Protein AF-0000000079722668 (afdb_homodimer)

Sequence (1162 aa):
MPTKQLTLRLISDIASRINSTADLETLLSEIMGITRDVLDTEGSSLLLYDKEQDVLVFNTTSGLKEESLSNLTVPRGKGIAGMVLETLQPEIVNDAANDPRIFKAIDQTVGYVTRNLLCVPMIAQGEVQGVLEAVNSQDDREFNQTDIRILRYLSDQAAIAVKNRLLIDKLNLRANELNCLYQISNALSNIQNSEEFMDLAVKTISEVLQVDRVALKFEKIDQKGLPRSKSKGFSDQYLDEEVQTVLFADRSEWMNKGYKIITAQSPQGILLTQNGIFQHSLMLLPILKNKEWLGALAVSDKTSRTRFDEMDIKILRTLSNQVGEAYRALQVKIQSDRLKNIDRDMQVAAMIQKHSLPIIPKQYSLLEFDTYYQASREIGGDFYDMVIHGKDEVSCIIADVSGKGTPAALFMELSKTVLQQEVSKTTSTKEALTRANEMIQNKSGFLMFVTAMLVRINMTKKEIMFSSAGHNMQILYQKKHHKIQHLSGKGQPMGISNCEFSEHTMAYLPGDLLVLYTDGVTEAMNSKEELFSEERLESVVLSHINDPPEIIRQAILQKVSEFIGDAEPHDDITLFIIRLNMPTKQLTLRLISDIASRINSTADLETLLSEIMGITRDVLDTEGSSLLLYDKEQDVLVFNTTSGLKEESLSNLTVPRGKGIAGMVLETLQPEIVNDAANDPRIFKAIDQTVGYVTRNLLCVPMIAQGEVQGVLEAVNSQDDREFNQTDIRILRYLSDQAAIAVKNRLLIDKLNLRANELNCLYQISNALSNIQNSEEFMDLAVKTISEVLQVDRVALKFEKIDQKGLPRSKSKGFSDQYLDEEVQTVLFADRSEWMNKGYKIITAQSPQGILLTQNGIFQHSLMLLPILKNKEWLGALAVSDKTSRTRFDEMDIKILRTLSNQVGEAYRALQVKIQSDRLKNIDRDMQVAAMIQKHSLPIIPKQYSLLEFDTYYQASREIGGDFYDMVIHGKDEVSCIIADVSGKGTPAALFMELSKTVLQQEVSKTTSTKEALTRANEMIQNKSGFLMFVTAMLVRINMTKKEIMFSSAGHNMQILYQKKHHKIQHLSGKGQPMGISNCEFSEHTMAYLPGDLLVLYTDGVTEAMNSKEELFSEERLESVVLSHINDPPEIIRQAILQKVSEFIGDAEPHDDITLFIIRLN

Foldseek 3Di:
DPLLPCDPVNLVVLLCCLQVDDALLSNQQSLFVSLCVSQVFQWKWWWFADPVVQWTATPAIPNFPRVQRHGDIHHAPAAQQNPCVVVQAKDKFQAQVPDPRHDCVVCVRRVHDFGIKIKGFQDEPNRTGGMMMGTGHPVSDGDDPSSNVVVNSSSPSNSVSNVVNVVVVVVVLVVVLVVLLVVLLVQLVPDQAQVVNQVSLQVSLCVVQVFQKKKWAFDDDPAPRHDGIDIGNFDPCCPPPVNVCLVCPPVVVCLVVFKDKDACPDPSNVVCVVVVGADGMKMKGFQDDPSHGTTIMITYQHPVNDDQDPSNSSSVSSSSPSSSVSSVVNVVSSVVVVVVVVVVVLQVVLVVLVVLADDDDQDADQKGKDKDWDFLDSAAQWGKDKDDDPRFKIKIKTKHKPDTDDVSSVLSSVLVVLLRVLVNVDDAQQRSQLRSLVVLQVPVVLPIWMKMKMWMAGQVQQKIKIKTAPFDWWWKQAPVVRDIDTDDWPHHTGNHDNIGIDMDMDHGDALMKTKDKHCLLQQWQAPVRDTCHPVVLVVLCSVCSPPRPVVSVVSSVVVSCVRRPPHRRDGMIIMMMMGGD/DPLLPCDPVNLVVLLCCLQVDDALLSNQQSLFVSLCVSQVFQWKWWWFADPVVQWTATPAIPNFPRVQRHGDIHHQPAAQQNPCVNVQAKDKFQAPVPDPRHDCVVCVRRVHDFGIKIKGFQDEPRDTGGMMMGTGHPVSDGDDPSSNVVVNSSSPSNSVSNVVNVVVVVVVLVVVLVVLLVVLLVQLVPDQAQVVNQVSLQVSLCVVQVFQKKKWAFDDDPFPRHDGIDIGNFDPCCPPPVNVCLVCPPVVVCLVVFKDKDACPDPSNVVCVVVVGADGMKMKGFQDDPSHGTTIMMTYQHPVNDDDDPSNSSSVSSSSPSSSVSSVVNVVSSVVVVVVVVVVVLQVVLVVLVVLADDDDQDAVQKGKDKDWDFLDSAAQWGKDKDDDPRFKIKIKTKHKPDGDDVSSVLSSVLVVLLRVLVNVDDAQQRSQLRSLVVSQVPVVLPIWMWMKMWMAGQVQQKIKIKTAPFDWWWKQAPVVRDIDTDDWPHHTGNHDNIGIDMDMDHGDALMKTKDKHCLLQQWQAPVRDTCHPVVLVVLCSVCSPPRPVVSVVSSVVVSCVRRPPHRRDGMIIMMMMGGD

pLDDT: mean 83.54, std 11.69, range [27.38, 98.25]

Nearest PDB structures (foldseek):
  5w10-assembly2_B  TM=9.053E-01  e=3.855E-13  Leptospira interrogans serovar Copenhageni str. Fiocruz L1-130
  5w10-assembly2_C  TM=8.930E-01  e=4.067E-13  Leptospira interrogans serovar Copenhageni str. Fiocruz L1-130
  5w10-assembly1_D  TM=8.605E-01  e=5.037E-13  Leptospira interrogans serovar Copenhageni str. Fiocruz L1-130
  3pu9-assembly1_B  TM=8.716E-01  e=1.472E-13  Sphaerobacter thermophilus DSM 20745
  3f79-assembly2_C  TM=8.101E-01  e=7.340E-14  Pseudomonas aeruginosa

Organism: NCBI:txid2484901

Secondary structure (DSSP, 8-state):
-------HHHHHHHHHHHHT-SSHHHHHHHHHHHHHHHHTEEEEEEEEEETTTTEEEEEEEESS-HHHHTT-EEETTSHHHHHHHHH---EEES-GGG-TTS-HHHHHHHT---S-EEEEEEEETTEEEEEEEEEEETT-PPP-HHHHHHHHHHHHHHHHHHHHHHHHHHHHHHHHHHHHHHHHHHHHHT--SHHHHHHHHHHHHHHHHTEEEEEEEE---S-TT---EEEES--GGGGSHHHHHHHTTTHHHHHHHS-EEEETTSHHHHHHHHTTS-SSEEEEEEEEETTEEEEEEEEEEETT-PPP-HHHHHHHHHHHHHHHHHHHHHHHHHHHHHHHHHHHHHHHHHHHHHHHS----SEETTEEEEEEEE-SSSS-SEEEEEEEETTTEEEEEEEEESS-SHHHHHHHHHHHHHHHHHHHH-S-HHHHHHHHHHHHHHHHTTS--EEEEEEEEETTTTEEEEEEEBPPPEEEEETTTTEEEEE----PPBTTS------EEEE--TTEEEEEE-HHHHT-B-TT--B-HHHHHHHHHHHTTTS-HHHHHHHHHHHHHHHHTTSPP-S-EEEEEEEE-/-------HHHHHHHHHHHHT-SSHHHHHHHHHHHHHHHHTEEEEEEEEEETTTTEEEEEEEESS-HHHHTT-EEETTSHHHHHHHHH---EEES-GGG-TTS-HHHHHHHT---S-EEEEEEEETTEEEEEEEEEEETT-PPP-HHHHHHHHHHHHHHHHHHHHHHHHHHHHHHHHHHHHHHHHHHHHHT--SHHHHHHHHHHHHHHHHTEEEEEEEE---S-TT---EEEES--GGGGSHHHHHHHTTTHHHHHHHS-EEEETTSHHHHHHHHTTS-SSEEEEEEEEETTEEEEEEEEEEETT-PPP-HHHHHHHHHHHHHHHHHHHHHHHHHHHHHHHHHHHHHHHHHHHHHHHS----SEETTEEEEEEEE-SSSS-SEEEEEEEETTTEEEEEEEEESS-SHHHHHHHHHHHHHHHHHHHH-S-HHHHHHHHHHHHHHHHTTS--EEEEEEEEETTTTEEEEEEEBPPPEEEEETTTTEEEEE----PPBTTS------EEEE--TTEEEEEE-HHHHT-B-TT--B-HHHHHHHHHHHTTTS-HHHHHHHHHHHHHHHHTTSPP-S-EEEEEEEE-

Radius of gyration: 46.02 Å; Cα contacts (8 Å, |Δi|>4): 2308; chains: 2; bounding box: 58×140×109 Å

Structure (mmCIF, N/CA/C/O backbone):
data_AF-0000000079722668-model_v1
#
loop_
_entity.id
_entity.type
_entity.pdbx_description
1 polymer 'GAF domain-containing protein'
#
loop_
_atom_site.group_PDB
_atom_site.id
_atom_site.type_symbol
_atom_site.label_atom_id
_atom_site.label_alt_id
_atom_site.label_comp_id
_atom_site.label_asym_id
_atom_site.label_entity_id
_atom_site.label_seq_id
_atom_site.pdbx_PDB_ins_code
_atom_site.Cartn_x
_atom_site.Cartn_y
_atom_site.Cartn_z
_atom_site.occupancy
_atom_site.B_iso_or_equiv
_atom_site.auth_seq_id
_atom_site.auth_comp_id
_atom_site.auth_asym_id
_atom_site.auth_atom_id
_atom_site.pdbx_PDB_model_num
ATOM 1 N N . MET A 1 1 ? -7.637 81.438 26.016 1 27.38 1 MET A N 1
ATOM 2 C CA . MET A 1 1 ? -8.141 80.188 25.344 1 27.38 1 MET A CA 1
ATOM 3 C C . MET A 1 1 ? -7.785 78.938 26.141 1 27.38 1 MET A C 1
ATOM 5 O O . MET A 1 1 ? -6.637 78.812 26.562 1 27.38 1 MET A O 1
ATOM 9 N N . PRO A 1 2 ? -8.617 78.312 26.828 1 36.22 2 PRO A N 1
ATOM 10 C CA . PRO A 1 2 ? -8.352 77.25 27.828 1 36.22 2 PRO A CA 1
ATOM 11 C C . PRO A 1 2 ? -7.43 76.188 27.312 1 36.22 2 PRO A C 1
ATOM 13 O O . PRO A 1 2 ? -7.543 75.75 26.156 1 36.22 2 PRO A O 1
ATOM 16 N N . THR A 1 3 ? -6.18 76.188 27.5 1 40.53 3 THR A N 1
ATOM 17 C CA . THR A 1 3 ? -5.133 75.188 27.281 1 40.53 3 THR A CA 1
ATOM 18 C C . THR A 1 3 ? -5.711 73.75 27.297 1 40.53 3 THR A C 1
ATOM 20 O O . THR A 1 3 ? -6.309 73.375 28.281 1 40.53 3 THR A O 1
ATOM 23 N N . LYS A 1 4 ? -6.156 73.25 26.203 1 51.22 4 LYS A N 1
ATOM 24 C CA . LYS A 1 4 ? -6.723 71.875 26 1 51.22 4 LYS A CA 1
ATOM 25 C C . LYS A 1 4 ? -5.949 70.875 26.781 1 51.22 4 LYS A C 1
ATOM 27 O O . LYS A 1 4 ? -4.855 70.438 26.391 1 51.22 4 LYS A O 1
ATOM 32 N N . GLN A 1 5 ? -5.918 71 28.031 1 54.28 5 GLN A N 1
ATOM 33 C CA . GLN A 1 5 ? -5.277 70.188 29.031 1 54.28 5 GLN A CA 1
ATOM 34 C C . GLN A 1 5 ? -5.848 68.75 28.984 1 54.28 5 GLN A C 1
ATOM 36 O O . GLN A 1 5 ? -7.062 68.562 29.078 1 54.28 5 GLN A O 1
ATOM 41 N N . LEU A 1 6 ? -5.141 67.875 28.234 1 62.06 6 LEU A N 1
ATOM 42 C CA . LEU A 1 6 ? -5.547 66.5 28.25 1 62.06 6 LEU A CA 1
ATOM 43 C C . LEU A 1 6 ? -5.738 66 29.688 1 62.06 6 LEU A C 1
ATOM 45 O O . LEU A 1 6 ? -4.789 66 30.469 1 62.06 6 LEU A O 1
ATOM 49 N N . THR A 1 7 ? -7.031 66.062 30.078 1 64.62 7 THR A N 1
ATOM 50 C CA . THR A 1 7 ? -7.332 65.5 31.391 1 64.62 7 THR A CA 1
ATOM 51 C C . THR A 1 7 ? -7.008 63.969 31.422 1 64.62 7 THR A C 1
ATOM 53 O O . THR A 1 7 ? -6.965 63.312 30.375 1 64.62 7 THR A O 1
ATOM 56 N N . LEU A 1 8 ? -6.547 63.594 32.5 1 66.38 8 LEU A N 1
ATOM 57 C CA . LEU A 1 8 ? -6.242 62.188 32.719 1 66.38 8 LEU A CA 1
ATOM 58 C C . LEU A 1 8 ? -7.391 61.312 32.219 1 66.38 8 LEU A C 1
ATOM 60 O O . LEU A 1 8 ? -7.164 60.219 31.688 1 66.38 8 LEU A O 1
ATOM 64 N N . ARG A 1 9 ? -8.578 61.812 32.406 1 65.69 9 ARG A N 1
ATOM 65 C CA . ARG A 1 9 ? -9.75 61.062 31.984 1 65.69 9 ARG A CA 1
ATOM 66 C C . ARG A 1 9 ? -9.789 60.906 30.469 1 65.69 9 ARG A C 1
ATOM 68 O O . ARG A 1 9 ? -10.102 59.812 29.953 1 65.69 9 ARG A O 1
ATOM 75 N N . LEU A 1 10 ? -9.484 61.969 29.828 1 68.31 10 LEU A N 1
ATOM 76 C CA . LEU A 1 10 ? -9.492 61.906 28.375 1 68.31 10 LEU A CA 1
ATOM 77 C C . LEU A 1 10 ? -8.391 61 27.859 1 68.31 10 LEU A C 1
ATOM 79 O O . LEU A 1 10 ? -8.609 60.25 26.906 1 68.31 10 LEU A O 1
ATOM 83 N N . ILE A 1 11 ? -7.281 61.094 28.516 1 71.5 11 ILE A N 1
ATOM 84 C CA . ILE A 1 11 ? -6.141 60.281 28.125 1 71.5 11 ILE A CA 1
ATOM 85 C C . ILE A 1 11 ? -6.48 58.781 28.281 1 71.5 11 ILE A C 1
ATOM 87 O O . ILE A 1 11 ? -6.18 57.969 27.406 1 71.5 11 ILE A O 1
ATOM 91 N N . SER A 1 12 ? -7.125 58.531 29.406 1 66.44 12 SER A N 1
ATOM 92 C CA . SER A 1 12 ? -7.527 57.156 29.672 1 66.44 12 SER A CA 1
ATOM 93 C C . SER A 1 12 ? -8.539 56.688 28.641 1 66.44 12 SER A C 1
ATOM 95 O O . SER A 1 12 ? -8.461 55.531 28.188 1 66.44 12 SER A O 1
ATOM 97 N N . ASP A 1 13 ? -9.461 57.562 28.312 1 70.81 13 ASP A N 1
ATOM 98 C CA . ASP A 1 13 ? -10.5 57.188 27.359 1 70.81 13 ASP A CA 1
ATOM 99 C C . ASP A 1 13 ? -9.898 56.938 25.969 1 70.81 13 ASP A C 1
ATOM 101 O O . ASP A 1 13 ? -10.312 55.969 25.297 1 70.81 13 ASP A O 1
ATOM 105 N N . ILE A 1 14 ? -8.953 57.719 25.672 1 70.81 14 ILE A N 1
ATOM 106 C CA . ILE A 1 14 ? -8.297 57.594 24.375 1 70.81 14 ILE A CA 1
ATOM 107 C C . ILE A 1 14 ? -7.559 56.25 24.312 1 70.81 14 ILE A C 1
ATOM 109 O O . ILE A 1 14 ? -7.699 55.5 23.328 1 70.81 14 ILE A O 1
ATOM 113 N N . ALA A 1 15 ? -6.789 56.031 25.344 1 68.75 15 ALA A N 1
ATOM 114 C CA . ALA A 1 15 ? -6.016 54.781 25.375 1 68.75 15 ALA A CA 1
ATOM 115 C C . ALA A 1 15 ? -6.93 53.562 25.328 1 68.75 15 ALA A C 1
ATOM 117 O O . ALA A 1 15 ? -6.645 52.594 24.609 1 68.75 15 ALA A O 1
ATOM 118 N N . SER A 1 16 ? -8.016 53.656 26.062 1 67.5 16 SER A N 1
ATOM 119 C CA . SER A 1 16 ? -8.969 52.562 26.094 1 67.5 16 SER A CA 1
ATOM 120 C C . SER A 1 16 ? -9.609 52.344 24.734 1 67.5 16 SER A C 1
ATOM 122 O O . SER A 1 16 ? -9.75 51.188 24.297 1 67.5 16 SER A O 1
ATOM 124 N N . ARG A 1 17 ? -9.945 53.375 24.094 1 71.31 17 ARG A N 1
ATOM 125 C CA . ARG A 1 17 ? -10.602 53.281 22.797 1 71.31 17 ARG A CA 1
ATOM 126 C C . ARG A 1 17 ? -9.664 52.688 21.75 1 71.31 17 ARG A C 1
ATOM 128 O O . ARG A 1 17 ? -10.07 51.844 20.953 1 71.31 17 ARG A O 1
ATOM 135 N N . ILE A 1 18 ? -8.43 53.125 21.781 1 72 18 ILE A N 1
ATOM 136 C CA . ILE A 1 18 ? -7.445 52.719 20.797 1 72 18 ILE A CA 1
ATOM 137 C C . ILE A 1 18 ? -7.082 51.25 20.984 1 72 18 ILE A C 1
ATOM 139 O O . ILE A 1 18 ? -6.98 50.5 20.016 1 72 18 ILE A O 1
ATOM 143 N N . ASN A 1 19 ? -7.062 50.875 22.188 1 66 19 ASN A N 1
ATOM 144 C CA . ASN A 1 19 ? -6.543 49.531 22.453 1 66 19 ASN A CA 1
ATOM 145 C C . ASN A 1 19 ? -7.66 48.5 22.516 1 66 19 ASN A C 1
ATOM 147 O O . ASN A 1 19 ? -7.398 47.281 22.578 1 66 19 ASN A O 1
ATOM 151 N N . SER A 1 20 ? -8.922 48.938 22.484 1 61.69 20 SER A N 1
ATOM 152 C CA . SER A 1 20 ? -10.055 48.031 22.594 1 61.69 20 SER A CA 1
ATOM 153 C C . SER A 1 20 ? -10.547 47.594 21.203 1 61.69 20 SER A C 1
ATOM 155 O O . SER A 1 20 ? -11.414 46.719 21.094 1 61.69 20 SER A O 1
ATOM 157 N N . THR A 1 21 ? -9.992 48.094 20.203 1 63.94 21 THR A N 1
ATOM 158 C CA . THR A 1 21 ? -10.531 47.844 18.875 1 63.94 21 THR A CA 1
ATOM 159 C C . THR A 1 21 ? -10.102 46.469 18.375 1 63.94 21 THR A C 1
ATOM 161 O O . THR A 1 21 ? -8.977 46.031 18.609 1 63.94 21 THR A O 1
ATOM 164 N N . ALA A 1 22 ? -11.172 45.906 17.828 1 62.25 22 ALA A N 1
ATOM 165 C CA . ALA A 1 22 ? -11.062 44.5 17.453 1 62.25 22 ALA A CA 1
ATOM 166 C C . ALA A 1 22 ? -10.344 44.375 16.125 1 62.25 22 ALA A C 1
ATOM 168 O O . ALA A 1 22 ? -9.781 43.312 15.828 1 62.25 22 ALA A O 1
ATOM 169 N N . ASP A 1 23 ? -10.438 45.406 15.305 1 75.12 23 ASP A N 1
ATOM 170 C CA . ASP A 1 23 ? -9.828 45.25 13.992 1 75.12 23 ASP A CA 1
ATOM 171 C C . ASP A 1 23 ? -9.016 46.469 13.609 1 75.12 23 ASP A C 1
ATOM 173 O O . ASP A 1 23 ? -9.234 47.562 14.156 1 75.12 23 ASP A O 1
ATOM 177 N N . LEU A 1 24 ? -8.164 46.25 12.75 1 77.25 24 LEU A N 1
ATOM 178 C CA . LEU A 1 24 ? -7.207 47.281 12.367 1 77.25 24 LEU A CA 1
ATOM 179 C C . LEU A 1 24 ? -7.922 48.5 11.758 1 77.25 24 LEU A C 1
ATOM 181 O O . LEU A 1 24 ? -7.586 49.625 12.07 1 77.25 24 LEU A O 1
ATOM 185 N N . GLU A 1 25 ? -8.906 48.281 10.914 1 77.38 25 GLU A N 1
ATOM 186 C CA . GLU A 1 25 ? -9.602 49.375 10.234 1 77.38 25 GLU A CA 1
ATOM 187 C C . GLU A 1 25 ? -10.32 50.281 11.234 1 77.38 25 GLU A C 1
ATOM 189 O O . GLU A 1 25 ? -10.234 51.5 11.141 1 77.38 25 GLU A O 1
ATOM 194 N N . THR A 1 26 ? -10.969 49.625 12.125 1 80.19 26 THR A N 1
ATOM 195 C CA . THR A 1 26 ? -11.68 50.375 13.148 1 80.19 26 THR A CA 1
ATOM 196 C C . THR A 1 26 ? -10.695 51.125 14.055 1 80.19 26 THR A C 1
ATOM 198 O O . THR A 1 26 ? -10.953 52.25 14.469 1 80.19 26 THR A O 1
ATOM 201 N N . LEU A 1 27 ? -9.609 50.469 14.273 1 83.5 27 LEU A N 1
ATOM 202 C CA . LEU A 1 27 ? -8.562 51.062 15.094 1 83.5 27 LEU A CA 1
ATOM 203 C C . LEU A 1 27 ? -8.023 52.344 14.445 1 83.5 27 LEU A C 1
ATOM 205 O O . LEU A 1 27 ? -7.938 53.406 15.094 1 83.5 27 LEU A O 1
ATOM 209 N N . LEU A 1 28 ? -7.766 52.344 13.18 1 83.88 28 LEU A N 1
ATOM 210 C CA . LEU A 1 28 ? -7.207 53.469 12.469 1 83.88 28 LEU A CA 1
ATOM 211 C C . LEU A 1 28 ? -8.195 54.625 12.43 1 83.88 28 LEU A C 1
ATOM 213 O O . LEU A 1 28 ? -7.816 55.781 12.633 1 83.88 28 LEU A O 1
ATOM 217 N N . SER A 1 29 ? -9.414 54.281 12.211 1 82.69 29 SER A N 1
ATOM 218 C CA . SER A 1 29 ? -10.469 55.281 12.188 1 82.69 29 SER A CA 1
ATOM 219 C C . SER A 1 29 ? -10.609 55.969 13.539 1 82.69 29 SER A C 1
ATOM 221 O O . SER A 1 29 ? -10.797 57.188 13.617 1 82.69 29 SER A O 1
ATOM 223 N N . GLU A 1 30 ? -10.492 55.125 14.523 1 83.38 30 GLU A N 1
ATOM 224 C CA . GLU A 1 30 ? -10.617 55.656 15.875 1 83.38 30 GLU A CA 1
ATOM 225 C C . GLU A 1 30 ? -9.453 56.594 16.203 1 83.38 30 GLU A C 1
ATOM 227 O O . GLU A 1 30 ? -9.648 57.656 16.797 1 83.38 30 GLU A O 1
ATOM 232 N N . ILE A 1 31 ? -8.312 56.25 15.82 1 86.5 31 ILE A N 1
ATOM 233 C CA . ILE A 1 31 ? -7.125 57.062 16.078 1 86.5 31 ILE A CA 1
ATOM 234 C C . ILE A 1 31 ? -7.246 58.406 15.367 1 86.5 31 ILE A C 1
ATOM 236 O O . ILE A 1 31 ? -6.996 59.438 15.961 1 86.5 31 ILE A O 1
ATOM 240 N N . MET A 1 32 ? -7.672 58.406 14.172 1 87.38 32 MET A N 1
ATOM 241 C CA . MET A 1 32 ? -7.812 59.625 13.383 1 87.38 32 MET A CA 1
ATOM 242 C C . MET A 1 32 ? -8.906 60.5 13.953 1 87.38 32 MET A C 1
ATOM 244 O O . MET A 1 32 ? -8.75 61.719 14.031 1 87.38 32 MET A O 1
ATOM 248 N N . GLY A 1 33 ? -9.961 59.906 14.344 1 84.81 33 GLY A N 1
ATOM 249 C CA . GLY A 1 33 ? -11.039 60.656 14.961 1 84.81 33 GLY A CA 1
ATOM 250 C C . GLY A 1 33 ? -10.625 61.344 16.25 1 84.81 33 GLY A C 1
ATOM 251 O O . GLY A 1 33 ? -10.922 62.5 16.469 1 84.81 33 GLY A O 1
ATOM 252 N N . ILE A 1 34 ? -9.938 60.594 17.047 1 86.38 34 ILE A N 1
ATOM 253 C CA . ILE A 1 34 ? -9.469 61.125 18.312 1 86.38 34 ILE A CA 1
ATOM 254 C C . ILE A 1 34 ? -8.492 62.25 18.062 1 86.38 34 ILE A C 1
ATOM 256 O O . ILE A 1 34 ? -8.555 63.312 18.734 1 86.38 34 ILE A O 1
ATOM 260 N N . THR A 1 35 ? -7.648 62.125 17.125 1 88.38 35 THR A N 1
ATOM 261 C CA . THR A 1 35 ? -6.672 63.156 16.781 1 88.38 35 THR A CA 1
ATOM 262 C C . THR A 1 35 ? -7.363 64.438 16.344 1 88.38 35 THR A C 1
ATOM 264 O O . THR A 1 35 ? -7.008 65.5 16.797 1 88.38 35 THR A O 1
ATOM 267 N N . ARG A 1 36 ? -8.281 64.312 15.57 1 87.88 36 ARG A N 1
ATOM 268 C CA . ARG A 1 36 ? -9.031 65.438 15.078 1 87.88 36 ARG A CA 1
ATOM 269 C C . ARG A 1 36 ? -9.734 66.188 16.219 1 87.88 36 ARG A C 1
ATOM 271 O O . ARG A 1 36 ? -9.688 67.375 16.312 1 87.88 36 ARG A O 1
ATOM 278 N N . ASP A 1 37 ? -10.297 65.375 17.062 1 86.81 37 ASP A N 1
ATOM 279 C CA . ASP A 1 37 ? -11.086 66 18.141 1 86.81 37 ASP A CA 1
ATOM 280 C C . ASP A 1 37 ? -10.188 66.625 19.188 1 86.81 37 ASP A C 1
ATOM 282 O O . ASP A 1 37 ? -10.492 67.75 19.656 1 86.81 37 ASP A O 1
ATOM 286 N N . VAL A 1 38 ? -9.141 66 19.469 1 85.69 38 VAL A N 1
ATOM 287 C CA . VAL A 1 38 ? -8.273 66.5 20.531 1 85.69 38 VAL A CA 1
ATOM 288 C C . VAL A 1 38 ? -7.516 67.75 20.062 1 85.69 38 VAL A C 1
ATOM 290 O O . VAL A 1 38 ? -7.352 68.688 20.828 1 85.69 38 VAL A O 1
ATOM 293 N N . LEU A 1 39 ? -7.078 67.75 18.859 1 88.75 39 LEU A N 1
ATOM 294 C CA . LEU A 1 39 ? -6.293 68.875 18.359 1 88.75 39 LEU A CA 1
ATOM 295 C C . LEU A 1 39 ? -7.184 69.875 17.641 1 88.75 39 LEU A C 1
ATOM 297 O O . LEU A 1 39 ? -6.711 70.938 17.188 1 88.75 39 LEU A O 1
ATOM 301 N N . ASP A 1 40 ? -8.422 69.625 17.578 1 89.12 40 ASP A N 1
ATOM 302 C CA . ASP A 1 40 ? -9.398 70.5 16.953 1 89.12 40 ASP A CA 1
ATOM 303 C C . ASP A 1 40 ? -8.969 70.875 15.531 1 89.12 40 ASP A C 1
ATOM 305 O O . ASP A 1 40 ? -8.812 72.062 15.219 1 89.12 40 ASP A O 1
ATOM 309 N N . THR A 1 41 ? -8.828 69.875 14.781 1 90.25 41 THR A N 1
ATOM 310 C CA . THR A 1 41 ? -8.422 70.062 13.391 1 90.25 41 THR A CA 1
ATOM 311 C C . THR A 1 41 ? -9.547 69.625 12.445 1 90.25 41 THR A C 1
ATOM 313 O O . THR A 1 41 ? -10.508 69 12.852 1 90.25 41 THR A O 1
ATOM 316 N N . GLU A 1 42 ? -9.422 70.062 11.172 1 87.31 42 GLU A N 1
ATOM 317 C CA . GLU A 1 42 ? -10.391 69.688 10.141 1 87.31 42 GLU A CA 1
ATOM 318 C C . GLU A 1 42 ? -10.211 68.25 9.68 1 87.31 42 GLU A C 1
ATOM 320 O O . GLU A 1 42 ? -11.18 67.625 9.328 1 87.31 42 GLU A O 1
ATOM 325 N N . GLY A 1 43 ? -8.961 67.938 9.742 1 86.06 43 GLY A N 1
ATOM 326 C CA . GLY A 1 43 ? -8.68 66.562 9.281 1 86.06 43 GLY A CA 1
ATOM 327 C C . GLY A 1 43 ? -7.484 65.938 9.977 1 86.06 43 GLY A C 1
ATOM 328 O O . GLY A 1 43 ? -6.746 66.625 10.688 1 86.06 43 GLY A O 1
ATOM 329 N N . SER A 1 44 ? -7.41 64.625 9.828 1 89.12 44 SER A N 1
ATOM 330 C CA . SER A 1 44 ? -6.266 63.812 10.281 1 89.12 44 SER A CA 1
ATOM 331 C C . SER A 1 44 ? -5.957 62.688 9.32 1 89.12 44 SER A C 1
ATOM 333 O O . SER A 1 44 ? -6.848 62.219 8.617 1 89.12 44 SER A O 1
ATOM 335 N N . SER A 1 45 ? -4.699 62.375 9.164 1 86.81 45 SER A N 1
ATOM 336 C CA . SER A 1 45 ? -4.285 61.281 8.289 1 86.81 45 SER A CA 1
ATOM 337 C C . SER A 1 45 ? -3.291 60.344 8.992 1 86.81 45 SER A C 1
ATOM 339 O O . SER A 1 45 ? -2.441 60.812 9.758 1 86.81 45 SER A O 1
ATOM 341 N N . LEU A 1 46 ? -3.557 59.125 8.758 1 89.38 46 LEU A N 1
ATOM 342 C CA . LEU A 1 46 ? -2.654 58.094 9.281 1 89.38 46 LEU A CA 1
ATOM 343 C C . LEU A 1 46 ? -2.08 57.25 8.148 1 89.38 46 LEU A C 1
ATOM 345 O O . LEU A 1 46 ? -2.828 56.719 7.332 1 89.38 46 LEU A O 1
ATOM 349 N N . LEU A 1 47 ? -0.798 57.25 8.008 1 89.69 47 LEU A N 1
ATOM 350 C CA . LEU A 1 47 ? -0.115 56.438 6.988 1 89.69 47 LEU A CA 1
ATOM 351 C C . LEU A 1 47 ? 0.695 55.312 7.625 1 89.69 47 LEU A C 1
ATOM 353 O O . LEU A 1 47 ? 1.502 55.562 8.523 1 89.69 47 LEU A O 1
ATOM 357 N N . LEU A 1 48 ? 0.433 54.156 7.145 1 90.25 48 LEU A N 1
ATOM 358 C CA . LEU A 1 48 ? 1.177 53 7.648 1 90.25 48 LEU A CA 1
ATOM 359 C C . LEU A 1 48 ? 2.422 52.75 6.809 1 90.25 48 LEU A C 1
ATOM 361 O O . LEU A 1 48 ? 2.402 52.938 5.59 1 90.25 48 LEU A O 1
ATOM 365 N N . TYR A 1 49 ? 3.455 52.344 7.551 1 90.88 49 TYR A N 1
ATOM 366 C CA . TYR A 1 49 ? 4.734 52.094 6.895 1 90.88 49 TYR A CA 1
ATOM 367 C C . TYR A 1 49 ? 4.809 50.656 6.363 1 90.88 49 TYR A C 1
ATOM 369 O O . TYR A 1 49 ? 4.605 49.719 7.109 1 90.88 49 TYR A O 1
ATOM 377 N N . ASP A 1 50 ? 5.035 50.531 5.086 1 86.31 50 ASP A N 1
ATOM 378 C CA . ASP A 1 50 ? 5.328 49.25 4.449 1 86.31 50 ASP A CA 1
ATOM 379 C C . ASP A 1 50 ? 6.832 49.031 4.332 1 86.31 50 ASP A C 1
ATOM 381 O O . ASP A 1 50 ? 7.488 49.625 3.467 1 86.31 50 ASP A O 1
ATOM 385 N N . LYS A 1 51 ? 7.277 48.156 5.207 1 83 51 LYS A N 1
ATOM 386 C CA . LYS A 1 51 ? 8.719 47.938 5.309 1 83 51 LYS A CA 1
ATOM 387 C C . LYS A 1 51 ? 9.273 47.344 4.031 1 83 51 LYS A C 1
ATOM 389 O O . LYS A 1 51 ? 10.414 47.594 3.646 1 83 51 LYS A O 1
ATOM 394 N N . GLU A 1 52 ? 8.562 46.562 3.438 1 80 52 GLU A N 1
ATOM 395 C CA . GLU A 1 52 ? 9.023 45.844 2.25 1 80 52 GLU A CA 1
ATOM 396 C C . GLU A 1 52 ? 9.195 46.781 1.068 1 80 52 GLU A C 1
ATOM 398 O O . GLU A 1 52 ? 10.211 46.75 0.363 1 80 52 GLU A O 1
ATOM 403 N N . GLN A 1 53 ? 8.289 47.656 0.866 1 82 53 GLN A N 1
ATOM 404 C CA . GLN A 1 53 ? 8.328 48.594 -0.255 1 82 53 GLN A CA 1
ATOM 405 C C . GLN A 1 53 ? 8.93 49.938 0.162 1 82 53 GLN A C 1
ATOM 407 O O . GLN A 1 53 ? 9.188 50.812 -0.682 1 82 53 GLN A O 1
ATOM 412 N N . ASP A 1 54 ? 9.195 50.062 1.45 1 88.31 54 ASP A N 1
ATOM 413 C CA . ASP A 1 54 ? 9.758 51.281 2.031 1 88.31 54 ASP A CA 1
ATOM 414 C C . ASP A 1 54 ? 8.93 52.5 1.661 1 88.31 54 ASP A C 1
ATOM 416 O O . ASP A 1 54 ? 9.461 53.5 1.144 1 88.31 54 ASP A O 1
ATOM 420 N N . VAL A 1 55 ? 7.652 52.344 1.775 1 89.56 55 VAL A N 1
ATOM 421 C CA . VAL A 1 55 ? 6.715 53.438 1.48 1 89.56 55 VAL A CA 1
ATOM 422 C C . VAL A 1 55 ? 5.688 53.531 2.604 1 89.56 55 VAL A C 1
ATOM 424 O O . VAL A 1 55 ? 5.504 52.594 3.381 1 89.56 55 VAL A O 1
ATOM 427 N N . LEU A 1 56 ? 5.074 54.781 2.674 1 89.25 56 LEU A N 1
ATOM 428 C CA . LEU A 1 56 ? 3.926 55 3.545 1 89.25 56 LEU A CA 1
ATOM 429 C C . LEU A 1 56 ? 2.621 54.812 2.773 1 89.25 56 LEU A C 1
ATOM 431 O O . LEU A 1 56 ? 2.498 55.312 1.644 1 89.25 56 LEU A O 1
ATOM 435 N N . VAL A 1 57 ? 1.783 54.125 3.303 1 85.56 57 VAL A N 1
ATOM 436 C CA . VAL A 1 57 ? 0.518 53.844 2.627 1 85.56 57 VAL A CA 1
ATOM 437 C C . VAL A 1 57 ? -0.623 54.531 3.379 1 85.56 57 VAL A C 1
ATOM 439 O O . VAL A 1 57 ? -0.728 54.406 4.602 1 85.56 57 VAL A O 1
ATOM 442 N N . PHE A 1 58 ? -1.421 55.188 2.549 1 75.75 58 PHE A N 1
ATOM 443 C CA . PHE A 1 58 ? -2.584 55.875 3.133 1 75.75 58 PHE A CA 1
ATOM 444 C C . PHE A 1 58 ? -3.67 54.844 3.469 1 75.75 58 PHE A C 1
ATOM 446 O O . PHE A 1 58 ? -4.051 54.031 2.621 1 75.75 58 PHE A O 1
ATOM 453 N N . ASN A 1 59 ? -3.914 54.531 4.625 1 63.69 59 ASN A N 1
ATOM 454 C CA . ASN A 1 59 ? -5.023 53.625 4.895 1 63.69 59 ASN A CA 1
ATOM 455 C C . ASN A 1 59 ? -6.348 54.375 5.004 1 63.69 59 ASN A C 1
ATOM 457 O O . ASN A 1 59 ? -7.301 54.062 4.285 1 63.69 59 ASN A O 1
ATOM 461 N N . THR A 1 60 ? -6.926 54.781 6.199 1 56.34 60 THR A N 1
ATOM 462 C CA . THR A 1 60 ? -8.211 55.469 6.316 1 56.34 60 THR A CA 1
ATOM 463 C C . THR A 1 60 ? -8.016 56.906 6.809 1 56.34 60 THR A C 1
ATOM 465 O O . THR A 1 60 ? -7.066 57.188 7.539 1 56.34 60 THR A O 1
ATOM 468 N N . THR A 1 61 ? -8.406 57.969 5.922 1 49.69 61 THR A N 1
ATOM 469 C CA . THR A 1 61 ? -8.406 59.375 6.352 1 49.69 61 THR A CA 1
ATOM 470 C C . THR A 1 61 ? -9.75 59.75 6.969 1 49.69 61 THR A C 1
ATOM 472 O O . THR A 1 61 ? -10.797 59.25 6.551 1 49.69 61 THR A O 1
ATOM 475 N N . SER A 1 62 ? -9.805 60.062 8.141 1 50.12 62 SER A N 1
ATOM 476 C CA . SER A 1 62 ? -11.047 60.594 8.695 1 50.12 62 SER A CA 1
ATOM 477 C C . SER A 1 62 ? -11.195 62.094 8.367 1 50.12 62 SER A C 1
ATOM 479 O O . SER A 1 62 ? -10.289 62.875 8.625 1 50.12 62 SER A O 1
ATOM 481 N N . GLY A 1 63 ? -12.406 62.625 7.852 1 48.78 63 GLY A N 1
ATOM 482 C CA . GLY A 1 63 ? -12.812 64 7.488 1 48.78 63 GLY A CA 1
ATOM 483 C C . GLY A 1 63 ? -12.484 64.375 6.055 1 48.78 63 GLY A C 1
ATOM 484 O O . GLY A 1 63 ? -13.07 65.25 5.492 1 48.78 63 GLY A O 1
ATOM 485 N N . LEU A 1 64 ? -11.406 63.781 5.555 1 49.81 64 LEU A N 1
ATOM 486 C CA . LEU A 1 64 ? -11.031 64.062 4.172 1 49.81 64 LEU A CA 1
ATOM 487 C C . LEU A 1 64 ? -11.625 63.031 3.225 1 49.81 64 LEU A C 1
ATOM 489 O O . LEU A 1 64 ? -12.039 61.938 3.658 1 49.81 64 LEU A O 1
ATOM 493 N N . LYS A 1 65 ? -11.781 63.312 1.979 1 51.41 65 LYS A N 1
ATOM 494 C CA . LYS A 1 65 ? -12.273 62.406 0.937 1 51.41 65 LYS A CA 1
ATOM 495 C C . LYS A 1 65 ? -11.625 61.031 1.037 1 51.41 65 LYS A C 1
ATOM 497 O O . LYS A 1 65 ? -10.586 60.781 0.412 1 51.41 65 LYS A O 1
ATOM 502 N N . GLU A 1 66 ? -11.977 60.188 1.929 1 54.78 66 GLU A N 1
ATOM 503 C CA . GLU A 1 66 ? -11.516 58.906 2.393 1 54.78 66 GLU A CA 1
ATOM 504 C C . GLU A 1 66 ? -11.234 57.969 1.221 1 54.78 66 GLU A C 1
ATOM 506 O O . GLU A 1 66 ? -10.211 57.25 1.21 1 54.78 66 GLU A O 1
ATOM 511 N N . GLU A 1 67 ? -12.156 58 0.359 1 55.47 67 GLU A N 1
ATOM 512 C CA . GLU A 1 67 ? -12.125 57 -0.728 1 55.47 67 GLU A CA 1
ATOM 513 C C . GLU A 1 67 ? -10.953 57.281 -1.669 1 55.47 67 GLU A C 1
ATOM 515 O O . GLU A 1 67 ? -10.375 56.344 -2.225 1 55.47 67 GLU A O 1
ATOM 520 N N . SER A 1 68 ? -10.602 58.625 -1.755 1 56.59 68 SER A N 1
ATOM 521 C CA . SER A 1 68 ? -9.625 59 -2.77 1 56.59 68 SER A CA 1
ATOM 522 C C . SER A 1 68 ? -8.195 58.781 -2.279 1 56.59 68 SER A C 1
ATOM 524 O O . SER A 1 68 ? -7.262 58.719 -3.08 1 56.59 68 SER A O 1
ATOM 526 N N . LEU A 1 69 ? -8.039 58.719 -1.001 1 59.75 69 LEU A N 1
ATOM 527 C CA . LEU A 1 69 ? -6.684 58.594 -0.467 1 59.75 69 LEU A CA 1
ATOM 528 C C . LEU A 1 69 ? -6.328 57.125 -0.229 1 59.75 69 LEU A C 1
ATOM 530 O O . LEU A 1 69 ? -5.152 56.812 -0.051 1 59.75 69 LEU A O 1
ATOM 534 N N . SER A 1 70 ? -7.32 56.344 -0.385 1 60.72 70 SER A N 1
ATOM 535 C CA . SER A 1 70 ? -7.066 54.969 -0.019 1 60.72 70 SER A CA 1
ATOM 536 C C . SER A 1 70 ? -6.129 54.281 -1.017 1 60.72 70 SER A C 1
ATOM 538 O O . SER A 1 70 ? -6.301 54.438 -2.23 1 60.72 70 SER A O 1
ATOM 540 N N . ASN A 1 71 ? -5.02 53.844 -0.681 1 65.81 71 ASN A N 1
ATOM 541 C CA . ASN A 1 71 ? -4.047 53.031 -1.422 1 65.81 71 ASN A CA 1
ATOM 542 C C . ASN A 1 71 ? -2.971 53.906 -2.059 1 65.81 71 ASN A C 1
ATOM 544 O O . ASN A 1 71 ? -2.227 53.469 -2.928 1 65.81 71 ASN A O 1
ATOM 548 N N . LEU A 1 72 ? -2.982 55.312 -1.633 1 76.75 72 LEU A N 1
ATOM 549 C CA . LEU A 1 72 ? -1.876 56.156 -2.078 1 76.75 72 LEU A CA 1
ATOM 550 C C . LEU A 1 72 ? -0.634 55.906 -1.227 1 76.75 72 LEU A C 1
ATOM 552 O O . LEU A 1 72 ? -0.742 55.594 -0.037 1 76.75 72 LEU A O 1
ATOM 556 N N . THR A 1 73 ? 0.486 55.969 -1.906 1 84.69 73 THR A N 1
ATOM 557 C CA . THR A 1 73 ? 1.734 55.719 -1.197 1 84.69 73 THR A CA 1
ATOM 558 C C . THR A 1 73 ? 2.637 56.938 -1.223 1 84.69 73 THR A C 1
ATOM 560 O O . THR A 1 73 ? 2.562 57.75 -2.146 1 84.69 73 THR A O 1
ATOM 563 N N . VAL A 1 74 ? 3.322 57.219 -0.183 1 86.38 74 VAL A N 1
ATOM 564 C CA . VAL A 1 74 ? 4.312 58.281 -0.066 1 86.38 74 VAL A CA 1
ATOM 565 C C . VAL A 1 74 ? 5.695 57.688 0.172 1 86.38 74 VAL A C 1
ATOM 567 O O . VAL A 1 74 ? 5.91 57 1.163 1 86.38 74 VAL A O 1
ATOM 570 N N . PRO A 1 75 ? 6.523 57.906 -0.804 1 88.25 75 PRO A N 1
ATOM 571 C CA . PRO A 1 75 ? 7.867 57.375 -0.616 1 88.25 75 PRO A CA 1
ATOM 572 C C . PRO A 1 75 ? 8.625 58.031 0.53 1 88.25 75 PRO A C 1
ATOM 574 O O . PRO A 1 75 ? 8.328 59.156 0.894 1 88.25 75 PRO A O 1
ATOM 577 N N . ARG A 1 76 ? 9.609 57.312 1.035 1 91.06 76 ARG A N 1
ATOM 578 C CA . ARG A 1 76 ? 10.477 57.875 2.08 1 91.06 76 ARG A CA 1
ATOM 579 C C . ARG A 1 76 ? 11.164 59.156 1.612 1 91.06 76 ARG A C 1
ATOM 581 O O . ARG A 1 76 ? 11.648 59.219 0.481 1 91.06 76 ARG A O 1
ATOM 588 N N . GLY A 1 77 ? 11.133 60.219 2.398 1 88.88 77 GLY A N 1
ATOM 589 C CA . GLY A 1 77 ? 11.852 61.438 2.111 1 88.88 77 GLY A CA 1
ATOM 590 C C . GLY A 1 77 ? 11.039 62.438 1.297 1 88.88 77 GLY A C 1
ATOM 591 O O . GLY A 1 77 ? 11.469 63.562 1.101 1 88.88 77 GLY A O 1
ATOM 592 N N . LYS A 1 78 ? 9.922 62 0.842 1 88.25 78 LYS A N 1
ATOM 593 C CA . LYS A 1 78 ? 9.102 62.875 0.031 1 88.25 78 LYS A CA 1
ATOM 594 C C . LYS A 1 78 ? 7.922 63.438 0.833 1 88.25 78 LYS A C 1
ATOM 596 O O . LYS A 1 78 ? 7.207 62.656 1.487 1 88.25 78 LYS A O 1
ATOM 601 N N . GLY A 1 79 ? 7.793 64.75 0.731 1 86.38 79 GLY A N 1
ATOM 602 C CA . GLY A 1 79 ? 6.707 65.375 1.49 1 86.38 79 GLY A CA 1
ATOM 603 C C . GLY A 1 79 ? 6.98 65.438 2.982 1 86.38 79 GLY A C 1
ATOM 604 O O . GLY A 1 79 ? 8.008 64.938 3.449 1 86.38 79 GLY A O 1
ATOM 605 N N . ILE A 1 80 ? 6.137 66 3.703 1 90.94 80 ILE A N 1
ATOM 606 C CA . ILE A 1 80 ? 6.32 66.125 5.145 1 90.94 80 ILE A CA 1
ATOM 607 C C . ILE A 1 80 ? 6.27 64.75 5.793 1 90.94 80 ILE A C 1
ATOM 609 O O . ILE A 1 80 ? 7.102 64.438 6.637 1 90.94 80 ILE A O 1
ATOM 613 N N . ALA A 1 81 ? 5.289 64 5.344 1 90.88 81 ALA A N 1
ATOM 614 C CA . ALA A 1 81 ? 5.152 62.625 5.879 1 90.88 81 ALA A CA 1
ATOM 615 C C . ALA A 1 81 ? 6.402 61.812 5.602 1 90.88 81 ALA A C 1
ATOM 617 O O . ALA A 1 81 ? 6.891 61.094 6.48 1 90.88 81 ALA A O 1
ATOM 618 N N . GLY A 1 82 ? 6.859 61.906 4.391 1 91.69 82 GLY A N 1
ATOM 619 C CA . GLY A 1 82 ? 8.055 61.156 4.027 1 91.69 82 GLY A CA 1
ATOM 620 C C . GLY A 1 82 ? 9.297 61.625 4.766 1 91.69 82 GLY A C 1
ATOM 621 O O . GLY A 1 82 ? 10.156 60.812 5.117 1 91.69 82 GLY A O 1
ATOM 622 N N . MET A 1 83 ? 9.336 62.906 5.004 1 92.5 83 MET A N 1
ATOM 623 C CA . MET A 1 83 ? 10.469 63.469 5.738 1 92.5 83 MET A CA 1
ATOM 624 C C . MET A 1 83 ? 10.453 63 7.191 1 92.5 83 MET A C 1
ATOM 626 O O . MET A 1 83 ? 11.508 62.719 7.766 1 92.5 83 MET A O 1
ATOM 630 N N . VAL A 1 84 ? 9.281 62.969 7.719 1 94.25 84 VAL A N 1
ATOM 631 C CA . VAL A 1 84 ? 9.148 62.5 9.102 1 94.25 84 VAL A CA 1
ATOM 632 C C . VAL A 1 84 ? 9.531 61.031 9.203 1 94.25 84 VAL A C 1
ATOM 634 O O . VAL A 1 84 ? 10.133 60.594 10.188 1 94.25 84 VAL A O 1
ATOM 637 N N . LEU A 1 85 ? 9.195 60.281 8.203 1 93.12 85 LEU A N 1
ATOM 638 C CA . LEU A 1 85 ? 9.586 58.875 8.164 1 93.12 85 LEU A CA 1
ATOM 639 C C . LEU A 1 85 ? 11.102 58.75 8.148 1 93.12 85 LEU A C 1
ATOM 641 O O . LEU A 1 85 ? 11.648 57.844 8.789 1 93.12 85 LEU A O 1
ATOM 645 N N . GLU A 1 86 ? 11.742 59.594 7.492 1 91.75 86 GLU A N 1
ATOM 646 C CA . GLU A 1 86 ? 13.195 59.562 7.336 1 91.75 86 GLU A CA 1
ATOM 647 C C . GLU A 1 86 ? 13.898 60.062 8.594 1 91.75 86 GLU A C 1
ATOM 649 O O . GLU A 1 86 ? 14.844 59.406 9.078 1 91.75 86 GLU A O 1
ATOM 654 N N . THR A 1 87 ? 13.422 61.188 9.141 1 92 87 THR A N 1
ATOM 655 C CA . THR A 1 87 ? 14.125 61.812 10.25 1 92 87 THR A CA 1
ATOM 656 C C . THR A 1 87 ? 13.633 61.281 11.586 1 92 87 THR A C 1
ATOM 658 O O . THR A 1 87 ? 14.32 61.406 12.602 1 92 87 THR A O 1
ATOM 661 N N . LEU A 1 88 ? 12.445 60.812 11.594 1 92.88 88 LEU A N 1
ATOM 662 C CA . LEU A 1 88 ? 11.766 60.344 12.789 1 92.88 88 LEU A CA 1
ATOM 663 C C . LEU A 1 88 ? 11.594 61.469 13.797 1 92.88 88 LEU A C 1
ATOM 665 O O . LEU A 1 88 ? 11.648 61.219 15.008 1 92.88 88 LEU A O 1
ATOM 669 N N . GLN A 1 89 ? 11.508 62.688 13.25 1 92.5 89 GLN A N 1
ATOM 670 C CA . GLN A 1 89 ? 11.25 63.875 14.062 1 92.5 89 GLN A CA 1
ATOM 671 C C . GLN A 1 89 ? 9.938 64.562 13.664 1 92.5 89 GLN A C 1
ATOM 673 O O . GLN A 1 89 ? 9.578 64.562 12.484 1 92.5 89 GLN A O 1
ATOM 678 N N . PRO A 1 90 ? 9.266 65.062 14.688 1 94.25 90 PRO A N 1
ATOM 679 C CA . PRO A 1 90 ? 8.023 65.75 14.352 1 94.25 90 PRO A CA 1
ATOM 680 C C . PRO A 1 90 ? 8.25 67 13.5 1 94.25 90 PRO A C 1
ATOM 682 O O . PRO A 1 90 ? 9.289 67.625 13.617 1 94.25 90 PRO A O 1
ATOM 685 N N . GLU A 1 91 ? 7.328 67.312 12.688 1 93 91 GLU A N 1
ATOM 686 C CA . GLU A 1 91 ? 7.406 68.5 11.836 1 93 91 GLU A CA 1
ATOM 687 C C . GLU A 1 91 ? 6.109 69.312 11.891 1 93 91 GLU A C 1
ATOM 689 O O . GLU A 1 91 ? 5.02 68.75 11.906 1 93 91 GLU A O 1
ATOM 694 N N . ILE A 1 92 ? 6.289 70.625 11.977 1 93.62 92 ILE A N 1
ATOM 695 C CA . ILE A 1 92 ? 5.16 71.562 11.938 1 93.62 92 ILE A CA 1
ATOM 696 C C . ILE A 1 92 ? 5.262 72.438 10.695 1 93.62 92 ILE A C 1
ATOM 698 O O . ILE A 1 92 ? 6.344 72.938 10.359 1 93.62 92 ILE A O 1
ATOM 702 N N . VAL A 1 93 ? 4.191 72.562 10.008 1 92.69 93 VAL A N 1
ATOM 703 C CA . VAL A 1 93 ? 4.07 73.5 8.898 1 92.69 93 VAL A CA 1
ATOM 704 C C . VAL A 1 93 ? 2.859 74.375 9.125 1 92.69 93 VAL A C 1
ATOM 706 O O . VAL A 1 93 ? 1.716 73.938 8.984 1 92.69 93 VAL A O 1
ATOM 709 N N . ASN A 1 94 ? 3.059 75.625 9.469 1 92.19 94 ASN A N 1
ATOM 710 C CA . ASN A 1 94 ? 1.948 76.5 9.742 1 92.19 94 ASN A CA 1
ATOM 711 C C . ASN A 1 94 ? 1.536 77.312 8.492 1 92.19 94 ASN A C 1
ATOM 713 O O . ASN A 1 94 ? 0.445 77.875 8.445 1 92.19 94 ASN A O 1
ATOM 717 N N . ASP A 1 95 ? 2.383 77.375 7.477 1 89.5 95 ASP A N 1
ATOM 718 C CA . ASP A 1 95 ? 2.055 77.938 6.176 1 89.5 95 ASP A CA 1
ATOM 719 C C . ASP A 1 95 ? 2.348 76.938 5.047 1 89.5 95 ASP A C 1
ATOM 721 O O . ASP A 1 95 ? 3.385 77.062 4.387 1 89.5 95 ASP A O 1
ATOM 725 N N . ALA A 1 96 ? 1.374 76.125 4.867 1 87.69 96 ALA A N 1
ATOM 726 C CA . ALA A 1 96 ? 1.561 75.062 3.922 1 87.69 96 ALA A CA 1
ATOM 727 C C . ALA A 1 96 ? 1.616 75.562 2.486 1 87.69 96 ALA A C 1
ATOM 729 O O . ALA A 1 96 ? 2.266 74.938 1.628 1 87.69 96 ALA A O 1
ATOM 730 N N . ALA A 1 97 ? 0.959 76.625 2.225 1 80.94 97 ALA A N 1
ATOM 731 C CA . ALA A 1 97 ? 0.904 77.188 0.875 1 80.94 97 ALA A CA 1
ATOM 732 C C . ALA A 1 97 ? 2.293 77.625 0.394 1 80.94 97 ALA A C 1
ATOM 734 O O . ALA A 1 97 ? 2.617 77.438 -0.787 1 80.94 97 ALA A O 1
ATOM 735 N N . ASN A 1 98 ? 3.145 78 1.24 1 85.25 98 ASN A N 1
ATOM 736 C CA . ASN A 1 98 ? 4.449 78.562 0.846 1 85.25 98 ASN A CA 1
ATOM 737 C C . ASN A 1 98 ? 5.582 77.625 1.297 1 85.25 98 ASN A C 1
ATOM 739 O O . ASN A 1 98 ? 6.75 78 1.286 1 85.25 98 ASN A O 1
ATOM 743 N N . ASP A 1 99 ? 5.266 76.562 1.729 1 87.88 99 ASP A N 1
ATOM 744 C CA . ASP A 1 99 ? 6.293 75.625 2.154 1 87.88 99 ASP A CA 1
ATOM 745 C C . ASP A 1 99 ? 6.637 74.625 1.037 1 87.88 99 ASP A C 1
ATOM 747 O O . ASP A 1 99 ? 5.777 73.875 0.595 1 87.88 99 ASP A O 1
ATOM 751 N N . PRO A 1 100 ? 7.754 74.562 0.571 1 82.06 100 PRO A N 1
ATOM 752 C CA . PRO A 1 100 ? 8.141 73.688 -0.549 1 82.06 100 PRO A CA 1
ATOM 753 C C . PRO A 1 100 ? 8.156 72.188 -0.177 1 82.06 100 PRO A C 1
ATOM 755 O O . PRO A 1 100 ? 8.172 71.375 -1.06 1 82.06 100 PRO A O 1
ATOM 758 N N . ARG A 1 101 ? 8.117 71.875 1.037 1 84.06 101 ARG A N 1
ATOM 759 C CA . ARG A 1 101 ? 8.211 70.5 1.483 1 84.06 101 ARG A CA 1
ATOM 760 C C . ARG A 1 101 ? 6.883 69.75 1.304 1 84.06 101 ARG A C 1
ATOM 762 O O . ARG A 1 101 ? 6.828 68.5 1.357 1 84.06 101 ARG A O 1
ATOM 769 N N . ILE A 1 102 ? 5.895 70.438 1.191 1 81.19 102 ILE A N 1
ATOM 770 C CA . ILE A 1 102 ? 4.574 69.875 1.081 1 81.19 102 ILE A CA 1
ATOM 771 C C . ILE A 1 102 ? 4.43 69.188 -0.276 1 81.19 102 ILE A C 1
ATOM 773 O O . ILE A 1 102 ? 4.832 69.75 -1.303 1 81.19 102 ILE A O 1
ATOM 777 N N . PHE A 1 103 ? 4.047 68 -0.216 1 74.31 103 PHE A N 1
ATOM 778 C CA . PHE A 1 103 ? 3.803 67.25 -1.426 1 74.31 103 PHE A CA 1
ATOM 779 C C . PHE A 1 103 ? 2.469 67.625 -2.057 1 74.31 103 PHE A C 1
ATOM 781 O O . PHE A 1 103 ? 1.427 67.062 -1.697 1 74.31 103 PHE A O 1
ATOM 788 N N . LYS A 1 104 ? 2.426 68.438 -2.992 1 71.81 104 LYS A N 1
ATOM 789 C CA . LYS A 1 104 ? 1.236 69.062 -3.549 1 71.81 104 LYS A CA 1
ATOM 790 C C . LYS A 1 104 ? 0.428 68.125 -4.395 1 71.81 104 LYS A C 1
ATOM 792 O O . LYS A 1 104 ? -0.764 68.312 -4.625 1 71.81 104 LYS A O 1
ATOM 797 N N . ALA A 1 105 ? 1.069 67.062 -4.801 1 70.5 105 ALA A N 1
ATOM 798 C CA . ALA A 1 105 ? 0.386 66.125 -5.676 1 70.5 105 ALA A CA 1
ATOM 799 C C . ALA A 1 105 ? -0.801 65.438 -4.965 1 70.5 105 ALA A C 1
ATOM 801 O O . ALA A 1 105 ? -1.83 65.188 -5.59 1 70.5 105 ALA A O 1
ATOM 802 N N . ILE A 1 106 ? -0.713 65.25 -3.705 1 68.06 106 ILE A N 1
ATOM 803 C CA . ILE A 1 106 ? -1.781 64.625 -2.959 1 68.06 106 ILE A CA 1
ATOM 804 C C . ILE A 1 106 ? -2.951 65.562 -2.777 1 68.06 106 ILE A C 1
ATOM 806 O O . ILE A 1 106 ? -4.113 65.188 -2.928 1 68.06 106 ILE A O 1
ATOM 810 N N . ASP A 1 107 ? -2.662 66.812 -2.531 1 69 107 ASP A N 1
ATOM 811 C CA . ASP A 1 107 ? -3.697 67.812 -2.363 1 69 107 ASP A CA 1
ATOM 812 C C . ASP A 1 107 ? -4.516 68 -3.641 1 69 107 ASP A C 1
ATOM 814 O O . ASP A 1 107 ? -5.738 68.188 -3.588 1 69 107 ASP A O 1
ATOM 818 N N . GLN A 1 108 ? -3.764 67.938 -4.652 1 68.81 108 GLN A N 1
ATOM 819 C CA . GLN A 1 108 ? -4.418 68.125 -5.945 1 68.81 108 GLN A CA 1
ATOM 820 C C . GLN A 1 108 ? -5.336 66.938 -6.258 1 68.81 108 GLN A C 1
ATOM 822 O O . GLN A 1 108 ? -6.422 67.125 -6.809 1 68.81 108 GLN A O 1
ATOM 827 N N . THR A 1 109 ? -4.867 65.875 -5.875 1 67.88 109 THR A N 1
ATOM 828 C CA . THR A 1 109 ? -5.625 64.625 -6.184 1 67.88 109 THR A CA 1
ATOM 829 C C . THR A 1 109 ? -6.895 64.562 -5.34 1 67.88 109 THR A C 1
ATOM 831 O O . THR A 1 109 ? -7.941 64.125 -5.82 1 67.88 109 THR A O 1
ATOM 834 N N . VAL A 1 110 ? -6.852 65.062 -4.133 1 65.06 110 VAL A N 1
ATOM 835 C CA . VAL A 1 110 ? -7.973 64.875 -3.219 1 65.06 110 VAL A CA 1
ATOM 836 C C . VAL A 1 110 ? -8.812 66.188 -3.189 1 65.06 110 VAL A C 1
ATOM 838 O O . VAL A 1 110 ? -9.984 66.125 -2.814 1 65.06 110 VAL A O 1
ATOM 841 N N . GLY A 1 111 ? -8.32 67.25 -3.779 1 66.75 111 GLY A N 1
ATOM 842 C CA . GLY A 1 111 ? -9.031 68.562 -3.768 1 66.75 111 GLY A CA 1
ATOM 843 C C . GLY A 1 111 ? -9.094 69.188 -2.391 1 66.75 111 GLY A C 1
ATOM 844 O O . GLY A 1 111 ? -10.109 69.75 -2.025 1 66.75 111 GLY A O 1
ATOM 845 N N . TYR A 1 112 ? -8.219 68.875 -1.562 1 73.31 112 TYR A N 1
ATOM 846 C CA . TYR A 1 112 ? -8.156 69.438 -0.203 1 73.31 112 TYR A CA 1
ATOM 847 C C . TYR A 1 112 ? -7.039 70.438 -0.067 1 73.31 112 TYR A C 1
ATOM 849 O O . TYR A 1 112 ? -5.961 70.25 -0.643 1 73.31 112 TYR A O 1
ATOM 857 N N . VAL A 1 113 ? -7.332 71.562 0.501 1 79.38 113 VAL A N 1
ATOM 858 C CA . VAL A 1 113 ? -6.32 72.625 0.674 1 79.38 113 VAL A CA 1
ATOM 859 C C . VAL A 1 113 ? -5.723 72.5 2.076 1 79.38 113 VAL A C 1
ATOM 861 O O . VAL A 1 113 ? -6.426 72.75 3.07 1 79.38 113 VAL A O 1
ATOM 864 N N . THR A 1 114 ? -4.461 72.25 2.109 1 85.88 114 THR A N 1
ATOM 865 C CA . THR A 1 114 ? -3.744 72.188 3.379 1 85.88 114 THR A CA 1
ATOM 866 C C . THR A 1 114 ? -3.197 73.562 3.773 1 85.88 114 THR A C 1
ATOM 868 O O . THR A 1 114 ? -2.365 74.125 3.064 1 85.88 114 THR A O 1
ATOM 871 N N . ARG A 1 115 ? -3.707 74.125 4.859 1 89.5 115 ARG A N 1
ATOM 872 C CA . ARG A 1 115 ? -3.232 75.375 5.371 1 89.5 115 ARG A CA 1
ATOM 873 C C . ARG A 1 115 ? -2.088 75.188 6.359 1 89.5 115 ARG A C 1
ATOM 875 O O . ARG A 1 115 ? -1.055 75.875 6.258 1 89.5 115 ARG A O 1
ATOM 882 N N . ASN A 1 116 ? -2.223 74.438 7.332 1 91.75 116 ASN A N 1
ATOM 883 C CA . ASN A 1 116 ? -1.179 74.062 8.273 1 91.75 116 ASN A CA 1
ATOM 884 C C . ASN A 1 116 ? -1.214 72.562 8.57 1 91.75 116 ASN A C 1
ATOM 886 O O . ASN A 1 116 ? -2.229 71.875 8.336 1 91.75 116 ASN A O 1
ATOM 890 N N . LEU A 1 117 ? -0.095 72 8.875 1 91.69 117 LEU A N 1
ATOM 891 C CA . LEU A 1 117 ? 0.065 70.562 9.016 1 91.69 117 LEU A CA 1
ATOM 892 C C . LEU A 1 117 ? 1.025 70.25 10.148 1 91.69 117 LEU A C 1
ATOM 894 O O . LEU A 1 117 ? 2.047 70.938 10.32 1 91.69 117 LEU A O 1
ATOM 898 N N . LEU A 1 118 ? 0.641 69.25 10.984 1 94.31 118 LEU A N 1
ATOM 899 C CA . LEU A 1 118 ? 1.487 68.688 12.023 1 94.31 118 LEU A CA 1
ATOM 900 C C . LEU A 1 118 ? 1.674 67.188 11.805 1 94.31 118 LEU A C 1
ATOM 902 O O . LEU A 1 118 ? 0.699 66.438 11.609 1 94.31 118 LEU A O 1
ATOM 906 N N . CYS A 1 119 ? 2.879 66.75 11.727 1 94.75 119 CYS A N 1
ATOM 907 C CA . CYS A 1 119 ? 3.168 65.375 11.461 1 94.75 119 CYS A CA 1
ATOM 908 C C . CYS A 1 119 ? 4.156 64.812 12.477 1 94.75 119 CYS A C 1
ATOM 910 O O . CYS A 1 119 ? 5.16 65.438 12.789 1 94.75 119 CYS A O 1
ATOM 912 N N . VAL A 1 120 ? 3.816 63.656 13.016 1 94.88 120 VAL A N 1
ATOM 913 C CA . VAL A 1 120 ? 4.699 63 13.969 1 94.88 120 VAL A CA 1
ATOM 914 C C . VAL A 1 120 ? 4.883 61.531 13.578 1 94.88 120 VAL A C 1
ATOM 916 O O . VAL A 1 120 ? 3.984 60.906 12.992 1 94.88 120 VAL A O 1
ATOM 919 N N . PRO A 1 121 ? 6.008 60.938 13.82 1 94.5 121 PRO A N 1
ATOM 920 C CA . PRO A 1 121 ? 6.219 59.5 13.531 1 94.5 121 PRO A CA 1
ATOM 921 C C . PRO A 1 121 ? 5.535 58.594 14.547 1 94.5 121 PRO A C 1
ATOM 923 O O . PRO A 1 121 ? 5.379 58.969 15.711 1 94.5 121 PRO A O 1
ATOM 926 N N . MET A 1 122 ? 5.051 57.5 14.078 1 91.62 122 MET A N 1
ATOM 927 C CA . MET A 1 122 ? 4.504 56.438 14.93 1 91.62 122 MET A CA 1
ATOM 928 C C . MET A 1 122 ? 5.539 55.344 15.18 1 91.62 122 MET A C 1
ATOM 930 O O . MET A 1 122 ? 5.797 54.531 14.305 1 91.62 122 MET A O 1
ATOM 934 N N . ILE A 1 123 ? 6.102 55.375 16.344 1 88 123 ILE A N 1
ATOM 935 C CA . ILE A 1 123 ? 7.18 54.438 16.656 1 88 123 ILE A CA 1
ATOM 936 C C . ILE A 1 123 ? 6.797 53.594 17.875 1 88 123 ILE A C 1
ATOM 938 O O . ILE A 1 123 ? 6.395 54.125 18.906 1 88 123 ILE A O 1
ATOM 942 N N . ALA A 1 124 ? 6.758 52.375 17.703 1 80.81 124 ALA A N 1
ATOM 943 C CA . ALA A 1 124 ? 6.527 51.438 18.797 1 80.81 124 ALA A CA 1
ATOM 944 C C . ALA A 1 124 ? 7.703 50.469 18.969 1 80.81 124 ALA A C 1
ATOM 946 O O . ALA A 1 124 ? 8.047 49.75 18.031 1 80.81 124 ALA A O 1
ATOM 947 N N . GLN A 1 125 ? 8.352 50.438 20.141 1 74.75 125 GLN A N 1
ATOM 948 C CA . GLN A 1 125 ? 9.469 49.562 20.438 1 74.75 125 GLN A CA 1
ATOM 949 C C . GLN A 1 125 ? 10.578 49.688 19.406 1 74.75 125 GLN A C 1
ATOM 951 O O . GLN A 1 125 ? 11.062 48.688 18.891 1 74.75 125 GLN A O 1
ATOM 956 N N . GLY A 1 126 ? 10.797 50.844 19 1 76.56 126 GLY A N 1
ATOM 957 C CA . GLY A 1 126 ? 11.906 51.125 18.109 1 76.56 126 GLY A CA 1
ATOM 958 C C . GLY A 1 126 ? 11.562 50.906 16.641 1 76.56 126 GLY A C 1
ATOM 959 O O . GLY A 1 126 ? 12.391 51.125 15.758 1 76.56 126 GLY A O 1
ATOM 960 N N . GLU A 1 127 ? 10.398 50.438 16.406 1 86.56 127 GLU A N 1
ATOM 961 C CA . GLU A 1 127 ? 10 50.156 15.031 1 86.56 127 GLU A CA 1
ATOM 962 C C . GLU A 1 127 ? 8.992 51.188 14.531 1 86.56 127 GLU A C 1
ATOM 964 O O . GLU A 1 127 ? 8.047 51.562 15.25 1 86.56 127 GLU A O 1
ATOM 969 N N . VAL A 1 128 ? 9.227 51.625 13.328 1 91 128 VAL A N 1
ATOM 970 C CA . VAL A 1 128 ? 8.328 52.625 12.727 1 91 128 VAL A CA 1
ATOM 971 C C . VAL A 1 128 ? 7.086 51.906 12.18 1 91 128 VAL A C 1
ATOM 973 O O . VAL A 1 128 ? 7.188 50.969 11.391 1 91 128 VAL A O 1
ATOM 976 N N . GLN A 1 129 ? 5.965 52.281 12.68 1 90.81 129 GLN A N 1
ATOM 977 C CA . GLN A 1 129 ? 4.699 51.75 12.203 1 90.81 129 GLN A CA 1
ATOM 978 C C . GLN A 1 129 ? 4.074 52.625 11.141 1 90.81 129 GLN A C 1
ATOM 980 O O . GLN A 1 129 ? 3.258 52.188 10.336 1 90.81 129 GLN A O 1
ATOM 985 N N . GLY A 1 130 ? 4.434 53.938 11.203 1 93.25 130 GLY A N 1
ATOM 986 C CA . GLY A 1 130 ? 3.887 54.906 10.273 1 93.25 130 GLY A CA 1
ATOM 987 C C . GLY A 1 130 ? 4.031 56.344 10.758 1 93.25 130 GLY A C 1
ATOM 988 O O . GLY A 1 130 ? 4.996 56.656 11.453 1 93.25 130 GLY A O 1
ATOM 989 N N . VAL A 1 131 ? 3.096 57.25 10.234 1 94.19 131 VAL A N 1
ATOM 990 C CA . VAL A 1 131 ? 3.072 58.625 10.648 1 94.19 131 VAL A CA 1
ATOM 991 C C . VAL A 1 131 ? 1.631 59.062 10.898 1 94.19 131 VAL A C 1
ATOM 993 O O . VAL A 1 131 ? 0.694 58.531 10.32 1 94.19 131 VAL A O 1
ATOM 996 N N . LEU A 1 132 ? 1.517 59.875 11.805 1 93.5 132 LEU A N 1
ATOM 997 C CA . LEU A 1 132 ? 0.227 60.469 12.141 1 93.5 132 LEU A CA 1
ATOM 998 C C . LEU A 1 132 ? 0.228 61.969 11.859 1 93.5 132 LEU A C 1
ATOM 1000 O O . LEU A 1 132 ? 1.162 62.688 12.242 1 93.5 132 LEU A O 1
ATOM 1004 N N . GLU A 1 133 ? -0.807 62.469 11.133 1 91.94 133 GLU A N 1
ATOM 1005 C CA . GLU A 1 133 ? -0.873 63.844 10.734 1 91.94 133 GLU A CA 1
ATOM 1006 C C . GLU A 1 133 ? -2.17 64.5 11.211 1 91.94 133 GLU A C 1
ATOM 1008 O O . GLU A 1 133 ? -3.225 63.875 11.211 1 91.94 133 GLU A O 1
ATOM 1013 N N . ALA A 1 134 ? -2.025 65.688 11.703 1 91.81 134 ALA A N 1
ATOM 1014 C CA . ALA A 1 134 ? -3.154 66.562 11.938 1 91.81 134 ALA A CA 1
ATOM 1015 C C . ALA A 1 134 ? -3.162 67.75 10.922 1 91.81 134 ALA A C 1
ATOM 1017 O O . ALA A 1 134 ? -2.146 68.375 10.734 1 91.81 134 ALA A O 1
ATOM 1018 N N . VAL A 1 135 ? -4.348 67.938 10.289 1 89.06 135 VAL A N 1
ATOM 1019 C CA . VAL A 1 135 ? -4.383 68.812 9.148 1 89.06 135 VAL A CA 1
ATOM 1020 C C . VAL A 1 135 ? -5.383 69.938 9.414 1 89.06 135 VAL A C 1
ATOM 1022 O O . VAL A 1 135 ? -6.539 69.688 9.75 1 89.06 135 VAL A O 1
ATOM 1025 N N . ASN A 1 136 ? -4.93 71.125 9.211 1 89.38 136 ASN A N 1
ATOM 1026 C CA . ASN A 1 136 ? -5.73 72.312 9.242 1 89.38 136 ASN A CA 1
ATOM 1027 C C . ASN A 1 136 ? -6.418 72.5 10.594 1 89.38 136 ASN A C 1
ATOM 1029 O O . ASN A 1 136 ? -7.438 71.875 10.867 1 89.38 136 ASN A O 1
ATOM 1033 N N . SER A 1 137 ? -5.918 73.438 11.406 1 90.25 137 SER A N 1
ATOM 1034 C CA . SER A 1 137 ? -6.543 73.75 12.68 1 90.25 137 SER A CA 1
ATOM 1035 C C . SER A 1 137 ? -7.855 74.5 12.469 1 90.25 137 SER A C 1
ATOM 1037 O O . SER A 1 137 ? -7.961 75.312 11.562 1 90.25 137 SER A O 1
ATOM 1039 N N . GLN A 1 138 ? -8.922 74.188 13.117 1 85.38 138 GLN A N 1
ATOM 1040 C CA . GLN A 1 138 ? -10.234 74.812 12.922 1 85.38 138 GLN A CA 1
ATOM 1041 C C . GLN A 1 138 ? -10.203 76.312 13.234 1 85.38 138 GLN A C 1
ATOM 1043 O O . GLN A 1 138 ? -10.875 77.062 12.562 1 85.38 138 GLN A O 1
ATOM 1048 N N . ASP A 1 139 ? -9.523 76.812 14.242 1 76.5 139 ASP A N 1
ATOM 1049 C CA . ASP A 1 139 ? -9.508 78.188 14.625 1 76.5 139 ASP A CA 1
ATOM 1050 C C . ASP A 1 139 ? -8.414 79 13.875 1 76.5 139 ASP A C 1
ATOM 1052 O O . ASP A 1 139 ? -8.094 80.125 14.219 1 76.5 139 ASP A O 1
ATOM 1056 N N . ASP A 1 140 ? -7.891 78.438 12.719 1 77.38 140 ASP A N 1
ATOM 1057 C CA . ASP A 1 140 ? -6.809 78.938 11.906 1 77.38 140 ASP A CA 1
ATOM 1058 C C . ASP A 1 140 ? -5.621 79.375 12.773 1 77.38 140 ASP A C 1
ATOM 1060 O O . ASP A 1 140 ? -4.906 80.312 12.445 1 77.38 140 ASP A O 1
ATOM 1064 N N . ARG A 1 141 ? -5.547 78.688 13.852 1 85.69 141 ARG A N 1
ATOM 1065 C CA . ARG A 1 141 ? -4.398 78.938 14.711 1 85.69 141 ARG A CA 1
ATOM 1066 C C . ARG A 1 141 ? -3.174 78.125 14.25 1 85.69 141 ARG A C 1
ATOM 1068 O O . ARG A 1 141 ? -3.303 77.125 13.586 1 85.69 141 ARG A O 1
ATOM 1075 N N . GLU A 1 142 ? -2.047 78.688 14.617 1 90.88 142 GLU A N 1
ATOM 1076 C CA . GLU A 1 142 ? -0.8 78 14.305 1 90.88 142 GLU A CA 1
ATOM 1077 C C . GLU A 1 142 ? -0.54 76.875 15.297 1 90.88 142 GLU A C 1
ATOM 1079 O O . GLU A 1 142 ? -0.894 77 16.469 1 90.88 142 GLU A O 1
ATOM 1084 N N . PHE A 1 143 ? -0.116 75.812 14.727 1 92.5 143 PHE A N 1
ATOM 1085 C CA . PHE A 1 143 ? 0.297 74.75 15.609 1 92.5 143 PHE A CA 1
ATOM 1086 C C . PHE A 1 143 ? 1.511 75.125 16.438 1 92.5 143 PHE A C 1
ATOM 1088 O O . PHE A 1 143 ? 2.391 75.812 15.945 1 92.5 143 PHE A O 1
ATOM 1095 N N . ASN A 1 144 ? 1.495 74.75 17.672 1 90.44 144 ASN A N 1
ATOM 1096 C CA . ASN A 1 144 ? 2.582 75.062 18.578 1 90.44 144 ASN A CA 1
ATOM 1097 C C . ASN A 1 144 ? 3.184 73.875 19.25 1 90.44 144 ASN A C 1
ATOM 1099 O O . ASN A 1 144 ? 2.846 72.75 18.891 1 90.44 144 ASN A O 1
ATOM 1103 N N . GLN A 1 145 ? 4.047 74.062 20.156 1 87.94 145 GLN A N 1
ATOM 1104 C CA . GLN A 1 145 ? 4.777 73 20.812 1 87.94 145 GLN A CA 1
ATOM 1105 C C . GLN A 1 145 ? 3.85 72.125 21.672 1 87.94 145 GLN A C 1
ATOM 1107 O O . GLN A 1 145 ? 4.07 70.938 21.812 1 87.94 145 GLN A O 1
ATOM 1112 N N . THR A 1 146 ? 2.891 72.688 22.125 1 83.81 146 THR A N 1
ATOM 1113 C CA . THR A 1 146 ? 1.922 71.938 22.906 1 83.81 146 THR A CA 1
ATOM 1114 C C . THR A 1 146 ? 1.174 70.938 22.031 1 83.81 146 THR A C 1
ATOM 1116 O O . THR A 1 146 ? 0.917 69.812 22.453 1 83.81 146 THR A O 1
ATOM 1119 N N . ASP A 1 147 ? 0.881 71.375 20.859 1 87.38 147 ASP A N 1
ATOM 1120 C CA . ASP A 1 147 ? 0.213 70.5 19.906 1 87.38 147 ASP A CA 1
ATOM 1121 C C . ASP A 1 147 ? 1.103 69.312 19.562 1 87.38 147 ASP A C 1
ATOM 1123 O O . ASP A 1 147 ? 0.616 68.188 19.406 1 87.38 147 ASP A O 1
ATOM 1127 N N . ILE A 1 148 ? 2.332 69.562 19.438 1 89.94 148 ILE A N 1
ATOM 1128 C CA . ILE A 1 148 ? 3.281 68.5 19.125 1 89.94 148 ILE A CA 1
ATOM 1129 C C . ILE A 1 148 ? 3.293 67.438 20.25 1 89.94 148 ILE A C 1
ATOM 1131 O O . ILE A 1 148 ? 3.285 66.25 20 1 89.94 148 ILE A O 1
ATOM 1135 N N . ARG A 1 149 ? 3.299 67.875 21.375 1 82.38 149 ARG A N 1
ATOM 1136 C CA . ARG A 1 149 ? 3.342 67 22.531 1 82.38 149 ARG A CA 1
ATOM 1137 C C . ARG A 1 149 ? 2.096 66.125 22.578 1 82.38 149 ARG A C 1
ATOM 1139 O O . ARG A 1 149 ? 2.188 64.938 22.859 1 82.38 149 ARG A O 1
ATOM 1146 N N . ILE A 1 150 ? 1.033 66.75 22.297 1 82.62 150 ILE A N 1
ATOM 1147 C CA . ILE A 1 150 ? -0.228 66 22.328 1 82.62 150 ILE A CA 1
ATOM 1148 C C . ILE A 1 150 ? -0.249 64.938 21.203 1 82.62 150 ILE A C 1
ATOM 1150 O O . ILE A 1 150 ? -0.578 63.812 21.438 1 82.62 150 ILE A O 1
ATOM 1154 N N . LEU A 1 151 ? 0.072 65.375 20.047 1 89.12 151 LEU A N 1
ATOM 1155 C CA . LEU A 1 151 ? 0.051 64.5 18.906 1 89.12 151 LEU A CA 1
ATOM 1156 C C . LEU A 1 151 ? 1.08 63.375 19.094 1 89.12 151 LEU A C 1
ATOM 1158 O O . LEU A 1 151 ? 0.848 62.219 18.688 1 89.12 151 LEU A O 1
ATOM 1162 N N . ARG A 1 152 ? 2.156 63.688 19.625 1 84.44 152 ARG A N 1
ATOM 1163 C CA . ARG A 1 152 ? 3.178 62.688 19.891 1 84.44 152 ARG A CA 1
ATOM 1164 C C . ARG A 1 152 ? 2.66 61.625 20.859 1 84.44 152 ARG A C 1
ATOM 1166 O O . ARG A 1 152 ? 2.939 60.406 20.688 1 84.44 152 ARG A O 1
ATOM 1173 N N . TYR A 1 153 ? 1.973 62.031 21.781 1 77.12 153 TYR A N 1
ATOM 1174 C CA . TYR A 1 153 ? 1.356 61.062 22.703 1 77.12 153 TYR A CA 1
ATOM 1175 C C . TYR A 1 153 ? 0.387 60.156 21.984 1 77.12 153 TYR A C 1
ATOM 1177 O O . TYR A 1 153 ? 0.44 58.938 22.141 1 77.12 153 TYR A O 1
ATOM 1185 N N . LEU A 1 154 ? -0.45 60.812 21.234 1 82.62 154 LEU A N 1
ATOM 1186 C CA . LEU A 1 154 ? -1.436 60.031 20.5 1 82.62 154 LEU A CA 1
ATOM 1187 C C . LEU A 1 154 ? -0.754 59.062 19.531 1 82.62 154 LEU A C 1
ATOM 1189 O O . LEU A 1 154 ? -1.186 57.906 19.375 1 82.62 154 LEU A O 1
ATOM 1193 N N . SER A 1 155 ? 0.253 59.562 18.922 1 87.31 155 SER A N 1
ATOM 1194 C CA . SER A 1 155 ? 1.001 58.781 17.969 1 87.31 155 SER A CA 1
ATOM 1195 C C . SER A 1 155 ? 1.662 57.562 18.625 1 87.31 155 SER A C 1
ATOM 1197 O O . SER A 1 155 ? 1.7 56.469 18.062 1 87.31 155 SER A O 1
ATOM 1199 N N . ASP A 1 156 ? 2.207 57.719 19.75 1 78.81 156 ASP A N 1
ATOM 1200 C CA . ASP A 1 156 ? 2.836 56.625 20.5 1 78.81 156 ASP A CA 1
ATOM 1201 C C . ASP A 1 156 ? 1.818 55.531 20.844 1 78.81 156 ASP A C 1
ATOM 1203 O O . ASP A 1 156 ? 2.102 54.344 20.719 1 78.81 156 ASP A O 1
ATOM 1207 N N . GLN A 1 157 ? 0.641 55.969 21.25 1 77 157 GLN A N 1
ATOM 1208 C CA . GLN A 1 157 ? -0.424 55 21.562 1 77 157 GLN A CA 1
ATOM 1209 C C . GLN A 1 157 ? -0.883 54.281 20.312 1 77 157 GLN A C 1
ATOM 1211 O O . GLN A 1 157 ? -1.102 53.062 20.344 1 77 157 GLN A O 1
ATOM 1216 N N . ALA A 1 158 ? -1.03 55.094 19.312 1 83.19 158 ALA A N 1
ATOM 1217 C CA . ALA A 1 158 ? -1.459 54.5 18.031 1 83.19 158 ALA A CA 1
ATOM 1218 C C . ALA A 1 158 ? -0.449 53.469 17.531 1 83.19 158 ALA A C 1
ATOM 1220 O O . ALA A 1 158 ? -0.83 52.406 17.031 1 83.19 158 ALA A O 1
ATOM 1221 N N . ALA A 1 159 ? 0.827 53.812 17.672 1 83.31 159 ALA A N 1
ATOM 1222 C CA . ALA A 1 159 ? 1.891 52.938 17.188 1 83.31 159 ALA A CA 1
ATOM 1223 C C . ALA A 1 159 ? 1.845 51.594 17.891 1 83.31 159 ALA A C 1
ATOM 1225 O O . ALA A 1 159 ? 1.945 50.531 17.234 1 83.31 159 ALA A O 1
ATOM 1226 N N . ILE A 1 160 ? 1.653 51.562 19.109 1 76.31 160 ILE A N 1
ATOM 1227 C CA . ILE A 1 160 ? 1.611 50.344 19.906 1 76.31 160 ILE A CA 1
ATOM 1228 C C . ILE A 1 160 ? 0.377 49.531 19.531 1 76.31 160 ILE A C 1
ATOM 1230 O O . ILE A 1 160 ? 0.467 48.312 19.312 1 76.31 160 ILE A O 1
ATOM 1234 N N . ALA A 1 161 ? -0.774 50.219 19.484 1 79.25 161 ALA A N 1
ATOM 1235 C CA . ALA A 1 161 ? -2.029 49.531 19.141 1 79.25 161 ALA A CA 1
ATOM 1236 C C . ALA A 1 161 ? -1.967 48.938 17.75 1 79.25 161 ALA A C 1
ATOM 1238 O O . ALA A 1 161 ? -2.398 47.781 17.547 1 79.25 161 ALA A O 1
ATOM 1239 N N . VAL A 1 162 ? -1.441 49.688 16.812 1 82.56 162 VAL A N 1
ATOM 1240 C CA . VAL A 1 162 ? -1.348 49.219 15.438 1 82.56 162 VAL A CA 1
ATOM 1241 C C . VAL A 1 162 ? -0.406 48 15.359 1 82.56 162 VAL A C 1
ATOM 1243 O O . VAL A 1 162 ? -0.715 47 14.703 1 82.56 162 VAL A O 1
ATOM 1246 N N . LYS A 1 163 ? 0.721 48.094 16.031 1 80.19 163 LYS A N 1
ATOM 1247 C CA . LYS A 1 163 ? 1.68 46.969 16.031 1 80.19 163 LYS A CA 1
ATOM 1248 C C . LYS A 1 163 ? 1.059 45.719 16.594 1 80.19 163 LYS A C 1
ATOM 1250 O O . LYS A 1 163 ? 1.202 44.625 16.016 1 80.19 163 LYS A O 1
ATOM 1255 N N . ASN A 1 164 ? 0.397 45.844 17.688 1 73.06 164 ASN A N 1
ATOM 1256 C CA . ASN A 1 164 ? -0.244 44.719 18.328 1 73.06 164 ASN A CA 1
ATOM 1257 C C . ASN A 1 164 ? -1.331 44.125 17.438 1 73.06 164 ASN A C 1
ATOM 1259 O O . ASN A 1 164 ? -1.442 42.875 17.312 1 73.06 164 ASN A O 1
ATOM 1263 N N . ARG A 1 165 ? -2.098 44.969 16.875 1 75.56 165 ARG A N 1
ATOM 1264 C CA . ARG A 1 165 ? -3.182 44.5 16.016 1 75.56 165 ARG A CA 1
ATOM 1265 C C . ARG A 1 165 ? -2.637 43.781 14.789 1 75.56 165 ARG A C 1
ATOM 1267 O O . ARG A 1 165 ? -3.17 42.75 14.391 1 75.56 165 ARG A O 1
ATOM 1274 N N . LEU A 1 166 ? -1.629 44.312 14.203 1 77.25 166 LEU A N 1
ATOM 1275 C CA . LEU A 1 166 ? -1.01 43.688 13.047 1 77.25 166 LEU A CA 1
ATOM 1276 C C . LEU A 1 166 ? -0.448 42.312 13.414 1 77.25 166 LEU A C 1
ATOM 1278 O O . LEU A 1 166 ? -0.586 41.375 12.648 1 77.25 166 LEU A O 1
ATOM 1282 N N . LEU A 1 167 ? 0.133 42.25 14.57 1 74.12 167 LEU A N 1
ATOM 1283 C CA . LEU A 1 167 ? 0.695 41 15.039 1 74.12 167 LEU A CA 1
ATOM 1284 C C . LEU A 1 167 ? -0.404 39.969 15.281 1 74.12 167 LEU A C 1
ATOM 1286 O O . LEU A 1 167 ? -0.267 38.781 14.891 1 74.12 167 LEU A O 1
ATOM 1290 N N . ILE A 1 168 ? -1.468 40.375 15.938 1 71.25 168 ILE A N 1
ATOM 1291 C CA . ILE A 1 168 ? -2.594 39.5 16.219 1 71.25 168 ILE A CA 1
ATOM 1292 C C . ILE A 1 168 ? -3.191 38.969 14.906 1 71.25 168 ILE A C 1
ATOM 1294 O O . ILE A 1 168 ? -3.467 37.781 14.766 1 71.25 168 ILE A O 1
ATOM 1298 N N . ASP A 1 169 ? -3.398 39.844 13.969 1 71.88 169 ASP A N 1
ATOM 1299 C CA . ASP A 1 169 ? -3.973 39.469 12.68 1 71.88 169 ASP A CA 1
ATOM 1300 C C . ASP A 1 169 ? -3.082 38.469 11.945 1 71.88 169 ASP A C 1
ATOM 1302 O O . ASP A 1 169 ? -3.576 37.5 11.359 1 71.88 169 ASP A O 1
ATOM 1306 N N . LYS A 1 170 ? -1.843 38.719 12 1 70.56 170 LYS A N 1
ATOM 1307 C CA . LYS A 1 170 ? -0.896 37.812 11.352 1 70.56 170 LYS A CA 1
ATOM 1308 C C . LYS A 1 170 ? -0.922 36.438 12 1 70.56 170 LYS A C 1
ATOM 1310 O O . LYS A 1 170 ? -0.921 35.406 11.305 1 70.56 170 LYS A O 1
ATOM 1315 N N . LEU A 1 171 ? -0.977 36.438 13.258 1 68.12 171 LEU A N 1
ATOM 1316 C CA . LEU A 1 171 ? -0.989 35.188 13.984 1 68.12 171 LEU A CA 1
ATOM 1317 C C . LEU A 1 171 ? -2.291 34.438 13.742 1 68.12 171 LEU A C 1
ATOM 1319 O O . LEU A 1 171 ? -2.289 33.219 13.609 1 68.12 171 LEU A O 1
ATOM 1323 N N . ASN A 1 172 ? -3.393 35.156 13.734 1 68.88 172 ASN A N 1
ATOM 1324 C CA . ASN A 1 172 ? -4.684 34.531 13.43 1 68.88 172 ASN A CA 1
ATOM 1325 C C . ASN A 1 172 ? -4.695 33.938 12.039 1 68.88 172 ASN A C 1
ATOM 1327 O O . ASN A 1 172 ? -5.211 32.812 11.852 1 68.88 172 ASN A O 1
ATOM 1331 N N . LEU A 1 173 ? -4.191 34.625 11.117 1 64.06 173 LEU A N 1
ATOM 1332 C CA . LEU A 1 173 ? -4.121 34.125 9.75 1 64.06 173 LEU A CA 1
ATOM 1333 C C . LEU A 1 173 ? -3.314 32.812 9.703 1 64.06 173 LEU A C 1
ATOM 1335 O O . LEU A 1 173 ? -3.723 31.859 9.047 1 64.06 173 LEU A O 1
ATOM 1339 N N . ARG A 1 174 ? -2.277 32.906 10.383 1 63.66 174 ARG A N 1
ATOM 1340 C CA . ARG A 1 174 ? -1.416 31.734 10.406 1 63.66 174 ARG A CA 1
ATOM 1341 C C . ARG A 1 174 ? -2.117 30.562 11.078 1 63.66 174 ARG A C 1
ATOM 1343 O O . ARG A 1 174 ? -2.051 29.422 10.594 1 63.66 174 ARG A O 1
ATOM 1350 N N . ALA A 1 175 ? -2.707 30.875 12.195 1 61.06 175 ALA A N 1
ATOM 1351 C CA . ALA A 1 175 ? -3.443 29.828 12.914 1 61.06 175 ALA A CA 1
ATOM 1352 C C . ALA A 1 175 ? -4.547 29.234 12.047 1 61.06 175 ALA A C 1
ATOM 1354 O O . ALA A 1 175 ? -4.758 28.016 12.047 1 61.06 175 ALA A O 1
ATOM 1355 N N . ASN A 1 176 ? -5.262 30.078 11.391 1 61.19 176 ASN A N 1
ATOM 1356 C CA . ASN A 1 176 ? -6.336 29.625 10.523 1 61.19 176 ASN A CA 1
ATOM 1357 C C . ASN A 1 176 ? -5.805 28.75 9.391 1 61.19 176 ASN A C 1
ATOM 1359 O O . ASN A 1 176 ? -6.414 27.734 9.039 1 61.19 176 ASN A O 1
ATOM 1363 N N . GLU A 1 177 ? -4.805 29.281 8.859 1 60.72 177 GLU A N 1
ATOM 1364 C CA . GLU A 1 177 ? -4.145 28.484 7.82 1 60.72 177 GLU A CA 1
ATOM 1365 C C . GLU A 1 177 ? -3.803 27.094 8.328 1 60.72 177 GLU A C 1
ATOM 1367 O O . GLU A 1 177 ? -4.109 26.094 7.664 1 60.72 177 GLU A O 1
ATOM 1372 N N . LEU A 1 178 ? -3.246 27.125 9.43 1 59.41 178 LEU A N 1
ATOM 1373 C CA . LEU A 1 178 ? -2.795 25.859 9.992 1 59.41 178 LEU A CA 1
ATOM 1374 C C . LEU A 1 178 ? -3.98 24.969 10.344 1 59.41 178 LEU A C 1
ATOM 1376 O O . LEU A 1 178 ? -3.92 23.75 10.172 1 59.41 178 LEU A O 1
ATOM 1380 N N . ASN A 1 179 ? -4.992 25.578 10.852 1 59.47 179 ASN A N 1
ATOM 1381 C CA . ASN A 1 179 ? -6.215 24.844 11.156 1 59.47 179 ASN A CA 1
ATOM 1382 C C . ASN A 1 179 ? -6.836 24.234 9.906 1 59.47 179 ASN A C 1
ATOM 1384 O O . ASN A 1 179 ? -7.309 23.094 9.93 1 59.47 179 ASN A O 1
ATOM 1388 N N . CYS A 1 180 ? -6.922 25.031 8.914 1 56.19 180 CYS A N 1
ATOM 1389 C CA . CYS A 1 180 ? -7.445 24.547 7.645 1 56.19 180 CYS A CA 1
ATOM 1390 C C . CYS A 1 180 ? -6.652 23.344 7.156 1 56.19 180 CYS A C 1
ATOM 1392 O O . CYS A 1 180 ? -7.234 22.328 6.754 1 56.19 180 CYS A O 1
ATOM 1394 N N . LEU A 1 181 ? -5.461 23.516 7.227 1 57.69 181 LEU A N 1
ATOM 1395 C CA . LEU A 1 181 ? -4.574 22.438 6.805 1 57.69 181 LEU A CA 1
ATOM 1396 C C . LEU A 1 181 ? -4.832 21.172 7.621 1 57.69 181 LEU A C 1
ATOM 1398 O O . LEU A 1 181 ? -4.871 20.062 7.066 1 57.69 181 LEU A O 1
ATOM 1402 N N . TYR A 1 182 ? -5 21.359 8.812 1 53.97 182 TYR A N 1
ATOM 1403 C CA . TYR A 1 182 ? -5.246 20.234 9.703 1 53.97 182 TYR A CA 1
ATOM 1404 C C . TYR A 1 182 ? -6.566 19.547 9.367 1 53.97 182 TYR A C 1
ATOM 1406 O O . TYR A 1 182 ? -6.641 18.328 9.305 1 53.97 182 TYR A O 1
ATOM 1414 N N . GLN A 1 183 ? -7.586 20.328 9.203 1 56.28 183 GLN A N 1
ATOM 1415 C CA . GLN A 1 183 ? -8.914 19.781 8.922 1 56.28 183 GLN A CA 1
ATOM 1416 C C . GLN A 1 183 ? -8.93 19 7.613 1 56.28 183 GLN A C 1
ATOM 1418 O O . GLN A 1 183 ? -9.531 17.922 7.531 1 56.28 183 GLN A O 1
ATOM 1423 N N . ILE A 1 184 ? -8.352 19.562 6.75 1 57.97 184 ILE A N 1
ATOM 1424 C CA . ILE A 1 184 ? -8.312 18.938 5.438 1 57.97 184 ILE A CA 1
ATOM 1425 C C . ILE A 1 184 ? -7.523 17.625 5.512 1 57.97 184 ILE A C 1
ATOM 1427 O O . ILE A 1 184 ? -7.957 16.609 4.98 1 57.97 184 ILE A O 1
ATOM 1431 N N . SER A 1 185 ? -6.406 17.75 6.133 1 55.25 185 SER A N 1
ATOM 1432 C CA . SER A 1 185 ? -5.559 16.562 6.297 1 55.25 185 SER A CA 1
ATOM 1433 C C . SER A 1 185 ? -6.32 15.438 6.977 1 55.25 185 SER A C 1
ATOM 1435 O O . SER A 1 185 ? -6.234 14.281 6.547 1 55.25 185 SER A O 1
ATOM 1437 N N . ASN A 1 186 ? -7.047 15.844 7.887 1 56.12 186 ASN A N 1
ATOM 1438 C CA . ASN A 1 186 ? -7.805 14.852 8.633 1 56.12 186 ASN A CA 1
ATOM 1439 C C . ASN A 1 186 ? -8.922 14.242 7.785 1 56.12 186 ASN A C 1
ATOM 1441 O O . ASN A 1 186 ? -9.195 13.047 7.875 1 56.12 186 ASN A O 1
ATOM 1445 N N . ALA A 1 187 ? -9.602 15.047 7.043 1 56.25 187 ALA A N 1
ATOM 1446 C CA . ALA A 1 187 ? -10.719 14.602 6.207 1 56.25 187 ALA A CA 1
ATOM 1447 C C . ALA A 1 187 ? -10.25 13.633 5.129 1 56.25 187 ALA A C 1
ATOM 1449 O O . ALA A 1 187 ? -10.938 12.656 4.828 1 56.25 187 ALA A O 1
ATOM 1450 N N . LEU A 1 188 ? -9.109 13.883 4.688 1 59.88 188 LEU A N 1
ATOM 1451 C CA . LEU A 1 188 ? -8.609 13.102 3.559 1 59.88 188 LEU A CA 1
ATOM 1452 C C . LEU A 1 188 ? -7.887 11.852 4.039 1 59.88 188 LEU A C 1
ATOM 1454 O O . LEU A 1 188 ? -7.805 10.859 3.311 1 59.88 188 LEU A O 1
ATOM 1458 N N . SER A 1 189 ? -7.355 11.922 5.238 1 55.12 189 SER A N 1
ATOM 1459 C CA . SER A 1 189 ? -6.559 10.812 5.746 1 55.12 189 SER A CA 1
ATOM 1460 C C . SER A 1 189 ? -7.43 9.586 6.031 1 55.12 189 SER A C 1
ATOM 1462 O O . SER A 1 189 ? -6.938 8.461 6.055 1 55.12 189 SER A O 1
ATOM 1464 N N . ASN A 1 190 ? -8.711 9.758 6.133 1 53.94 190 ASN A N 1
ATOM 1465 C CA . ASN A 1 190 ? -9.562 8.656 6.547 1 53.94 190 ASN A CA 1
ATOM 1466 C C . ASN A 1 190 ? -10.344 8.07 5.367 1 53.94 190 ASN A C 1
ATOM 1468 O O . ASN A 1 190 ? -11.227 7.238 5.551 1 53.94 190 ASN A O 1
ATOM 1472 N N . ILE A 1 191 ? -10.062 8.438 4.215 1 54.97 191 ILE A N 1
ATOM 1473 C CA . ILE A 1 191 ? -10.867 7.996 3.082 1 54.97 191 ILE A CA 1
ATOM 1474 C C . ILE A 1 191 ? -10.406 6.613 2.631 1 54.97 191 ILE A C 1
ATOM 1476 O O . ILE A 1 191 ? -9.203 6.375 2.469 1 54.97 191 ILE A O 1
ATOM 1480 N N . GLN A 1 192 ? -11.414 5.695 2.604 1 56.69 192 GLN A N 1
ATOM 1481 C CA . GLN A 1 192 ? -11.141 4.289 2.311 1 56.69 192 GLN A CA 1
ATOM 1482 C C . GLN A 1 192 ? -11.555 3.936 0.886 1 56.69 192 GLN A C 1
ATOM 1484 O O . GLN A 1 192 ? -11.102 2.93 0.336 1 56.69 192 GLN A O 1
ATOM 1489 N N . ASN A 1 193 ? -12.445 4.66 0.266 1 66.5 193 ASN A N 1
ATOM 1490 C CA . ASN A 1 193 ? -12.93 4.328 -1.068 1 66.5 193 ASN A CA 1
ATOM 1491 C C . ASN A 1 193 ? -12.602 5.426 -2.074 1 66.5 193 ASN A C 1
ATOM 1493 O O . ASN A 1 193 ? -12.555 6.605 -1.723 1 66.5 193 ASN A O 1
ATOM 1497 N N . SER A 1 194 ? -12.242 4.945 -3.275 1 70.25 194 SER A N 1
ATOM 1498 C CA . SER A 1 194 ? -11.789 5.848 -4.328 1 70.25 194 SER A CA 1
ATOM 1499 C C . SER A 1 194 ? -12.852 6.898 -4.652 1 70.25 194 SER A C 1
ATOM 1501 O O . SER A 1 194 ? -12.539 8.086 -4.766 1 70.25 194 SER A O 1
ATOM 1503 N N . GLU A 1 195 ? -14.102 6.445 -4.855 1 71.88 195 GLU A N 1
ATOM 1504 C CA . GLU A 1 195 ? -15.156 7.371 -5.242 1 71.88 195 GLU A CA 1
ATOM 1505 C C . GLU A 1 195 ? -15.445 8.375 -4.133 1 71.88 195 GLU A C 1
ATOM 1507 O O . GLU A 1 195 ? -15.625 9.57 -4.398 1 71.88 195 GLU A O 1
ATOM 1512 N N . GLU A 1 196 ? -15.461 7.844 -2.977 1 75.19 196 GLU A N 1
ATOM 1513 C CA . GLU A 1 196 ? -15.703 8.711 -1.829 1 75.19 196 GLU A CA 1
ATOM 1514 C C . GLU A 1 196 ? -14.578 9.727 -1.65 1 75.19 196 GLU A C 1
ATOM 1516 O O . GLU A 1 196 ? -14.828 10.883 -1.323 1 75.19 196 GLU A O 1
ATOM 1521 N N . PHE A 1 197 ? -13.516 9.258 -1.998 1 77.69 197 PHE A N 1
ATOM 1522 C CA . PHE A 1 197 ? -12.336 10.109 -1.909 1 77.69 197 PHE A CA 1
ATOM 1523 C C . PHE A 1 197 ? -12.461 11.305 -2.85 1 77.69 197 PHE A C 1
ATOM 1525 O O . PHE A 1 197 ? -12.289 12.445 -2.432 1 77.69 197 PHE A O 1
ATOM 1532 N N . MET A 1 198 ? -12.766 11.086 -4.043 1 81.56 198 MET A N 1
ATOM 1533 C CA . MET A 1 198 ? -12.812 12.141 -5.047 1 81.56 198 MET A CA 1
ATOM 1534 C C . MET A 1 198 ? -13.922 13.148 -4.73 1 81.56 198 MET A C 1
ATOM 1536 O O . MET A 1 198 ? -13.711 14.359 -4.824 1 81.56 198 MET A O 1
ATOM 1540 N N . ASP A 1 199 ? -14.992 12.648 -4.344 1 83.44 199 ASP A N 1
ATOM 1541 C CA . ASP A 1 199 ? -16.125 13.508 -4.027 1 83.44 199 ASP A CA 1
ATOM 1542 C C . ASP A 1 199 ? -15.828 14.406 -2.834 1 83.44 199 ASP A C 1
ATOM 1544 O O . ASP A 1 199 ? -16.125 15.602 -2.861 1 83.44 199 ASP A O 1
ATOM 1548 N N . LEU A 1 200 ? -15.203 13.844 -1.899 1 77.88 200 LEU A N 1
ATOM 1549 C CA . LEU A 1 200 ? -14.906 14.586 -0.68 1 77.88 200 LEU A CA 1
ATOM 1550 C C . LEU A 1 200 ? -13.82 15.625 -0.933 1 77.88 200 LEU A C 1
ATOM 1552 O O . LEU A 1 200 ? -13.883 16.734 -0.405 1 77.88 200 LEU A O 1
ATOM 1556 N N . ALA A 1 201 ? -12.859 15.211 -1.652 1 80.75 201 ALA A N 1
ATOM 1557 C CA . ALA A 1 201 ? -11.773 16.141 -1.949 1 80.75 201 ALA A CA 1
ATOM 1558 C C . ALA A 1 201 ? -12.297 17.375 -2.686 1 80.75 201 ALA A C 1
ATOM 1560 O O . ALA A 1 201 ? -12.016 18.5 -2.289 1 80.75 201 ALA A O 1
ATOM 1561 N N . VAL A 1 202 ? -13.094 17.141 -3.738 1 86.12 202 VAL A N 1
ATOM 1562 C CA . VAL A 1 202 ? -13.625 18.234 -4.555 1 86.12 202 VAL A CA 1
ATOM 1563 C C . VAL A 1 202 ? -14.555 19.109 -3.717 1 86.12 202 VAL A C 1
ATOM 1565 O O . VAL A 1 202 ? -14.492 20.344 -3.791 1 86.12 202 VAL A O 1
ATOM 1568 N N . LYS A 1 203 ? -15.297 18.547 -2.904 1 82.88 203 LYS A N 1
ATOM 1569 C CA . LYS A 1 203 ? -16.234 19.266 -2.061 1 82.88 203 LYS A CA 1
ATOM 1570 C C . LYS A 1 203 ? -15.5 20.109 -1.022 1 82.88 203 LYS A C 1
ATOM 1572 O O . LYS A 1 203 ? -15.836 21.281 -0.82 1 82.88 203 LYS A O 1
ATOM 1577 N N . THR A 1 204 ? -14.578 19.547 -0.4 1 76.69 204 THR A N 1
ATOM 1578 C CA . THR A 1 204 ? -13.828 20.219 0.646 1 76.69 204 THR A CA 1
ATOM 1579 C C . THR A 1 204 ? -13.062 21.422 0.073 1 76.69 204 THR A C 1
ATOM 1581 O O . THR A 1 204 ? -13.062 22.5 0.658 1 76.69 204 THR A O 1
ATOM 1584 N N . ILE A 1 205 ? -12.477 21.219 -1.06 1 81.44 205 ILE A N 1
ATOM 1585 C CA . ILE A 1 205 ? -11.711 22.297 -1.683 1 81.44 205 ILE A CA 1
ATOM 1586 C C . ILE A 1 205 ? -12.648 23.438 -2.092 1 81.44 205 ILE A C 1
ATOM 1588 O O . ILE A 1 205 ? -12.344 24.609 -1.871 1 81.44 205 ILE A O 1
ATOM 1592 N N . SER A 1 206 ? -13.734 23.062 -2.609 1 85 206 SER A N 1
ATOM 1593 C CA . SER A 1 206 ? -14.719 24.062 -3.025 1 85 206 SER A CA 1
ATOM 1594 C C . SER A 1 206 ? -15.203 24.891 -1.84 1 85 206 SER A C 1
ATOM 1596 O O . SER A 1 206 ? -15.336 26.109 -1.938 1 85 206 SER A O 1
ATOM 1598 N N . GLU A 1 207 ? -15.375 24.266 -0.763 1 78 207 GLU A N 1
ATOM 1599 C CA . GLU A 1 207 ? -15.938 24.922 0.415 1 78 207 GLU A CA 1
ATOM 1600 C C . GLU A 1 207 ? -14.898 25.766 1.124 1 78 207 GLU A C 1
ATOM 1602 O O . GLU A 1 207 ? -15.195 26.875 1.567 1 78 207 GLU A O 1
ATOM 1607 N N . VAL A 1 208 ? -13.758 25.281 1.16 1 73 208 VAL A N 1
ATOM 1608 C CA . VAL A 1 208 ? -12.711 25.969 1.898 1 73 208 VAL A CA 1
ATOM 1609 C C . VAL A 1 208 ? -12.266 27.219 1.124 1 73 208 VAL A C 1
ATOM 1611 O O . VAL A 1 208 ? -12.055 28.281 1.71 1 73 208 VAL A O 1
ATOM 1614 N N . LEU A 1 209 ? -12.188 27.062 -0.172 1 77.19 209 LEU A N 1
ATOM 1615 C CA . LEU A 1 209 ? -11.688 28.172 -0.973 1 77.19 209 LEU A CA 1
ATOM 1616 C C . LEU A 1 209 ? -12.844 29 -1.539 1 77.19 209 LEU A C 1
ATOM 1618 O O . LEU A 1 209 ? -12.625 30.078 -2.104 1 77.19 209 LEU A O 1
ATOM 1622 N N . GLN A 1 210 ? -14.008 28.469 -1.373 1 80.94 210 GLN A N 1
ATOM 1623 C CA . GLN A 1 210 ? -15.203 29.125 -1.893 1 80.94 210 GLN A CA 1
ATOM 1624 C C . GLN A 1 210 ? -15.078 29.391 -3.389 1 80.94 210 GLN A C 1
ATOM 1626 O O . GLN A 1 210 ? -15.211 30.531 -3.83 1 80.94 210 GLN A O 1
ATOM 1631 N N . VAL A 1 211 ? -14.844 28.375 -4.121 1 87.5 211 VAL A N 1
ATOM 1632 C CA . VAL A 1 211 ? -14.727 28.453 -5.574 1 87.5 211 VAL A CA 1
ATOM 1633 C C . VAL A 1 211 ? -15.883 27.703 -6.23 1 87.5 211 VAL A C 1
ATOM 1635 O O . VAL A 1 211 ? -16.438 26.766 -5.652 1 87.5 211 VAL A O 1
ATOM 1638 N N . ASP A 1 212 ? -16.125 28.078 -7.441 1 87.19 212 ASP A N 1
ATOM 1639 C CA . ASP A 1 212 ? -17.266 27.5 -8.156 1 87.19 212 ASP A CA 1
ATOM 1640 C C . ASP A 1 212 ? -16.844 26.234 -8.898 1 87.19 212 ASP A C 1
ATOM 1642 O O . ASP A 1 212 ? -17.672 25.344 -9.125 1 87.19 212 ASP A O 1
ATOM 1646 N N . ARG A 1 213 ? -15.68 26.234 -9.25 1 91.94 213 ARG A N 1
ATOM 1647 C CA . ARG A 1 213 ? -15.25 25.125 -10.094 1 91.94 213 ARG A CA 1
ATOM 1648 C C . ARG A 1 213 ? -13.984 24.484 -9.539 1 91.94 213 ARG A C 1
ATOM 1650 O O . ARG A 1 213 ? -13.039 25.188 -9.172 1 91.94 213 ARG A O 1
ATOM 1657 N N . VAL A 1 214 ? -14.008 23.188 -9.438 1 92.44 214 VAL A N 1
ATOM 1658 C CA . VAL A 1 214 ? -12.852 22.406 -8.984 1 92.44 214 VAL A CA 1
ATOM 1659 C C . VAL A 1 214 ? -12.727 21.141 -9.836 1 92.44 214 VAL A C 1
ATOM 1661 O O . VAL A 1 214 ? -13.727 20.516 -10.188 1 92.44 214 VAL A O 1
ATOM 1664 N N . ALA A 1 215 ? -11.547 20.828 -10.25 1 91.75 215 ALA A N 1
ATOM 1665 C CA . ALA A 1 215 ? -11.32 19.609 -11.016 1 91.75 215 ALA A CA 1
ATOM 1666 C C . ALA A 1 215 ? -10.039 18.906 -10.555 1 91.75 215 ALA A C 1
ATOM 1668 O O . ALA A 1 215 ? -9.016 19.547 -10.32 1 91.75 215 ALA A O 1
ATOM 1669 N N . LEU A 1 216 ? -10.203 17.625 -10.391 1 90.44 216 LEU A N 1
ATOM 1670 C CA . LEU A 1 216 ? -9.062 16.781 -10.07 1 90.44 216 LEU A CA 1
ATOM 1671 C C . LEU A 1 216 ? -8.766 15.82 -11.219 1 90.44 216 LEU A C 1
ATOM 1673 O O . LEU A 1 216 ? -9.68 15.188 -11.758 1 90.44 216 LEU A O 1
ATOM 1677 N N . LYS A 1 217 ? -7.59 15.766 -11.641 1 88.12 217 LYS A N 1
ATOM 1678 C CA . LYS A 1 217 ? -7.18 14.836 -12.695 1 88.12 217 LYS A CA 1
ATOM 1679 C C . LYS A 1 217 ? -5.91 14.094 -12.297 1 88.12 217 LYS A C 1
ATOM 1681 O O . LYS A 1 217 ? -4.883 14.711 -12.008 1 88.12 217 LYS A O 1
ATOM 1686 N N . PHE A 1 218 ? -6.031 12.75 -12.305 1 87.38 218 PHE A N 1
ATOM 1687 C CA . PHE A 1 218 ? -4.871 11.93 -11.969 1 87.38 218 PHE A CA 1
ATOM 1688 C C . PHE A 1 218 ? -4.34 11.211 -13.203 1 87.38 218 PHE A C 1
ATOM 1690 O O . PHE A 1 218 ? -5.086 10.953 -14.148 1 87.38 218 PHE A O 1
ATOM 1697 N N . GLU A 1 219 ? -3.068 10.852 -13.086 1 78.06 219 GLU A N 1
ATOM 1698 C CA . GLU A 1 219 ? -2.414 10.133 -14.18 1 78.06 219 GLU A CA 1
ATOM 1699 C C . GLU A 1 219 ? -2.859 8.672 -14.227 1 78.06 219 GLU A C 1
ATOM 1701 O O . GLU A 1 219 ? -3.139 8.07 -13.188 1 78.06 219 GLU A O 1
ATOM 1706 N N . LYS A 1 220 ? -3.104 8.227 -15.422 1 65.62 220 LYS A N 1
ATOM 1707 C CA . LYS A 1 220 ? -3.514 6.84 -15.625 1 65.62 220 LYS A CA 1
ATOM 1708 C C . LYS A 1 220 ? -2.447 5.875 -15.117 1 65.62 220 LYS A C 1
ATOM 1710 O O . LYS A 1 220 ? -1.306 5.906 -15.578 1 65.62 220 LYS A O 1
ATOM 1715 N N . ILE A 1 221 ? -2.75 5.445 -13.961 1 61.06 221 ILE A N 1
ATOM 1716 C CA . ILE A 1 221 ? -1.863 4.402 -13.461 1 61.06 221 ILE A CA 1
ATOM 1717 C C . ILE A 1 221 ? -2.477 3.029 -13.734 1 61.06 221 ILE A C 1
ATOM 1719 O O . ILE A 1 221 ? -3.701 2.879 -13.734 1 61.06 221 ILE A O 1
ATOM 1723 N N . ASP A 1 222 ? -1.674 2.08 -14.25 1 57.66 222 ASP A N 1
ATOM 1724 C CA . ASP A 1 222 ? -2.064 0.72 -14.602 1 57.66 222 ASP A CA 1
ATOM 1725 C C . ASP A 1 222 ? -2.646 -0.017 -13.398 1 57.66 222 ASP A C 1
ATOM 1727 O O . ASP A 1 222 ? -2.285 -1.166 -13.133 1 57.66 222 ASP A O 1
ATOM 1731 N N . GLN A 1 223 ? -3.225 0.828 -12.484 1 57.78 223 GLN A N 1
ATOM 1732 C CA . GLN A 1 223 ? -3.836 0.137 -11.352 1 57.78 223 GLN A CA 1
ATOM 1733 C C . GLN A 1 223 ? -5.355 0.256 -11.391 1 57.78 223 GLN A C 1
ATOM 1735 O O . GLN A 1 223 ? -5.898 1.361 -11.344 1 57.78 223 GLN A O 1
ATOM 1740 N N . LYS A 1 224 ? -5.941 -0.828 -11.562 1 61.31 224 LYS A N 1
ATOM 1741 C CA . LYS A 1 224 ? -7.398 -0.883 -11.625 1 61.31 224 LYS A CA 1
ATOM 1742 C C . LYS A 1 224 ? -8.023 -0.355 -10.336 1 6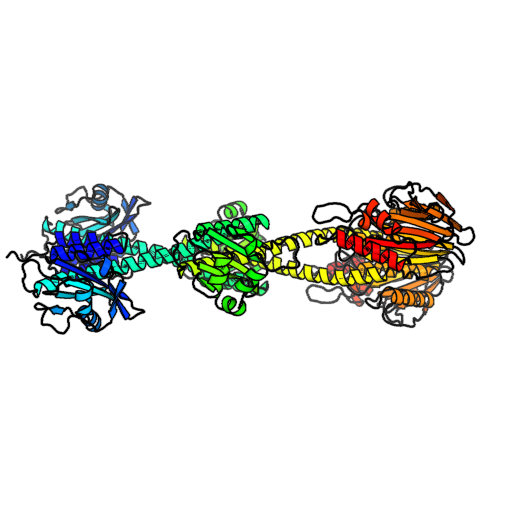1.31 224 LYS A C 1
ATOM 1744 O O . LYS A 1 224 ? -7.512 -0.608 -9.242 1 61.31 224 LYS A O 1
ATOM 1749 N N . GLY A 1 225 ? -8.906 0.496 -10.438 1 65.81 225 GLY A N 1
ATOM 1750 C CA . GLY A 1 225 ? -9.703 0.943 -9.305 1 65.81 225 GLY A CA 1
ATOM 1751 C C . GLY A 1 225 ? -9.406 2.375 -8.898 1 65.81 225 GLY A C 1
ATOM 1752 O O . GLY A 1 225 ? -10.141 2.963 -8.102 1 65.81 225 GLY A O 1
ATOM 1753 N N . LEU A 1 226 ? -8.328 2.801 -9.43 1 73.88 226 LEU A N 1
ATOM 1754 C CA . LEU A 1 226 ? -8 4.168 -9.055 1 73.88 226 LEU A CA 1
ATOM 1755 C C . LEU A 1 226 ? -8.812 5.172 -9.867 1 73.88 226 LEU A C 1
ATOM 1757 O O . LEU A 1 226 ? -9.031 4.973 -11.062 1 73.88 226 LEU A O 1
ATOM 1761 N N . PRO A 1 227 ? -9.211 6.141 -9.094 1 74.12 227 PRO A N 1
ATOM 1762 C CA . PRO A 1 227 ? -9.984 7.156 -9.82 1 74.12 227 PRO A CA 1
ATOM 1763 C C . PRO A 1 227 ? -9.125 7.949 -10.805 1 74.12 227 PRO A C 1
ATOM 1765 O O . PRO A 1 227 ? -7.938 8.164 -10.562 1 74.12 227 PRO A O 1
ATOM 1768 N N . ARG A 1 228 ? -9.703 8.383 -11.914 1 78.62 228 ARG A N 1
ATOM 1769 C CA . ARG A 1 228 ? -8.953 9.109 -12.93 1 78.62 228 ARG A CA 1
ATOM 1770 C C . ARG A 1 228 ? -9.258 10.609 -12.875 1 78.62 228 ARG A C 1
ATOM 1772 O O . ARG A 1 228 ? -8.344 11.43 -12.891 1 78.62 228 ARG A O 1
ATOM 1779 N N . SER A 1 229 ? -10.492 10.898 -12.82 1 83.75 229 SER A N 1
ATOM 1780 C CA . SER A 1 229 ? -10.82 12.328 -12.828 1 83.75 229 SER A CA 1
ATOM 1781 C C . SER A 1 229 ? -12.172 12.586 -12.188 1 83.75 229 SER A C 1
ATOM 1783 O O . SER A 1 229 ? -13.047 11.711 -12.18 1 83.75 229 SER A O 1
ATOM 1785 N N . LYS A 1 230 ? -12.25 13.695 -11.523 1 85.81 230 LYS A N 1
ATOM 1786 C CA . LYS A 1 230 ? -13.5 14.195 -10.953 1 85.81 230 LYS A CA 1
ATOM 1787 C C . LYS A 1 230 ? -13.555 15.719 -11 1 85.81 230 LYS A C 1
ATOM 1789 O O . LYS A 1 230 ? -12.547 16.391 -10.781 1 85.81 230 LYS A O 1
ATOM 1794 N N . SER A 1 231 ? -14.695 16.188 -11.445 1 87.62 231 SER A N 1
ATOM 1795 C CA . SER A 1 231 ? -14.836 17.641 -11.516 1 87.62 231 SER A CA 1
ATOM 1796 C C . SER A 1 231 ? -16.188 18.094 -10.984 1 87.62 231 SER A C 1
ATOM 1798 O O . SER A 1 231 ? -17.141 17.328 -10.961 1 87.62 231 SER A O 1
ATOM 1800 N N . LYS A 1 232 ? -16.141 19.172 -10.453 1 87.94 232 LYS A N 1
ATOM 1801 C CA . LYS A 1 232 ? -17.359 19.859 -10.047 1 87.94 232 LYS A CA 1
ATOM 1802 C C . LYS A 1 232 ? -17.422 21.25 -10.664 1 87.94 232 LYS A C 1
ATOM 1804 O O . LYS A 1 232 ? -16.5 22.062 -10.5 1 87.94 232 LYS A O 1
ATOM 1809 N N . GLY A 1 233 ? -18.438 21.516 -11.414 1 86.25 233 GLY A N 1
ATOM 1810 C CA . GLY A 1 233 ? -18.641 22.844 -11.977 1 86.25 233 GLY A CA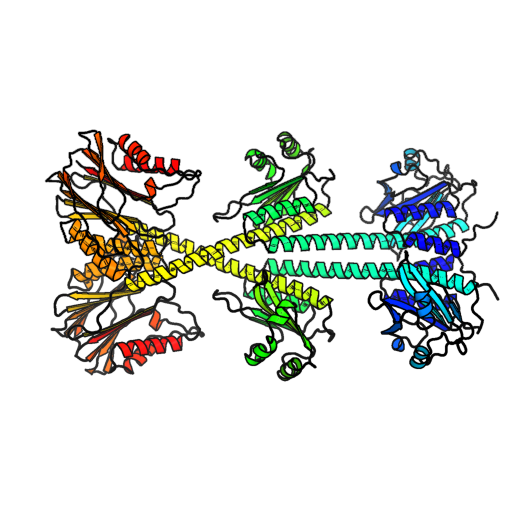 1
ATOM 1811 C C . GLY A 1 233 ? -18.094 22.984 -13.391 1 86.25 233 GLY A C 1
ATOM 1812 O O . GLY A 1 233 ? -18.516 23.875 -14.133 1 86.25 233 GLY A O 1
ATOM 1813 N N . PHE A 1 234 ? -17.172 22.172 -13.742 1 86 234 PHE A N 1
ATOM 1814 C CA . PHE A 1 234 ? -16.594 22.25 -15.078 1 86 234 PHE A CA 1
ATOM 1815 C C . PHE A 1 234 ? -17.484 21.547 -16.094 1 86 234 PHE A C 1
ATOM 1817 O O . PHE A 1 234 ? -18.156 20.562 -15.766 1 86 234 PHE A O 1
ATOM 1824 N N . SER A 1 235 ? -17.453 22.047 -17.234 1 79.5 235 SER A N 1
ATOM 1825 C CA . SER A 1 235 ? -18.203 21.406 -18.328 1 79.5 235 SER A CA 1
ATOM 1826 C C . SER A 1 235 ? -17.469 20.172 -18.844 1 79.5 235 SER A C 1
ATOM 1828 O O . SER A 1 235 ? -16.297 19.969 -18.531 1 79.5 235 SER A O 1
ATOM 1830 N N . ASP A 1 236 ? -18.094 19.391 -19.578 1 77.62 236 ASP A N 1
ATOM 1831 C CA . ASP A 1 236 ? -17.531 18.172 -20.156 1 77.62 236 ASP A CA 1
ATOM 1832 C C . ASP A 1 236 ? -16.375 18.484 -21.094 1 77.62 236 ASP A C 1
ATOM 1834 O O . ASP A 1 236 ? -15.523 17.641 -21.344 1 77.62 236 ASP A O 1
ATOM 1838 N N . GLN A 1 237 ? -16.359 19.688 -21.484 1 77.12 237 GLN A N 1
ATOM 1839 C CA . GLN A 1 237 ? -15.305 20.109 -22.406 1 77.12 237 GLN A CA 1
ATOM 1840 C C . GLN A 1 237 ? -13.953 20.172 -21.703 1 77.12 237 GLN A C 1
ATOM 1842 O O . GLN A 1 237 ? -12.906 20.156 -22.375 1 77.12 237 GLN A O 1
ATOM 1847 N N . TYR A 1 238 ? -14.055 20.234 -20.438 1 81.88 238 TYR A N 1
ATOM 1848 C CA . TYR A 1 238 ? -12.836 20.297 -19.641 1 81.88 238 TYR A CA 1
ATOM 1849 C C . TYR A 1 238 ? -11.938 19.094 -19.922 1 81.88 238 TYR A C 1
ATOM 1851 O O . TYR A 1 238 ? -10.711 19.203 -19.891 1 81.88 238 TYR A O 1
ATOM 1859 N N . LEU A 1 239 ? -12.578 18.031 -20.266 1 78 239 LEU A N 1
ATOM 1860 C CA . LEU A 1 239 ? -11.82 16.797 -20.422 1 78 239 LEU A CA 1
ATOM 1861 C C . LEU A 1 239 ? -11.414 16.594 -21.891 1 78 239 LEU A C 1
ATOM 1863 O O . LEU A 1 239 ? -10.719 15.641 -22.219 1 78 239 LEU A O 1
ATOM 1867 N N . ASP A 1 240 ? -11.82 17.578 -22.641 1 80.38 240 ASP A N 1
ATOM 1868 C CA . ASP A 1 240 ? -11.445 17.484 -24.062 1 80.38 240 ASP A CA 1
ATOM 1869 C C . ASP A 1 240 ? -9.93 17.578 -24.234 1 80.38 240 ASP A C 1
ATOM 1871 O O . ASP A 1 240 ? -9.266 18.328 -23.516 1 80.38 240 ASP A O 1
ATOM 1875 N N . GLU A 1 241 ? -9.414 16.844 -25.172 1 82.56 241 GLU A N 1
ATOM 1876 C CA . GLU A 1 241 ? -7.98 16.766 -25.391 1 82.56 241 GLU A CA 1
ATOM 1877 C C . GLU A 1 241 ? -7.387 18.125 -25.703 1 82.56 241 GLU A C 1
ATOM 1879 O O . GLU A 1 241 ? -6.277 18.453 -25.281 1 82.56 241 GLU A O 1
ATOM 1884 N N . GLU A 1 242 ? -8.102 18.891 -26.438 1 80.25 242 GLU A N 1
ATOM 1885 C CA . GLU A 1 242 ? -7.605 20.219 -26.797 1 80.25 242 GLU A CA 1
ATOM 1886 C C . GLU A 1 242 ? -7.457 21.109 -25.578 1 80.25 242 GLU A C 1
ATOM 1888 O O . GLU A 1 242 ? -6.465 21.844 -25.453 1 80.25 242 GLU A O 1
ATOM 1893 N N . VAL A 1 243 ? -8.453 21.094 -24.797 1 82.38 243 VAL A N 1
ATOM 1894 C CA . VAL A 1 243 ? -8.453 21.922 -23.594 1 82.38 243 VAL A CA 1
ATOM 1895 C C . VAL A 1 243 ? -7.34 21.453 -22.656 1 82.38 243 VAL A C 1
ATOM 1897 O O . VAL A 1 243 ? -6.617 22.266 -22.078 1 82.38 243 VAL A O 1
ATOM 1900 N N . GLN A 1 244 ? -7.168 20.234 -22.609 1 84.88 244 GLN A N 1
ATOM 1901 C CA . GLN A 1 244 ? -6.148 19.672 -21.734 1 84.88 244 GLN A CA 1
ATOM 1902 C C . GLN A 1 244 ? -4.746 20.047 -22.203 1 84.88 244 GLN A C 1
ATOM 1904 O O . GLN A 1 244 ? -3.861 20.312 -21.391 1 84.88 244 GLN A O 1
ATOM 1909 N N . THR A 1 245 ? -4.621 20.016 -23.5 1 83.31 245 THR A N 1
ATOM 1910 C CA . THR A 1 245 ? -3.324 20.359 -24.047 1 83.31 245 THR A CA 1
ATOM 1911 C C . THR A 1 245 ? -2.963 21.812 -23.703 1 83.31 245 THR A C 1
ATOM 1913 O O . THR A 1 245 ? -1.804 22.109 -23.422 1 83.31 245 THR A O 1
ATOM 1916 N N . VAL A 1 246 ? -3.975 22.625 -23.734 1 79.75 246 VAL A N 1
ATOM 1917 C CA . VAL A 1 246 ? -3.748 24.031 -23.438 1 79.75 246 VAL A CA 1
ATOM 1918 C C . VAL A 1 246 ? -3.498 24.219 -21.953 1 79.75 246 VAL A C 1
ATOM 1920 O O . VAL A 1 246 ? -2.59 24.953 -21.547 1 79.75 246 VAL A O 1
ATOM 1923 N N . LEU A 1 247 ? -4.254 23.531 -21.188 1 82.38 247 LEU A N 1
ATOM 1924 C CA . LEU A 1 247 ? -4.188 23.672 -19.734 1 82.38 247 LEU A CA 1
ATOM 1925 C C . LEU A 1 247 ? -2.838 23.188 -19.219 1 82.38 247 LEU A C 1
ATOM 1927 O O . LEU A 1 247 ? -2.252 23.828 -18.328 1 82.38 247 LEU A O 1
ATOM 1931 N N . PHE A 1 248 ? -2.416 22.156 -19.781 1 82.5 248 PHE A N 1
ATOM 1932 C CA . PHE A 1 248 ? -1.221 21.531 -19.219 1 82.5 248 PHE A CA 1
ATOM 1933 C C . PHE A 1 248 ? 0.004 21.844 -20.078 1 82.5 248 PHE A C 1
ATOM 1935 O O . PHE A 1 248 ? 1.027 21.172 -19.969 1 82.5 248 PHE A O 1
ATOM 1942 N N . ALA A 1 249 ? -0.32 22.922 -20.812 1 78.38 249 ALA A N 1
ATOM 1943 C CA . ALA A 1 249 ? 0.845 23.422 -21.547 1 78.38 249 ALA A CA 1
ATOM 1944 C C . ALA A 1 249 ? 1.939 23.875 -20.578 1 78.38 249 ALA A C 1
ATOM 1946 O O . ALA A 1 249 ? 1.649 24.375 -19.5 1 78.38 249 ALA A O 1
ATOM 1947 N N . ASP A 1 250 ? 3.174 23.484 -20.672 1 81.38 250 ASP A N 1
ATOM 1948 C CA . ASP A 1 250 ? 4.328 23.875 -19.859 1 81.38 250 ASP A CA 1
ATOM 1949 C C . ASP A 1 250 ? 4.285 23.219 -18.5 1 81.38 250 ASP A C 1
ATOM 1951 O O . ASP A 1 250 ? 4.57 23.859 -17.484 1 81.38 250 ASP A O 1
ATOM 1955 N N . ARG A 1 251 ? 3.805 22.141 -18.438 1 82.81 251 ARG A N 1
ATOM 1956 C CA . ARG A 1 251 ? 3.648 21.406 -17.188 1 82.81 251 ARG A CA 1
ATOM 1957 C C . ARG A 1 251 ? 4.93 21.438 -16.359 1 82.81 251 ARG A C 1
ATOM 1959 O O . ARG A 1 251 ? 4.883 21.625 -15.141 1 82.81 251 ARG A O 1
ATOM 1966 N N . SER A 1 252 ? 6.039 21.344 -16.969 1 81.5 252 SER A N 1
ATOM 1967 C CA . SER A 1 252 ? 7.32 21.297 -16.266 1 81.5 252 SER A CA 1
ATOM 1968 C C . SER A 1 252 ? 7.57 22.578 -15.5 1 81.5 252 SER A C 1
ATOM 1970 O O . SER A 1 252 ? 8.102 22.562 -14.383 1 81.5 252 SER A O 1
ATOM 1972 N N . GLU A 1 253 ? 7.125 23.672 -16.062 1 80.88 253 GLU A N 1
ATOM 1973 C CA . GLU A 1 253 ? 7.371 24.969 -15.453 1 80.88 253 GLU A CA 1
ATOM 1974 C C . GLU A 1 253 ? 6.543 25.156 -14.188 1 80.88 253 GLU A C 1
ATOM 1976 O O . GLU A 1 253 ? 7.078 25.516 -13.133 1 80.88 253 GLU A O 1
ATOM 1981 N N . TRP A 1 254 ? 5.293 24.891 -14.359 1 82 254 TRP A N 1
ATOM 1982 C CA . TRP A 1 254 ? 4.453 25.172 -13.203 1 82 254 TRP A CA 1
ATOM 1983 C C . TRP A 1 254 ? 4.531 24.047 -12.18 1 82 254 TRP A C 1
ATOM 1985 O O . TRP A 1 254 ? 4.195 24.234 -11.008 1 82 254 TRP A O 1
ATOM 1995 N N . MET A 1 255 ? 5.008 22.938 -12.562 1 83.12 255 MET A N 1
ATOM 1996 C CA . MET A 1 255 ? 5.297 21.891 -11.578 1 83.12 255 MET A CA 1
ATOM 1997 C C . MET A 1 255 ? 6.43 22.312 -10.648 1 83.12 255 MET A C 1
ATOM 1999 O O . MET A 1 255 ? 6.391 22.047 -9.453 1 83.12 255 MET A O 1
ATOM 2003 N N . ASN A 1 256 ? 7.305 22.953 -11.219 1 78.75 256 ASN A N 1
ATOM 2004 C CA . ASN A 1 256 ? 8.445 23.422 -10.438 1 78.75 256 ASN A CA 1
ATOM 2005 C C . ASN A 1 256 ? 8.062 24.609 -9.555 1 78.75 256 ASN A C 1
ATOM 2007 O O . ASN A 1 256 ? 8.492 24.688 -8.398 1 78.75 256 ASN A O 1
ATOM 2011 N N . LYS A 1 257 ? 7.238 25.469 -10.18 1 79.88 257 LYS A N 1
ATOM 2012 C CA . LYS A 1 257 ? 6.785 26.641 -9.43 1 79.88 257 LYS A CA 1
ATOM 2013 C C . LYS A 1 257 ? 5.766 26.25 -8.359 1 79.88 257 LYS A C 1
ATOM 2015 O O . LYS A 1 257 ? 5.633 26.922 -7.344 1 79.88 257 LYS A O 1
ATOM 2020 N N . GLY A 1 258 ? 5.066 25.234 -8.625 1 82.81 258 GLY A N 1
ATOM 2021 C CA . GLY A 1 258 ? 4.078 24.703 -7.699 1 82.81 258 GLY A CA 1
ATOM 2022 C C . GLY A 1 258 ? 2.66 25.125 -8.031 1 82.81 258 GLY A C 1
ATOM 2023 O O . GLY A 1 258 ? 1.703 24.641 -7.426 1 82.81 258 GLY A O 1
ATOM 2024 N N . TYR A 1 259 ? 2.547 26.188 -8.906 1 87.69 259 TYR A N 1
ATOM 2025 C CA . TYR A 1 259 ? 1.213 26.609 -9.312 1 87.69 259 TYR A CA 1
ATOM 2026 C C . TYR A 1 259 ? 1.268 27.406 -10.609 1 87.69 259 TYR A C 1
ATOM 2028 O O . TYR A 1 259 ? 2.344 27.828 -11.039 1 87.69 259 TYR A O 1
ATOM 2036 N N . LYS A 1 260 ? 0.192 27.531 -11.258 1 89.38 260 LYS A N 1
ATOM 2037 C CA . LYS A 1 260 ? -0.005 28.375 -12.438 1 89.38 260 LYS A CA 1
ATOM 2038 C C . LYS A 1 260 ? -1.361 29.062 -12.391 1 89.38 260 LYS A C 1
ATOM 2040 O O . LYS A 1 260 ? -2.377 28.453 -12.07 1 89.38 260 LYS A O 1
ATOM 2045 N N . ILE A 1 261 ? -1.271 30.406 -12.586 1 89.44 261 ILE A N 1
ATOM 2046 C CA . ILE A 1 261 ? -2.521 31.156 -12.633 1 89.44 261 ILE A CA 1
ATOM 2047 C C . ILE A 1 261 ? -2.793 31.625 -14.055 1 89.44 261 ILE A C 1
ATOM 2049 O O . ILE A 1 261 ? -1.912 32.188 -14.703 1 89.44 261 ILE A O 1
ATOM 2053 N N . ILE A 1 262 ? -3.918 31.297 -14.484 1 88.31 262 ILE A N 1
ATOM 2054 C CA . ILE A 1 262 ? -4.352 31.734 -15.805 1 88.31 262 ILE A CA 1
ATOM 2055 C C . ILE A 1 262 ? -5.488 32.75 -15.664 1 88.31 262 ILE A C 1
ATOM 2057 O O . ILE A 1 262 ? -6.578 32.406 -15.203 1 88.31 262 ILE A O 1
ATOM 2061 N N . THR A 1 263 ? -5.211 33.875 -16.062 1 87 263 THR A N 1
ATOM 2062 C CA . THR A 1 263 ? -6.242 34.906 -16 1 87 263 THR A CA 1
ATOM 2063 C C . THR A 1 263 ? -7.012 34.969 -17.328 1 87 263 THR A C 1
ATOM 2065 O O . THR A 1 263 ? -6.504 34.562 -18.375 1 87 263 THR A O 1
ATOM 2068 N N . ALA A 1 264 ? -8.18 35.469 -17.266 1 85 264 ALA A N 1
ATOM 2069 C CA . ALA A 1 264 ? -9.047 35.562 -18.438 1 85 264 ALA A CA 1
ATOM 2070 C C . ALA A 1 264 ? -8.398 36.406 -19.547 1 85 264 ALA A C 1
ATOM 2072 O O . ALA A 1 264 ? -8.672 36.188 -20.719 1 85 264 ALA A O 1
ATOM 2073 N N . GLN A 1 265 ? -7.484 37.281 -19.141 1 81.56 265 GLN A N 1
ATOM 2074 C CA . GLN A 1 265 ? -6.902 38.219 -20.094 1 81.56 265 GLN A CA 1
ATOM 2075 C C . GLN A 1 265 ? -5.633 37.656 -20.719 1 81.56 265 GLN A C 1
ATOM 2077 O O . GLN A 1 265 ? -5.125 38.188 -21.703 1 81.56 265 GLN A O 1
ATOM 2082 N N . SER A 1 266 ? -5.176 36.594 -20.25 1 84.88 266 SER A N 1
ATOM 2083 C CA . SER A 1 266 ? -3.971 35.969 -20.812 1 84.88 266 SER A CA 1
ATOM 2084 C C . SER A 1 266 ? -4.27 35.25 -22.125 1 84.88 266 SER A C 1
ATOM 2086 O O . SER A 1 266 ? -5.422 34.906 -22.391 1 84.88 266 SER A O 1
ATOM 2088 N N . PRO A 1 267 ? -3.293 35 -22.938 1 83.69 267 PRO A N 1
ATOM 2089 C CA . PRO A 1 267 ? -3.52 34.312 -24.203 1 83.69 267 PRO A CA 1
ATOM 2090 C C . PRO A 1 267 ? -4.164 32.938 -24 1 83.69 267 PRO A C 1
ATOM 2092 O O . PRO A 1 267 ? -5.082 32.562 -24.75 1 83.69 267 PRO A O 1
ATOM 2095 N N . GLN A 1 268 ? -3.695 32.219 -23.094 1 86.38 268 GLN A N 1
ATOM 2096 C CA . GLN A 1 268 ? -4.293 30.938 -22.781 1 86.38 268 GLN A CA 1
ATOM 2097 C C . GLN A 1 268 ? -5.703 31.094 -22.219 1 86.38 268 GLN A C 1
ATOM 2099 O O . GLN A 1 268 ? -6.594 30.312 -22.531 1 86.38 268 GLN A O 1
ATOM 2104 N N . GLY A 1 269 ? -5.84 32.156 -21.469 1 87.12 269 GLY A N 1
ATOM 2105 C CA . GLY A 1 269 ? -7.117 32.406 -20.828 1 87.12 269 GLY A CA 1
ATOM 2106 C C . GLY A 1 269 ? -8.227 32.719 -21.797 1 87.12 269 GLY A C 1
ATOM 2107 O O . GLY A 1 269 ? -9.367 32.281 -21.625 1 87.12 269 GLY A O 1
ATOM 2108 N N . ILE A 1 270 ? -7.863 33.438 -22.844 1 87 270 ILE A N 1
ATOM 2109 C CA . ILE A 1 270 ? -8.844 33.844 -23.859 1 87 270 ILE A CA 1
ATOM 2110 C C . ILE A 1 270 ? -9.406 32.594 -24.547 1 87 270 ILE A C 1
ATOM 2112 O O . ILE A 1 270 ? -10.617 32.5 -24.734 1 87 270 ILE A O 1
ATOM 2116 N N . LEU A 1 271 ? -8.555 31.688 -24.812 1 84.94 271 LEU A N 1
ATOM 2117 C CA . LEU A 1 271 ? -8.969 30.453 -25.469 1 84.94 271 LEU A CA 1
ATOM 2118 C C . LEU A 1 271 ? -9.859 29.609 -24.562 1 84.94 271 LEU A C 1
ATOM 2120 O O . LEU A 1 271 ? -10.859 29.047 -25.016 1 84.94 271 LEU A O 1
ATOM 2124 N N . LEU A 1 272 ? -9.57 29.625 -23.375 1 88.06 272 LEU A N 1
ATOM 2125 C CA . LEU A 1 272 ? -10.266 28.766 -22.438 1 88.06 272 LEU A CA 1
ATOM 2126 C C . LEU A 1 272 ? -11.609 29.359 -22.031 1 88.06 272 LEU A C 1
ATOM 2128 O O . LEU A 1 272 ? -12.586 28.641 -21.812 1 88.06 272 LEU A O 1
ATOM 2132 N N . THR A 1 273 ? -11.602 30.625 -21.938 1 86.88 273 THR A N 1
ATOM 2133 C CA . THR A 1 273 ? -12.859 31.281 -21.594 1 86.88 273 THR A CA 1
ATOM 2134 C C . THR A 1 273 ? -13.852 31.188 -22.75 1 86.88 273 THR A C 1
ATOM 2136 O O . THR A 1 273 ? -15.062 31.094 -22.531 1 86.88 273 THR A O 1
ATOM 2139 N N . GLN A 1 274 ? -13.305 31.156 -23.922 1 82.81 274 GLN A N 1
ATOM 2140 C CA . GLN A 1 274 ? -14.148 31.016 -25.094 1 82.81 274 GLN A CA 1
ATOM 2141 C C . GLN A 1 274 ? -14.812 29.641 -25.141 1 82.81 274 GLN A C 1
ATOM 2143 O O . GLN A 1 274 ? -15.938 29.516 -25.625 1 82.81 274 GLN A O 1
ATOM 2148 N N . ASN A 1 275 ? -14.102 28.734 -24.562 1 83.94 275 ASN A N 1
ATOM 2149 C CA . ASN A 1 275 ? -14.641 27.375 -24.516 1 83.94 275 ASN A CA 1
ATOM 2150 C C . ASN A 1 275 ? -15.508 27.172 -23.281 1 83.94 275 ASN A C 1
ATOM 2152 O O . ASN A 1 275 ? -15.984 26.062 -23.016 1 83.94 275 ASN A O 1
ATOM 2156 N N . GLY A 1 276 ? -15.578 28.219 -22.469 1 81.81 276 GLY A N 1
ATOM 2157 C CA . GLY A 1 276 ? -16.469 28.188 -21.312 1 81.81 276 GLY A CA 1
ATOM 2158 C C . GLY A 1 276 ? -15.891 27.422 -20.141 1 81.81 276 GLY A C 1
ATOM 2159 O O . GLY A 1 276 ? -16.625 26.891 -19.312 1 81.81 276 GLY A O 1
ATOM 2160 N N . ILE A 1 277 ? -14.617 27.391 -20.094 1 84.69 277 ILE A N 1
ATOM 2161 C CA . ILE A 1 277 ? -13.984 26.594 -19.047 1 84.69 277 ILE A CA 1
ATOM 2162 C C . ILE A 1 277 ? -14.023 27.344 -17.719 1 84.69 277 ILE A C 1
ATOM 2164 O O . ILE A 1 277 ? -14.344 26.766 -16.688 1 84.69 277 ILE A O 1
ATOM 2168 N N . PHE A 1 278 ? -13.688 28.672 -17.797 1 86.5 278 PHE A N 1
ATOM 2169 C CA . PHE A 1 278 ? -13.781 29.5 -16.594 1 86.5 278 PHE A CA 1
ATOM 2170 C C . PHE A 1 278 ? -14.102 30.953 -16.953 1 86.5 278 PHE A C 1
ATOM 2172 O O . PHE A 1 278 ? -14.203 31.297 -18.141 1 86.5 278 PHE A O 1
ATOM 2179 N N . GLN A 1 279 ? -14.312 31.797 -15.961 1 84.38 279 GLN A N 1
ATOM 2180 C CA . GLN A 1 279 ? -14.773 33.156 -16.234 1 84.38 279 GLN A CA 1
ATOM 2181 C C . GLN A 1 279 ? -13.703 34.188 -15.875 1 84.38 279 GLN A C 1
ATOM 2183 O O . GLN A 1 279 ? -13.445 35.125 -16.641 1 84.38 279 GLN A O 1
ATOM 2188 N N . HIS A 1 280 ? -13.062 34.062 -14.766 1 84.5 280 HIS A N 1
ATOM 2189 C CA . HIS A 1 280 ? -12.18 35.125 -14.273 1 84.5 280 HIS A CA 1
ATOM 2190 C C . HIS A 1 280 ? -10.734 34.656 -14.195 1 84.5 280 HIS A C 1
ATOM 2192 O O . HIS A 1 280 ? -9.852 35.188 -14.875 1 84.5 280 HIS A O 1
ATOM 2198 N N . SER A 1 281 ? -10.555 33.719 -13.336 1 88.81 281 SER A N 1
ATOM 2199 C CA . SER A 1 281 ? -9.195 33.219 -13.164 1 88.81 281 SER A CA 1
ATOM 2200 C C . SER A 1 281 ? -9.203 31.734 -12.828 1 88.81 281 SER A C 1
ATOM 2202 O O . SER A 1 281 ? -10.156 31.234 -12.227 1 88.81 281 SER A O 1
ATOM 2204 N N . LEU A 1 282 ? -8.242 31.078 -13.438 1 91.12 282 LEU A N 1
ATOM 2205 C CA . LEU A 1 282 ? -8.055 29.656 -13.203 1 91.12 282 LEU A CA 1
ATOM 2206 C C . LEU A 1 282 ? -6.668 29.375 -12.625 1 91.12 282 LEU A C 1
ATOM 2208 O O . LEU A 1 282 ? -5.676 29.969 -13.055 1 91.12 282 LEU A O 1
ATOM 2212 N N . MET A 1 283 ? -6.66 28.562 -11.586 1 91.94 283 MET A N 1
ATOM 2213 C CA . MET A 1 283 ? -5.395 28.188 -10.961 1 91.94 283 MET A CA 1
ATOM 2214 C C . MET A 1 283 ? -5.145 26.688 -11.094 1 91.94 283 MET A C 1
ATOM 2216 O O . MET A 1 283 ? -6.055 25.891 -10.898 1 91.94 283 MET A O 1
ATOM 2220 N N . LEU A 1 284 ? -3.973 26.375 -11.516 1 91.88 284 LEU A N 1
ATOM 2221 C CA . LEU A 1 284 ? -3.549 24.984 -11.656 1 91.88 284 LEU A CA 1
ATOM 2222 C C . LEU A 1 284 ? -2.461 24.656 -10.641 1 91.88 284 LEU A C 1
ATOM 2224 O O . LEU A 1 284 ? -1.518 25.422 -10.453 1 91.88 284 LEU A O 1
ATOM 2228 N N . LEU A 1 285 ? -2.682 23.578 -10 1 91.62 285 LEU A N 1
ATOM 2229 C CA . LEU A 1 285 ? -1.678 23.094 -9.055 1 91.62 285 LEU A CA 1
ATOM 2230 C C . LEU A 1 285 ? -1.324 21.641 -9.344 1 91.62 285 LEU A C 1
ATOM 2232 O O . LEU A 1 285 ? -2.203 20.844 -9.648 1 91.62 285 LEU A O 1
ATOM 2236 N N . PRO A 1 286 ? -0.077 21.281 -9.234 1 90.31 286 PRO A N 1
ATOM 2237 C CA . PRO A 1 286 ? 0.31 19.875 -9.367 1 90.31 286 PRO A CA 1
ATOM 2238 C C . PRO A 1 286 ? 0.061 19.078 -8.094 1 90.31 286 PRO A C 1
ATOM 2240 O O . PRO A 1 286 ? 0.235 19.594 -6.988 1 90.31 286 PRO A O 1
ATOM 2243 N N . ILE A 1 287 ? -0.467 18.016 -8.273 1 88.88 287 ILE A N 1
ATOM 2244 C CA . ILE A 1 287 ? -0.533 17.062 -7.176 1 88.88 287 ILE A CA 1
ATOM 2245 C C . ILE A 1 287 ? 0.715 16.188 -7.188 1 88.88 287 ILE A C 1
ATOM 2247 O O . ILE A 1 287 ? 0.905 15.375 -8.094 1 88.88 287 ILE A O 1
ATOM 2251 N N . LEU A 1 288 ? 1.472 16.5 -6.16 1 79.25 288 LEU A N 1
ATOM 2252 C CA . LEU A 1 288 ? 2.752 15.797 -6.125 1 79.25 288 LEU A CA 1
ATOM 2253 C C . LEU A 1 288 ? 2.883 14.969 -4.848 1 79.25 288 LEU A C 1
ATOM 2255 O O . LEU A 1 288 ? 2.268 15.289 -3.83 1 79.25 288 LEU A O 1
ATOM 2259 N N . LYS A 1 289 ? 3.494 13.883 -4.992 1 71.62 289 LYS A N 1
ATOM 2260 C CA . LYS A 1 289 ? 3.979 13.148 -3.83 1 71.62 289 LYS A CA 1
ATOM 2261 C C . LYS A 1 289 ? 5.449 12.766 -3.994 1 71.62 289 LYS A C 1
ATOM 2263 O O . LYS A 1 289 ? 5.824 12.133 -4.98 1 71.62 289 LYS A O 1
ATOM 2268 N N . ASN A 1 290 ? 6.246 13.094 -3.051 1 63.84 290 ASN A N 1
ATOM 2269 C CA . ASN A 1 290 ? 7.691 12.898 -3.133 1 63.84 290 ASN A CA 1
ATOM 2270 C C . ASN A 1 290 ? 8.25 13.398 -4.461 1 63.84 290 ASN A C 1
ATOM 2272 O O . ASN A 1 290 ? 9 12.68 -5.133 1 63.84 290 ASN A O 1
ATOM 2276 N N . LYS A 1 291 ? 7.699 14.438 -5.016 1 66.94 291 LYS A N 1
ATOM 2277 C CA . LYS A 1 291 ? 8.133 15.133 -6.227 1 66.94 291 LYS A CA 1
ATOM 2278 C C . LYS A 1 291 ? 7.695 14.375 -7.477 1 66.94 291 LYS A C 1
ATOM 2280 O O . LYS A 1 291 ? 8.188 14.641 -8.578 1 66.94 291 LYS A O 1
ATOM 2285 N N . GLU A 1 292 ? 6.957 13.391 -7.164 1 75.88 292 GLU A N 1
ATOM 2286 C CA . GLU A 1 292 ? 6.414 12.648 -8.297 1 75.88 292 GLU A CA 1
ATOM 2287 C C . GLU A 1 292 ? 5.031 13.164 -8.688 1 75.88 292 GLU A C 1
ATOM 2289 O O . GLU A 1 292 ? 4.207 13.453 -7.816 1 75.88 292 GLU A O 1
ATOM 2294 N N . TRP A 1 293 ? 4.82 13.242 -10 1 83.25 293 TRP A N 1
ATOM 2295 C CA . TRP A 1 293 ? 3.562 13.719 -10.562 1 83.25 293 TRP A CA 1
ATOM 2296 C C . TRP A 1 293 ? 2.457 12.688 -10.398 1 83.25 293 TRP A C 1
ATOM 2298 O O . TRP A 1 293 ? 2.59 11.547 -10.859 1 83.25 293 TRP A O 1
ATOM 2308 N N . LEU A 1 294 ? 1.408 13.055 -9.75 1 85.12 294 LEU A N 1
ATOM 2309 C CA . LEU A 1 294 ? 0.248 12.18 -9.602 1 85.12 294 LEU A CA 1
ATOM 2310 C C . LEU A 1 294 ? -0.93 12.703 -10.422 1 85.12 294 LEU A C 1
ATOM 2312 O O . LEU A 1 294 ? -1.805 11.938 -10.82 1 85.12 294 LEU A O 1
ATOM 2316 N N . GLY A 1 295 ? -0.949 13.977 -10.562 1 90.19 295 GLY A N 1
ATOM 2317 C CA . GLY A 1 295 ? -2.057 14.609 -11.258 1 90.19 295 GLY A CA 1
ATOM 2318 C C . GLY A 1 295 ? -2.086 16.125 -11.086 1 90.19 295 GLY A C 1
ATOM 2319 O O . GLY A 1 295 ? -1.058 16.734 -10.805 1 90.19 295 GLY A O 1
ATOM 2320 N N . ALA A 1 296 ? -3.264 16.656 -11.422 1 90.75 296 ALA A N 1
ATOM 2321 C CA . ALA A 1 296 ? -3.4 18.109 -11.359 1 90.75 296 ALA A CA 1
ATOM 2322 C C . ALA A 1 296 ? -4.719 18.516 -10.703 1 90.75 296 ALA A C 1
ATOM 2324 O O . ALA A 1 296 ? -5.723 17.797 -10.836 1 90.75 296 ALA A O 1
ATOM 2325 N N . LEU A 1 297 ? -4.59 19.578 -9.984 1 91.81 297 LEU A N 1
ATOM 2326 C CA . LEU A 1 297 ? -5.762 20.203 -9.383 1 91.81 297 LEU A CA 1
ATOM 2327 C C . LEU A 1 297 ? -6.055 21.547 -10.047 1 91.81 297 LEU A C 1
ATOM 2329 O O . LEU A 1 297 ? -5.16 22.391 -10.18 1 91.81 297 LEU A O 1
ATOM 2333 N N . ALA A 1 298 ? -7.242 21.672 -10.547 1 91.88 298 ALA A N 1
ATOM 2334 C CA . ALA A 1 298 ? -7.668 22.922 -11.164 1 91.88 298 ALA A CA 1
ATOM 2335 C C . ALA A 1 298 ? -8.812 23.562 -10.375 1 91.88 298 ALA A C 1
ATOM 2337 O O . ALA A 1 298 ? -9.773 22.891 -10.016 1 91.88 298 ALA A O 1
ATOM 2338 N N . VAL A 1 299 ? -8.641 24.812 -10.07 1 92.81 299 VAL A N 1
ATOM 2339 C CA . VAL A 1 299 ? -9.68 25.562 -9.367 1 92.81 299 VAL A CA 1
ATOM 2340 C C . VAL A 1 299 ? -9.938 26.891 -10.094 1 92.81 299 VAL A C 1
ATOM 2342 O O . VAL A 1 299 ? -9.008 27.5 -10.617 1 92.81 299 VAL A O 1
ATOM 2345 N N . SER A 1 300 ? -11.227 27.203 -10.172 1 90.44 300 SER A N 1
ATOM 2346 C CA . SER A 1 300 ? -11.5 28.453 -10.867 1 90.44 300 SER A CA 1
ATOM 2347 C C . SER A 1 300 ? -12.664 29.203 -10.219 1 90.44 300 SER A C 1
ATOM 2349 O O . SER A 1 300 ? -13.539 28.594 -9.617 1 90.44 300 SER A O 1
ATOM 2351 N N . ASP A 1 301 ? -12.523 30.484 -10.352 1 85.06 301 ASP A N 1
ATOM 2352 C CA . ASP A 1 301 ? -13.594 31.453 -10.109 1 85.06 301 ASP A CA 1
ATOM 2353 C C . ASP A 1 301 ? -14.023 31.438 -8.641 1 85.06 301 ASP A C 1
ATOM 2355 O O . ASP A 1 301 ? -15.016 30.797 -8.289 1 85.06 301 ASP A O 1
ATOM 2359 N N . LYS A 1 302 ? -13.406 32.156 -7.883 1 83.75 302 LYS A N 1
ATOM 2360 C CA . LYS A 1 302 ? -13.797 32.375 -6.496 1 83.75 302 LYS A CA 1
ATOM 2361 C C . LYS A 1 302 ? -15.172 33.031 -6.406 1 83.75 302 LYS A C 1
ATOM 2363 O O . LYS A 1 302 ? -15.508 33.906 -7.219 1 83.75 302 LYS A O 1
ATOM 2368 N N . THR A 1 303 ? -15.875 32.625 -5.426 1 81.44 303 THR A N 1
ATOM 2369 C CA . THR A 1 303 ? -17.203 33.219 -5.258 1 81.44 303 THR A CA 1
ATOM 2370 C C . THR A 1 303 ? -17.125 34.719 -5.027 1 81.44 303 THR A C 1
ATOM 2372 O O . THR A 1 303 ? -18.031 35.469 -5.406 1 81.44 303 THR A O 1
ATOM 2375 N N . SER A 1 304 ? -15.992 35.156 -4.41 1 68.38 304 SER A N 1
ATOM 2376 C CA . SER A 1 304 ? -15.773 36.594 -4.152 1 68.38 304 SER A CA 1
ATOM 2377 C C . SER A 1 304 ? -15.336 37.312 -5.414 1 68.38 304 SER A C 1
ATOM 2379 O O . SER A 1 304 ? -15.305 38.562 -5.441 1 68.38 304 SER A O 1
ATOM 2381 N N . ARG A 1 305 ? -15.125 36.688 -6.539 1 72.44 305 ARG A N 1
ATOM 2382 C CA . ARG A 1 305 ? -14.703 37.219 -7.828 1 72.44 305 ARG A CA 1
ATOM 2383 C C . ARG A 1 305 ? -13.391 38 -7.707 1 72.44 305 ARG A C 1
ATOM 2385 O O . ARG A 1 305 ? -13.102 38.875 -8.508 1 72.44 305 ARG A O 1
ATOM 2392 N N . THR A 1 306 ? -12.672 37.656 -6.496 1 70.62 306 THR A N 1
ATOM 2393 C CA . THR A 1 306 ? -11.352 38.25 -6.312 1 70.62 306 THR A CA 1
ATOM 2394 C C . THR A 1 306 ? -10.266 37.312 -6.871 1 70.62 306 THR A C 1
ATOM 2396 O O . THR A 1 306 ? -10.531 36.156 -7.168 1 70.62 306 THR A O 1
ATOM 2399 N N . ARG A 1 307 ? -9.125 38 -7.176 1 76.38 307 ARG A N 1
ATOM 2400 C CA . ARG A 1 307 ? -7.98 37.219 -7.641 1 76.38 307 ARG A CA 1
ATOM 2401 C C . ARG A 1 307 ? -7.449 36.312 -6.531 1 76.38 307 ARG A C 1
ATOM 2403 O O . ARG A 1 307 ? -7.648 36.594 -5.348 1 76.38 307 ARG A O 1
ATOM 2410 N N . PHE A 1 308 ? -6.879 35.281 -6.965 1 83.25 308 PHE A N 1
ATOM 2411 C CA . PHE A 1 308 ? -6.238 34.375 -6 1 83.25 308 PHE A CA 1
ATOM 2412 C C . PHE A 1 308 ? -5.059 35.062 -5.328 1 83.25 308 PHE A C 1
ATOM 2414 O O . PHE A 1 308 ? -4.219 35.688 -6.004 1 83.25 308 PHE A O 1
ATOM 2421 N N . ASP A 1 309 ? -5.09 35.062 -4.074 1 76.25 309 ASP A N 1
ATOM 2422 C CA . ASP A 1 309 ? -4 35.688 -3.346 1 76.25 309 ASP A CA 1
ATOM 2423 C C . ASP A 1 309 ? -3.031 34.656 -2.777 1 76.25 309 ASP A C 1
ATOM 2425 O O . ASP A 1 309 ? -3.145 33.469 -3.066 1 76.25 309 ASP A O 1
ATOM 2429 N N . GLU A 1 310 ? -2.072 35.156 -2.1 1 72.62 310 GLU A N 1
ATOM 2430 C CA . GLU A 1 310 ? -1.018 34.312 -1.562 1 72.62 310 GLU A CA 1
ATOM 2431 C C . GLU A 1 310 ? -1.575 33.312 -0.539 1 72.62 310 GLU A C 1
ATOM 2433 O O . GLU A 1 310 ? -1.095 32.188 -0.432 1 72.62 310 GLU A O 1
ATOM 2438 N N . MET A 1 311 ? -2.529 33.75 0.065 1 67.06 311 MET A N 1
ATOM 2439 C CA . MET A 1 311 ? -3.145 32.875 1.055 1 67.06 311 MET A CA 1
ATOM 2440 C C . MET A 1 311 ? -3.865 31.719 0.378 1 67.06 311 MET A C 1
ATOM 2442 O O . MET A 1 311 ? -3.789 30.578 0.844 1 67.06 311 MET A O 1
ATOM 2446 N N . ASP A 1 312 ? -4.512 32.062 -0.705 1 76.5 312 ASP A N 1
ATOM 2447 C CA . ASP A 1 312 ? -5.195 31.016 -1.464 1 76.5 312 ASP A CA 1
ATOM 2448 C C . ASP A 1 312 ? -4.207 29.969 -1.975 1 76.5 312 ASP A C 1
ATOM 2450 O O . ASP A 1 312 ? -4.469 28.766 -1.902 1 76.5 312 ASP A O 1
ATOM 2454 N N . ILE A 1 313 ? -3.107 30.5 -2.41 1 78.81 313 ILE A N 1
ATOM 2455 C CA . ILE A 1 313 ? -2.084 29.625 -2.977 1 78.81 313 ILE A CA 1
ATOM 2456 C C . ILE A 1 313 ? -1.546 28.688 -1.894 1 78.81 313 ILE A C 1
ATOM 2458 O O . ILE A 1 313 ? -1.38 27.484 -2.127 1 78.81 313 ILE A O 1
ATOM 2462 N N . LYS A 1 314 ? -1.346 29.219 -0.803 1 70.62 314 LYS A N 1
ATOM 2463 C CA . LYS A 1 314 ? -0.807 28.422 0.296 1 70.62 314 LYS A CA 1
ATOM 2464 C C . LYS A 1 314 ? -1.79 27.344 0.721 1 70.62 314 LYS A C 1
ATOM 2466 O O . LYS A 1 314 ? -1.398 26.188 0.942 1 70.62 314 LYS A O 1
ATOM 2471 N N . ILE A 1 315 ? -3 27.688 0.789 1 71.06 315 ILE A N 1
ATOM 2472 C CA . ILE A 1 315 ? -4.039 26.734 1.188 1 71.06 315 ILE A CA 1
ATOM 2473 C C . ILE A 1 315 ? -4.152 25.625 0.149 1 71.06 315 ILE A C 1
ATOM 2475 O O . ILE A 1 315 ? -4.203 24.438 0.499 1 71.06 315 ILE A O 1
ATOM 2479 N N . LEU A 1 316 ? -4.141 26 -1.089 1 79.56 316 LEU A N 1
ATOM 2480 C CA . LEU A 1 316 ? -4.324 25.047 -2.176 1 79.56 316 LEU A CA 1
ATOM 2481 C C . LEU A 1 316 ? -3.133 24.109 -2.279 1 79.56 316 LEU A C 1
ATOM 2483 O O . LEU A 1 316 ? -3.295 22.922 -2.592 1 79.56 316 LEU A O 1
ATOM 2487 N N . ARG A 1 317 ? -2.043 24.641 -2.016 1 75.12 317 ARG A N 1
ATOM 2488 C CA . ARG A 1 317 ? -0.85 23.797 -2.023 1 75.12 317 ARG A CA 1
ATOM 2489 C C . ARG A 1 317 ? -0.932 22.734 -0.945 1 75.12 317 ARG A C 1
ATOM 2491 O O . ARG A 1 317 ? -0.56 21.578 -1.179 1 75.12 317 ARG A O 1
ATOM 2498 N N . THR A 1 318 ? -1.359 23.172 0.095 1 69.31 318 THR A N 1
ATOM 2499 C CA . THR A 1 318 ? -1.513 22.219 1.191 1 69.31 318 THR A CA 1
ATOM 2500 C C . THR A 1 318 ? -2.564 21.172 0.852 1 69.31 318 THR A C 1
ATOM 2502 O O . THR A 1 318 ? -2.363 19.984 1.107 1 69.31 318 THR A O 1
ATOM 2505 N N . LEU A 1 319 ? -3.582 21.656 0.26 1 74 319 LEU A N 1
ATOM 2506 C CA . LEU A 1 319 ? -4.664 20.75 -0.108 1 74 319 LEU A CA 1
ATOM 2507 C C . LEU A 1 319 ? -4.207 19.766 -1.181 1 74 319 LEU A C 1
ATOM 2509 O O . LEU A 1 319 ? -4.535 18.578 -1.121 1 74 319 LEU A O 1
ATOM 2513 N N . SER A 1 320 ? -3.539 20.281 -2.107 1 80 320 SER A N 1
ATOM 2514 C CA . SER A 1 320 ? -3.023 19.438 -3.176 1 80 320 SER A CA 1
ATOM 2515 C C . SER A 1 320 ? -2.115 18.344 -2.623 1 80 320 SER A C 1
ATOM 2517 O O . SER A 1 320 ? -2.174 17.188 -3.07 1 80 320 SER A O 1
ATOM 2519 N N . ASN A 1 321 ? -1.369 18.719 -1.68 1 73.19 321 ASN A N 1
ATOM 2520 C CA . ASN A 1 321 ? -0.486 17.75 -1.046 1 73.19 321 ASN A CA 1
ATOM 2521 C C . ASN A 1 321 ? -1.276 16.672 -0.301 1 73.19 321 ASN A C 1
ATOM 2523 O O . ASN A 1 321 ? -0.912 15.492 -0.326 1 73.19 321 ASN A O 1
ATOM 2527 N N . GLN A 1 322 ? -2.297 17.156 0.337 1 71.5 322 GLN A N 1
ATOM 2528 C CA . GLN A 1 322 ? -3.125 16.203 1.076 1 71.5 322 GLN A CA 1
ATOM 2529 C C . GLN A 1 322 ? -3.838 15.25 0.13 1 71.5 322 GLN A C 1
ATOM 2531 O O . GLN A 1 322 ? -4.016 14.07 0.45 1 71.5 322 GLN A O 1
ATOM 2536 N N . VAL A 1 323 ? -4.32 15.812 -0.954 1 78.62 323 VAL A N 1
ATOM 2537 C CA . VAL A 1 323 ? -4.977 14.984 -1.96 1 78.62 323 VAL A CA 1
ATOM 2538 C C . VAL A 1 323 ? -3.994 13.945 -2.498 1 78.62 323 VAL A C 1
ATOM 2540 O O . VAL A 1 323 ? -4.352 12.781 -2.688 1 78.62 323 VAL A O 1
ATOM 2543 N N . GLY A 1 324 ? -2.855 14.422 -2.734 1 77.56 324 GLY A N 1
ATOM 2544 C CA . GLY A 1 324 ? -1.825 13.492 -3.172 1 77.56 324 GLY A CA 1
ATOM 2545 C C . GLY A 1 324 ? -1.565 12.375 -2.178 1 77.56 324 GLY A C 1
ATOM 2546 O O . GLY A 1 324 ? -1.427 11.211 -2.564 1 77.56 324 GLY A O 1
ATOM 2547 N N . GLU A 1 325 ? -1.604 12.766 -0.949 1 70.06 325 GLU A N 1
ATOM 2548 C CA . GLU A 1 325 ? -1.397 11.781 0.108 1 70.06 325 GLU A CA 1
ATOM 2549 C C . GLU A 1 325 ? -2.547 10.781 0.162 1 70.06 325 GLU A C 1
ATOM 2551 O O . GLU A 1 325 ? -2.322 9.578 0.323 1 70.06 325 GLU A O 1
ATOM 2556 N N . ALA A 1 326 ? -3.678 11.305 0.101 1 70.75 326 ALA A N 1
ATOM 2557 C CA . ALA A 1 326 ? -4.859 10.445 0.148 1 70.75 326 ALA A CA 1
ATOM 2558 C C . ALA A 1 326 ? -4.891 9.492 -1.046 1 70.75 326 ALA A C 1
ATOM 2560 O O . ALA A 1 326 ? -5.262 8.328 -0.908 1 70.75 326 ALA A O 1
ATOM 2561 N N . TYR A 1 327 ? -4.539 9.922 -2.143 1 77.88 327 TYR A N 1
ATOM 2562 C CA . TYR A 1 327 ? -4.504 9.117 -3.355 1 77.88 327 TYR A CA 1
ATOM 2563 C C . TYR A 1 327 ? -3.51 7.969 -3.219 1 77.88 327 TYR A C 1
ATOM 2565 O O . TYR A 1 327 ? -3.801 6.84 -3.617 1 77.88 327 TYR A O 1
ATOM 2573 N N . ARG A 1 328 ? -2.539 8.32 -2.688 1 72.62 328 ARG A N 1
ATOM 2574 C CA . ARG A 1 328 ? -1.525 7.289 -2.49 1 72.62 328 ARG A CA 1
ATOM 2575 C C . ARG A 1 328 ? -1.997 6.246 -1.486 1 72.62 328 ARG A C 1
ATOM 2577 O O . ARG A 1 328 ? -1.712 5.055 -1.641 1 72.62 328 ARG A O 1
ATOM 2584 N N . ALA A 1 329 ? -2.654 6.738 -0.544 1 68.5 329 ALA A N 1
ATOM 2585 C CA . ALA A 1 329 ? -3.193 5.809 0.445 1 68.5 329 ALA A CA 1
ATOM 2586 C C . ALA A 1 329 ? -4.191 4.848 -0.193 1 68.5 329 ALA A C 1
ATOM 2588 O O . ALA A 1 329 ? -4.234 3.666 0.156 1 68.5 329 ALA A O 1
ATOM 2589 N N . LEU A 1 330 ? -4.938 5.383 -1.056 1 71.94 330 LEU A N 1
ATOM 2590 C CA . LEU A 1 330 ? -5.898 4.551 -1.77 1 71.94 330 LEU A CA 1
ATOM 2591 C C . LEU A 1 330 ? -5.188 3.518 -2.635 1 71.94 330 LEU A C 1
ATOM 2593 O O . LEU A 1 330 ? -5.609 2.361 -2.701 1 71.94 330 LEU A O 1
ATOM 2597 N N . GLN A 1 331 ? -4.219 3.932 -3.246 1 73.88 331 GLN A N 1
ATOM 2598 C CA . GLN A 1 331 ? -3.418 3.027 -4.066 1 73.88 331 GLN A CA 1
ATOM 2599 C C . GLN A 1 331 ? -2.867 1.873 -3.236 1 73.88 331 GLN A C 1
ATOM 2601 O O . GLN A 1 331 ? -2.902 0.718 -3.668 1 73.88 331 GLN A O 1
ATOM 2606 N N . VAL A 1 332 ? -2.527 2.254 -2.174 1 69.06 332 VAL A N 1
ATOM 2607 C CA . VAL A 1 332 ? -1.939 1.256 -1.288 1 69.06 332 VAL A CA 1
ATOM 2608 C C . VAL A 1 332 ? -3.014 0.267 -0.84 1 69.06 332 VAL A C 1
ATOM 2610 O O . VAL A 1 332 ? -2.771 -0.941 -0.787 1 69.06 332 VAL A O 1
ATOM 2613 N N . LYS A 1 333 ? -4.066 0.795 -0.521 1 70.44 333 LYS A N 1
ATOM 2614 C CA . LYS A 1 333 ? -5.152 -0.073 -0.077 1 70.44 333 LYS A CA 1
ATOM 2615 C C . LYS A 1 333 ? -5.539 -1.07 -1.166 1 70.44 333 LYS A C 1
ATOM 2617 O O . LYS A 1 333 ? -5.727 -2.256 -0.89 1 70.44 333 LYS A O 1
ATOM 2622 N N . ILE A 1 334 ? -5.68 -0.61 -2.318 1 73.44 334 ILE A N 1
ATOM 2623 C CA . ILE A 1 334 ? -6.047 -1.461 -3.445 1 73.44 334 ILE A CA 1
ATOM 2624 C C . ILE A 1 334 ? -4.984 -2.539 -3.646 1 73.44 334 ILE A C 1
ATOM 2626 O O . ILE A 1 334 ? -5.309 -3.707 -3.865 1 73.44 334 ILE A O 1
ATOM 2630 N N . GLN A 1 335 ? -3.795 -2.146 -3.473 1 73.75 335 GLN A N 1
ATOM 2631 C CA . GLN A 1 335 ? -2.697 -3.094 -3.633 1 73.75 335 GLN A CA 1
ATOM 2632 C C . GLN A 1 335 ? -2.707 -4.141 -2.521 1 73.75 335 GLN A C 1
ATOM 2634 O O . GLN A 1 335 ? -2.43 -5.316 -2.766 1 73.75 335 GLN A O 1
ATOM 2639 N N . SER A 1 336 ? -3.012 -3.611 -1.42 1 73.56 336 SER A N 1
ATOM 2640 C CA . SER A 1 336 ? -3.07 -4.531 -0.289 1 73.56 336 SER A CA 1
ATOM 2641 C C . SER A 1 336 ? -4.16 -5.578 -0.485 1 73.56 336 SER A C 1
ATOM 2643 O O . SER A 1 336 ? -3.957 -6.758 -0.185 1 73.56 336 SER A O 1
ATOM 2645 N N . ASP A 1 337 ? -5.254 -5.156 -0.935 1 75.19 337 ASP A N 1
ATOM 2646 C CA . ASP A 1 337 ? -6.355 -6.082 -1.185 1 75.19 337 ASP A CA 1
ATOM 2647 C C . ASP A 1 337 ? -5.984 -7.102 -2.258 1 75.19 337 ASP A C 1
ATOM 2649 O O . ASP A 1 337 ? -6.316 -8.281 -2.141 1 75.19 337 ASP A O 1
ATOM 2653 N N . ARG A 1 338 ? -5.371 -6.633 -3.184 1 77.06 338 ARG A N 1
ATOM 2654 C CA . ARG A 1 338 ? -4.914 -7.523 -4.246 1 77.06 338 ARG A CA 1
ATOM 2655 C C . ARG A 1 338 ? -3.943 -8.57 -3.703 1 77.06 338 ARG A C 1
ATOM 2657 O O . ARG A 1 338 ? -4.023 -9.742 -4.07 1 77.06 338 ARG A O 1
ATOM 2664 N N . LEU A 1 339 ? -3.143 -8.141 -2.879 1 79.12 339 LEU A N 1
ATOM 2665 C CA . LEU A 1 339 ? -2.17 -9.062 -2.299 1 79.12 339 LEU A CA 1
ATOM 2666 C C . LEU A 1 339 ? -2.865 -10.133 -1.458 1 79.12 339 LEU A C 1
ATOM 2668 O O . LEU A 1 339 ? -2.473 -11.297 -1.482 1 79.12 339 LEU A O 1
ATOM 2672 N N . LYS A 1 340 ? -3.83 -9.68 -0.777 1 78.12 340 LYS A N 1
ATOM 2673 C CA . LYS A 1 340 ? -4.578 -10.641 0.028 1 78.12 340 LYS A CA 1
ATOM 2674 C C . LYS A 1 340 ? -5.227 -11.711 -0.85 1 78.12 340 LYS A C 1
ATOM 2676 O O . LYS A 1 340 ? -5.219 -12.891 -0.503 1 78.12 340 LYS A O 1
ATOM 2681 N N . ASN A 1 341 ? -5.766 -11.273 -1.891 1 81.38 341 ASN A N 1
ATOM 2682 C CA . ASN A 1 341 ? -6.379 -12.219 -2.822 1 81.38 341 ASN A CA 1
ATOM 2683 C C . ASN A 1 341 ? -5.348 -13.18 -3.404 1 81.38 341 ASN A C 1
ATOM 2685 O O . ASN A 1 341 ? -5.621 -14.367 -3.553 1 81.38 341 ASN A O 1
ATOM 2689 N N . ILE A 1 342 ? -4.266 -12.578 -3.695 1 83.06 342 ILE A N 1
ATOM 2690 C CA . ILE A 1 342 ? -3.189 -13.398 -4.242 1 83.06 342 ILE A CA 1
ATOM 2691 C C . ILE A 1 342 ? -2.754 -14.438 -3.207 1 83.06 342 ILE A C 1
ATOM 2693 O O . ILE A 1 342 ? -2.527 -15.602 -3.543 1 83.06 342 ILE A O 1
ATOM 2697 N N . ASP A 1 343 ? -2.701 -13.992 -2.031 1 82.94 343 ASP A N 1
ATOM 2698 C CA . ASP A 1 343 ? -2.309 -14.906 -0.963 1 82.94 343 ASP A CA 1
ATOM 2699 C C . ASP A 1 343 ? -3.314 -16.047 -0.817 1 82.94 343 ASP A C 1
ATOM 2701 O O . ASP A 1 343 ? -2.93 -17.203 -0.588 1 82.94 343 ASP A O 1
ATOM 2705 N N . ARG A 1 344 ? -4.516 -15.758 -0.939 1 83.69 344 ARG A N 1
ATOM 2706 C CA . ARG A 1 344 ? -5.551 -16.781 -0.88 1 83.69 344 ARG A CA 1
ATOM 2707 C C . ARG A 1 344 ? -5.418 -17.766 -2.041 1 83.69 344 ARG A C 1
ATOM 2709 O O . ARG A 1 344 ? -5.535 -18.969 -1.852 1 83.69 344 ARG A O 1
ATOM 2716 N N . ASP A 1 345 ? -5.242 -17.156 -3.15 1 84.38 345 ASP A N 1
ATOM 2717 C CA . ASP A 1 345 ? -5.039 -17.984 -4.332 1 84.38 345 ASP A CA 1
ATOM 2718 C C . ASP A 1 345 ? -3.84 -18.906 -4.148 1 84.38 345 ASP A C 1
ATOM 2720 O O . ASP A 1 345 ? -3.875 -20.062 -4.57 1 84.38 345 ASP A O 1
ATOM 2724 N N . MET A 1 346 ? -2.914 -18.375 -3.502 1 87.44 346 MET A N 1
ATOM 2725 C CA . MET A 1 346 ? -1.686 -19.156 -3.33 1 87.44 346 MET A CA 1
ATOM 2726 C C . MET A 1 346 ? -1.901 -20.312 -2.361 1 87.44 346 MET A C 1
ATOM 2728 O O . MET A 1 346 ? -1.289 -21.375 -2.508 1 87.44 346 MET A O 1
ATOM 2732 N N . GLN A 1 347 ? -2.748 -20.156 -1.44 1 87.12 347 GLN A N 1
ATOM 2733 C CA . GLN A 1 347 ? -3.064 -21.234 -0.524 1 87.12 347 GLN A CA 1
ATOM 2734 C C . GLN A 1 347 ? -3.758 -22.391 -1.253 1 87.12 347 GLN A C 1
ATOM 2736 O O . GLN A 1 347 ? -3.455 -23.562 -1.012 1 87.12 347 GLN A O 1
ATOM 2741 N N . VAL A 1 348 ? -4.648 -22.031 -2.062 1 84.69 348 VAL A N 1
ATOM 2742 C CA . VAL A 1 348 ? -5.332 -23.031 -2.869 1 84.69 348 VAL A CA 1
ATOM 2743 C C . VAL A 1 348 ? -4.336 -23.719 -3.803 1 84.69 348 VAL A C 1
ATOM 2745 O O . VAL A 1 348 ? -4.352 -24.938 -3.953 1 84.69 348 VAL A O 1
ATOM 2748 N N . ALA A 1 349 ? -3.529 -22.891 -4.402 1 88.38 349 ALA A N 1
ATOM 2749 C CA . ALA A 1 349 ? -2.506 -23.422 -5.293 1 88.38 349 ALA A CA 1
ATOM 2750 C C . ALA A 1 349 ? -1.597 -24.406 -4.559 1 88.38 349 ALA A C 1
ATOM 2752 O O . ALA A 1 349 ? -1.213 -25.438 -5.109 1 88.38 349 ALA A O 1
ATOM 2753 N N . ALA A 1 350 ? -1.295 -24.031 -3.359 1 88.88 350 ALA A N 1
ATOM 2754 C CA . ALA A 1 350 ? -0.449 -24.891 -2.545 1 88.88 350 ALA A CA 1
ATOM 2755 C C . ALA A 1 350 ? -1.111 -26.25 -2.316 1 88.88 350 ALA A C 1
ATOM 2757 O O . ALA A 1 350 ? -0.447 -27.297 -2.367 1 88.88 350 ALA A O 1
ATOM 2758 N N . MET A 1 351 ? -2.369 -26.281 -2.123 1 86.06 351 MET A N 1
ATOM 2759 C CA . MET A 1 351 ? -3.115 -27.531 -1.92 1 86.06 351 MET A CA 1
ATOM 2760 C C . MET A 1 351 ? -3.141 -28.359 -3.193 1 86.06 351 MET A C 1
ATOM 2762 O O . MET A 1 351 ? -2.982 -29.578 -3.143 1 86.06 351 MET A O 1
ATOM 2766 N N . ILE A 1 352 ? -3.328 -27.734 -4.258 1 84.19 352 ILE A N 1
ATOM 2767 C CA . ILE A 1 352 ? -3.35 -28.422 -5.543 1 84.19 352 ILE A CA 1
ATOM 2768 C C . ILE A 1 352 ? -1.992 -29.062 -5.805 1 84.19 352 ILE A C 1
ATOM 2770 O O . ILE A 1 352 ? -1.92 -30.219 -6.23 1 84.19 352 ILE A O 1
ATOM 2774 N N . GLN A 1 353 ? -1.017 -28.297 -5.555 1 87.44 353 GLN A N 1
ATOM 2775 C CA . GLN A 1 353 ? 0.329 -28.812 -5.781 1 87.44 353 GLN A CA 1
ATOM 2776 C C . GLN A 1 353 ? 0.624 -30 -4.879 1 87.44 353 GLN A C 1
ATOM 2778 O O . GLN A 1 353 ? 1.199 -31 -5.324 1 87.44 353 GLN A O 1
ATOM 2783 N N . LYS A 1 354 ? 0.281 -29.891 -3.645 1 85.44 354 LYS A N 1
ATOM 2784 C CA . LYS A 1 354 ? 0.496 -30.984 -2.703 1 85.44 354 LYS A CA 1
ATOM 2785 C C . LYS A 1 354 ? -0.228 -32.25 -3.158 1 85.44 354 LYS A C 1
ATOM 2787 O O . LYS A 1 354 ? 0.308 -33.344 -3.043 1 85.44 354 LYS A O 1
ATOM 2792 N N . HIS A 1 355 ? -1.337 -32.062 -3.754 1 81.75 355 HIS A N 1
ATOM 2793 C CA . HIS A 1 355 ? -2.137 -33.219 -4.195 1 81.75 355 HIS A CA 1
ATOM 2794 C C . HIS A 1 355 ? -1.63 -33.75 -5.523 1 81.75 355 HIS A C 1
ATOM 2796 O O . HIS A 1 355 ? -1.942 -34.875 -5.895 1 81.75 355 HIS A O 1
ATOM 2802 N N . SER A 1 356 ? -0.942 -32.906 -6.172 1 83.81 356 SER A N 1
ATOM 2803 C CA . SER A 1 356 ? -0.41 -33.344 -7.457 1 83.81 356 SER A CA 1
ATOM 2804 C C . SER A 1 356 ? 0.765 -34.312 -7.27 1 83.81 356 SER A C 1
ATOM 2806 O O . SER A 1 356 ? 1.119 -35.031 -8.188 1 83.81 356 SER A O 1
ATOM 2808 N N . LEU A 1 357 ? 1.36 -34.281 -6.102 1 88.25 357 LEU A N 1
ATOM 2809 C CA . LEU A 1 357 ? 2.441 -35.219 -5.801 1 88.25 357 LEU A CA 1
ATOM 2810 C C . LEU A 1 357 ? 1.899 -36.594 -5.555 1 88.25 357 LEU A C 1
ATOM 2812 O O . LEU A 1 357 ? 0.838 -36.781 -4.949 1 88.25 357 LEU A O 1
ATOM 2816 N N . PRO A 1 358 ? 2.615 -37.531 -5.984 1 87.56 358 PRO A N 1
ATOM 2817 C CA . PRO A 1 358 ? 2.107 -38.906 -5.848 1 87.56 358 PRO A CA 1
ATOM 2818 C C . PRO A 1 358 ? 2.104 -39.406 -4.398 1 87.56 358 PRO A C 1
ATOM 2820 O O . PRO A 1 358 ? 2.965 -39 -3.607 1 87.56 358 PRO A O 1
ATOM 2823 N N . ILE A 1 359 ? 1.177 -40.188 -4.133 1 86.81 359 ILE A N 1
ATOM 2824 C CA . ILE A 1 359 ? 1.151 -40.875 -2.842 1 86.81 359 ILE A CA 1
ATOM 2825 C C . ILE A 1 359 ? 2.047 -42.094 -2.891 1 86.81 359 ILE A C 1
ATOM 2827 O O . ILE A 1 359 ? 1.737 -43.062 -3.586 1 86.81 359 ILE A O 1
ATOM 2831 N N . ILE A 1 360 ? 3.096 -42.031 -2.225 1 92.56 360 ILE A N 1
ATOM 2832 C CA . ILE A 1 360 ? 4.047 -43.125 -2.199 1 92.56 360 ILE A CA 1
ATOM 2833 C C . ILE A 1 360 ? 3.666 -44.125 -1.094 1 92.56 360 ILE A C 1
ATOM 2835 O O . ILE A 1 360 ? 3.477 -43.719 0.059 1 92.56 360 ILE A O 1
ATOM 2839 N N . PRO A 1 361 ? 3.514 -45.344 -1.431 1 92.94 361 PRO A N 1
ATOM 2840 C CA . PRO A 1 361 ? 3.201 -46.312 -0.393 1 92.94 361 PRO A CA 1
ATOM 2841 C C . PRO A 1 361 ? 4.324 -46.469 0.631 1 92.94 361 PRO A C 1
ATOM 2843 O O . PRO A 1 361 ? 5.492 -46.25 0.308 1 92.94 361 PRO A O 1
ATOM 2846 N N . LYS A 1 362 ? 3.98 -46.906 1.785 1 94.19 362 LYS A N 1
ATOM 2847 C CA . LYS A 1 362 ? 4.969 -47.094 2.84 1 94.19 362 LYS A CA 1
ATOM 2848 C C . LYS A 1 362 ? 5.867 -48.312 2.529 1 94.19 362 LYS A C 1
ATOM 2850 O O . LYS A 1 362 ? 7.039 -48.312 2.902 1 94.19 362 LYS A O 1
ATOM 2855 N N . GLN A 1 363 ? 5.168 -49.281 1.875 1 94.31 363 GLN A N 1
ATOM 2856 C CA . GLN A 1 363 ? 5.934 -50.469 1.54 1 94.31 363 GLN A CA 1
ATOM 2857 C C . GLN A 1 363 ? 5.527 -51.031 0.173 1 94.31 363 GLN A C 1
ATOM 2859 O O . GLN A 1 363 ? 4.352 -51 -0.189 1 94.31 363 GLN A O 1
ATOM 2864 N N . TYR A 1 364 ? 6.555 -51.406 -0.555 1 94.25 364 TYR A N 1
ATOM 2865 C CA . TYR A 1 364 ? 6.367 -52.125 -1.813 1 94.25 364 TYR A CA 1
ATOM 2866 C C . TYR A 1 364 ? 7.367 -53.25 -1.945 1 94.25 364 TYR A C 1
ATOM 2868 O O . TYR A 1 364 ? 8.555 -53.031 -2.176 1 94.25 364 TYR A O 1
ATOM 2876 N N . SER A 1 365 ? 6.887 -54.5 -1.795 1 93.56 365 SER A N 1
ATOM 2877 C CA . SER A 1 365 ? 7.73 -55.688 -1.841 1 93.56 365 SER A CA 1
ATOM 2878 C C . SER A 1 365 ? 8.844 -55.594 -0.803 1 93.56 365 SER A C 1
ATOM 2880 O O . SER A 1 365 ? 8.578 -55.469 0.393 1 93.56 365 SER A O 1
ATOM 2882 N N . LEU A 1 366 ? 10.086 -55.406 -1.252 1 94.31 366 LEU A N 1
ATOM 2883 C CA . LEU A 1 366 ? 11.227 -55.469 -0.343 1 94.31 366 LEU A CA 1
ATOM 2884 C C . LEU A 1 366 ? 11.695 -54.062 0.008 1 94.31 366 LEU A C 1
ATOM 2886 O O . LEU A 1 366 ? 12.703 -53.875 0.698 1 94.31 366 LEU A O 1
ATOM 2890 N N . LEU A 1 367 ? 10.922 -53.156 -0.382 1 96.25 367 LEU A N 1
ATOM 2891 C CA . LEU A 1 367 ? 11.352 -51.75 -0.168 1 96.25 367 LEU A CA 1
ATOM 2892 C C . LEU A 1 367 ? 10.391 -51.031 0.76 1 96.25 367 LEU A C 1
ATOM 2894 O O . LEU A 1 367 ? 9.18 -51.281 0.729 1 96.25 367 LEU A O 1
ATOM 2898 N N . GLU A 1 368 ? 10.906 -50.188 1.596 1 97.19 368 GLU A N 1
ATOM 2899 C CA . GLU A 1 368 ? 10.133 -49.281 2.438 1 97.19 368 GLU A CA 1
ATOM 2900 C C . GLU A 1 368 ? 10.406 -47.812 2.08 1 97.19 368 GLU A C 1
ATOM 2902 O O . GLU A 1 368 ? 11.547 -47.438 1.812 1 97.19 368 GLU A O 1
ATOM 2907 N N . PHE A 1 369 ? 9.32 -47.094 2.037 1 97.19 369 PHE A N 1
ATOM 2908 C CA . PHE A 1 369 ? 9.461 -45.719 1.575 1 97.19 369 PHE A CA 1
ATOM 2909 C C . PHE A 1 369 ? 8.891 -44.75 2.596 1 97.19 369 PHE A C 1
ATOM 2911 O O . PHE A 1 369 ? 8 -45.094 3.375 1 97.19 369 PHE A O 1
ATOM 2918 N N . ASP A 1 370 ? 9.398 -43.562 2.586 1 97.5 370 ASP A N 1
ATOM 2919 C CA . ASP A 1 370 ? 8.797 -42.375 3.207 1 97.5 370 ASP A CA 1
ATOM 2920 C C . ASP A 1 370 ? 9.219 -41.094 2.49 1 97.5 370 ASP A C 1
ATOM 2922 O O . ASP A 1 370 ? 10.367 -40.969 2.066 1 97.5 370 ASP A O 1
ATOM 2926 N N . THR A 1 371 ? 8.258 -40.281 2.285 1 96.94 371 THR A N 1
ATOM 2927 C CA . THR A 1 371 ? 8.531 -39.062 1.546 1 96.94 371 THR A CA 1
ATOM 2928 C C . THR A 1 371 ? 8.016 -37.844 2.307 1 96.94 371 THR A C 1
ATOM 2930 O O . THR A 1 371 ? 7.164 -37.969 3.188 1 96.94 371 THR A O 1
ATOM 2933 N N . TYR A 1 372 ? 8.625 -36.719 2.002 1 95.81 372 TYR A N 1
ATOM 2934 C CA . TYR A 1 372 ? 8.227 -35.438 2.594 1 95.81 372 TYR A CA 1
ATOM 2935 C C . TYR A 1 372 ? 8.453 -34.281 1.617 1 95.81 372 TYR A C 1
ATOM 2937 O O . TYR A 1 372 ? 9.43 -34.281 0.865 1 95.81 372 TYR A O 1
ATOM 2945 N N . TYR A 1 373 ? 7.496 -33.375 1.626 1 95.12 373 TYR A N 1
ATOM 2946 C CA . TYR A 1 373 ? 7.613 -32.156 0.805 1 95.12 373 TYR A CA 1
ATOM 2947 C C . TYR A 1 373 ? 7.102 -30.938 1.555 1 95.12 373 TYR A C 1
ATOM 2949 O O . TYR A 1 373 ? 6.02 -30.969 2.145 1 95.12 373 TYR A O 1
ATOM 2957 N N . GLN A 1 374 ? 7.941 -29.875 1.534 1 92.19 374 GLN A N 1
ATOM 2958 C CA . GLN A 1 374 ? 7.547 -28.578 2.086 1 92.19 374 GLN A CA 1
ATOM 2959 C C . GLN A 1 374 ? 8.102 -27.438 1.248 1 92.19 374 GLN A C 1
ATOM 2961 O O . GLN A 1 374 ? 9.312 -27.312 1.071 1 92.19 374 GLN A O 1
ATOM 2966 N N . ALA A 1 375 ? 7.184 -26.656 0.779 1 91.25 375 ALA A N 1
ATOM 2967 C CA . ALA A 1 375 ? 7.605 -25.5 0.003 1 91.25 375 ALA A CA 1
ATOM 2968 C C . ALA A 1 375 ? 8.125 -24.391 0.913 1 91.25 375 ALA A C 1
ATOM 2970 O O . ALA A 1 375 ? 7.648 -24.234 2.041 1 91.25 375 ALA A O 1
ATOM 2971 N N . SER A 1 376 ? 9.117 -23.578 0.453 1 83.75 376 SER A N 1
ATOM 2972 C CA . SER A 1 376 ? 9.633 -22.438 1.196 1 83.75 376 SER A CA 1
ATOM 2973 C C . SER A 1 376 ? 8.602 -21.312 1.282 1 83.75 376 SER A C 1
ATOM 2975 O O . SER A 1 376 ? 8.531 -20.609 2.285 1 83.75 376 SER A O 1
ATOM 2977 N N . ARG A 1 377 ? 7.906 -21.25 0.229 1 79.94 377 ARG A N 1
ATOM 2978 C CA . ARG A 1 377 ? 6.781 -20.312 0.209 1 79.94 377 ARG A CA 1
ATOM 2979 C C . ARG A 1 377 ? 5.453 -21.062 0.119 1 79.94 377 ARG A C 1
ATOM 2981 O O . ARG A 1 377 ? 5.32 -22.172 0.642 1 79.94 377 ARG A O 1
ATOM 2988 N N . GLU A 1 378 ? 4.512 -20.516 -0.503 1 83.31 378 GLU A N 1
ATOM 2989 C CA . GLU A 1 378 ? 3.23 -21.203 -0.61 1 83.31 378 GLU A CA 1
ATOM 2990 C C . GLU A 1 378 ? 3.303 -22.344 -1.613 1 83.31 378 GLU A C 1
ATOM 2992 O O . GLU A 1 378 ? 2.748 -23.422 -1.376 1 83.31 378 GLU A O 1
ATOM 2997 N N . ILE A 1 379 ? 4.02 -22.078 -2.66 1 89.94 379 ILE A N 1
ATOM 2998 C CA . ILE A 1 379 ? 4.203 -23.109 -3.67 1 89.94 379 ILE A CA 1
ATOM 2999 C C . ILE A 1 379 ? 5.684 -23.219 -4.035 1 89.94 379 ILE A C 1
ATOM 3001 O O . ILE A 1 379 ? 6.449 -22.266 -3.822 1 89.94 379 ILE A O 1
ATOM 3005 N N . GLY A 1 380 ? 6.125 -24.391 -4.465 1 91.19 380 GLY A N 1
ATOM 3006 C CA . GLY A 1 380 ? 7.539 -24.594 -4.73 1 91.19 380 GLY A CA 1
ATOM 3007 C C . GLY A 1 380 ? 7.793 -25.344 -6.027 1 91.19 380 GLY A C 1
ATOM 3008 O O . GLY A 1 380 ? 6.859 -25.641 -6.777 1 91.19 380 GLY A O 1
ATOM 3009 N N . GLY A 1 381 ? 9.039 -25.594 -6.281 1 93.12 381 GLY A N 1
ATOM 3010 C CA . GLY A 1 381 ? 9.438 -26.234 -7.523 1 93.12 381 GLY A CA 1
ATOM 3011 C C . GLY A 1 381 ? 9.953 -27.641 -7.324 1 93.12 381 GLY A C 1
ATOM 3012 O O . GLY A 1 381 ? 10.234 -28.359 -8.289 1 93.12 381 GLY A O 1
ATOM 3013 N N . ASP A 1 382 ? 9.984 -28.125 -6.137 1 95.62 382 ASP A N 1
ATOM 3014 C CA . ASP A 1 382 ? 10.477 -29.469 -5.852 1 95.62 382 ASP A CA 1
ATOM 3015 C C . ASP A 1 382 ? 9.391 -30.516 -6.09 1 95.62 382 ASP A C 1
ATOM 3017 O O . ASP A 1 382 ? 8.203 -30.234 -5.902 1 95.62 382 ASP A O 1
ATOM 3021 N N . PHE A 1 383 ? 9.836 -31.672 -6.508 1 95.88 383 PHE A N 1
ATOM 3022 C CA . PHE A 1 383 ? 8.859 -32.75 -6.586 1 95.88 383 PHE A CA 1
ATOM 3023 C C . PHE A 1 383 ? 9.555 -34.125 -6.52 1 95.88 383 PHE A C 1
ATOM 3025 O O . PHE A 1 383 ? 10.773 -34.188 -6.66 1 95.88 383 PHE A O 1
ATOM 3032 N N . TYR A 1 384 ? 8.859 -35.125 -6.18 1 97.12 384 TYR A N 1
ATOM 3033 C CA . TYR A 1 384 ? 9.281 -36.531 -6.203 1 97.12 384 TYR A CA 1
ATOM 3034 C C . TYR A 1 384 ? 8.242 -37.406 -6.891 1 97.12 384 TYR A C 1
ATOM 3036 O O . TYR A 1 384 ? 7.098 -37 -7.082 1 97.12 384 TYR A O 1
ATOM 3044 N N . ASP A 1 385 ? 8.695 -38.5 -7.32 1 95.44 385 ASP A N 1
ATOM 3045 C CA . ASP A 1 385 ? 7.789 -39.438 -7.977 1 95.44 385 ASP A CA 1
ATOM 3046 C C . ASP A 1 385 ? 8.32 -40.875 -7.887 1 95.44 385 ASP A C 1
ATOM 3048 O O . ASP A 1 385 ? 9.469 -41.094 -7.504 1 95.44 385 ASP A O 1
ATOM 3052 N N . MET A 1 386 ? 7.434 -41.781 -8.094 1 95.25 386 MET A N 1
ATOM 3053 C CA . MET A 1 386 ? 7.762 -43.219 -8.094 1 95.25 386 MET A CA 1
ATOM 3054 C C . MET A 1 386 ? 7.055 -43.938 -9.234 1 95.25 386 MET A C 1
ATOM 3056 O O . MET A 1 386 ? 5.859 -43.719 -9.461 1 95.25 386 MET A O 1
ATOM 3060 N N . VAL A 1 387 ? 7.812 -44.656 -9.984 1 93.94 387 VAL A N 1
ATOM 3061 C CA . VAL A 1 387 ? 7.262 -45.438 -11.094 1 93.94 387 VAL A CA 1
ATOM 3062 C C . VAL A 1 387 ? 7.543 -46.906 -10.883 1 93.94 387 VAL A C 1
ATOM 3064 O O . VAL A 1 387 ? 8.688 -47.312 -10.656 1 93.94 387 VAL A O 1
ATOM 3067 N N . ILE A 1 388 ? 6.551 -47.719 -10.977 1 92.69 388 ILE A N 1
ATOM 3068 C CA . ILE A 1 388 ? 6.688 -49.156 -10.805 1 92.69 388 ILE A CA 1
ATOM 3069 C C . ILE A 1 388 ? 6.816 -49.844 -12.172 1 92.69 388 ILE A C 1
ATOM 3071 O O . ILE A 1 388 ? 5.984 -49.625 -13.062 1 92.69 388 ILE A O 1
ATOM 3075 N N . HIS A 1 389 ? 8.016 -50.438 -12.258 1 91.19 389 HIS A N 1
ATOM 3076 C CA . HIS A 1 389 ? 8.258 -51.188 -13.484 1 91.19 389 HIS A CA 1
ATOM 3077 C C . HIS A 1 389 ? 8.031 -52.688 -13.266 1 91.19 389 HIS A C 1
ATOM 3079 O O . HIS A 1 389 ? 8.867 -53.375 -12.656 1 91.19 389 HIS A O 1
ATOM 3085 N N . GLY A 1 390 ? 6.902 -53.188 -13.492 1 84.62 390 GLY A N 1
ATOM 3086 C CA . GLY A 1 390 ? 6.656 -54.594 -13.266 1 84.62 390 GLY A CA 1
ATOM 3087 C C . GLY A 1 390 ? 6.613 -54.969 -11.797 1 84.62 390 GLY A C 1
ATOM 3088 O O . GLY A 1 390 ? 6.203 -54.156 -10.953 1 84.62 390 GLY A O 1
ATOM 3089 N N . LYS A 1 391 ? 7.035 -56.219 -11.445 1 86.25 391 LYS A N 1
ATOM 3090 C CA . LYS A 1 391 ? 6.906 -56.688 -10.078 1 86.25 391 LYS A CA 1
ATOM 3091 C C . LYS A 1 391 ? 8.195 -56.469 -9.289 1 86.25 391 LYS A C 1
ATOM 3093 O O . LYS A 1 391 ? 8.164 -56.344 -8.062 1 86.25 391 LYS A O 1
ATOM 3098 N N . ASP A 1 392 ? 9.328 -56.312 -10.016 1 91.25 392 ASP A N 1
ATOM 3099 C CA . ASP A 1 392 ? 10.57 -56.375 -9.258 1 91.25 392 ASP A CA 1
ATOM 3100 C C . ASP A 1 392 ? 11.383 -55.094 -9.445 1 91.25 392 ASP A C 1
ATOM 3102 O O . ASP A 1 392 ? 12.523 -55 -8.984 1 91.25 392 ASP A O 1
ATOM 3106 N N . GLU A 1 393 ? 10.883 -54.094 -10.102 1 94.75 393 GLU A N 1
ATOM 3107 C CA . GLU A 1 393 ? 11.68 -52.906 -10.359 1 94.75 393 GLU A CA 1
ATOM 3108 C C . GLU A 1 393 ? 10.875 -51.625 -10.07 1 94.75 393 GLU A C 1
ATOM 3110 O O . GLU A 1 393 ? 9.695 -51.562 -10.414 1 94.75 393 GLU A O 1
ATOM 3115 N N . VAL A 1 394 ? 11.586 -50.719 -9.406 1 95.75 394 VAL A N 1
ATOM 3116 C CA . VAL A 1 394 ? 10.961 -49.438 -9.078 1 95.75 394 VAL A CA 1
ATOM 3117 C C . VAL A 1 394 ? 11.93 -48.312 -9.367 1 95.75 394 VAL A C 1
ATOM 3119 O O . VAL A 1 394 ? 13.133 -48.406 -9.125 1 95.75 394 VAL A O 1
ATOM 3122 N N . SER A 1 395 ? 11.391 -47.25 -9.945 1 97.19 395 SER A N 1
ATOM 3123 C CA . SER A 1 395 ? 12.172 -46.062 -10.156 1 97.19 395 SER A CA 1
ATOM 3124 C C . SER A 1 395 ? 11.727 -44.938 -9.211 1 97.19 395 SER A C 1
ATOM 3126 O O . SER A 1 395 ? 10.531 -44.719 -9.039 1 97.19 395 SER A O 1
ATOM 3128 N N . CYS A 1 396 ? 12.641 -44.344 -8.594 1 97.06 396 CYS A N 1
ATOM 3129 C CA . CYS A 1 396 ? 12.391 -43.188 -7.723 1 97.06 396 CYS A CA 1
ATOM 3130 C C . CYS A 1 396 ? 13.031 -41.938 -8.281 1 97.06 396 CYS A C 1
ATOM 3132 O O . CYS A 1 396 ? 14.18 -41.969 -8.734 1 97.06 396 CYS A O 1
ATOM 3134 N N . ILE A 1 397 ? 12.266 -40.906 -8.266 1 97.44 397 ILE A N 1
ATOM 3135 C CA . ILE A 1 397 ? 12.719 -39.625 -8.828 1 97.44 397 ILE A CA 1
ATOM 3136 C C . ILE A 1 397 ? 12.641 -38.531 -7.762 1 97.44 397 ILE A C 1
ATOM 3138 O O . ILE A 1 397 ? 11.68 -38.469 -6.988 1 97.44 397 ILE A O 1
ATOM 3142 N N . ILE A 1 398 ? 13.609 -37.75 -7.621 1 97.38 398 ILE A N 1
ATOM 3143 C CA . ILE A 1 398 ? 13.57 -36.5 -6.867 1 97.38 398 ILE A CA 1
ATOM 3144 C C . ILE A 1 398 ? 14.133 -35.344 -7.719 1 97.38 398 ILE A C 1
ATOM 3146 O O . ILE A 1 398 ? 15.125 -35.531 -8.43 1 97.38 398 ILE A O 1
ATOM 3150 N N . ALA A 1 399 ? 13.43 -34.281 -7.754 1 97.12 399 ALA A N 1
ATOM 3151 C CA . ALA A 1 399 ? 13.828 -33.188 -8.664 1 97.12 399 ALA A CA 1
ATOM 3152 C C . ALA A 1 399 ? 13.586 -31.828 -8.039 1 97.12 399 ALA A C 1
ATOM 3154 O O . ALA A 1 399 ? 12.844 -31.703 -7.062 1 97.12 399 ALA A O 1
ATOM 3155 N N . ASP A 1 400 ? 14.266 -30.828 -8.594 1 94.88 400 ASP A N 1
ATOM 3156 C CA . ASP A 1 400 ? 14.203 -29.438 -8.164 1 94.88 400 ASP A CA 1
ATOM 3157 C C . ASP A 1 400 ? 14.25 -28.484 -9.359 1 94.88 400 ASP A C 1
ATOM 3159 O O . ASP A 1 400 ? 15.219 -28.5 -10.125 1 94.88 400 ASP A O 1
ATOM 3163 N N . VAL A 1 401 ? 13.227 -27.688 -9.43 1 93.81 401 VAL A N 1
ATOM 3164 C CA . VAL A 1 401 ? 13.141 -26.719 -10.523 1 93.81 401 VAL A CA 1
ATOM 3165 C C . VAL A 1 401 ? 13.797 -25.406 -10.109 1 93.81 401 VAL A C 1
ATOM 3167 O O . VAL A 1 401 ? 13.719 -25.016 -8.945 1 93.81 401 VAL A O 1
ATOM 3170 N N . SER A 1 402 ? 14.422 -24.734 -11.031 1 88.56 402 SER A N 1
ATOM 3171 C CA . SER A 1 402 ? 15.031 -23.438 -10.766 1 88.56 402 SER A CA 1
ATOM 3172 C C . SER A 1 402 ? 13.969 -22.391 -10.477 1 88.56 402 SER A C 1
ATOM 3174 O O . SER A 1 402 ? 12.859 -22.453 -11.016 1 88.56 402 SER A O 1
ATOM 3176 N N . GLY A 1 403 ? 14.359 -21.516 -9.656 1 82.62 403 GLY A N 1
ATOM 3177 C CA . GLY A 1 403 ? 13.469 -20.391 -9.391 1 82.62 403 GLY A CA 1
ATOM 3178 C C . GLY A 1 403 ? 12.492 -20.672 -8.258 1 82.62 403 GLY A C 1
ATOM 3179 O O . GLY A 1 403 ? 12.539 -21.734 -7.637 1 82.62 403 GLY A O 1
ATOM 3180 N N . LYS A 1 404 ? 11.609 -19.719 -7.992 1 83.38 404 LYS A N 1
ATOM 3181 C CA . LYS A 1 404 ? 10.633 -19.844 -6.918 1 83.38 404 LYS A CA 1
ATOM 3182 C C . LYS A 1 404 ? 9.281 -19.281 -7.34 1 83.38 404 LYS A C 1
ATOM 3184 O O . LYS A 1 404 ? 9.18 -18.562 -8.344 1 83.38 404 LYS A O 1
ATOM 3189 N N . GLY A 1 405 ? 8.289 -19.75 -6.621 1 85.88 405 GLY A N 1
ATOM 3190 C CA . GLY A 1 405 ? 6.973 -19.172 -6.836 1 85.88 405 GLY A CA 1
ATOM 3191 C C . GLY A 1 405 ? 6.184 -19.875 -7.93 1 85.88 405 GLY A C 1
ATOM 3192 O O . GLY A 1 405 ? 6.352 -21.078 -8.148 1 85.88 405 GLY A O 1
ATOM 3193 N N . THR A 1 406 ? 5.41 -19.125 -8.648 1 87.56 406 THR A N 1
ATOM 3194 C CA . THR A 1 406 ? 4.445 -19.672 -9.594 1 87.56 406 THR A CA 1
ATOM 3195 C C . THR A 1 406 ? 5.156 -20.25 -10.812 1 87.56 406 THR A C 1
ATOM 3197 O O . THR A 1 406 ? 4.84 -21.359 -11.242 1 87.56 406 THR A O 1
ATOM 3200 N N . PRO A 1 407 ? 6.109 -19.516 -11.367 1 88.75 407 PRO A N 1
ATOM 3201 C CA . PRO A 1 407 ? 6.809 -20.125 -12.508 1 88.75 407 PRO A CA 1
ATOM 3202 C C . PRO A 1 407 ? 7.434 -21.469 -12.164 1 88.75 407 PRO A C 1
ATOM 3204 O O . PRO A 1 407 ? 7.355 -22.406 -12.953 1 88.75 407 PRO A O 1
ATOM 3207 N N . ALA A 1 408 ? 8.008 -21.547 -11.039 1 90.62 408 ALA A N 1
ATOM 3208 C CA . ALA A 1 408 ? 8.648 -22.781 -10.617 1 90.62 408 ALA A CA 1
ATOM 3209 C C . ALA A 1 408 ? 7.625 -23.906 -10.445 1 90.62 408 ALA A C 1
ATOM 3211 O O . ALA A 1 408 ? 7.883 -25.047 -10.812 1 90.62 408 ALA A O 1
ATOM 3212 N N . ALA A 1 409 ? 6.52 -23.531 -9.883 1 90.56 409 ALA A N 1
ATOM 3213 C CA . ALA A 1 409 ? 5.469 -24.531 -9.656 1 90.56 409 ALA A CA 1
ATOM 3214 C C . ALA A 1 409 ? 4.914 -25.047 -10.977 1 90.56 409 ALA A C 1
ATOM 3216 O O . ALA A 1 409 ? 4.668 -26.25 -11.117 1 90.56 409 ALA A O 1
ATOM 3217 N N . LEU A 1 410 ? 4.676 -24.219 -11.867 1 88.5 410 LEU A N 1
ATOM 3218 C CA . LEU A 1 410 ? 4.184 -24.625 -13.18 1 88.5 410 LEU A CA 1
ATOM 3219 C C . LEU A 1 410 ? 5.203 -25.5 -13.898 1 88.5 410 LEU A C 1
ATOM 3221 O O . LEU A 1 410 ? 4.844 -26.516 -14.5 1 88.5 410 LEU A O 1
ATOM 3225 N N . PHE A 1 411 ? 6.402 -25.094 -13.859 1 89.75 411 PHE A N 1
ATOM 3226 C CA . PHE A 1 411 ? 7.469 -25.859 -14.508 1 89.75 411 PHE A CA 1
ATOM 3227 C C . PHE A 1 411 ? 7.66 -27.203 -13.836 1 89.75 411 PHE A C 1
ATOM 3229 O O . PHE A 1 411 ? 7.996 -28.188 -14.492 1 89.75 411 PHE A O 1
ATOM 3236 N N . MET A 1 412 ? 7.469 -27.156 -12.586 1 91.94 412 MET A N 1
ATOM 3237 C CA . MET A 1 412 ? 7.523 -28.406 -11.828 1 91.94 412 MET A CA 1
ATOM 3238 C C . MET A 1 412 ? 6.484 -29.391 -12.336 1 91.94 412 MET A C 1
ATOM 3240 O O . MET A 1 412 ? 6.797 -30.562 -12.555 1 91.94 412 MET A O 1
ATOM 3244 N N . GLU A 1 413 ? 5.332 -28.922 -12.492 1 86.69 413 GLU A N 1
ATOM 3245 C CA . GLU A 1 413 ? 4.266 -29.812 -12.969 1 86.69 413 GLU A CA 1
ATOM 3246 C C . GLU A 1 413 ? 4.574 -30.344 -14.359 1 86.69 413 GLU A C 1
ATOM 3248 O O . GLU A 1 413 ? 4.309 -31.516 -14.656 1 86.69 413 GLU A O 1
ATOM 3253 N N . LEU A 1 414 ? 5.043 -29.5 -15.156 1 83.81 414 LEU A N 1
ATOM 3254 C CA . LEU A 1 414 ? 5.43 -29.891 -16.5 1 83.81 414 LEU A CA 1
ATOM 3255 C C . LEU A 1 414 ? 6.551 -30.938 -16.469 1 83.81 414 LEU A C 1
ATOM 3257 O O . LEU A 1 414 ? 6.465 -31.969 -17.109 1 83.81 414 LEU A O 1
ATOM 3261 N N . SER A 1 415 ? 7.531 -30.656 -15.781 1 90.62 415 SER A N 1
ATOM 3262 C CA . SER A 1 415 ? 8.695 -31.547 -15.688 1 90.62 415 SER A CA 1
ATOM 3263 C C . SER A 1 415 ? 8.312 -32.906 -15.086 1 90.62 415 SER A C 1
ATOM 3265 O O . SER A 1 415 ? 8.805 -33.938 -15.523 1 90.62 415 SER A O 1
ATOM 3267 N N . LYS A 1 416 ? 7.559 -32.812 -14.094 1 90.81 416 LYS A N 1
ATOM 3268 C CA . LYS A 1 416 ? 7.102 -34 -13.43 1 90.81 416 LYS A CA 1
ATOM 3269 C C . LYS A 1 416 ? 6.398 -34.938 -14.414 1 90.81 416 LYS A C 1
ATOM 3271 O O . LYS A 1 416 ? 6.656 -36.156 -14.43 1 90.81 416 LYS A O 1
ATOM 3276 N N . THR A 1 417 ? 5.594 -34.375 -15.172 1 82.56 417 THR A N 1
ATOM 3277 C CA . THR A 1 417 ? 4.832 -35.156 -16.141 1 82.56 417 THR A CA 1
ATOM 3278 C C . THR A 1 417 ? 5.754 -35.75 -17.203 1 82.56 417 THR A C 1
ATOM 3280 O O . THR A 1 417 ? 5.629 -36.938 -17.547 1 82.56 417 THR A O 1
ATOM 3283 N N . VAL A 1 418 ? 6.617 -35 -17.656 1 85.69 418 VAL A N 1
ATOM 3284 C CA . VAL A 1 418 ? 7.543 -35.438 -18.688 1 85.69 418 VAL A CA 1
ATOM 3285 C C . VAL A 1 418 ? 8.43 -36.562 -18.141 1 85.69 418 VAL A C 1
ATOM 3287 O O . VAL A 1 418 ? 8.625 -37.562 -18.797 1 85.69 418 VAL A O 1
ATOM 3290 N N . LEU A 1 419 ? 8.914 -36.375 -17 1 92.75 419 LEU A N 1
ATOM 3291 C CA . LEU A 1 419 ? 9.797 -37.344 -16.391 1 92.75 419 LEU A CA 1
ATOM 3292 C C . LEU A 1 419 ? 9.055 -38.656 -16.125 1 92.75 419 LEU A C 1
ATOM 3294 O O . LEU A 1 419 ? 9.57 -39.75 -16.406 1 92.75 419 LEU A O 1
ATOM 3298 N N . GLN A 1 420 ? 7.922 -38.469 -15.617 1 88.69 420 GLN A N 1
ATOM 3299 C CA . GLN A 1 420 ? 7.117 -39.688 -15.352 1 88.69 420 GLN A CA 1
ATOM 3300 C C . GLN A 1 420 ? 6.867 -40.469 -16.625 1 88.69 420 GLN A C 1
ATOM 3302 O O . GLN A 1 420 ? 6.965 -41.688 -16.641 1 88.69 420 GLN A O 1
ATOM 3307 N N . GLN A 1 421 ? 6.543 -39.75 -17.672 1 82.75 421 GLN A N 1
ATOM 3308 C CA . GLN A 1 421 ? 6.25 -40.375 -18.938 1 82.75 421 GLN A CA 1
ATOM 3309 C C . GLN A 1 421 ? 7.484 -41.062 -19.516 1 82.75 421 GLN A C 1
ATOM 3311 O O . GLN A 1 421 ? 7.402 -42.219 -19.969 1 82.75 421 GLN A O 1
ATOM 3316 N N . GLU A 1 422 ? 8.586 -40.469 -19.453 1 90 422 GLU A N 1
ATOM 3317 C CA . GLU A 1 422 ? 9.789 -41 -20.078 1 90 422 GLU A CA 1
ATOM 3318 C C . GLU A 1 422 ? 10.375 -42.156 -19.234 1 90 422 GLU A C 1
ATOM 3320 O O . GLU A 1 422 ? 10.914 -43.125 -19.781 1 90 422 GLU A O 1
ATOM 3325 N N . VAL A 1 423 ? 10.289 -42.062 -17.953 1 93.88 423 VAL A N 1
ATOM 3326 C CA . VAL A 1 423 ? 10.805 -43.094 -17.062 1 93.88 423 VAL A CA 1
ATOM 3327 C C . VAL A 1 423 ? 9.984 -44.375 -17.219 1 93.88 423 VAL A C 1
ATOM 3329 O O . VAL A 1 423 ? 10.508 -45.469 -17.094 1 93.88 423 VAL A O 1
ATOM 3332 N N . SER A 1 424 ? 8.75 -44.188 -17.516 1 89.75 424 SER A N 1
ATOM 3333 C CA . SER A 1 424 ? 7.863 -45.344 -17.672 1 89.75 424 SER A CA 1
ATOM 3334 C C . SER A 1 424 ? 8.148 -46.094 -18.969 1 89.75 424 SER A C 1
ATOM 3336 O O . SER A 1 424 ? 7.879 -47.281 -19.078 1 89.75 424 SER A O 1
ATOM 3338 N N . LYS A 1 425 ? 8.789 -45.469 -19.938 1 87.5 425 LYS A N 1
ATOM 3339 C CA . LYS A 1 425 ? 8.961 -46.031 -21.266 1 87.5 425 LYS A CA 1
ATOM 3340 C C . LYS A 1 425 ? 10.297 -46.781 -21.391 1 87.5 425 LYS A C 1
ATOM 3342 O O . LYS A 1 425 ? 10.484 -47.594 -22.297 1 87.5 425 LYS A O 1
ATOM 3347 N N . THR A 1 426 ? 11.164 -46.406 -20.531 1 89.06 426 THR A N 1
ATOM 3348 C CA . THR A 1 426 ? 12.5 -46.969 -20.719 1 89.06 426 THR A CA 1
ATOM 3349 C C . THR A 1 426 ? 13.031 -47.562 -19.422 1 89.06 426 THR A C 1
ATOM 3351 O O . THR A 1 426 ? 12.586 -47.219 -18.328 1 89.06 426 THR A O 1
ATOM 3354 N N . THR A 1 427 ? 13.984 -48.438 -19.656 1 84.94 427 THR A N 1
ATOM 3355 C CA . THR A 1 427 ? 14.609 -49.062 -18.516 1 84.94 427 THR A CA 1
ATOM 3356 C C . THR A 1 427 ? 15.914 -48.375 -18.141 1 84.94 427 THR A C 1
ATOM 3358 O O . THR A 1 427 ? 16.406 -48.5 -17.016 1 84.94 427 THR A O 1
ATOM 3361 N N . SER A 1 428 ? 16.469 -47.688 -19.031 1 93.31 428 SER A N 1
ATOM 3362 C CA . SER A 1 428 ? 17.734 -47 -18.781 1 93.31 428 SER A CA 1
ATOM 3363 C C . SER A 1 428 ? 17.5 -45.625 -18.156 1 93.31 428 SER A C 1
ATOM 3365 O O . SER A 1 428 ? 16.719 -44.812 -18.688 1 93.31 428 SER A O 1
ATOM 3367 N N . THR A 1 429 ? 18.172 -45.406 -17.047 1 94.69 429 THR A N 1
ATOM 3368 C CA . THR A 1 429 ? 18.031 -44.125 -16.391 1 94.69 429 THR A CA 1
ATOM 3369 C C . THR A 1 429 ? 18.625 -43 -17.234 1 94.69 429 THR A C 1
ATOM 3371 O O . THR A 1 429 ? 18.109 -41.875 -17.266 1 94.69 429 THR A O 1
ATOM 3374 N N . LYS A 1 430 ? 19.719 -43.25 -17.906 1 93.88 430 LYS A N 1
ATOM 3375 C CA . LYS A 1 430 ? 20.359 -42.281 -18.797 1 93.88 430 LYS A CA 1
ATOM 3376 C C . LYS A 1 430 ? 19.453 -41.938 -19.969 1 93.88 430 LYS A C 1
ATOM 3378 O O . LYS A 1 430 ? 19.297 -40.75 -20.297 1 93.88 430 LYS A O 1
ATOM 3383 N N . GLU A 1 431 ? 18.891 -42.906 -20.531 1 94.56 431 GLU A N 1
ATOM 3384 C CA . GLU A 1 431 ? 18 -42.688 -21.672 1 94.56 431 GLU A CA 1
ATOM 3385 C C . GLU A 1 431 ? 16.75 -41.906 -21.266 1 94.56 431 GLU A C 1
ATOM 3387 O O . GLU A 1 431 ? 16.281 -41.031 -22.016 1 94.56 431 GLU A O 1
ATOM 3392 N N . ALA A 1 432 ? 16.219 -42.281 -20.109 1 94.88 432 ALA A N 1
ATOM 3393 C CA . ALA A 1 432 ? 15.039 -41.594 -19.609 1 94.88 432 ALA A CA 1
ATOM 3394 C C . ALA A 1 432 ? 15.297 -40.094 -19.422 1 94.88 432 ALA A C 1
ATOM 3396 O O . ALA A 1 432 ? 14.508 -39.281 -19.859 1 94.88 432 ALA A O 1
ATOM 3397 N N . LEU A 1 433 ? 16.438 -39.781 -18.844 1 94.56 433 LEU A N 1
ATOM 3398 C CA . LEU A 1 433 ? 16.75 -38.375 -18.578 1 94.56 433 LEU A CA 1
ATOM 3399 C C . LEU A 1 433 ? 17.078 -37.656 -19.875 1 94.56 433 LEU A C 1
ATOM 3401 O O . LEU A 1 433 ? 16.766 -36.469 -20 1 94.56 433 LEU A O 1
ATOM 3405 N N . THR A 1 434 ? 17.688 -38.312 -20.797 1 93.44 434 THR A N 1
ATOM 3406 C CA . THR A 1 434 ? 18.016 -37.688 -22.078 1 93.44 434 THR A CA 1
ATOM 3407 C C . THR A 1 434 ? 16.75 -37.344 -22.859 1 93.44 434 THR A C 1
ATOM 3409 O O . THR A 1 434 ? 16.641 -36.219 -23.391 1 93.44 434 THR A O 1
ATOM 3412 N N . ARG A 1 435 ? 15.82 -38.219 -22.859 1 91.69 435 ARG A N 1
ATOM 3413 C CA . ARG A 1 435 ? 14.562 -37.969 -23.547 1 91.69 435 ARG A CA 1
ATOM 3414 C C . ARG A 1 435 ? 13.75 -36.906 -22.844 1 91.69 435 ARG A C 1
ATOM 3416 O O . ARG A 1 435 ? 13.117 -36.062 -23.484 1 91.69 435 ARG A O 1
ATOM 3423 N N . ALA A 1 436 ? 13.766 -37.062 -21.562 1 92.5 436 ALA A N 1
ATOM 3424 C CA . ALA A 1 436 ? 13.062 -36.031 -20.797 1 92.5 436 ALA A CA 1
ATOM 3425 C C . ALA A 1 436 ? 13.648 -34.656 -21.047 1 92.5 436 ALA A C 1
ATOM 3427 O O . ALA A 1 436 ? 12.906 -33.656 -21.188 1 92.5 436 ALA A O 1
ATOM 3428 N N . ASN A 1 437 ? 14.945 -34.531 -21.094 1 92.12 437 ASN A N 1
ATOM 3429 C CA . ASN A 1 437 ? 15.625 -33.25 -21.359 1 92.12 437 ASN A CA 1
ATOM 3430 C C . ASN A 1 437 ? 15.234 -32.688 -22.719 1 92.12 437 ASN A C 1
ATOM 3432 O O . ASN A 1 437 ? 15.023 -31.484 -22.859 1 92.12 437 ASN A O 1
ATOM 3436 N N . GLU A 1 438 ? 15.141 -33.5 -23.656 1 88.19 438 GLU A N 1
ATOM 3437 C CA . GLU A 1 438 ? 14.742 -33.062 -24.984 1 88.19 438 GLU A CA 1
ATOM 3438 C C . GLU A 1 438 ? 13.328 -32.5 -24.984 1 88.19 438 GLU A C 1
ATOM 3440 O O . GLU A 1 438 ? 13.062 -31.469 -25.609 1 88.19 438 GLU A O 1
ATOM 3445 N N . MET A 1 439 ? 12.5 -33.156 -24.281 1 84.75 439 MET A N 1
ATOM 3446 C CA . MET A 1 439 ? 11.109 -32.719 -24.234 1 84.75 439 MET A CA 1
ATOM 3447 C C . MET A 1 439 ? 10.977 -31.406 -23.469 1 84.75 439 MET A C 1
ATOM 3449 O O . MET A 1 439 ? 10.227 -30.516 -23.891 1 84.75 439 MET A O 1
ATOM 3453 N N . ILE A 1 440 ? 11.68 -31.328 -22.391 1 87.31 440 ILE A N 1
ATOM 3454 C CA . ILE A 1 440 ? 11.625 -30.125 -21.562 1 87.31 440 ILE A CA 1
ATOM 3455 C C . ILE A 1 440 ? 12.195 -28.938 -22.328 1 87.31 440 ILE A C 1
ATOM 3457 O O . ILE A 1 440 ? 11.664 -27.828 -22.266 1 87.31 440 ILE A O 1
ATOM 3461 N N . GLN A 1 441 ? 13.195 -29.109 -23 1 83.31 441 GLN A N 1
ATOM 3462 C CA . GLN A 1 441 ? 13.82 -28.047 -23.781 1 83.31 441 GLN A CA 1
ATOM 3463 C C . GLN A 1 441 ? 12.875 -27.547 -24.875 1 83.31 441 GLN A C 1
ATOM 3465 O O . GLN A 1 441 ? 12.797 -26.344 -25.141 1 83.31 441 GLN A O 1
ATOM 3470 N N . ASN A 1 442 ? 12.258 -28.422 -25.469 1 74.69 442 ASN A N 1
ATOM 3471 C CA . ASN A 1 442 ? 11.336 -28.062 -26.531 1 74.69 442 ASN A CA 1
ATOM 3472 C C . ASN A 1 442 ? 10.125 -27.297 -26.016 1 74.69 442 ASN A C 1
ATOM 3474 O O . ASN A 1 442 ? 9.617 -26.406 -26.688 1 74.69 442 ASN A O 1
ATOM 3478 N N . LYS A 1 443 ? 9.727 -27.656 -24.797 1 70.06 443 LYS A N 1
ATOM 3479 C CA . LYS A 1 443 ? 8.492 -27.078 -24.25 1 70.06 443 LYS A CA 1
ATOM 3480 C C . LYS A 1 443 ? 8.781 -25.812 -23.453 1 70.06 443 LYS A C 1
ATOM 3482 O O . LYS A 1 443 ? 7.875 -25.016 -23.188 1 70.06 443 LYS A O 1
ATOM 3487 N N . SER A 1 444 ? 9.891 -25.609 -22.812 1 65.69 444 SER A N 1
ATOM 3488 C CA . SER A 1 444 ? 10.141 -24.516 -21.875 1 65.69 444 SER A CA 1
ATOM 3489 C C . SER A 1 444 ? 10.664 -23.281 -22.578 1 65.69 444 SER A C 1
ATOM 3491 O O . SER A 1 444 ? 10.555 -22.156 -22.062 1 65.69 444 SER A O 1
ATOM 3493 N N . GLY A 1 445 ? 11.148 -23.328 -23.734 1 62.56 445 GLY A N 1
ATOM 3494 C CA . GLY A 1 445 ? 11.805 -22.188 -24.359 1 62.56 445 GLY A CA 1
ATOM 3495 C C . GLY A 1 445 ? 13.023 -21.703 -23.578 1 62.56 445 GLY A C 1
ATOM 3496 O O . GLY A 1 445 ? 13.336 -20.516 -23.578 1 62.56 445 GLY A O 1
ATOM 3497 N N . PHE A 1 446 ? 13.633 -22.469 -22.75 1 60.91 446 PHE A N 1
ATOM 3498 C CA . PHE A 1 446 ? 14.891 -22.234 -22.062 1 60.91 446 PHE A CA 1
ATOM 3499 C C . PHE A 1 446 ? 14.711 -21.219 -20.938 1 60.91 446 PHE A C 1
ATOM 3501 O O . PHE A 1 446 ? 15.641 -20.484 -20.609 1 60.91 446 PHE A O 1
ATOM 3508 N N . LEU A 1 447 ? 13.57 -21.156 -20.438 1 73.19 447 LEU A N 1
ATOM 3509 C CA . LEU A 1 447 ? 13.328 -20.156 -19.406 1 73.19 447 LEU A CA 1
ATOM 3510 C C . LEU A 1 447 ? 13.773 -20.656 -18.031 1 73.19 447 LEU A C 1
ATOM 3512 O O . LEU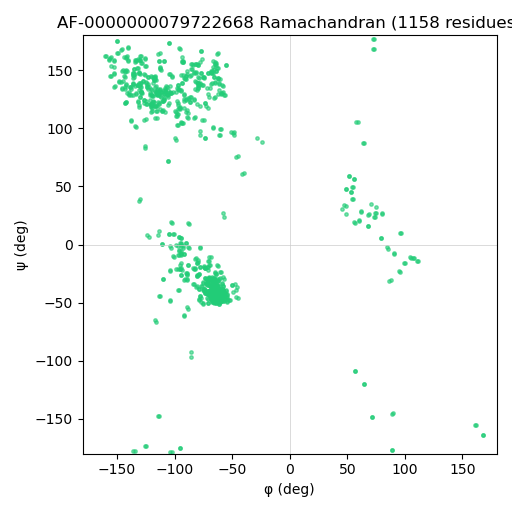 A 1 447 ? 14.281 -19.891 -17.219 1 73.19 447 LEU A O 1
ATOM 3516 N N . MET A 1 448 ? 13.609 -21.969 -17.844 1 87.31 448 MET A N 1
ATOM 3517 C CA . MET A 1 448 ? 13.922 -22.547 -16.531 1 87.31 448 MET A CA 1
ATOM 3518 C C . MET A 1 448 ? 14.57 -23.922 -16.703 1 87.31 448 MET A C 1
ATOM 3520 O O . MET A 1 448 ? 14.602 -24.469 -17.797 1 87.31 448 MET A O 1
ATOM 3524 N N . PHE A 1 449 ? 15.227 -24.375 -15.672 1 91.56 449 PHE A N 1
ATOM 3525 C CA . PHE A 1 449 ? 15.852 -25.703 -15.719 1 91.56 449 PHE A CA 1
ATOM 3526 C C . PHE A 1 449 ? 15.453 -26.516 -14.5 1 91.56 449 PHE A C 1
ATOM 3528 O O . PHE A 1 449 ? 14.984 -25.969 -13.5 1 91.56 449 PHE A O 1
ATOM 3535 N N . VAL A 1 450 ? 15.648 -27.797 -14.602 1 93.62 450 VAL A N 1
ATOM 3536 C CA . VAL A 1 450 ? 15.273 -28.703 -13.523 1 93.62 450 VAL A CA 1
ATOM 3537 C C . VAL A 1 450 ? 16.406 -29.672 -13.242 1 93.62 450 VAL A C 1
ATOM 3539 O O . VAL A 1 450 ? 17.031 -30.203 -14.164 1 93.62 450 VAL A O 1
ATOM 3542 N N . THR A 1 451 ? 16.766 -29.797 -12.031 1 95.06 451 THR A N 1
ATOM 3543 C CA . THR A 1 451 ? 17.703 -30.828 -11.594 1 95.06 451 THR A CA 1
ATOM 3544 C C . THR A 1 451 ? 16.953 -32.062 -11.102 1 95.06 451 THR A C 1
ATOM 3546 O O . THR A 1 451 ? 15.844 -31.953 -10.578 1 95.06 451 THR A O 1
ATOM 3549 N N . ALA A 1 452 ? 17.516 -33.219 -11.336 1 96.19 452 ALA A N 1
ATOM 3550 C CA . ALA A 1 452 ? 16.797 -34.438 -10.953 1 96.19 452 ALA A CA 1
ATOM 3551 C C . ALA A 1 452 ? 17.766 -35.562 -10.672 1 96.19 452 ALA A C 1
ATOM 3553 O O . ALA A 1 452 ? 18.875 -35.594 -11.219 1 96.19 452 ALA A O 1
ATOM 3554 N N . MET A 1 453 ? 17.438 -36.406 -9.789 1 96.75 453 MET A N 1
ATOM 3555 C CA . MET A 1 453 ? 18.062 -37.688 -9.523 1 96.75 453 MET A CA 1
ATOM 3556 C C . MET A 1 453 ? 17.094 -38.844 -9.766 1 96.75 453 MET A C 1
ATOM 3558 O O . MET A 1 453 ? 15.992 -38.844 -9.219 1 96.75 453 MET A O 1
ATOM 3562 N N . LEU A 1 454 ? 17.469 -39.656 -10.672 1 97.25 454 LEU A N 1
ATOM 3563 C CA . LEU A 1 454 ? 16.672 -40.844 -10.992 1 97.25 454 LEU A CA 1
ATOM 3564 C C . LEU A 1 454 ? 17.375 -42.125 -10.539 1 97.25 454 LEU A C 1
ATOM 3566 O O . LEU A 1 454 ? 18.531 -42.375 -10.914 1 97.25 454 LEU A O 1
ATOM 3570 N N . VAL A 1 455 ? 16.703 -42.875 -9.734 1 97 455 VAL A N 1
ATOM 3571 C CA . VAL A 1 455 ? 17.266 -44.125 -9.219 1 97 455 VAL A CA 1
ATOM 3572 C C . VAL A 1 455 ? 16.328 -45.281 -9.539 1 97 455 VAL A C 1
ATOM 3574 O O . VAL A 1 455 ? 15.148 -45.25 -9.188 1 97 455 VAL A O 1
ATOM 3577 N N . ARG A 1 456 ? 16.812 -46.188 -10.172 1 97.44 456 ARG A N 1
ATOM 3578 C CA . ARG A 1 456 ? 16.062 -47.406 -10.453 1 97.44 456 ARG A CA 1
ATOM 3579 C C . ARG A 1 456 ? 16.578 -48.562 -9.602 1 97.44 456 ARG A C 1
ATOM 3581 O O . ARG A 1 456 ? 17.766 -48.875 -9.617 1 97.44 456 ARG A O 1
ATOM 3588 N N . ILE A 1 457 ? 15.711 -49.25 -8.93 1 97.06 457 ILE A N 1
ATOM 3589 C CA . ILE A 1 457 ? 16.062 -50.312 -7.992 1 97.06 457 ILE A CA 1
ATOM 3590 C C . ILE A 1 457 ? 15.523 -51.656 -8.5 1 97.06 457 ILE A C 1
ATOM 3592 O O . ILE A 1 457 ? 14.32 -51.781 -8.695 1 97.06 457 ILE A O 1
ATOM 3596 N N . ASN A 1 458 ? 16.406 -52.5 -8.719 1 96.25 458 ASN A N 1
ATOM 3597 C CA . ASN A 1 458 ? 16.047 -53.875 -9.031 1 96.25 458 ASN A CA 1
ATOM 3598 C C . ASN A 1 458 ? 16.109 -54.781 -7.793 1 96.25 458 ASN A C 1
ATOM 3600 O O . ASN A 1 458 ? 17.203 -55.094 -7.309 1 96.25 458 ASN A O 1
ATOM 3604 N N . MET A 1 459 ? 15.047 -55.25 -7.348 1 94.88 459 MET A N 1
ATOM 3605 C CA . MET A 1 459 ? 14.961 -55.969 -6.078 1 94.88 459 MET A CA 1
ATOM 3606 C C . MET A 1 459 ? 15.461 -57.406 -6.227 1 94.88 459 MET A C 1
ATOM 3608 O O . MET A 1 459 ? 15.898 -58 -5.25 1 94.88 459 MET A O 1
ATOM 3612 N N . THR A 1 460 ? 15.398 -57.969 -7.414 1 94.19 460 THR A N 1
ATOM 3613 C CA . THR A 1 460 ? 15.852 -59.312 -7.656 1 94.19 460 THR A CA 1
ATOM 3614 C C . THR A 1 460 ? 17.375 -59.375 -7.742 1 94.19 460 THR A C 1
ATOM 3616 O O . THR A 1 460 ? 18 -60.188 -7.07 1 94.19 460 THR A O 1
ATOM 3619 N N . LYS A 1 461 ? 17.922 -58.5 -8.531 1 94.19 461 LYS A N 1
ATOM 3620 C CA . LYS A 1 461 ? 19.359 -58.469 -8.719 1 94.19 461 LYS A CA 1
ATOM 3621 C C . LYS A 1 461 ? 20.047 -57.719 -7.582 1 94.19 461 LYS A C 1
ATOM 3623 O O . LYS A 1 461 ? 21.266 -57.781 -7.426 1 94.19 461 LYS A O 1
ATOM 3628 N N . LYS A 1 462 ? 19.25 -57.031 -6.762 1 95.94 462 LYS A N 1
ATOM 3629 C CA . LYS A 1 462 ? 19.766 -56.188 -5.688 1 95.94 462 LYS A CA 1
ATOM 3630 C C . LYS A 1 462 ? 20.781 -55.156 -6.211 1 95.94 462 LYS A C 1
ATOM 3632 O O . LYS A 1 462 ? 21.891 -55.062 -5.684 1 95.94 462 LYS A O 1
ATOM 3637 N N . GLU A 1 463 ? 20.375 -54.5 -7.238 1 95.94 463 GLU A N 1
ATOM 3638 C CA . GLU A 1 463 ? 21.188 -53.5 -7.902 1 95.94 463 GLU A CA 1
ATOM 3639 C C . GLU A 1 463 ? 20.438 -52.156 -8.016 1 95.94 463 GLU A C 1
ATOM 3641 O O . GLU A 1 463 ? 19.219 -52.156 -8.195 1 95.94 463 GLU A O 1
ATOM 3646 N N . ILE A 1 464 ? 21.234 -51.125 -7.918 1 95.81 464 ILE A N 1
ATOM 3647 C CA . ILE A 1 464 ? 20.703 -49.781 -8.094 1 95.81 464 ILE A CA 1
ATOM 3648 C C . ILE A 1 464 ? 21.359 -49.094 -9.297 1 95.81 464 ILE A C 1
ATOM 3650 O O . ILE A 1 464 ? 22.594 -49.094 -9.414 1 95.81 464 ILE A O 1
ATOM 3654 N N . MET A 1 465 ? 20.531 -48.688 -10.203 1 96.56 465 MET A N 1
ATOM 3655 C CA . MET A 1 465 ? 20.984 -47.875 -11.328 1 96.56 465 MET A CA 1
ATOM 3656 C C . MET A 1 465 ? 20.547 -46.406 -11.156 1 96.56 465 MET A C 1
ATOM 3658 O O . MET A 1 465 ? 19.391 -46.156 -10.844 1 96.56 465 MET A O 1
ATOM 3662 N N . PHE A 1 466 ? 21.516 -45.5 -11.281 1 96 466 PHE A N 1
ATOM 3663 C CA . PHE A 1 466 ? 21.078 -44.125 -11.055 1 96 466 PHE A CA 1
ATOM 3664 C C . PHE A 1 466 ? 21.781 -43.188 -12.023 1 96 466 PHE A C 1
ATOM 3666 O O . PHE A 1 466 ? 22.859 -43.5 -12.539 1 96 466 PHE A O 1
ATOM 3673 N N . SER A 1 467 ? 21.109 -42.156 -12.336 1 95.75 467 SER A N 1
ATOM 3674 C CA . SER A 1 467 ? 21.594 -41.031 -13.133 1 95.75 467 SER A CA 1
ATOM 3675 C C . SER A 1 467 ? 21.172 -39.688 -12.523 1 95.75 467 SER A C 1
ATOM 3677 O O . SER A 1 467 ? 20.125 -39.594 -11.867 1 95.75 467 SER A O 1
ATOM 3679 N N . SER A 1 468 ? 22.031 -38.75 -12.688 1 94.69 468 SER A N 1
ATOM 3680 C CA . SER A 1 468 ? 21.75 -37.438 -12.117 1 94.69 468 SER A CA 1
ATOM 3681 C C . SER A 1 468 ? 21.797 -36.344 -13.188 1 94.69 468 SER A C 1
ATOM 3683 O O . SER A 1 468 ? 22.641 -36.406 -14.086 1 94.69 468 SER A O 1
ATOM 3685 N N . ALA A 1 469 ? 20.828 -35.5 -13.133 1 94 469 ALA A N 1
ATOM 3686 C CA . ALA A 1 469 ? 20.797 -34.281 -13.977 1 94 469 ALA A CA 1
ATOM 3687 C C . ALA A 1 469 ? 21.109 -33.031 -13.164 1 94 469 ALA A C 1
ATOM 3689 O O . ALA A 1 469 ? 20.234 -32.219 -12.93 1 94 469 ALA A O 1
ATOM 3690 N N . GLY A 1 470 ? 22.344 -32.875 -12.781 1 91.75 470 GLY A N 1
ATOM 3691 C CA . GLY A 1 470 ? 22.797 -31.688 -12.07 1 91.75 470 GLY A CA 1
ATOM 3692 C C . GLY A 1 470 ? 22.219 -31.578 -10.672 1 91.75 470 GLY A C 1
ATOM 3693 O O . GLY A 1 470 ? 22.125 -30.484 -10.117 1 91.75 470 GLY A O 1
ATOM 3694 N N . HIS A 1 471 ? 21.688 -32.594 -10.141 1 93.5 471 HIS A N 1
ATOM 3695 C CA . HIS A 1 471 ? 21.125 -32.594 -8.797 1 93.5 471 HIS A CA 1
ATOM 3696 C C . HIS A 1 471 ? 22.203 -32.75 -7.734 1 93.5 471 HIS A C 1
ATOM 3698 O O . HIS A 1 471 ? 23.328 -33.156 -8.039 1 93.5 471 HIS A O 1
ATOM 3704 N N . ASN A 1 472 ? 22.031 -32.344 -6.586 1 91.44 472 ASN A N 1
ATOM 3705 C CA . ASN A 1 472 ? 23 -32.469 -5.508 1 91.44 472 ASN A CA 1
ATOM 3706 C C . ASN A 1 472 ? 23.281 -33.938 -5.18 1 91.44 472 ASN A C 1
ATOM 3708 O O . ASN A 1 472 ? 22.516 -34.812 -5.559 1 91.44 472 ASN A O 1
ATOM 3712 N N . MET A 1 473 ? 24.375 -34.094 -4.457 1 92.81 473 MET A N 1
ATOM 3713 C CA . MET A 1 473 ? 24.766 -35.469 -4.105 1 92.81 473 MET A CA 1
ATOM 3714 C C . MET A 1 473 ? 23.766 -36.094 -3.135 1 92.81 473 MET A C 1
ATOM 3716 O O . MET A 1 473 ? 23.25 -35.406 -2.248 1 92.81 473 MET A O 1
ATOM 3720 N N . GLN A 1 474 ? 23.5 -37.312 -3.402 1 95.69 474 GLN A N 1
ATOM 3721 C CA . GLN A 1 474 ? 22.562 -38.062 -2.547 1 95.69 474 GLN A CA 1
ATOM 3722 C C . GLN A 1 474 ? 23.312 -39.031 -1.643 1 95.69 474 GLN A C 1
ATOM 3724 O O . GLN A 1 474 ? 24.516 -39.25 -1.814 1 95.69 474 GLN A O 1
ATOM 3729 N N . ILE A 1 475 ? 22.609 -39.688 -0.703 1 95.56 475 ILE A N 1
ATOM 3730 C CA . ILE A 1 475 ? 23.266 -40.5 0.32 1 95.56 475 ILE A CA 1
ATOM 3731 C C . ILE A 1 475 ? 22.812 -41.969 0.212 1 95.56 475 ILE A C 1
ATOM 3733 O O . ILE A 1 475 ? 21.609 -42.219 0.141 1 95.56 475 ILE A O 1
ATOM 3737 N N . LEU A 1 476 ? 23.75 -42.844 0.146 1 96.12 476 LEU A N 1
ATOM 3738 C CA . LEU A 1 476 ? 23.516 -44.281 0.306 1 96.12 476 LEU A CA 1
ATOM 3739 C C . LEU A 1 476 ? 24.297 -44.812 1.494 1 96.12 476 LEU A C 1
ATOM 3741 O O . LEU A 1 476 ? 25.531 -44.781 1.503 1 96.12 476 LEU A O 1
ATOM 3745 N N . TYR A 1 477 ? 23.609 -45.25 2.457 1 96 477 TYR A N 1
ATOM 3746 C CA . TYR A 1 477 ? 24.234 -45.875 3.611 1 96 477 TYR A CA 1
ATOM 3747 C C . TYR A 1 477 ? 24.344 -47.406 3.408 1 96 477 TYR A C 1
ATOM 3749 O O . TYR A 1 477 ? 23.344 -48.062 3.172 1 96 477 TYR A O 1
ATOM 3757 N N . GLN A 1 478 ? 25.578 -47.844 3.521 1 94.19 478 GLN A N 1
ATOM 3758 C CA . GLN A 1 478 ? 25.844 -49.281 3.428 1 94.19 478 GLN A CA 1
ATOM 3759 C C . GLN A 1 478 ? 25.984 -49.906 4.812 1 94.19 478 GLN A C 1
ATOM 3761 O O . GLN A 1 478 ? 26.969 -49.625 5.516 1 94.19 478 GLN A O 1
ATOM 3766 N N . LYS A 1 479 ? 25.141 -50.688 5.113 1 91.06 479 LYS A N 1
ATOM 3767 C CA . LYS A 1 479 ? 25.094 -51.281 6.445 1 91.06 479 LYS A CA 1
ATOM 3768 C C . LYS A 1 479 ? 26.344 -52.125 6.711 1 91.06 479 LYS A C 1
ATOM 3770 O O . LYS A 1 479 ? 26.891 -52.094 7.812 1 91.06 479 LYS A O 1
ATOM 3775 N N . LYS A 1 480 ? 26.797 -52.969 5.75 1 89.31 480 LYS A N 1
ATOM 3776 C CA . LYS A 1 480 ? 27.922 -53.875 5.898 1 89.31 480 LYS A CA 1
ATOM 3777 C C . LYS A 1 480 ? 29.172 -53.125 6.348 1 89.31 480 LYS A C 1
ATOM 3779 O O . LYS A 1 480 ? 29.891 -53.594 7.23 1 89.31 480 LYS A O 1
ATOM 3784 N N . HIS A 1 481 ? 29.438 -52 5.785 1 88.94 481 HIS A N 1
ATOM 3785 C CA . HIS A 1 481 ? 30.672 -51.281 6.07 1 88.94 481 HIS A CA 1
ATOM 3786 C C . HIS A 1 481 ? 30.406 -50.094 7.004 1 88.94 481 HIS A C 1
ATOM 3788 O O . HIS A 1 481 ? 31.344 -49.406 7.414 1 88.94 481 HIS A O 1
ATOM 3794 N N . HIS A 1 482 ? 29.141 -49.938 7.344 1 91.19 482 HIS A N 1
ATOM 3795 C CA . HIS A 1 482 ? 28.734 -48.812 8.164 1 91.19 482 HIS A CA 1
ATOM 3796 C C . HIS A 1 482 ? 29.312 -47.5 7.625 1 91.19 482 HIS A C 1
ATOM 3798 O O . HIS A 1 482 ? 29.953 -46.75 8.367 1 91.19 482 HIS A O 1
ATOM 3804 N N . LYS A 1 483 ? 29.141 -47.344 6.293 1 92.25 483 LYS A N 1
ATOM 3805 C CA . LYS A 1 483 ? 29.703 -46.188 5.617 1 92.25 483 LYS A CA 1
ATOM 3806 C C . LYS A 1 483 ? 28.672 -45.5 4.719 1 92.25 483 LYS A C 1
ATOM 3808 O O . LYS A 1 483 ? 27.766 -46.188 4.199 1 92.25 483 LYS A O 1
ATOM 3813 N N . ILE A 1 484 ? 28.797 -44.188 4.605 1 93.88 484 ILE A N 1
ATOM 3814 C CA . ILE A 1 484 ? 27.938 -43.406 3.719 1 93.88 484 ILE A CA 1
ATOM 3815 C C . ILE A 1 484 ? 28.656 -43.156 2.389 1 93.88 484 ILE A C 1
ATOM 3817 O O . ILE A 1 484 ? 29.812 -42.75 2.363 1 93.88 484 ILE A O 1
ATOM 3821 N N . GLN A 1 485 ? 28.016 -43.594 1.382 1 93 485 GLN A N 1
ATOM 3822 C CA . GLN A 1 485 ? 28.484 -43.312 0.035 1 93 485 GLN A CA 1
ATOM 3823 C C . GLN A 1 485 ? 27.641 -42.219 -0.642 1 93 485 GLN A C 1
ATOM 3825 O O . GLN A 1 485 ? 26.406 -42.281 -0.572 1 93 485 GLN A O 1
ATOM 3830 N N . HIS A 1 486 ? 28.281 -41.312 -1.292 1 93.44 486 HIS A N 1
ATOM 3831 C CA . HIS A 1 486 ? 27.578 -40.25 -2.008 1 93.44 486 HIS A CA 1
ATOM 3832 C C . HIS A 1 486 ? 27.328 -40.656 -3.461 1 93.44 486 HIS A C 1
ATOM 3834 O O . HIS A 1 486 ? 28.219 -41.156 -4.133 1 93.44 486 HIS A O 1
ATOM 3840 N N . LEU A 1 487 ? 26.125 -40.5 -3.781 1 90.88 487 LEU A N 1
ATOM 3841 C CA . LEU A 1 487 ? 25.75 -40.75 -5.164 1 90.88 487 LEU A CA 1
ATOM 3842 C C . LEU A 1 487 ? 25.797 -39.469 -5.996 1 90.88 487 LEU A C 1
ATOM 3844 O O . LEU A 1 487 ? 25.031 -38.531 -5.73 1 90.88 487 LEU A O 1
ATOM 3848 N N . SER A 1 488 ? 26.797 -39.344 -6.781 1 81.19 488 SER A N 1
ATOM 3849 C CA . SER A 1 488 ? 26.906 -38.188 -7.652 1 81.19 488 SER A CA 1
ATOM 3850 C C . SER A 1 488 ? 26.797 -38.594 -9.125 1 81.19 488 SER A C 1
ATOM 3852 O O . SER A 1 488 ? 27.281 -39.625 -9.531 1 81.19 488 SER A O 1
ATOM 3854 N N . GLY A 1 489 ? 25.875 -38.062 -9.797 1 66.56 489 GLY A N 1
ATOM 3855 C CA . GLY A 1 489 ? 25.859 -38.25 -11.234 1 66.56 489 GLY A CA 1
ATOM 3856 C C . GLY A 1 489 ? 26.438 -37.062 -11.992 1 66.56 489 GLY A C 1
ATOM 3857 O O . GLY A 1 489 ? 26.5 -35.938 -11.461 1 66.56 489 GLY A O 1
ATOM 3858 N N . LYS A 1 490 ? 27.344 -37.312 -12.945 1 70.25 490 LYS A N 1
ATOM 3859 C CA . LYS A 1 490 ? 27.875 -36.25 -13.789 1 70.25 490 LYS A CA 1
ATOM 3860 C C . LYS A 1 490 ? 26.859 -35.781 -14.828 1 70.25 490 LYS A C 1
ATOM 3862 O O . LYS A 1 490 ? 26.328 -36.594 -15.586 1 70.25 490 LYS A O 1
ATOM 3867 N N . GLY A 1 491 ? 26.016 -34.688 -14.445 1 76.31 491 GLY A N 1
ATOM 3868 C CA . GLY A 1 491 ? 25.125 -34.188 -15.469 1 76.31 491 GLY A CA 1
ATOM 3869 C C . GLY A 1 491 ? 24.734 -32.75 -15.25 1 76.31 491 GLY A C 1
ATOM 3870 O O . GLY A 1 491 ? 24.906 -32.188 -14.156 1 76.31 491 GLY A O 1
ATOM 3871 N N . GLN A 1 492 ? 24.422 -32.156 -16.375 1 86.69 492 GLN A N 1
ATOM 3872 C CA . GLN A 1 492 ? 23.891 -30.797 -16.328 1 86.69 492 GLN A CA 1
ATOM 3873 C C . GLN A 1 492 ? 22.391 -30.797 -16.094 1 86.69 492 GLN A C 1
ATOM 3875 O O . GLN A 1 492 ? 21.703 -31.781 -16.391 1 86.69 492 GLN A O 1
ATOM 3880 N N . PRO A 1 493 ? 21.891 -29.797 -15.492 1 90 493 PRO A N 1
ATOM 3881 C CA . PRO A 1 493 ? 20.438 -29.719 -15.312 1 90 493 PRO A CA 1
ATOM 3882 C C . PRO A 1 493 ? 19.672 -29.828 -16.625 1 90 493 PRO A C 1
ATOM 3884 O O . PRO A 1 493 ? 20.234 -29.531 -17.688 1 90 493 PRO A O 1
ATOM 3887 N N . MET A 1 494 ? 18.484 -30.266 -16.578 1 90.06 494 MET A N 1
ATOM 3888 C CA . MET A 1 494 ? 17.672 -30.422 -17.766 1 90.06 494 MET A CA 1
ATOM 3889 C C . MET A 1 494 ? 17.031 -29.094 -18.172 1 90.06 494 MET A C 1
ATOM 3891 O O . MET A 1 494 ? 16.609 -28.312 -17.312 1 90.06 494 MET A O 1
ATOM 3895 N N . GLY A 1 495 ? 16.969 -28.828 -19.453 1 86.12 495 GLY A N 1
ATOM 3896 C CA . GLY A 1 495 ? 16.328 -27.641 -19.969 1 86.12 495 GLY A CA 1
ATOM 3897 C C . GLY A 1 495 ? 17.328 -26.578 -20.438 1 86.12 495 GLY A C 1
ATOM 3898 O O . GLY A 1 495 ? 16.938 -25.547 -20.953 1 86.12 495 GLY A O 1
ATOM 3899 N N . ILE A 1 496 ? 18.594 -26.688 -20.156 1 80.94 496 ILE A N 1
ATOM 3900 C CA . ILE A 1 496 ? 19.594 -25.688 -20.516 1 80.94 496 ILE A CA 1
ATOM 3901 C C . ILE A 1 496 ? 20.188 -26.031 -21.875 1 80.94 496 ILE A C 1
ATOM 3903 O O . ILE A 1 496 ? 20.266 -25.172 -22.766 1 80.94 496 ILE A O 1
ATOM 3907 N N . SER A 1 497 ? 20.797 -27.156 -22 1 78.94 497 SER A N 1
ATOM 3908 C CA . SER A 1 497 ? 21.438 -27.562 -23.234 1 78.94 497 SER A CA 1
ATOM 3909 C C . SER A 1 497 ? 21.344 -29.062 -23.438 1 78.94 497 SER A C 1
ATOM 3911 O O . SER A 1 497 ? 20.812 -29.781 -22.594 1 78.94 497 SER A O 1
ATOM 3913 N N . ASN A 1 498 ? 21.688 -29.375 -24.656 1 77.62 498 ASN A N 1
ATOM 3914 C CA . ASN A 1 498 ? 21.781 -30.797 -24.922 1 77.62 498 ASN A CA 1
ATOM 3915 C C . ASN A 1 498 ? 22.922 -31.438 -24.141 1 77.62 498 ASN A C 1
ATOM 3917 O O . ASN A 1 498 ? 24.062 -31.016 -24.234 1 77.62 498 ASN A O 1
ATOM 3921 N N . CYS A 1 499 ? 22.469 -32.094 -23.031 1 75.25 499 CYS A N 1
ATOM 3922 C CA . CYS A 1 499 ? 23.484 -32.656 -22.156 1 75.25 499 CYS A CA 1
ATOM 3923 C C . CYS A 1 499 ? 23.453 -34.156 -22.172 1 75.25 499 CYS A C 1
ATOM 3925 O O . CYS A 1 499 ? 22.438 -34.781 -22.516 1 75.25 499 CYS A O 1
ATOM 3927 N N . GLU A 1 500 ? 24.656 -34.719 -21.953 1 82.94 500 GLU A N 1
ATOM 3928 C CA . GLU A 1 500 ? 24.766 -36.156 -21.797 1 82.94 500 GLU A CA 1
ATOM 3929 C C . GLU A 1 500 ? 24.766 -36.562 -20.312 1 82.94 500 GLU A C 1
ATOM 3931 O O . GLU A 1 500 ? 25.344 -35.844 -19.484 1 82.94 500 GLU A O 1
ATOM 3936 N N . PHE A 1 501 ? 23.953 -37.562 -20.078 1 91.06 501 PHE A N 1
ATOM 3937 C CA . PHE A 1 501 ? 23.875 -38.062 -18.719 1 91.06 501 PHE A CA 1
ATOM 3938 C C . PHE A 1 501 ? 24.609 -39.375 -18.578 1 91.06 501 PHE A C 1
ATOM 3940 O O . PHE A 1 501 ? 24.719 -40.125 -19.547 1 91.06 501 PHE A O 1
ATOM 3947 N N . SER A 1 502 ? 25.172 -39.594 -17.453 1 91.38 502 SER A N 1
ATOM 3948 C CA . SER A 1 502 ? 25.844 -40.844 -17.172 1 91.38 502 SER A CA 1
ATOM 3949 C C . SER A 1 502 ? 24.984 -41.75 -16.297 1 91.38 502 SER A C 1
ATOM 3951 O O . SER A 1 502 ? 24.156 -41.281 -15.516 1 91.38 502 SER A O 1
ATOM 3953 N N . GLU A 1 503 ? 25.078 -42.938 -16.562 1 94.62 503 GLU A N 1
ATOM 3954 C CA . GLU A 1 503 ? 24.391 -43.938 -15.789 1 94.62 503 GLU A CA 1
ATOM 3955 C C . GLU A 1 503 ? 25.359 -44.75 -14.938 1 94.62 503 GLU A C 1
ATOM 3957 O O . GLU A 1 503 ? 26.422 -45.156 -15.414 1 94.62 503 GLU A O 1
ATOM 3962 N N . HIS A 1 504 ? 25.125 -44.969 -13.734 1 94.75 504 HIS A N 1
ATOM 3963 C CA . HIS A 1 504 ? 25.938 -45.719 -12.797 1 94.75 504 HIS A CA 1
ATOM 3964 C C . HIS A 1 504 ? 25.141 -46.875 -12.172 1 94.75 504 HIS A C 1
ATOM 3966 O O . HIS A 1 504 ? 23.953 -46.719 -11.922 1 94.75 504 HIS A O 1
ATOM 3972 N N . THR A 1 505 ? 25.828 -47.938 -11.953 1 95.12 505 THR A N 1
ATOM 3973 C CA . THR A 1 505 ? 25.203 -49.094 -11.328 1 95.12 505 THR A CA 1
ATOM 3974 C C . THR A 1 505 ? 25.969 -49.531 -10.086 1 95.12 505 THR A C 1
ATOM 3976 O O . THR A 1 505 ? 27.203 -49.531 -10.078 1 95.12 505 THR A O 1
ATOM 3979 N N . MET A 1 506 ? 25.219 -49.875 -9.117 1 93.69 506 MET A N 1
ATOM 3980 C CA . MET A 1 506 ? 25.828 -50.344 -7.883 1 93.69 506 MET A CA 1
ATOM 3981 C C . MET A 1 506 ? 24.969 -51.438 -7.227 1 93.69 506 MET A C 1
ATOM 3983 O O . MET A 1 506 ? 23.75 -51.406 -7.344 1 93.69 506 MET A O 1
ATOM 3987 N N . ALA A 1 507 ? 25.672 -52.312 -6.547 1 95 507 ALA A N 1
ATOM 3988 C CA . ALA A 1 507 ? 24.969 -53.344 -5.793 1 95 507 ALA A CA 1
ATOM 3989 C C . ALA A 1 507 ? 24.641 -52.875 -4.383 1 95 507 ALA A C 1
ATOM 3991 O O . ALA A 1 507 ? 25.312 -52 -3.842 1 95 507 ALA A O 1
ATOM 3992 N N . TYR A 1 508 ? 23.562 -53.344 -3.941 1 94.88 508 TYR A N 1
ATOM 3993 C CA . TYR A 1 508 ? 23.219 -53.031 -2.561 1 94.88 508 TYR A CA 1
ATOM 3994 C C . TYR A 1 508 ? 22.953 -54.281 -1.758 1 94.88 508 TYR A C 1
ATOM 3996 O O . TYR A 1 508 ? 22.812 -55.375 -2.328 1 94.88 508 TYR A O 1
ATOM 4004 N N . LEU A 1 509 ? 23.031 -54.188 -0.44 1 94.56 509 LEU A N 1
ATOM 4005 C CA . LEU A 1 509 ? 22.719 -55.281 0.474 1 94.56 509 LEU A CA 1
ATOM 4006 C C . LEU A 1 509 ? 21.469 -54.969 1.285 1 94.56 509 LEU A C 1
ATOM 4008 O O . LEU A 1 509 ? 21.141 -53.812 1.521 1 94.56 509 LEU A O 1
ATOM 4012 N N . PRO A 1 510 ? 20.797 -56.125 1.672 1 94.5 510 PRO A N 1
ATOM 4013 C CA . PRO A 1 510 ? 19.625 -55.875 2.508 1 94.5 510 PRO A CA 1
ATOM 4014 C C . PRO A 1 510 ? 19.938 -55.094 3.777 1 94.5 510 PRO A C 1
ATOM 4016 O O . PRO A 1 510 ? 20.906 -55.406 4.473 1 94.5 510 PRO A O 1
ATOM 4019 N N . GLY A 1 511 ? 19.172 -54.031 3.982 1 93.19 511 GLY A N 1
ATOM 4020 C CA . GLY A 1 511 ? 19.375 -53.188 5.148 1 93.19 511 GLY A CA 1
ATOM 4021 C C . GLY A 1 511 ? 19.984 -51.844 4.809 1 93.19 511 GLY A C 1
ATOM 4022 O O . GLY A 1 511 ? 20 -50.938 5.648 1 93.19 511 GLY A O 1
ATOM 4023 N N . ASP A 1 512 ? 20.453 -51.75 3.58 1 96 512 ASP A N 1
ATOM 4024 C CA . ASP A 1 512 ? 21 -50.469 3.141 1 96 512 ASP A CA 1
ATOM 4025 C C . ASP A 1 512 ? 19.922 -49.406 3.098 1 96 512 ASP A C 1
ATOM 4027 O O . ASP A 1 512 ? 18.734 -49.719 3.064 1 96 512 ASP A O 1
ATOM 4031 N N . LEU A 1 513 ? 20.328 -48.156 3.215 1 96.88 513 LEU A N 1
ATOM 4032 C CA . LEU A 1 513 ? 19.406 -47.031 3.271 1 96.88 513 LEU A CA 1
ATOM 4033 C C . LEU A 1 513 ? 19.766 -45.969 2.221 1 96.88 513 LEU A C 1
ATOM 4035 O O . LEU A 1 513 ? 20.906 -45.531 2.148 1 96.88 513 LEU A O 1
ATOM 4039 N N . LEU A 1 514 ? 18.812 -45.656 1.399 1 97.19 514 LEU A N 1
ATOM 4040 C CA . LEU A 1 514 ? 18.953 -44.594 0.402 1 97.19 514 LEU A CA 1
ATOM 4041 C C . LEU A 1 514 ? 18.188 -43.344 0.811 1 97.19 514 LEU A C 1
ATOM 4043 O O . LEU A 1 514 ? 16.984 -43.438 1.062 1 97.19 514 LEU A O 1
ATOM 4047 N N . VAL A 1 515 ? 18.859 -42.25 0.939 1 97.44 515 VAL A N 1
ATOM 4048 C CA . VAL A 1 515 ? 18.234 -41 1.311 1 97.44 515 VAL A CA 1
ATOM 4049 C C . VAL A 1 515 ? 18.391 -40 0.177 1 97.44 515 VAL A C 1
ATOM 4051 O O . VAL A 1 515 ? 19.5 -39.5 -0.071 1 97.44 515 VAL A O 1
ATOM 4054 N N . LEU A 1 516 ? 17.312 -39.688 -0.507 1 97.75 516 LEU A N 1
ATOM 4055 C CA . LEU A 1 516 ? 17.281 -38.656 -1.517 1 97.75 516 LEU A CA 1
ATOM 4056 C C . LEU A 1 516 ? 16.75 -37.344 -0.928 1 97.75 516 LEU A C 1
ATOM 4058 O O . LEU A 1 516 ? 15.781 -37.375 -0.152 1 97.75 516 LEU A O 1
ATOM 4062 N N . TYR A 1 517 ? 17.375 -36.281 -1.274 1 97.12 517 TYR A N 1
ATOM 4063 C CA . TYR A 1 517 ? 16.969 -35 -0.705 1 97.12 517 TYR A CA 1
ATOM 4064 C C . TYR A 1 517 ? 17.312 -33.844 -1.654 1 97.12 517 TYR A C 1
ATOM 4066 O O . TYR A 1 517 ? 18.109 -34 -2.582 1 97.12 517 TYR A O 1
ATOM 4074 N N . THR A 1 518 ? 16.656 -32.719 -1.51 1 95.81 518 THR A N 1
ATOM 4075 C CA . THR A 1 518 ? 16.953 -31.516 -2.268 1 95.81 518 THR A CA 1
ATOM 4076 C C . THR A 1 518 ? 17.875 -30.594 -1.466 1 95.81 518 THR A C 1
ATOM 4078 O O . THR A 1 518 ? 18.078 -30.812 -0.27 1 95.81 518 THR A O 1
ATOM 4081 N N . ASP A 1 519 ? 18.391 -29.578 -2.137 1 93.38 519 ASP A N 1
ATOM 4082 C CA . ASP A 1 519 ? 19.391 -28.719 -1.52 1 93.38 519 ASP A CA 1
ATOM 4083 C C . ASP A 1 519 ? 18.781 -27.859 -0.419 1 93.38 519 ASP A C 1
ATOM 4085 O O . ASP A 1 519 ? 19.484 -27.297 0.408 1 93.38 519 ASP A O 1
ATOM 4089 N N . GLY A 1 520 ? 17.547 -27.812 -0.302 1 92.69 520 GLY A N 1
ATOM 4090 C CA . GLY A 1 520 ? 16.906 -27.062 0.761 1 92.69 520 GLY A CA 1
ATOM 4091 C C . GLY A 1 520 ? 17.203 -27.609 2.145 1 92.69 520 GLY A C 1
ATOM 4092 O O . GLY A 1 520 ? 17.125 -26.875 3.135 1 92.69 520 GLY A O 1
ATOM 4093 N N . VAL A 1 521 ? 17.531 -28.859 2.223 1 93.88 521 VAL A N 1
ATOM 4094 C CA . VAL A 1 521 ? 17.875 -29.484 3.498 1 93.88 521 VAL A CA 1
ATOM 4095 C C . VAL A 1 521 ? 19.266 -29.047 3.926 1 93.88 521 VAL A C 1
ATOM 4097 O O . VAL A 1 521 ? 19.453 -28.5 5.016 1 93.88 521 VAL A O 1
ATOM 4100 N N . THR A 1 522 ? 20.203 -29.172 3.049 1 93.94 522 THR A N 1
ATOM 4101 C CA . THR A 1 522 ? 21.594 -28.906 3.398 1 93.94 522 THR A CA 1
ATOM 4102 C C . THR A 1 522 ? 21.875 -27.406 3.377 1 93.94 522 THR A C 1
ATOM 4104 O O . THR A 1 522 ? 22.781 -26.922 4.07 1 93.94 522 THR A O 1
ATOM 4107 N N . GLU A 1 523 ? 21.125 -26.688 2.604 1 92.62 523 GLU A N 1
ATOM 4108 C CA . GLU A 1 523 ? 21.375 -25.25 2.473 1 92.62 523 GLU A CA 1
ATOM 4109 C C . GLU A 1 523 ? 20.484 -24.438 3.408 1 92.62 523 GLU A C 1
ATOM 4111 O O . GLU A 1 523 ? 20.422 -23.219 3.318 1 92.62 523 GLU A O 1
ATOM 4116 N N . ALA A 1 524 ? 19.797 -25.094 4.215 1 92.25 524 ALA A N 1
ATOM 4117 C CA . ALA A 1 524 ? 19.016 -24.375 5.223 1 92.25 524 ALA A CA 1
ATOM 4118 C C . ALA A 1 524 ? 19.922 -23.516 6.102 1 92.25 524 ALA A C 1
ATOM 4120 O O . ALA A 1 524 ? 21.016 -23.938 6.48 1 92.25 524 ALA A O 1
ATOM 4121 N N . MET A 1 525 ? 19.453 -22.281 6.363 1 91.19 525 MET A N 1
ATOM 4122 C CA . MET A 1 525 ? 20.281 -21.328 7.082 1 91.19 525 MET A CA 1
ATOM 4123 C C . MET A 1 525 ? 19.641 -20.938 8.406 1 91.19 525 MET A C 1
ATOM 4125 O O . MET A 1 525 ? 18.422 -20.797 8.492 1 91.19 525 MET A O 1
ATOM 4129 N N . ASN A 1 526 ? 20.484 -20.734 9.359 1 89.19 526 ASN A N 1
ATOM 4130 C CA . ASN A 1 526 ? 20 -20.219 10.641 1 89.19 526 ASN A CA 1
ATOM 4131 C C . ASN A 1 526 ? 20.141 -18.703 10.734 1 89.19 526 ASN A C 1
ATOM 4133 O O . ASN A 1 526 ? 20.484 -18.047 9.75 1 89.19 526 ASN A O 1
ATOM 4137 N N . SER A 1 527 ? 19.812 -18.172 11.922 1 82.06 527 SER A N 1
ATOM 4138 C CA . SER A 1 527 ? 19.828 -16.719 12.125 1 82.06 527 SER A CA 1
ATOM 4139 C C . SER A 1 527 ? 21.234 -16.156 11.992 1 82.06 527 SER A C 1
ATOM 4141 O O . SER A 1 527 ? 21.406 -14.969 11.672 1 82.06 527 SER A O 1
ATOM 4143 N N . LYS A 1 528 ? 22.266 -16.938 12.195 1 84.25 528 LYS A N 1
ATOM 4144 C CA . LYS A 1 528 ? 23.656 -16.531 12.078 1 84.25 528 LYS A CA 1
ATOM 4145 C C . LYS A 1 528 ? 24.188 -16.75 10.664 1 84.25 528 LYS A C 1
ATOM 4147 O O . LYS A 1 528 ? 25.375 -16.641 10.414 1 84.25 528 LYS A O 1
ATOM 4152 N N . GLU A 1 529 ? 23.344 -17.25 9.734 1 86.12 529 GLU A N 1
ATOM 4153 C CA . GLU A 1 529 ? 23.641 -17.469 8.32 1 86.12 529 GLU A CA 1
ATOM 4154 C C . GLU A 1 529 ? 24.562 -18.672 8.125 1 86.12 529 GLU A C 1
ATOM 4156 O O . GLU A 1 529 ? 25.391 -18.672 7.215 1 86.12 529 GLU A O 1
ATOM 4161 N N . GLU A 1 530 ? 24.516 -19.5 9.062 1 91 530 GLU A N 1
ATOM 4162 C CA . GLU A 1 530 ? 25.234 -20.766 8.906 1 91 530 GLU A CA 1
ATOM 4163 C C . GLU A 1 530 ? 24.375 -21.797 8.188 1 91 530 GLU A C 1
ATOM 4165 O O . GLU A 1 530 ? 23.156 -21.844 8.391 1 91 530 GLU A O 1
ATOM 4170 N N . LEU A 1 531 ? 25.062 -22.625 7.387 1 93.12 531 LEU A N 1
ATOM 4171 C CA . LEU A 1 531 ? 24.344 -23.641 6.629 1 93.12 531 LEU A CA 1
ATOM 4172 C C . LEU A 1 531 ? 24.25 -24.938 7.418 1 93.12 531 LEU A C 1
ATOM 4174 O O . LEU A 1 531 ? 25.156 -25.266 8.18 1 93.12 531 LEU A O 1
ATOM 4178 N N . PHE A 1 532 ? 23.234 -25.672 7.395 1 93.38 532 PHE A N 1
ATOM 4179 C CA . PHE A 1 532 ? 23.062 -26.969 8.008 1 93.38 532 PHE A CA 1
ATOM 4180 C C . PHE A 1 532 ? 24.125 -27.953 7.508 1 93.38 532 PHE A C 1
ATOM 4182 O O . PHE A 1 532 ? 24.766 -28.625 8.305 1 93.38 532 PHE A O 1
ATOM 4189 N N . SER A 1 533 ? 24.453 -27.984 6.164 1 92.25 533 SER A N 1
ATOM 4190 C CA . SER A 1 533 ? 25.531 -28.688 5.492 1 92.25 533 SER A CA 1
ATOM 4191 C C . SER A 1 533 ? 25.266 -30.188 5.414 1 92.25 533 SER A C 1
ATOM 4193 O O . SER A 1 533 ? 24.328 -30.688 6.059 1 92.25 533 SER A O 1
ATOM 4195 N N . GLU A 1 534 ? 25.984 -30.906 4.676 1 94.38 534 GLU A N 1
ATOM 4196 C CA . GLU A 1 534 ? 25.859 -32.344 4.438 1 94.38 534 GLU A CA 1
ATOM 4197 C C . GLU A 1 534 ? 26.328 -33.156 5.648 1 94.38 534 GLU A C 1
ATOM 4199 O O . GLU A 1 534 ? 25.766 -34.188 5.949 1 94.38 534 GLU A O 1
ATOM 4204 N N . GLU A 1 535 ? 27.234 -32.594 6.359 1 93.94 535 GLU A N 1
ATOM 4205 C CA . GLU A 1 535 ? 27.797 -33.281 7.512 1 93.94 535 GLU A CA 1
ATOM 4206 C C . GLU A 1 535 ? 26.75 -33.5 8.594 1 93.94 535 GLU A C 1
ATOM 4208 O O . GLU A 1 535 ? 26.656 -34.594 9.172 1 93.94 535 GLU A O 1
ATOM 4213 N N . ARG A 1 536 ? 26.031 -32.5 8.852 1 95.5 536 ARG A N 1
ATOM 4214 C CA . ARG A 1 536 ? 24.984 -32.625 9.867 1 95.5 536 ARG A CA 1
ATOM 4215 C C . ARG A 1 536 ? 23.906 -33.594 9.445 1 95.5 536 ARG A C 1
ATOM 4217 O O . ARG A 1 536 ? 23.375 -34.344 10.266 1 95.5 536 ARG A O 1
ATOM 4224 N N . LEU A 1 537 ? 23.578 -33.562 8.203 1 96.44 537 LEU A N 1
ATOM 4225 C CA . LEU A 1 537 ? 22.594 -34.5 7.68 1 96.44 537 LEU A CA 1
ATOM 4226 C C . LEU A 1 537 ? 23.078 -35.938 7.832 1 96.44 537 LEU A C 1
ATOM 4228 O O . LEU A 1 537 ? 22.312 -36.812 8.266 1 96.44 537 LEU A O 1
ATOM 4232 N N . GLU A 1 538 ? 24.359 -36.188 7.48 1 96 538 GLU A N 1
ATOM 4233 C CA . GLU A 1 538 ? 24.938 -37.5 7.605 1 96 538 GLU A CA 1
ATOM 4234 C C . GLU A 1 538 ? 24.938 -37.969 9.055 1 96 538 GLU A C 1
ATOM 4236 O O . GLU A 1 538 ? 24.688 -39.156 9.328 1 96 538 GLU A O 1
ATOM 4241 N N . SER A 1 539 ? 25.203 -37.062 9.93 1 95.56 539 SER A N 1
ATOM 4242 C CA . SER A 1 539 ? 25.234 -37.406 11.344 1 95.56 539 SER A CA 1
ATOM 4243 C C . SER A 1 539 ? 23.859 -37.844 11.828 1 95.56 539 SER A C 1
ATOM 4245 O O . SER A 1 539 ? 23.75 -38.781 12.609 1 95.56 539 SER A O 1
ATOM 4247 N N . VAL A 1 540 ? 22.844 -37.188 11.367 1 96.12 540 VAL A N 1
ATOM 4248 C CA . VAL A 1 540 ? 21.484 -37.531 11.758 1 96.12 540 VAL A CA 1
ATOM 4249 C C . VAL A 1 540 ? 21.141 -38.906 11.203 1 96.12 540 VAL A C 1
ATOM 4251 O O . VAL A 1 540 ? 20.562 -39.75 11.906 1 96.12 540 VAL A O 1
ATOM 4254 N N . VAL A 1 541 ? 21.516 -39.156 9.961 1 95.69 541 VAL A N 1
ATOM 4255 C CA . VAL A 1 541 ? 21.219 -40.438 9.312 1 95.69 541 VAL A CA 1
ATOM 4256 C C . VAL A 1 541 ? 21.938 -41.562 10.039 1 95.69 541 VAL A C 1
ATOM 4258 O O . VAL A 1 541 ? 21.344 -42.594 10.305 1 95.69 541 VAL A O 1
ATOM 4261 N N . LEU A 1 542 ? 23.219 -41.344 10.422 1 94.75 542 LEU A N 1
ATOM 4262 C CA . LEU A 1 542 ? 24.016 -42.375 11.102 1 94.75 542 LEU A CA 1
ATOM 4263 C C . LEU A 1 542 ? 23.453 -42.688 12.477 1 94.75 542 LEU A C 1
ATOM 4265 O O . LEU A 1 542 ? 23.578 -43.812 12.961 1 94.75 542 LEU A O 1
ATOM 4269 N N . SER A 1 543 ? 22.812 -41.719 13.086 1 94.81 543 SER A N 1
ATOM 4270 C CA . SER A 1 543 ? 22.25 -41.906 14.422 1 94.81 543 SER A CA 1
ATOM 4271 C C . SER A 1 543 ? 20.938 -42.656 14.367 1 94.81 543 SER A C 1
ATOM 4273 O O . SER A 1 543 ? 20.484 -43.219 15.383 1 94.81 543 SER A O 1
ATOM 4275 N N . HIS A 1 544 ? 20.375 -42.781 13.156 1 94.94 544 HIS A N 1
ATOM 4276 C CA . HIS A 1 544 ? 19.047 -43.406 13.055 1 94.94 544 HIS A CA 1
ATOM 4277 C C . HIS A 1 544 ? 19.031 -44.469 11.977 1 94.94 544 HIS A C 1
ATOM 4279 O O . HIS A 1 544 ? 18.031 -44.625 11.266 1 94.94 544 HIS A O 1
ATOM 4285 N N . ILE A 1 545 ? 20.062 -45.188 11.844 1 91.19 545 ILE A N 1
ATOM 4286 C CA . ILE A 1 545 ? 20.25 -46.125 10.734 1 91.19 545 ILE A CA 1
ATOM 4287 C C . ILE A 1 545 ? 19.281 -47.312 10.891 1 91.19 545 ILE A C 1
ATOM 4289 O O . ILE A 1 545 ? 18.859 -47.906 9.898 1 91.19 545 ILE A O 1
ATOM 4293 N N . ASN A 1 546 ? 18.906 -47.656 12.086 1 91.75 546 ASN A N 1
ATOM 4294 C CA . ASN A 1 546 ? 18.078 -48.812 12.328 1 91.75 546 ASN A CA 1
ATOM 4295 C C . ASN A 1 546 ? 16.609 -48.469 12.469 1 91.75 546 ASN A C 1
ATOM 4297 O O . ASN A 1 546 ? 15.758 -49.344 12.602 1 91.75 546 ASN A O 1
ATOM 4301 N N . ASP A 1 547 ? 16.25 -47.25 12.391 1 95.19 547 ASP A N 1
ATOM 4302 C CA . ASP A 1 547 ? 14.867 -46.812 12.539 1 95.19 547 ASP A CA 1
ATOM 4303 C C . ASP A 1 547 ? 14.109 -46.906 11.211 1 95.19 547 ASP A C 1
ATOM 4305 O O . ASP A 1 547 ? 14.727 -46.906 10.141 1 95.19 547 ASP A O 1
ATOM 4309 N N . PRO A 1 548 ? 12.805 -47.031 11.281 1 95.62 548 PRO A N 1
ATOM 4310 C CA . PRO A 1 548 ? 12.008 -47 10.047 1 95.62 548 PRO A CA 1
ATOM 4311 C C . PRO A 1 548 ? 12.117 -45.656 9.312 1 95.62 548 PRO A C 1
ATOM 4313 O O . PRO A 1 548 ? 12.422 -44.625 9.93 1 95.62 548 PRO A O 1
ATOM 4316 N N . PRO A 1 549 ? 11.945 -45.688 8.008 1 96.81 549 PRO A N 1
ATOM 4317 C CA . PRO A 1 549 ? 12.094 -44.469 7.199 1 96.81 549 PRO A CA 1
ATOM 4318 C C . PRO A 1 549 ? 11.297 -43.281 7.746 1 96.81 549 PRO A C 1
ATOM 4320 O O . PRO A 1 549 ? 11.75 -42.156 7.684 1 96.81 549 PRO A O 1
ATOM 4323 N N . GLU A 1 550 ? 10.18 -43.531 8.297 1 96.75 550 GLU A N 1
ATOM 4324 C CA . GLU A 1 550 ? 9.336 -42.469 8.852 1 96.75 550 GLU A CA 1
ATOM 4325 C C . GLU A 1 550 ? 10.039 -41.75 10 1 96.75 550 GLU A C 1
ATOM 4327 O O . GLU A 1 550 ? 9.961 -40.531 10.109 1 96.75 550 GLU A O 1
ATOM 4332 N N . ILE A 1 551 ? 10.641 -42.469 10.805 1 96.94 551 ILE A N 1
ATOM 4333 C CA . ILE A 1 551 ? 11.336 -41.938 11.961 1 96.94 551 ILE A CA 1
ATOM 4334 C C . ILE A 1 551 ? 12.578 -41.188 11.508 1 96.94 551 ILE A C 1
ATOM 4336 O O . ILE A 1 551 ? 12.914 -40.125 12.07 1 96.94 551 ILE A O 1
ATOM 4340 N N . ILE A 1 552 ? 13.234 -41.75 10.523 1 96.69 552 ILE A N 1
ATOM 4341 C CA . ILE A 1 552 ? 14.414 -41.094 9.977 1 96.69 552 ILE A CA 1
ATOM 4342 C C . ILE A 1 552 ? 14.008 -39.719 9.414 1 96.69 552 ILE A C 1
ATOM 4344 O O . ILE A 1 552 ? 14.688 -38.719 9.664 1 96.69 552 ILE A O 1
ATOM 4348 N N . ARG A 1 553 ? 12.953 -39.719 8.609 1 96.88 553 ARG A N 1
ATOM 4349 C CA . ARG A 1 553 ? 12.438 -38.469 8.047 1 96.88 553 ARG A CA 1
ATOM 4350 C C . ARG A 1 553 ? 12.141 -37.469 9.148 1 96.88 553 ARG A C 1
ATOM 4352 O O . ARG A 1 553 ? 12.539 -36.281 9.055 1 96.88 553 ARG A O 1
ATOM 4359 N N . GLN A 1 554 ? 11.438 -37.812 10.188 1 96.94 554 GLN A N 1
ATOM 4360 C CA . GLN A 1 554 ? 11.078 -36.938 11.305 1 96.94 554 GLN A CA 1
ATOM 4361 C C . GLN A 1 554 ? 12.32 -36.406 12 1 96.94 554 GLN A C 1
ATOM 4363 O O . GLN A 1 554 ? 12.352 -35.219 12.391 1 96.94 554 GLN A O 1
ATOM 4368 N N . ALA A 1 555 ? 13.258 -37.281 12.156 1 97.06 555 ALA A N 1
ATOM 4369 C CA . ALA A 1 555 ? 14.5 -36.906 12.812 1 97.06 555 ALA A CA 1
ATOM 4370 C C . ALA A 1 555 ? 15.227 -35.812 12.008 1 97.06 555 ALA A C 1
ATOM 4372 O O . ALA A 1 555 ? 15.734 -34.844 12.57 1 97.06 555 ALA A O 1
ATOM 4373 N N . ILE A 1 556 ? 15.281 -36.031 10.75 1 96.69 556 ILE A N 1
ATOM 4374 C CA . ILE A 1 556 ? 15.945 -35.062 9.883 1 96.69 556 ILE A CA 1
ATOM 4375 C C . ILE A 1 556 ? 15.219 -33.719 9.953 1 96.69 556 ILE A C 1
ATOM 4377 O O . ILE A 1 556 ? 15.844 -32.688 10.148 1 96.69 556 ILE A O 1
ATOM 4381 N N . LEU A 1 557 ? 13.93 -33.75 9.805 1 96.12 557 LEU A N 1
ATOM 4382 C CA . LEU A 1 557 ? 13.125 -32.531 9.797 1 96.12 557 LEU A CA 1
ATOM 4383 C C . LEU A 1 557 ? 13.25 -31.812 11.133 1 96.12 557 LEU A C 1
ATOM 4385 O O . LEU A 1 557 ? 13.305 -30.578 11.164 1 96.12 557 LEU A O 1
ATOM 4389 N N . GLN A 1 558 ? 13.211 -32.5 12.164 1 95.56 558 GLN A N 1
ATOM 4390 C CA . GLN A 1 558 ? 13.344 -31.922 13.492 1 95.56 558 GLN A CA 1
ATOM 4391 C C . GLN A 1 558 ? 14.68 -31.203 13.648 1 95.56 558 GLN A C 1
ATOM 4393 O O . GLN A 1 558 ? 14.742 -30.094 14.18 1 95.56 558 GLN A O 1
ATOM 4398 N N . LYS A 1 559 ? 15.711 -31.906 13.242 1 95.56 559 LYS A N 1
ATOM 4399 C CA . LYS A 1 559 ? 17.047 -31.328 13.359 1 95.56 559 LYS A CA 1
ATOM 4400 C C . LYS A 1 559 ? 17.172 -30.078 12.492 1 95.56 559 LYS A C 1
ATOM 4402 O O . LYS A 1 559 ? 17.828 -29.109 12.883 1 95.56 559 LYS A O 1
ATOM 4407 N N . VAL A 1 560 ? 16.672 -30.156 11.312 1 94.81 560 VAL A N 1
ATOM 4408 C CA . VAL A 1 560 ? 16.703 -29.016 10.406 1 94.81 560 VAL A CA 1
ATOM 4409 C C . VAL A 1 560 ? 15.914 -27.859 11.016 1 94.81 560 VAL A C 1
ATOM 4411 O O . VAL A 1 560 ? 16.359 -26.703 10.984 1 94.81 560 VAL A O 1
ATOM 4414 N N . SER A 1 561 ? 14.766 -28.062 11.5 1 93.5 561 SER A N 1
ATOM 4415 C CA . SER A 1 561 ? 13.914 -27.047 12.117 1 93.5 561 SER A CA 1
ATOM 4416 C C . SER A 1 561 ? 14.609 -26.406 13.312 1 93.5 561 SER A C 1
ATOM 4418 O O . SER A 1 561 ? 14.539 -25.188 13.492 1 93.5 561 SER A O 1
ATOM 4420 N N . GLU A 1 562 ? 15.188 -27.234 14.102 1 92.94 562 GLU A N 1
ATOM 4421 C CA . GLU A 1 562 ? 15.945 -26.719 15.25 1 92.94 562 GLU A CA 1
ATOM 4422 C C . GLU A 1 562 ? 17.094 -25.828 14.805 1 92.94 562 GLU A C 1
ATOM 4424 O O . GLU A 1 562 ? 17.406 -24.828 15.477 1 92.94 562 GLU A O 1
ATOM 4429 N N . PHE A 1 563 ? 17.656 -26.25 13.812 1 93.19 563 PHE A N 1
ATOM 4430 C CA . PHE A 1 563 ? 18.781 -25.484 13.289 1 93.19 563 PHE A CA 1
ATOM 4431 C C . PHE A 1 563 ? 18.328 -24.125 12.766 1 93.19 563 PHE A C 1
ATOM 4433 O O . PHE A 1 563 ? 18.969 -23.109 13.008 1 93.19 563 PHE A O 1
ATOM 4440 N N . ILE A 1 564 ? 17.266 -24.062 11.953 1 89.81 564 ILE A N 1
ATOM 4441 C CA . ILE A 1 564 ? 16.734 -22.828 11.352 1 89.81 564 ILE A CA 1
ATOM 4442 C C . ILE A 1 564 ? 16.266 -21.891 12.453 1 89.81 564 ILE A C 1
ATOM 4444 O O . ILE A 1 564 ? 16.516 -20.672 12.383 1 89.81 564 ILE A O 1
ATOM 4448 N N . GLY A 1 565 ? 15.578 -22.438 13.383 1 83.69 565 GLY A N 1
ATOM 4449 C CA . GLY A 1 565 ? 15.062 -21.609 14.477 1 83.69 565 GLY A CA 1
ATOM 4450 C C . GLY A 1 565 ? 14.047 -20.578 14.016 1 83.69 565 GLY A C 1
ATOM 4451 O O . GLY A 1 565 ? 13.062 -20.922 13.359 1 83.69 565 GLY A O 1
ATOM 4452 N N . ASP A 1 566 ? 14.352 -19.328 14.242 1 75.75 566 ASP A N 1
ATOM 4453 C CA . ASP A 1 566 ? 13.414 -18.25 13.945 1 75.75 566 ASP A CA 1
ATOM 4454 C C . ASP A 1 566 ? 13.68 -17.656 12.555 1 75.75 566 ASP A C 1
ATOM 4456 O O . ASP A 1 566 ? 12.992 -16.719 12.133 1 75.75 566 ASP A O 1
ATOM 4460 N N . ALA A 1 567 ? 14.57 -18.266 11.891 1 78.19 567 ALA A N 1
ATOM 4461 C CA . ALA A 1 567 ? 14.906 -17.75 10.562 1 78.19 567 ALA A CA 1
ATOM 4462 C C . ALA A 1 567 ? 13.875 -18.203 9.531 1 78.19 567 ALA A C 1
ATOM 4464 O O . ALA A 1 567 ? 13.102 -19.141 9.773 1 78.19 567 ALA A O 1
ATOM 4465 N N . GLU A 1 568 ? 13.734 -17.453 8.469 1 76.62 568 GLU A N 1
ATOM 4466 C CA . GLU A 1 568 ? 12.812 -17.812 7.398 1 76.62 568 GLU A CA 1
ATOM 4467 C C . GLU A 1 568 ? 13.391 -18.906 6.5 1 76.62 568 GLU A C 1
ATOM 4469 O O . GLU A 1 568 ? 14.586 -18.891 6.207 1 76.62 568 GLU A O 1
ATOM 4474 N N . PRO A 1 569 ? 12.492 -19.797 6.176 1 79.5 569 PRO A N 1
ATOM 4475 C CA . PRO A 1 569 ? 12.984 -20.812 5.246 1 79.5 569 PRO A CA 1
ATOM 4476 C C . PRO A 1 569 ? 13.43 -20.219 3.91 1 79.5 569 PRO A C 1
ATOM 4478 O O . PRO A 1 569 ? 12.789 -19.312 3.383 1 79.5 569 PRO A O 1
ATOM 4481 N N . HIS A 1 570 ? 14.484 -20.672 3.389 1 80.62 570 HIS A N 1
ATOM 4482 C CA . HIS A 1 570 ? 15.102 -20.094 2.197 1 80.62 570 HIS A CA 1
ATOM 4483 C C . HIS A 1 570 ? 14.68 -20.859 0.942 1 80.62 570 HIS A C 1
ATOM 4485 O O . HIS A 1 570 ? 1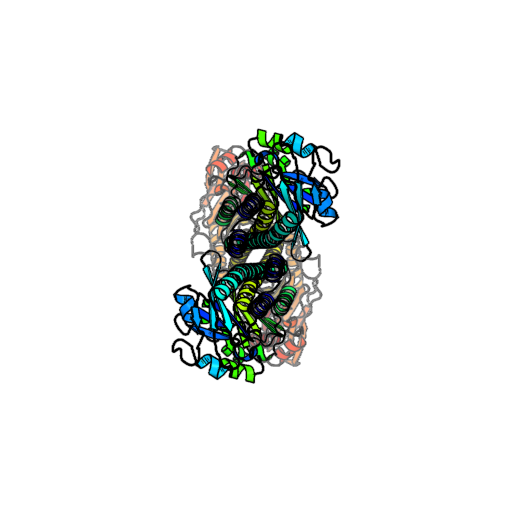4.586 -20.266 -0.138 1 80.62 570 HIS A O 1
ATOM 4491 N N . ASP A 1 571 ? 14.594 -22.219 1.074 1 89.69 571 ASP A N 1
ATOM 4492 C CA . ASP A 1 571 ? 14.312 -23.031 -0.102 1 89.69 571 ASP A CA 1
ATOM 4493 C C . ASP A 1 571 ? 13.352 -24.172 0.237 1 89.69 571 ASP A C 1
ATOM 4495 O O . ASP A 1 571 ? 13.094 -24.438 1.411 1 89.69 571 ASP A O 1
ATOM 4499 N N . ASP A 1 572 ? 12.883 -24.812 -0.797 1 93.69 572 ASP A N 1
ATOM 4500 C CA . ASP A 1 572 ? 11.984 -25.953 -0.605 1 93.69 572 ASP A CA 1
ATOM 4501 C C . ASP A 1 572 ? 12.719 -27.125 0.032 1 93.69 572 ASP A C 1
ATOM 4503 O O . ASP A 1 572 ? 13.922 -27.297 -0.166 1 93.69 572 ASP A O 1
ATOM 4507 N N . ILE A 1 573 ? 12.031 -27.938 0.808 1 94.88 573 ILE A N 1
ATOM 4508 C CA . ILE A 1 573 ? 12.609 -29.109 1.438 1 94.88 573 ILE A CA 1
ATOM 4509 C C . ILE A 1 573 ? 11.867 -30.359 0.976 1 94.88 573 ILE A C 1
ATOM 4511 O O . ILE A 1 573 ? 10.648 -30.469 1.156 1 94.88 573 ILE A O 1
ATOM 4515 N N . THR A 1 574 ? 12.539 -31.203 0.363 1 96.81 574 THR A N 1
ATOM 4516 C CA . THR A 1 574 ? 11.977 -32.469 -0.088 1 96.81 574 THR A CA 1
ATOM 4517 C C . THR A 1 574 ? 12.859 -33.656 0.325 1 96.81 574 THR A C 1
ATOM 4519 O O . THR A 1 574 ? 14.086 -33.562 0.226 1 96.81 574 THR A O 1
ATOM 4522 N N . LEU A 1 575 ? 12.266 -34.719 0.827 1 97.75 575 LEU A N 1
ATOM 4523 C CA . LEU A 1 575 ? 12.961 -35.938 1.251 1 97.75 575 LEU A CA 1
ATOM 4524 C C . LEU A 1 575 ? 12.305 -37.156 0.659 1 97.75 575 LEU A C 1
ATOM 4526 O O . LEU A 1 575 ? 11.078 -37.219 0.552 1 97.75 575 LEU A O 1
ATOM 4530 N N . PHE A 1 576 ? 13.094 -38.062 0.236 1 98.19 576 PHE A N 1
ATOM 4531 C CA . PHE A 1 576 ? 12.68 -39.375 -0.227 1 98.19 576 PHE A CA 1
ATOM 4532 C C . PHE A 1 576 ? 13.57 -40.469 0.36 1 98.19 576 PHE A C 1
ATOM 4534 O O . PHE A 1 576 ? 14.688 -40.688 -0.119 1 98.19 576 PHE A O 1
ATOM 4541 N N . ILE A 1 577 ? 13.109 -41.188 1.393 1 98.19 577 ILE A N 1
ATOM 4542 C CA . ILE A 1 577 ? 13.891 -42.188 2.119 1 98.19 577 ILE A CA 1
ATOM 4543 C C . ILE A 1 577 ? 13.461 -43.594 1.704 1 98.19 577 ILE A C 1
ATOM 4545 O O . ILE A 1 577 ? 12.266 -43.906 1.709 1 98.19 577 ILE A O 1
ATOM 4549 N N . ILE A 1 578 ? 14.422 -44.438 1.376 1 97.75 578 ILE A N 1
ATOM 4550 C CA . ILE A 1 578 ? 14.148 -45.781 0.896 1 97.75 578 ILE A CA 1
ATOM 4551 C C . ILE A 1 578 ? 15 -46.781 1.668 1 97.75 578 ILE A C 1
ATOM 4553 O O . ILE A 1 578 ? 16.234 -46.719 1.625 1 97.75 578 ILE A O 1
ATOM 4557 N N . ARG A 1 579 ? 14.375 -47.656 2.301 1 97.12 579 ARG A N 1
ATOM 4558 C CA . ARG A 1 579 ? 15.062 -48.781 2.914 1 97.12 579 ARG A CA 1
ATOM 4559 C C . ARG A 1 579 ? 15.117 -49.969 1.956 1 97.12 579 ARG A C 1
ATOM 4561 O O . ARG A 1 579 ? 14.086 -50.438 1.472 1 97.12 579 ARG A O 1
ATOM 4568 N N . LEU A 1 580 ? 16.328 -50.438 1.721 1 95.69 580 LEU A N 1
ATOM 4569 C CA . LEU A 1 580 ? 16.547 -51.531 0.794 1 95.69 580 LEU A CA 1
ATOM 4570 C C . LEU A 1 580 ? 16.672 -52.844 1.546 1 95.69 580 LEU A C 1
ATOM 4572 O O . LEU A 1 580 ? 17.641 -53.062 2.275 1 95.69 580 LEU A O 1
ATOM 4576 N N . ASN A 1 581 ? 15.664 -53.688 1.38 1 90.44 581 ASN A N 1
ATOM 4577 C CA . ASN A 1 581 ? 15.703 -54.969 2.064 1 90.44 581 ASN A CA 1
ATOM 4578 C C . ASN A 1 581 ? 15.922 -56.125 1.086 1 90.44 581 ASN A C 1
ATOM 4580 O O . ASN A 1 581 ? 15.531 -56.031 -0.079 1 90.44 581 ASN A O 1
ATOM 4584 N N . MET B 1 1 ? 1.337 70.438 48.906 1 27.91 1 MET B N 1
ATOM 4585 C CA . MET B 1 1 ? 1.947 69.25 48.375 1 27.91 1 MET B CA 1
ATOM 4586 C C . MET B 1 1 ? 1.665 69.125 46.875 1 27.91 1 MET B C 1
ATOM 4588 O O . MET B 1 1 ? 0.524 69.25 46.438 1 27.91 1 MET B O 1
ATOM 4592 N N . PRO B 1 2 ? 2.525 69.312 45.969 1 36.38 2 PRO B N 1
ATOM 4593 C CA . PRO B 1 2 ? 2.311 69.438 44.531 1 36.38 2 PRO B CA 1
ATOM 4594 C C . PRO B 1 2 ? 1.479 68.312 43.938 1 36.38 2 PRO B C 1
ATOM 4596 O O . PRO B 1 2 ? 1.655 67.188 44.312 1 36.38 2 PRO B O 1
ATOM 4599 N N . THR B 1 3 ? 0.237 68.438 43.75 1 40.91 3 THR B N 1
ATOM 4600 C CA . THR B 1 3 ? -0.736 67.562 43.062 1 40.91 3 THR B CA 1
ATOM 4601 C C . THR B 1 3 ? -0.06 66.75 41.969 1 40.91 3 THR B C 1
ATOM 4603 O O . THR B 1 3 ? 0.564 67.312 41.062 1 40.91 3 THR B O 1
ATOM 4606 N N . LYS B 1 4 ? 0.423 65.562 42.25 1 51.38 4 LYS B N 1
ATOM 4607 C CA . LYS B 1 4 ? 1.068 64.625 41.344 1 51.38 4 LYS B CA 1
ATOM 4608 C C . LYS B 1 4 ? 0.357 64.562 40 1 51.38 4 LYS B C 1
ATOM 4610 O O . LYS B 1 4 ? -0.702 63.938 39.875 1 51.38 4 LYS B O 1
ATOM 4615 N N . GLN B 1 5 ? 0.302 65.625 39.344 1 54.47 5 GLN B N 1
ATOM 4616 C CA . GLN B 1 5 ? -0.304 65.875 38.062 1 54.47 5 GLN B CA 1
ATOM 4617 C C . GLN B 1 5 ? 0.365 65 36.969 1 54.47 5 GLN B C 1
ATOM 4619 O O . GLN B 1 5 ? 1.588 65.062 36.812 1 54.47 5 GLN B O 1
ATOM 4624 N N . LEU B 1 6 ? -0.273 63.875 36.75 1 62.12 6 LEU B N 1
ATOM 4625 C CA . LEU B 1 6 ? 0.234 63.094 35.625 1 62.12 6 LEU B CA 1
ATOM 4626 C C . LEU B 1 6 ? 0.411 63.938 34.375 1 62.12 6 LEU B C 1
ATOM 4628 O O . LEU B 1 6 ? -0.562 64.5 33.844 1 62.12 6 LEU B O 1
ATOM 4632 N N . THR B 1 7 ? 1.689 64.375 34.219 1 64.75 7 THR B N 1
ATOM 4633 C CA . THR B 1 7 ? 1.983 65.062 32.969 1 64.75 7 THR B CA 1
ATOM 4634 C C . THR B 1 7 ? 1.761 64.188 31.766 1 64.75 7 THR B C 1
ATOM 4636 O O . THR B 1 7 ? 1.8 62.969 31.859 1 64.75 7 THR B O 1
ATOM 4639 N N . LEU B 1 8 ? 1.28 64.812 30.781 1 66.44 8 LEU B N 1
ATOM 4640 C CA . LEU B 1 8 ? 1.069 64.062 29.516 1 66.44 8 LEU B CA 1
ATOM 4641 C C . LEU B 1 8 ? 2.293 63.25 29.156 1 66.44 8 LEU B C 1
ATOM 4643 O O . LEU B 1 8 ? 2.158 62.156 28.609 1 66.44 8 LEU B O 1
ATOM 4647 N N . ARG B 1 9 ? 3.438 63.812 29.5 1 66.06 9 ARG B N 1
ATOM 4648 C CA . ARG B 1 9 ? 4.676 63.094 29.188 1 66.06 9 ARG B CA 1
ATOM 4649 C C . ARG B 1 9 ? 4.781 61.781 29.984 1 66.06 9 ARG B C 1
ATOM 4651 O O . ARG B 1 9 ? 5.184 60.75 29.438 1 66.06 9 ARG B O 1
ATOM 4658 N N . LEU B 1 10 ? 4.41 61.906 31.188 1 68.56 10 LEU B N 1
ATOM 4659 C CA . LEU B 1 10 ? 4.473 60.719 32.062 1 68.56 10 LEU B CA 1
ATOM 4660 C C . LEU B 1 10 ? 3.459 59.656 31.609 1 68.56 10 LEU B C 1
ATOM 4662 O O . LEU B 1 10 ? 3.762 58.469 31.578 1 68.56 10 LEU B O 1
ATOM 4666 N N . ILE B 1 11 ? 2.332 60.156 31.234 1 71.38 11 ILE B N 1
ATOM 4667 C CA . ILE B 1 11 ? 1.263 59.25 30.781 1 71.38 11 ILE B CA 1
ATOM 4668 C C . ILE B 1 11 ? 1.699 58.531 29.516 1 71.38 11 ILE B C 1
ATOM 4670 O O . ILE B 1 11 ? 1.485 57.312 29.391 1 71.38 11 ILE B O 1
ATOM 4674 N N . SER B 1 12 ? 2.316 59.312 28.672 1 66.75 12 SER B N 1
ATOM 4675 C CA . SER B 1 12 ? 2.807 58.719 27.422 1 66.75 12 SER B CA 1
ATOM 4676 C C . SER B 1 12 ? 3.883 57.688 27.703 1 66.75 12 SER B C 1
ATOM 4678 O O . SER B 1 12 ? 3.906 56.625 27.062 1 66.75 12 SER B O 1
ATOM 4680 N N . ASP B 1 13 ? 4.75 58.031 28.625 1 70.75 13 ASP B N 1
ATOM 4681 C CA . ASP B 1 13 ? 5.844 57.125 28.969 1 70.75 13 ASP B CA 1
ATOM 4682 C C . ASP B 1 13 ? 5.312 55.812 29.562 1 70.75 13 ASP B C 1
ATOM 4684 O O . ASP B 1 13 ? 5.816 54.719 29.25 1 70.75 13 ASP B O 1
ATOM 4688 N N . ILE B 1 14 ? 4.32 56 30.344 1 70.94 14 ILE B N 1
ATOM 4689 C CA . ILE B 1 14 ? 3.719 54.844 31 1 70.94 14 ILE B CA 1
ATOM 4690 C C . ILE B 1 14 ? 3.08 53.938 29.953 1 70.94 14 ILE B C 1
ATOM 4692 O O . ILE B 1 14 ? 3.311 52.719 29.953 1 70.94 14 ILE B O 1
ATOM 4696 N N . ALA B 1 15 ? 2.301 54.531 29.109 1 68.56 15 ALA B N 1
ATOM 4697 C CA . ALA B 1 15 ? 1.615 53.781 28.078 1 68.56 15 ALA B CA 1
ATOM 4698 C C . ALA B 1 15 ? 2.615 53.062 27.172 1 68.56 15 ALA B C 1
ATOM 4700 O O . ALA B 1 15 ? 2.42 51.906 26.828 1 68.56 15 ALA B O 1
ATOM 4701 N N . SER B 1 16 ? 3.658 53.781 26.844 1 67.62 16 SER B N 1
ATOM 4702 C CA . SER B 1 16 ? 4.688 53.219 25.984 1 67.62 16 SER B CA 1
ATOM 4703 C C . SER B 1 16 ? 5.383 52.031 26.656 1 67.62 16 SER B C 1
ATOM 4705 O O . SER B 1 16 ? 5.617 51 26.016 1 67.62 16 SER B O 1
ATOM 4707 N N . ARG B 1 17 ? 5.676 52.188 27.859 1 71.38 17 ARG B N 1
ATOM 4708 C CA . ARG B 1 17 ? 6.387 51.125 28.609 1 71.38 17 ARG B CA 1
ATOM 4709 C C . ARG B 1 17 ? 5.535 49.875 28.734 1 71.38 17 ARG B C 1
ATOM 4711 O O . ARG B 1 17 ? 6.027 48.781 28.547 1 71.38 17 ARG B O 1
ATOM 4718 N N . ILE B 1 18 ? 4.266 50.094 29.016 1 72.25 18 ILE B N 1
ATOM 4719 C CA . ILE B 1 18 ? 3.35 48.969 29.266 1 72.25 18 ILE B CA 1
ATOM 4720 C C . ILE B 1 18 ? 3.084 48.219 27.969 1 72.25 18 ILE B C 1
ATOM 4722 O O . ILE B 1 18 ? 3.066 47 27.953 1 72.25 18 ILE B O 1
ATOM 4726 N N . ASN B 1 19 ? 3.049 48.938 26.938 1 66.19 19 ASN B N 1
ATOM 4727 C CA . ASN B 1 19 ? 2.615 48.312 25.688 1 66.19 19 ASN B CA 1
ATOM 4728 C C . ASN B 1 19 ? 3.803 47.812 24.875 1 66.19 19 ASN B C 1
ATOM 4730 O O . ASN B 1 19 ? 3.623 47.125 23.875 1 66.19 19 ASN B O 1
ATOM 4734 N N . SER B 1 20 ? 5.027 48.156 25.281 1 61.62 20 SER B N 1
ATOM 4735 C CA . SER B 1 20 ? 6.215 47.75 24.531 1 61.62 20 SER B CA 1
ATOM 4736 C C . SER B 1 20 ? 6.789 46.438 25.062 1 61.62 20 SER B C 1
ATOM 4738 O O . SER B 1 20 ? 7.715 45.875 24.469 1 61.62 20 SER B O 1
ATOM 4740 N N . THR B 1 21 ? 6.223 45.906 26.047 1 64 21 THR B N 1
ATOM 4741 C CA . THR B 1 21 ? 6.828 44.719 26.656 1 64 21 THR B CA 1
ATOM 4742 C C . THR B 1 21 ? 6.516 43.469 25.859 1 64 21 THR B C 1
ATOM 4744 O O . THR B 1 21 ? 5.41 43.344 25.328 1 64 21 THR B O 1
ATOM 4747 N N . ALA B 1 22 ? 7.633 42.781 25.797 1 62.34 22 ALA B N 1
ATOM 4748 C CA . ALA B 1 22 ? 7.633 41.625 24.906 1 62.34 22 ALA B CA 1
ATOM 4749 C C . ALA B 1 22 ? 6.973 40.438 25.578 1 62.34 22 ALA B C 1
ATOM 4751 O O . ALA B 1 22 ? 6.488 39.531 24.891 1 62.34 22 ALA B O 1
ATOM 4752 N N . ASP B 1 23 ? 7.023 40.406 26.891 1 75.31 23 ASP B N 1
ATOM 4753 C CA . ASP B 1 23 ? 6.473 39.25 27.547 1 75.31 23 ASP B CA 1
ATOM 4754 C C . ASP B 1 23 ? 5.594 39.625 28.734 1 75.31 23 ASP B C 1
ATOM 4756 O O . ASP B 1 23 ? 5.711 40.719 29.266 1 75.31 23 ASP B O 1
ATOM 4760 N N . LEU B 1 24 ? 4.785 38.75 29.031 1 77.5 24 LEU B N 1
ATOM 4761 C CA . LEU B 1 24 ? 3.773 39 30.047 1 77.5 24 LEU B CA 1
ATOM 4762 C C . LEU B 1 24 ? 4.422 39.281 31.406 1 77.5 24 LEU B C 1
ATOM 4764 O O . LEU B 1 24 ? 3.994 40.219 32.125 1 77.5 24 LEU B O 1
ATOM 4768 N N . GLU B 1 25 ? 5.441 38.562 31.797 1 77.44 25 GLU B N 1
ATOM 4769 C CA . GLU B 1 25 ? 6.082 38.75 33.094 1 77.44 25 GLU B CA 1
ATOM 4770 C C . GLU B 1 25 ? 6.703 40.125 33.219 1 77.44 25 GLU B C 1
ATOM 4772 O O . GLU B 1 25 ? 6.535 40.781 34.25 1 77.44 25 GLU B O 1
ATOM 4777 N N . THR B 1 26 ? 7.363 40.469 32.188 1 80.38 26 THR B N 1
ATOM 4778 C CA . THR B 1 26 ? 7.98 41.781 32.188 1 80.38 26 THR B CA 1
ATOM 4779 C C . THR B 1 26 ? 6.918 42.875 32.188 1 80.38 26 THR B C 1
ATOM 4781 O O . THR B 1 26 ? 7.086 43.938 32.844 1 80.38 26 THR B O 1
ATOM 4784 N N . LEU B 1 27 ? 5.875 42.594 31.516 1 83.75 27 LEU B N 1
ATOM 4785 C CA . LEU B 1 27 ? 4.766 43.531 31.453 1 83.75 27 LEU B CA 1
ATOM 4786 C C . LEU B 1 27 ? 4.168 43.75 32.844 1 83.75 27 LEU B C 1
ATOM 4788 O O . LEU B 1 27 ? 3.982 44.906 33.281 1 83.75 27 LEU B O 1
ATOM 4792 N N . LEU B 1 28 ? 3.955 42.719 33.594 1 84.06 28 LEU B N 1
ATOM 4793 C CA . LEU B 1 28 ? 3.344 42.812 34.906 1 84.06 28 LEU B CA 1
ATOM 4794 C C . LEU B 1 28 ? 4.258 43.562 35.875 1 84.06 28 LEU B C 1
ATOM 4796 O O . LEU B 1 28 ? 3.793 44.406 36.656 1 84.06 28 LEU B O 1
ATOM 4800 N N . SER B 1 29 ? 5.496 43.25 35.781 1 82.94 29 SER B N 1
ATOM 4801 C CA . SER B 1 29 ? 6.477 43.906 36.625 1 82.94 29 SER B CA 1
ATOM 4802 C C . SER B 1 29 ? 6.531 45.406 36.344 1 82.94 29 SER B C 1
ATOM 4804 O O . SER B 1 29 ? 6.625 46.219 37.281 1 82.94 29 SER B O 1
ATOM 4806 N N . GLU B 1 30 ? 6.453 45.688 35.062 1 83.56 30 GLU B N 1
ATOM 4807 C CA . GLU B 1 30 ? 6.492 47.094 34.688 1 83.56 30 GLU B CA 1
ATOM 4808 C C . GLU B 1 30 ? 5.258 47.812 35.188 1 83.56 30 GLU B C 1
ATOM 4810 O O . GLU B 1 30 ? 5.359 48.969 35.656 1 83.56 30 GLU B O 1
ATOM 4815 N N . ILE B 1 31 ? 4.152 47.219 35.094 1 86.62 31 ILE B N 1
ATOM 4816 C CA . ILE B 1 31 ? 2.902 47.844 35.562 1 86.62 31 ILE B CA 1
ATOM 4817 C C . ILE B 1 31 ? 2.957 48.094 37.062 1 86.62 31 ILE B C 1
ATOM 4819 O O . ILE B 1 31 ? 2.615 49.188 37.5 1 86.62 31 ILE B O 1
ATOM 4823 N N . MET B 1 32 ? 3.416 47.188 37.781 1 87.56 32 MET B N 1
ATOM 4824 C CA . MET B 1 32 ? 3.496 47.312 39.25 1 87.56 32 MET B CA 1
ATOM 4825 C C . MET B 1 32 ? 4.512 48.375 39.656 1 87.56 32 MET B C 1
ATOM 4827 O O . MET B 1 32 ? 4.266 49.156 40.562 1 87.56 32 MET B O 1
ATOM 4831 N N . GLY B 1 33 ? 5.594 48.375 38.969 1 85.12 33 GLY B N 1
ATOM 4832 C CA . GLY B 1 33 ? 6.594 49.406 39.219 1 85.12 33 GLY B CA 1
ATOM 4833 C C . GLY B 1 33 ? 6.094 50.812 38.969 1 85.12 33 GLY B C 1
ATOM 4834 O O . GLY B 1 33 ? 6.305 51.719 39.781 1 85.12 33 GLY B O 1
ATOM 4835 N N . ILE B 1 34 ? 5.43 50.938 37.875 1 86.5 34 ILE B N 1
ATOM 4836 C CA . ILE B 1 34 ? 4.879 52.25 37.5 1 86.5 34 ILE B CA 1
ATOM 4837 C C . ILE B 1 34 ? 3.836 52.656 38.531 1 86.5 34 ILE B C 1
ATOM 4839 O O . ILE B 1 34 ? 3.807 53.812 38.969 1 86.5 34 ILE B O 1
ATOM 4843 N N . THR B 1 35 ? 3.041 51.781 38.969 1 88.62 35 THR B N 1
ATOM 4844 C CA . THR B 1 35 ? 2.004 52.062 39.938 1 88.62 35 THR B CA 1
ATOM 4845 C C . THR B 1 35 ? 2.623 52.531 41.25 1 88.62 35 THR B C 1
ATOM 4847 O O . THR B 1 35 ? 2.18 53.531 41.844 1 88.62 35 THR B O 1
ATOM 4850 N N . ARG B 1 36 ? 3.57 51.875 41.656 1 88.06 36 ARG B N 1
ATOM 4851 C CA . ARG B 1 36 ? 4.258 52.25 42.875 1 88.06 36 ARG B CA 1
ATOM 4852 C C . ARG B 1 36 ? 4.867 53.656 42.781 1 88.06 36 ARG B C 1
ATOM 4854 O O . ARG B 1 36 ? 4.742 54.438 43.719 1 88.06 36 ARG B O 1
ATOM 4861 N N . ASP B 1 37 ? 5.457 53.875 41.719 1 86.88 37 ASP B N 1
ATOM 4862 C CA . ASP B 1 37 ? 6.168 55.156 41.531 1 86.88 37 ASP B CA 1
ATOM 4863 C C . ASP B 1 37 ? 5.195 56.312 41.406 1 86.88 37 ASP B C 1
ATOM 4865 O O . ASP B 1 37 ? 5.418 57.375 41.969 1 86.88 37 ASP B O 1
ATOM 4869 N N . VAL B 1 38 ? 4.184 56.094 40.688 1 85.62 38 VAL B N 1
ATOM 4870 C CA . VAL B 1 38 ? 3.254 57.156 40.406 1 85.62 38 VAL B CA 1
ATOM 4871 C C . VAL B 1 38 ? 2.434 57.5 41.625 1 85.62 38 VAL B C 1
ATOM 4873 O O . VAL B 1 38 ? 2.178 58.656 41.938 1 85.62 38 VAL B O 1
ATOM 4876 N N . LEU B 1 39 ? 2.027 56.5 42.375 1 88.81 39 LEU B N 1
ATOM 4877 C CA . LEU B 1 39 ? 1.187 56.719 43.531 1 88.81 39 LEU B CA 1
ATOM 4878 C C . LEU B 1 39 ? 2.033 56.844 44.812 1 88.81 39 LEU B C 1
ATOM 4880 O O . LEU B 1 39 ? 1.505 57.062 45.906 1 88.81 39 LEU B O 1
ATOM 4884 N N . ASP B 1 40 ? 3.293 56.719 44.656 1 89.12 40 ASP B N 1
ATOM 4885 C CA . ASP B 1 40 ? 4.23 56.812 45.781 1 89.12 40 ASP B CA 1
ATOM 4886 C C . ASP B 1 40 ? 3.822 55.875 46.938 1 89.12 40 ASP B C 1
ATOM 4888 O O . ASP B 1 40 ? 3.598 56.344 48.062 1 89.12 40 ASP B O 1
ATOM 4892 N N . THR B 1 41 ? 3.773 54.656 46.562 1 90.38 41 THR B N 1
ATOM 4893 C CA . THR B 1 41 ? 3.402 53.656 47.531 1 90.38 41 THR B CA 1
ATOM 4894 C C . THR B 1 41 ? 4.586 52.719 47.844 1 90.38 41 THR B C 1
ATOM 4896 O O . THR B 1 41 ? 5.574 52.719 47.094 1 90.38 41 THR B O 1
ATOM 4899 N N . GLU B 1 42 ? 4.477 51.969 48.938 1 87.44 42 GLU B N 1
ATOM 4900 C CA . GLU B 1 42 ? 5.504 51 49.312 1 87.44 42 GLU B CA 1
ATOM 4901 C C . GLU B 1 42 ? 5.438 49.75 48.438 1 87.44 42 GLU B C 1
ATOM 4903 O O . GLU B 1 42 ? 6.469 49.125 48.156 1 87.44 42 GLU B O 1
ATOM 4908 N N . GLY B 1 43 ? 4.223 49.5 48.094 1 86.12 43 GLY B N 1
ATOM 4909 C CA . GLY B 1 43 ? 4.043 48.312 47.281 1 86.12 43 GLY B CA 1
ATOM 4910 C C . GLY B 1 43 ? 2.871 48.406 46.312 1 86.12 43 GLY B C 1
ATOM 4911 O O . GLY B 1 43 ? 2.064 49.312 46.406 1 86.12 43 GLY B O 1
ATOM 4912 N N . SER B 1 44 ? 2.891 47.469 45.344 1 89.25 44 SER B N 1
ATOM 4913 C CA . SER B 1 44 ? 1.784 47.281 44.406 1 89.25 44 SER B CA 1
ATOM 4914 C C . SER B 1 44 ? 1.59 45.812 44.062 1 89.25 44 SER B C 1
ATOM 4916 O O . SER B 1 44 ? 2.535 45 44.156 1 89.25 44 SER B O 1
ATOM 4918 N N . SER B 1 45 ? 0.363 45.406 43.875 1 86.94 45 SER B N 1
ATOM 4919 C CA . SER B 1 45 ? 0.057 44.031 43.531 1 86.94 45 SER B CA 1
ATOM 4920 C C . SER B 1 45 ? -0.901 43.938 42.344 1 86.94 45 SER B C 1
ATOM 4922 O O . SER B 1 45 ? -1.808 44.781 42.219 1 86.94 45 SER B O 1
ATOM 4924 N N . LEU B 1 46 ? -0.558 43.031 41.5 1 89.44 46 LEU B N 1
ATOM 4925 C CA . LEU B 1 46 ? -1.411 42.781 40.344 1 89.44 46 LEU B CA 1
ATOM 4926 C C . LEU B 1 46 ? -1.887 41.312 40.344 1 89.44 46 LEU B C 1
ATOM 4928 O O . LEU B 1 46 ? -1.074 40.406 40.438 1 89.44 46 LEU B O 1
ATOM 4932 N N . LEU B 1 47 ? -3.141 41.125 40.375 1 89.62 47 LEU B N 1
ATOM 4933 C CA . LEU B 1 47 ? -3.732 39.781 40.344 1 89.62 47 LEU B CA 1
ATOM 4934 C C . LEU B 1 47 ? -4.488 39.562 39.031 1 89.62 47 LEU B C 1
ATOM 4936 O O . LEU B 1 47 ? -5.34 40.344 38.656 1 89.62 47 LEU B O 1
ATOM 4940 N N . LEU B 1 48 ? -4.137 38.469 38.406 1 90.38 48 LEU B N 1
ATOM 4941 C CA . LEU B 1 48 ? -4.82 38.125 37.188 1 90.38 48 LEU B CA 1
ATOM 4942 C C . LEU B 1 48 ? -6.016 37.219 37.438 1 90.38 48 LEU B C 1
ATOM 4944 O O . LEU B 1 48 ? -5.965 36.375 38.344 1 90.38 48 LEU B O 1
ATOM 4948 N N . TYR B 1 49 ? -7.043 37.5 36.625 1 90.94 49 TYR B N 1
ATOM 4949 C CA . TYR B 1 49 ? -8.273 36.75 36.781 1 90.94 49 TYR B CA 1
ATOM 4950 C C . TYR B 1 49 ? -8.234 35.438 35.969 1 90.94 49 TYR B C 1
ATOM 4952 O O . TYR B 1 49 ? -7.992 35.469 34.75 1 90.94 49 TYR B O 1
ATOM 4960 N N . ASP B 1 50 ? -8.414 34.344 36.625 1 86.31 50 ASP B N 1
ATOM 4961 C CA . ASP B 1 50 ? -8.594 33.031 36 1 86.31 50 ASP B CA 1
ATOM 4962 C C . ASP B 1 50 ? -10.078 32.719 35.844 1 86.31 50 ASP B C 1
ATOM 4964 O O . ASP B 1 50 ? -10.742 32.344 36.812 1 86.31 50 ASP B O 1
ATOM 4968 N N . LYS B 1 51 ? -10.5 32.844 34.625 1 83.06 51 LYS B N 1
ATOM 4969 C CA . LYS B 1 51 ? -11.922 32.688 34.344 1 83.06 51 LYS B CA 1
ATOM 4970 C C . LYS B 1 51 ? -12.391 31.266 34.594 1 83.06 51 LYS B C 1
ATOM 4972 O O . LYS B 1 51 ? -13.539 31.047 35 1 83.06 51 LYS B O 1
ATOM 4977 N N . GLU B 1 52 ? -11.609 30.391 34.375 1 80.19 52 GLU B N 1
ATOM 4978 C CA . GLU B 1 52 ? -11.992 28.984 34.5 1 80.19 52 GLU B CA 1
ATOM 4979 C C . GLU B 1 52 ? -12.18 28.609 35.969 1 80.19 52 GLU B C 1
ATOM 4981 O O . GLU B 1 52 ? -13.164 27.953 36.344 1 80.19 52 GLU B O 1
ATOM 4986 N N . GLN B 1 53 ? -11.328 29.031 36.812 1 82.25 53 GLN B N 1
ATOM 4987 C CA . GLN B 1 53 ? -11.383 28.688 38.219 1 82.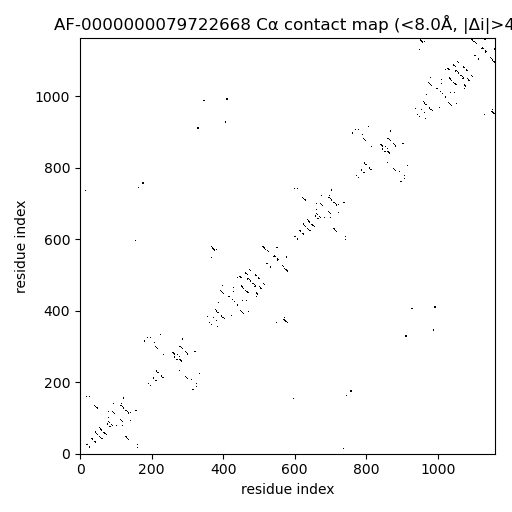25 53 GLN B CA 1
ATOM 4988 C C . GLN B 1 53 ? -12.086 29.797 39.031 1 82.25 53 GLN B C 1
ATOM 4990 O O . GLN B 1 53 ? -12.375 29.625 40.219 1 82.25 53 GLN B O 1
ATOM 4995 N N . ASP B 1 54 ? -12.406 30.875 38.344 1 88.38 54 ASP B N 1
ATOM 4996 C CA . ASP B 1 54 ? -13.062 32.031 38.938 1 88.38 54 ASP B CA 1
ATOM 4997 C C . ASP B 1 54 ? -12.305 32.531 40.156 1 88.38 54 ASP B C 1
ATOM 4999 O O . ASP B 1 54 ? -12.875 32.688 41.25 1 88.38 54 ASP B O 1
ATOM 5003 N N . VAL B 1 55 ? -11.008 32.625 40 1 89.62 55 VAL B N 1
ATOM 5004 C CA . VAL B 1 55 ? -10.133 33.094 41.094 1 89.62 55 VAL B CA 1
ATOM 5005 C C . VAL B 1 55 ? -9.156 34.125 40.531 1 89.62 55 VAL B C 1
ATOM 5007 O O . VAL B 1 55 ? -8.938 34.188 39.312 1 89.62 55 VAL B O 1
ATOM 5010 N N . LEU B 1 56 ? -8.633 34.969 41.469 1 89.31 56 LEU B N 1
ATOM 5011 C CA . LEU B 1 56 ? -7.535 35.875 41.156 1 89.31 56 LEU B CA 1
ATOM 5012 C C . LEU B 1 56 ? -6.195 35.25 41.531 1 89.31 56 LEU B C 1
ATOM 5014 O O . LEU B 1 56 ? -6.062 34.656 42.594 1 89.31 56 LEU B O 1
ATOM 5018 N N . VAL B 1 57 ? -5.344 35.312 40.688 1 85.69 57 VAL B N 1
ATOM 5019 C CA . VAL B 1 57 ? -4.043 34.688 40.906 1 85.69 57 VAL B CA 1
ATOM 5020 C C . VAL B 1 57 ? -2.977 35.781 41.031 1 85.69 57 VAL B C 1
ATOM 5022 O O . VAL B 1 57 ? -2.904 36.688 40.188 1 85.69 57 VAL B O 1
ATOM 5025 N N . PHE B 1 58 ? -2.197 35.594 42.094 1 75.69 58 PHE B N 1
ATOM 5026 C CA . PHE B 1 58 ? -1.099 36.531 42.312 1 75.69 58 PHE B CA 1
ATOM 5027 C C . PHE B 1 58 ? 0.037 36.25 41.312 1 75.69 58 PHE B C 1
ATOM 5029 O O . PHE B 1 58 ? 0.5 35.125 41.219 1 75.69 58 PHE B O 1
ATOM 5036 N N . ASN B 1 59 ? 0.262 37 40.375 1 63.03 59 ASN B N 1
ATOM 5037 C CA . ASN B 1 59 ? 1.411 36.75 39.5 1 63.03 59 ASN B CA 1
ATOM 5038 C C . ASN B 1 59 ? 2.688 37.375 40.062 1 63.03 59 ASN B C 1
ATOM 5040 O O . ASN B 1 59 ? 3.695 36.688 40.25 1 63.03 59 ASN B O 1
ATOM 5044 N N . THR B 1 60 ? 3.129 38.625 39.75 1 56.62 60 THR B N 1
ATOM 5045 C CA . THR B 1 60 ? 4.355 39.219 40.25 1 56.62 60 THR B CA 1
ATOM 5046 C C . THR B 1 60 ? 4.043 40.469 41.094 1 56.62 60 THR B C 1
ATOM 5048 O O . THR B 1 60 ? 3.031 41.125 40.875 1 56.62 60 THR B O 1
ATOM 5051 N N . THR B 1 61 ? 4.449 40.469 42.5 1 50.5 61 THR B N 1
ATOM 5052 C CA . THR B 1 61 ? 4.336 41.656 43.344 1 50.5 61 THR B CA 1
ATOM 5053 C C . THR B 1 61 ? 5.629 42.469 43.312 1 50.5 61 THR B C 1
ATOM 5055 O O . THR B 1 61 ? 6.715 41.906 43.156 1 50.5 61 THR B O 1
ATOM 5058 N N . SER B 1 62 ? 5.609 43.594 42.875 1 50.62 62 SER B N 1
ATOM 5059 C CA . SER B 1 62 ? 6.793 44.438 43 1 50.62 62 SER B CA 1
ATOM 5060 C C . SER B 1 62 ? 6.867 45.094 44.375 1 50.62 62 SER B C 1
ATOM 5062 O O . SER B 1 62 ? 5.895 45.688 44.844 1 50.62 62 SER B O 1
ATOM 5064 N N . GLY B 1 63 ? 8.055 45.125 45.156 1 48.97 63 GLY B N 1
ATOM 5065 C CA . GLY B 1 63 ? 8.398 45.656 46.469 1 48.97 63 GLY B CA 1
ATOM 5066 C C . GLY B 1 63 ? 8.109 44.688 47.594 1 48.97 63 GLY B C 1
ATOM 5067 O O . GLY B 1 63 ? 8.68 44.844 48.688 1 48.97 63 GLY B O 1
ATOM 5068 N N . LEU B 1 64 ? 7.086 43.875 47.406 1 49.88 64 LEU B N 1
ATOM 5069 C CA . LEU B 1 64 ? 6.762 42.938 48.469 1 49.88 64 LEU B CA 1
ATOM 5070 C C . LEU B 1 64 ? 7.457 41.594 48.219 1 49.88 64 LEU B C 1
ATOM 5072 O O . LEU B 1 64 ? 7.926 41.344 47.094 1 49.88 64 LEU B O 1
ATOM 5076 N N . LYS B 1 65 ? 7.613 40.75 49.188 1 51.09 65 LYS B N 1
ATOM 5077 C CA . LYS B 1 65 ? 8.203 39.406 49.125 1 51.09 65 LYS B CA 1
ATOM 5078 C C . LYS B 1 65 ? 7.641 38.625 47.938 1 51.09 65 LYS B C 1
ATOM 5080 O O . LYS B 1 65 ? 6.645 37.906 48.062 1 51.09 65 LYS B O 1
ATOM 5085 N N . GLU B 1 66 ? 8.016 38.875 46.75 1 54.59 66 GLU B N 1
ATOM 5086 C CA . GLU B 1 66 ? 7.625 38.438 45.406 1 54.59 66 GLU B CA 1
ATOM 5087 C C . GLU B 1 66 ? 7.445 36.906 45.375 1 54.59 66 GLU B C 1
ATOM 5089 O O . GLU B 1 66 ? 6.477 36.406 44.781 1 54.59 66 GLU B O 1
ATOM 5094 N N . GLU B 1 67 ? 8.398 36.312 45.938 1 55.41 67 GLU B N 1
ATOM 5095 C CA . GLU B 1 67 ? 8.469 34.844 45.844 1 55.41 67 GLU B CA 1
ATOM 5096 C C . GLU B 1 67 ? 7.32 34.188 46.562 1 55.41 67 GLU B C 1
ATOM 5098 O O . GLU B 1 67 ? 6.832 33.125 46.156 1 55.41 67 GLU B O 1
ATOM 5103 N N . SER B 1 68 ? 6.879 34.906 47.688 1 56.19 68 SER B N 1
ATOM 5104 C CA . SER B 1 68 ? 5.922 34.25 48.594 1 56.19 68 SER B CA 1
ATOM 5105 C C . SER B 1 68 ? 4.492 34.406 48.062 1 56.19 68 SER B C 1
ATOM 5107 O O . SER B 1 68 ? 3.6 33.656 48.469 1 56.19 68 SER B O 1
ATOM 5109 N N . LEU B 1 69 ? 4.301 35.375 47.219 1 59.62 69 LEU B N 1
ATOM 5110 C CA . LEU B 1 69 ? 2.938 35.625 46.75 1 59.62 69 LEU B CA 1
ATOM 5111 C C . LEU B 1 69 ? 2.666 34.906 45.438 1 59.62 69 LEU B C 1
ATOM 5113 O O . LEU B 1 69 ? 1.513 34.75 45.031 1 59.62 69 LEU B O 1
ATOM 5117 N N . SER B 1 70 ? 3.715 34.344 44.969 1 60.94 70 SER B N 1
ATOM 5118 C CA . SER B 1 70 ? 3.541 33.781 43.625 1 60.94 70 SER B CA 1
ATOM 5119 C C . SER B 1 70 ? 2.688 32.531 43.688 1 60.94 70 SER B C 1
ATOM 5121 O O . SER B 1 70 ? 2.887 31.656 44.531 1 60.94 70 SER B O 1
ATOM 5123 N N . ASN B 1 71 ? 1.606 32.438 43.094 1 65.75 71 ASN B N 1
ATOM 5124 C CA . ASN B 1 71 ? 0.719 31.281 42.875 1 65.75 71 ASN B CA 1
ATOM 5125 C C . ASN B 1 71 ? -0.391 31.25 43.938 1 65.75 71 ASN B C 1
ATOM 5127 O O . ASN B 1 71 ? -1.066 30.219 44.094 1 65.75 71 ASN B O 1
ATOM 5131 N N . LEU B 1 72 ? -0.494 32.438 44.781 1 76.81 72 LEU B N 1
ATOM 5132 C CA . LEU B 1 72 ? -1.641 32.5 45.688 1 76.81 72 LEU B CA 1
ATOM 5133 C C . LEU B 1 72 ? -2.891 32.938 44.938 1 76.81 72 LEU B C 1
ATOM 5135 O O . LEU B 1 72 ? -2.803 33.719 43.969 1 76.81 72 LEU B O 1
ATOM 5139 N N . THR B 1 73 ? -3.98 32.375 45.344 1 84.69 73 THR B N 1
ATOM 5140 C CA . THR B 1 73 ? -5.23 32.688 44.688 1 84.69 73 THR B CA 1
ATOM 5141 C C . THR B 1 73 ? -6.211 33.375 45.656 1 84.69 73 THR B C 1
ATOM 5143 O O . THR B 1 73 ? -6.168 33.125 46.844 1 84.69 73 THR B O 1
ATOM 5146 N N . VAL B 1 74 ? -6.949 34.312 45.219 1 86.44 74 VAL B N 1
ATOM 5147 C CA . VAL B 1 74 ? -8.008 35 45.969 1 86.44 74 VAL B CA 1
ATOM 5148 C C . VAL B 1 74 ? -9.359 34.719 45.281 1 86.44 74 VAL B C 1
ATOM 5150 O O . VAL B 1 74 ? -9.562 35.062 44.125 1 86.44 74 VAL B O 1
ATOM 5153 N N . PRO B 1 75 ? -10.164 34.031 46.031 1 88.31 75 PRO B N 1
ATOM 5154 C CA . PRO B 1 75 ? -11.469 33.75 45.438 1 88.31 75 PRO B CA 1
ATOM 5155 C C . PRO B 1 75 ? -12.312 35 45.25 1 88.31 75 PRO B C 1
ATOM 5157 O O . PRO B 1 75 ? -12.102 36 45.938 1 88.31 75 PRO B O 1
ATOM 5160 N N . ARG B 1 76 ? -13.258 34.906 44.344 1 91.19 76 ARG B N 1
ATOM 5161 C CA . ARG B 1 76 ? -14.195 36 44.094 1 91.19 76 ARG B CA 1
ATOM 5162 C C . ARG B 1 76 ? -14.961 36.344 45.375 1 91.19 76 ARG B C 1
ATOM 5164 O O . ARG B 1 76 ? -15.414 35.469 46.094 1 91.19 76 ARG B O 1
ATOM 5171 N N . GLY B 1 77 ? -15.023 37.625 45.75 1 89 77 GLY B N 1
ATOM 5172 C CA . GLY B 1 77 ? -15.82 38.094 46.875 1 89 77 GLY B CA 1
ATOM 5173 C C . GLY B 1 77 ? -15.047 38.094 48.188 1 89 77 GLY B C 1
ATOM 5174 O O . GLY B 1 77 ? -15.539 38.594 49.219 1 89 77 GLY B O 1
ATOM 5175 N N . LYS B 1 78 ? -13.891 37.562 48.156 1 88.38 78 LYS B N 1
ATOM 5176 C CA . LYS B 1 78 ? -13.102 37.5 49.375 1 88.38 78 LYS B CA 1
ATOM 5177 C C . LYS B 1 78 ? -11.992 38.562 49.375 1 88.38 78 LYS B C 1
ATOM 5179 O O . LYS B 1 78 ? -11.258 38.656 48.375 1 88.38 78 LYS B O 1
ATOM 5184 N N . GLY B 1 79 ? -11.953 39.281 50.5 1 86.38 79 GLY B N 1
ATOM 5185 C CA . GLY B 1 79 ? -10.945 40.344 50.562 1 86.38 79 GLY B CA 1
ATOM 5186 C C . GLY B 1 79 ? -11.273 41.531 49.688 1 86.38 79 GLY B C 1
ATOM 5187 O O . GLY B 1 79 ? -12.281 41.531 48.969 1 86.38 79 GLY B O 1
ATOM 5188 N N . ILE B 1 80 ? -10.5 42.5 49.719 1 90.94 80 ILE B N 1
ATOM 5189 C CA . ILE B 1 80 ? -10.75 43.719 48.938 1 90.94 80 ILE B CA 1
ATOM 5190 C C . ILE B 1 80 ? -10.625 43.406 47.469 1 90.94 80 ILE B C 1
ATOM 5192 O O . ILE B 1 80 ? -11.469 43.812 46.656 1 90.94 80 ILE B O 1
ATOM 5196 N N . ALA B 1 81 ? -9.578 42.656 47.156 1 91 81 ALA B N 1
ATOM 5197 C CA . ALA B 1 81 ? -9.367 42.281 45.75 1 91 81 ALA B CA 1
ATOM 5198 C C . ALA B 1 81 ? -10.547 41.469 45.219 1 91 81 ALA B C 1
ATOM 5200 O O . ALA B 1 81 ? -11.023 41.688 44.125 1 91 81 ALA B O 1
ATOM 5201 N N . GLY B 1 82 ? -10.961 40.531 46.031 1 91.75 82 GLY B N 1
ATOM 5202 C CA . GLY B 1 82 ? -12.094 39.719 45.625 1 91.75 82 GLY B CA 1
ATOM 5203 C C . GLY B 1 82 ? -13.391 40.5 45.5 1 91.75 82 GLY B C 1
ATOM 5204 O O . GLY B 1 82 ? -14.203 40.219 44.625 1 91.75 82 GLY B O 1
ATOM 5205 N N . MET B 1 83 ? -13.531 41.438 46.375 1 92.56 83 MET B N 1
ATOM 5206 C CA . MET B 1 83 ? -14.719 42.312 46.344 1 92.56 83 MET B CA 1
ATOM 5207 C C . MET B 1 83 ? -14.727 43.188 45.094 1 92.56 83 MET B C 1
ATOM 5209 O O . MET B 1 83 ? -15.781 43.375 44.469 1 92.56 83 MET B O 1
ATOM 5213 N N . VAL B 1 84 ? -13.57 43.656 44.781 1 94.31 84 VAL B N 1
ATOM 5214 C CA . VAL B 1 84 ? -13.453 44.469 43.594 1 94.31 84 VAL B CA 1
ATOM 5215 C C . VAL B 1 84 ? -13.734 43.656 42.344 1 94.31 84 VAL B C 1
ATOM 5217 O O . VAL B 1 84 ? -14.344 44.125 41.375 1 94.31 84 VAL B O 1
ATOM 5220 N N . LEU B 1 85 ? -13.312 42.406 42.375 1 93.12 85 LEU B N 1
ATOM 5221 C CA . LEU B 1 85 ? -13.602 41.5 41.25 1 93.12 85 LEU B CA 1
ATOM 5222 C C . LEU B 1 85 ? -15.109 41.312 41.094 1 93.12 85 LEU B C 1
ATOM 5224 O O . LEU B 1 85 ? -15.617 41.25 39.969 1 93.12 85 LEU B O 1
ATOM 5228 N N . GLU B 1 86 ? -15.789 41.281 42.156 1 91.88 86 GLU B N 1
ATOM 5229 C CA . GLU B 1 86 ? -17.219 41 42.188 1 91.88 86 GLU B CA 1
ATOM 5230 C C . GLU B 1 86 ? -18 42.25 41.781 1 91.88 86 GLU B C 1
ATOM 5232 O O . GLU B 1 86 ? -18.922 42.188 40.969 1 91.88 86 GLU B O 1
ATOM 5237 N N . THR B 1 87 ? -17.625 43.406 42.375 1 92.19 87 THR B N 1
ATOM 5238 C CA . THR B 1 87 ? -18.406 44.625 42.188 1 92.19 87 THR B CA 1
ATOM 5239 C C . THR B 1 87 ? -17.938 45.406 40.969 1 92.19 87 THR B C 1
ATOM 5241 O O . THR B 1 87 ? -18.656 46.25 40.406 1 92.19 87 THR B O 1
ATOM 5244 N N . LEU B 1 88 ? -16.719 45.188 40.625 1 92.94 88 LEU B N 1
ATOM 5245 C CA . LEU B 1 88 ? -16.047 45.906 39.531 1 92.94 88 LEU B CA 1
ATOM 5246 C C . LEU B 1 88 ? -15.984 47.406 39.844 1 92.94 88 LEU B C 1
ATOM 5248 O O . LEU B 1 88 ? -16.062 48.219 38.906 1 92.94 88 LEU B O 1
ATOM 5252 N N . GLN B 1 89 ? -15.969 47.719 41.156 1 92.62 89 GLN B N 1
ATOM 5253 C CA . GLN B 1 89 ? -15.82 49.094 41.594 1 92.62 89 GLN B CA 1
ATOM 5254 C C . GLN B 1 89 ? -14.539 49.281 42.406 1 92.62 89 GLN B C 1
ATOM 5256 O O . GLN B 1 89 ? -14.141 48.375 43.156 1 92.62 89 GLN B O 1
ATOM 5261 N N . PRO B 1 90 ? -13.938 50.438 42.219 1 94.31 90 PRO B N 1
ATOM 5262 C CA . PRO B 1 90 ? -12.734 50.688 43.031 1 94.31 90 PRO B CA 1
ATOM 5263 C C . PRO B 1 90 ? -13.008 50.75 44.531 1 94.31 90 PRO B C 1
ATOM 5265 O O . PRO B 1 90 ? -14.102 51.156 44.938 1 94.31 90 PRO B O 1
ATOM 5268 N N . GLU B 1 91 ? -12.086 50.375 45.281 1 93 91 GLU B N 1
ATOM 5269 C CA . GLU B 1 91 ? -12.211 50.406 46.75 1 93 91 GLU B CA 1
ATOM 5270 C C . GLU B 1 91 ? -10.969 51.031 47.406 1 93 91 GLU B C 1
ATOM 5272 O O . GLU B 1 91 ? -9.844 50.75 46.969 1 93 91 GLU B O 1
ATOM 5277 N N . ILE B 1 92 ? -11.25 51.875 48.406 1 93.69 92 ILE B N 1
ATOM 5278 C CA . ILE B 1 92 ? -10.18 52.5 49.219 1 93.69 92 ILE B CA 1
ATOM 5279 C C . ILE B 1 92 ? -10.297 52.031 50.656 1 93.69 92 ILE B C 1
ATOM 5281 O O . ILE B 1 92 ? -11.398 51.969 51.219 1 93.69 92 ILE B O 1
ATOM 5285 N N . VAL B 1 93 ? -9.211 51.625 51.188 1 92.81 93 VAL B N 1
ATOM 5286 C CA . VAL B 1 93 ? -9.109 51.312 52.594 1 92.81 93 VAL B CA 1
ATOM 5287 C C . VAL B 1 93 ? -7.973 52.125 53.219 1 92.81 93 VAL B C 1
ATOM 5289 O O . VAL B 1 93 ? -6.801 51.812 53 1 92.81 93 VAL B O 1
ATOM 5292 N N . ASN B 1 94 ? -8.273 53.094 54 1 92.25 94 ASN B N 1
ATOM 5293 C CA . ASN B 1 94 ? -7.234 53.938 54.562 1 92.25 94 ASN B CA 1
ATOM 5294 C C . ASN B 1 94 ? -6.836 53.438 55.969 1 92.25 94 ASN B C 1
ATOM 5296 O O . ASN B 1 94 ? -5.781 53.812 56.469 1 92.25 94 ASN B O 1
ATOM 5300 N N . ASP B 1 95 ? -7.652 52.625 56.594 1 89.56 95 ASP B N 1
ATOM 5301 C CA . ASP B 1 95 ? -7.32 51.938 57.844 1 89.56 95 ASP B CA 1
ATOM 5302 C C . ASP B 1 95 ? -7.508 50.438 57.75 1 89.56 95 ASP B C 1
ATOM 5304 O O . ASP B 1 95 ? -8.523 49.906 58.188 1 89.56 95 ASP B O 1
ATOM 5308 N N . ALA B 1 96 ? -6.484 49.875 57.219 1 87.81 96 ALA B N 1
ATOM 5309 C CA . ALA B 1 96 ? -6.562 48.438 56.938 1 87.81 96 ALA B CA 1
ATOM 5310 C C . ALA B 1 96 ? -6.605 47.625 58.219 1 87.81 96 ALA B C 1
ATOM 5312 O O . ALA B 1 96 ? -7.18 46.531 58.219 1 87.81 96 ALA B O 1
ATOM 5313 N N . ALA B 1 97 ? -6.016 48.094 59.219 1 81.12 97 ALA B N 1
ATOM 5314 C CA . ALA B 1 97 ? -5.953 47.344 60.5 1 81.12 97 ALA B CA 1
ATOM 5315 C C . ALA B 1 97 ? -7.348 47.125 61.062 1 81.12 97 ALA B C 1
ATOM 5317 O O . ALA B 1 97 ? -7.621 46.062 61.656 1 81.12 97 ALA B O 1
ATOM 5318 N N . ASN B 1 98 ? -8.25 48 60.844 1 85.38 98 ASN B N 1
ATOM 5319 C CA . ASN B 1 98 ? -9.57 47.906 61.469 1 85.38 98 ASN B CA 1
ATOM 5320 C C . ASN B 1 98 ? -10.656 47.656 60.438 1 85.38 98 ASN B C 1
ATOM 5322 O O . ASN B 1 98 ? -11.844 47.812 60.719 1 85.38 98 ASN B O 1
ATOM 5326 N N . ASP B 1 99 ? -10.281 47.344 59.312 1 88 99 ASP B N 1
ATOM 5327 C CA . ASP B 1 99 ? -11.258 47.062 58.281 1 88 99 ASP B CA 1
ATOM 5328 C C . ASP B 1 99 ? -11.492 45.531 58.156 1 88 99 ASP B C 1
ATOM 5330 O O . ASP B 1 99 ? -10.57 44.781 57.844 1 88 99 ASP B O 1
ATOM 5334 N N . PRO B 1 100 ? -12.586 45.062 58.344 1 82.19 100 PRO B N 1
ATOM 5335 C CA . PRO B 1 100 ? -12.883 43.625 58.344 1 82.19 100 PRO B CA 1
ATOM 5336 C C . PRO B 1 100 ? -12.805 43.031 56.938 1 82.19 100 PRO B C 1
ATOM 5338 O O . PRO B 1 100 ? -12.742 41.812 56.781 1 82.19 100 PRO B O 1
ATOM 5341 N N . ARG B 1 101 ? -12.781 43.781 55.938 1 85.56 101 ARG B N 1
ATOM 5342 C CA . ARG B 1 101 ? -12.797 43.312 54.562 1 85.56 101 ARG B CA 1
ATOM 5343 C C . ARG B 1 101 ? -11.414 42.812 54.125 1 85.56 101 ARG B C 1
ATOM 5345 O O . ARG B 1 101 ? -11.281 42.125 53.125 1 85.56 101 ARG B O 1
ATOM 5352 N N . ILE B 1 102 ? -10.484 43.219 54.812 1 81.5 102 ILE B N 1
ATOM 5353 C CA . ILE B 1 102 ? -9.117 42.844 54.438 1 81.5 102 ILE B CA 1
ATOM 5354 C C . ILE B 1 102 ? -8.891 41.375 54.719 1 81.5 102 ILE B C 1
ATOM 5356 O O . ILE B 1 102 ? -9.289 40.844 55.75 1 81.5 102 ILE B O 1
ATOM 5360 N N . PHE B 1 103 ? -8.406 40.75 53.75 1 74.5 103 PHE B N 1
ATOM 5361 C CA . PHE B 1 103 ? -8.07 39.312 53.844 1 74.5 103 PHE B CA 1
ATOM 5362 C C . PHE B 1 103 ? -6.754 39.125 54.594 1 74.5 103 PHE B C 1
ATOM 5364 O O . PHE B 1 103 ? -5.684 39.156 54 1 74.5 103 PHE B O 1
ATOM 5371 N N . LYS B 1 104 ? -6.746 38.906 55.812 1 72.19 104 LYS B N 1
ATOM 5372 C CA . LYS B 1 104 ? -5.59 38.906 56.719 1 72.19 104 LYS B CA 1
ATOM 5373 C C . LYS B 1 104 ? -4.691 37.719 56.469 1 72.19 104 LYS B C 1
ATOM 5375 O O . LYS B 1 104 ? -3.504 37.719 56.812 1 72.19 104 LYS B O 1
ATOM 5380 N N . ALA B 1 105 ? -5.246 36.719 55.875 1 70.75 105 ALA B N 1
ATOM 5381 C CA . ALA B 1 105 ? -4.473 35.5 55.656 1 70.75 105 ALA B CA 1
ATOM 5382 C C . ALA B 1 105 ? -3.271 35.75 54.75 1 70.75 105 ALA B C 1
ATOM 5384 O O . ALA B 1 105 ? -2.203 35.156 54.938 1 70.75 105 ALA B O 1
ATOM 5385 N N . ILE B 1 106 ? -3.383 36.656 53.844 1 68.31 106 ILE B N 1
ATOM 5386 C CA . ILE B 1 106 ? -2.303 36.938 52.906 1 68.31 106 ILE B CA 1
ATOM 5387 C C . ILE B 1 106 ? -1.204 37.719 53.594 1 68.31 106 ILE B C 1
ATOM 5389 O O . ILE B 1 106 ? -0.016 37.438 53.406 1 68.31 106 ILE B O 1
ATOM 5393 N N . ASP B 1 107 ? -1.577 38.625 54.438 1 69.12 107 ASP B N 1
ATOM 5394 C CA . ASP B 1 107 ? -0.617 39.438 55.156 1 69.12 107 ASP B CA 1
ATOM 5395 C C . ASP B 1 107 ? 0.233 38.594 56.094 1 69.12 107 ASP B C 1
ATOM 5397 O O . ASP B 1 107 ? 1.439 38.812 56.219 1 69.12 107 ASP B O 1
ATOM 5401 N N . GLN B 1 108 ? -0.485 37.719 56.656 1 68.75 108 GLN B N 1
ATOM 5402 C CA . GLN B 1 108 ? 0.201 36.812 57.594 1 68.75 108 GLN B CA 1
ATOM 5403 C C . GLN B 1 108 ? 1.206 35.938 56.875 1 68.75 108 GLN B C 1
ATOM 5405 O O . GLN B 1 108 ? 2.299 35.688 57.375 1 68.75 108 GLN B O 1
ATOM 5410 N N . THR B 1 109 ? 0.805 35.562 55.75 1 67.88 109 THR B N 1
ATOM 5411 C CA . THR B 1 109 ? 1.652 34.625 55 1 67.88 109 THR B CA 1
ATOM 5412 C C . THR B 1 109 ? 2.893 35.344 54.469 1 67.88 109 THR B C 1
ATOM 5414 O O . THR B 1 109 ? 3.984 34.781 54.438 1 67.88 109 THR B O 1
ATOM 5417 N N . VAL B 1 110 ? 2.779 36.625 54.125 1 65.25 110 VAL B N 1
ATOM 5418 C CA . VAL B 1 110 ? 3.879 37.312 53.5 1 65.25 110 VAL B CA 1
ATOM 5419 C C . VAL B 1 110 ? 4.625 38.156 54.5 1 65.25 110 VAL B C 1
ATOM 5421 O O . VAL B 1 110 ? 5.785 38.531 54.312 1 65.25 110 VAL B O 1
ATOM 5424 N N . GLY B 1 111 ? 4.078 38.344 55.75 1 66.56 111 GLY B N 1
ATOM 5425 C CA . GLY B 1 111 ? 4.703 39.156 56.781 1 66.56 111 GLY B CA 1
ATOM 5426 C C . GLY B 1 111 ? 4.684 40.625 56.438 1 66.56 111 GLY B C 1
ATOM 5427 O O . GLY B 1 111 ? 5.637 41.344 56.75 1 66.56 111 GLY B O 1
ATOM 5428 N N . TYR B 1 112 ? 3.807 41.062 55.688 1 73.19 112 TYR B N 1
ATOM 5429 C CA . TYR B 1 112 ? 3.668 42.438 55.281 1 73.19 112 TYR B CA 1
ATOM 5430 C C . TYR B 1 112 ? 2.479 43.094 55.969 1 73.19 112 TYR B C 1
ATOM 5432 O O . TYR B 1 112 ? 1.431 42.469 56.156 1 73.19 112 TYR B O 1
ATOM 5440 N N . VAL B 1 113 ? 2.674 44.25 56.531 1 79.25 113 VAL B N 1
ATOM 5441 C CA . VAL B 1 113 ? 1.588 44.969 57.219 1 79.25 113 VAL B CA 1
ATOM 5442 C C . VAL B 1 113 ? 0.95 45.969 56.281 1 79.25 113 VAL B C 1
ATOM 5444 O O . VAL B 1 113 ? 1.604 46.938 55.844 1 79.25 113 VAL B O 1
ATOM 5447 N N . THR B 1 114 ? -0.285 45.75 56 1 85.94 114 THR B N 1
ATOM 5448 C CA . THR B 1 114 ? -1.039 46.656 55.156 1 85.94 114 THR B CA 1
ATOM 5449 C C . THR B 1 114 ? -1.689 47.781 55.969 1 85.94 114 THR B C 1
ATOM 5451 O O . THR B 1 114 ? -2.535 47.5 56.844 1 85.94 114 THR B O 1
ATOM 5454 N N . ARG B 1 115 ? -1.264 49 55.781 1 89.62 115 ARG B N 1
ATOM 5455 C CA . ARG B 1 115 ? -1.838 50.156 56.469 1 89.62 115 ARG B CA 1
ATOM 5456 C C . ARG B 1 115 ? -3.006 50.719 55.688 1 89.62 115 ARG B C 1
ATOM 5458 O O . ARG B 1 115 ? -4.078 50.969 56.25 1 89.62 115 ARG B O 1
ATOM 5465 N N . ASN B 1 116 ? -2.861 51.062 54.5 1 91.81 116 ASN B N 1
ATOM 5466 C CA . ASN B 1 116 ? -3.91 51.5 53.594 1 91.81 116 ASN B CA 1
ATOM 5467 C C . ASN B 1 116 ? -3.783 50.844 52.219 1 91.81 116 ASN B C 1
ATOM 5469 O O . ASN B 1 116 ? -2.721 50.312 51.875 1 91.81 116 ASN B O 1
ATOM 5473 N N . LEU B 1 117 ? -4.863 50.688 51.594 1 91.75 117 LEU B N 1
ATOM 5474 C CA . LEU B 1 117 ? -4.93 49.906 50.344 1 91.75 117 LEU B CA 1
ATOM 5475 C C . LEU B 1 117 ? -5.906 50.531 49.375 1 91.75 117 LEU B C 1
ATOM 5477 O O . LEU B 1 117 ? -6.973 51 49.75 1 91.75 117 LEU B O 1
ATOM 5481 N N . LEU B 1 118 ? -5.488 50.656 48.094 1 94.44 118 LEU B N 1
ATOM 5482 C CA . LEU B 1 118 ? -6.332 51.062 46.969 1 94.44 118 LEU B CA 1
ATOM 5483 C C . LEU B 1 118 ? -6.41 49.969 45.906 1 94.44 118 LEU B C 1
ATOM 5485 O O . LEU B 1 118 ? -5.383 49.438 45.469 1 94.44 118 LEU B O 1
ATOM 5489 N N . CYS B 1 119 ? -7.586 49.562 45.594 1 94.75 119 CYS B N 1
ATOM 5490 C CA . CYS B 1 119 ? -7.773 48.5 44.625 1 94.75 119 CYS B CA 1
ATOM 5491 C C . CYS B 1 119 ? -8.758 48.875 43.531 1 94.75 119 CYS B C 1
ATOM 5493 O O . CYS B 1 119 ? -9.812 49.469 43.844 1 94.75 119 CYS B O 1
ATOM 5495 N N . VAL B 1 120 ? -8.359 48.656 42.281 1 94.94 120 VAL B N 1
ATOM 5496 C CA . VAL B 1 120 ? -9.227 48.938 41.156 1 94.94 120 VAL B CA 1
ATOM 5497 C C . VAL B 1 120 ? -9.297 47.75 40.219 1 94.94 120 VAL B C 1
ATOM 5499 O O . VAL B 1 120 ? -8.336 46.969 40.125 1 94.94 120 VAL B O 1
ATOM 5502 N N . PRO B 1 121 ? -10.383 47.469 39.562 1 94.5 121 PRO B N 1
ATOM 5503 C CA . PRO B 1 121 ? -10.484 46.375 38.594 1 94.5 121 PRO B CA 1
ATOM 5504 C C . PRO B 1 121 ? -9.781 46.688 37.281 1 94.5 121 PRO B C 1
ATOM 5506 O O . PRO B 1 121 ? -9.695 47.844 36.875 1 94.5 121 PRO B O 1
ATOM 5509 N N . MET B 1 122 ? -9.211 45.688 36.719 1 91.69 122 MET B N 1
ATOM 5510 C CA . MET B 1 122 ? -8.625 45.781 35.375 1 91.69 122 MET B CA 1
ATOM 5511 C C . MET B 1 122 ? -9.586 45.25 34.312 1 91.69 122 MET B C 1
ATOM 5513 O O . MET B 1 122 ? -9.758 44.031 34.188 1 91.69 122 MET B O 1
ATOM 5517 N N . ILE B 1 123 ? -10.195 46.125 33.625 1 88.06 123 ILE B N 1
ATOM 5518 C CA . ILE B 1 123 ? -11.219 45.75 32.656 1 88.06 123 ILE B CA 1
ATOM 5519 C C . ILE B 1 123 ? -10.82 46.219 31.25 1 88.06 123 ILE B C 1
ATOM 5521 O O . ILE B 1 123 ? -10.492 47.406 31.062 1 88.06 123 ILE B O 1
ATOM 5525 N N . ALA B 1 124 ? -10.695 45.344 30.375 1 81 124 ALA B N 1
ATOM 5526 C CA . ALA B 1 124 ? -10.438 45.688 28.984 1 81 124 ALA B CA 1
ATOM 5527 C C . ALA B 1 124 ? -11.547 45.156 28.078 1 81 124 ALA B C 1
ATOM 5529 O O . ALA B 1 124 ? -11.812 43.938 28.047 1 81 124 ALA B O 1
ATOM 5530 N N . GLN B 1 125 ? -12.234 46.031 27.344 1 74.81 125 GLN B N 1
ATOM 5531 C CA . GLN B 1 125 ? -13.305 45.656 26.422 1 74.81 125 GLN B CA 1
ATOM 5532 C C . GLN B 1 125 ? -14.375 44.844 27.109 1 74.81 125 GLN B C 1
ATOM 5534 O O . GLN B 1 125 ? -14.781 43.781 26.609 1 74.81 125 GLN B O 1
ATOM 5539 N N . GLY B 1 126 ? -14.664 45.188 28.25 1 76.56 126 GLY B N 1
ATOM 5540 C CA . GLY B 1 126 ? -15.75 44.562 28.984 1 76.56 126 GLY B CA 1
ATOM 5541 C C . GLY B 1 126 ? -15.344 43.281 29.688 1 76.56 126 GLY B C 1
ATOM 5542 O O . GLY B 1 126 ? -16.156 42.656 30.375 1 76.56 126 GLY B O 1
ATOM 5543 N N . GLU B 1 127 ? -14.141 42.906 29.516 1 86.69 127 GLU B N 1
ATOM 5544 C CA . GLU B 1 127 ? -13.672 41.688 30.141 1 86.69 127 GLU B CA 1
ATOM 5545 C C . GLU B 1 127 ? -12.719 41.969 31.297 1 86.69 127 GLU B C 1
ATOM 5547 O O . GLU B 1 127 ? -11.828 42.812 31.172 1 86.69 127 GLU B O 1
ATOM 5552 N N . VAL B 1 128 ? -12.945 41.281 32.375 1 91.06 128 VAL B N 1
ATOM 5553 C CA . VAL B 1 128 ? -12.102 41.438 33.562 1 91.06 128 VAL B CA 1
ATOM 5554 C C . VAL B 1 128 ? -10.797 40.688 33.375 1 91.06 128 VAL B C 1
ATOM 5556 O O . VAL B 1 128 ? -10.812 39.469 33.094 1 91.06 128 VAL B O 1
ATOM 5559 N N . GLN B 1 129 ? -9.719 41.375 33.406 1 90.94 129 GLN B N 1
ATOM 5560 C CA . GLN B 1 129 ? -8.398 40.75 33.281 1 90.94 129 GLN B CA 1
ATOM 5561 C C . GLN B 1 129 ? -7.797 40.469 34.656 1 90.94 129 GLN B C 1
ATOM 5563 O O . GLN B 1 129 ? -6.922 39.625 34.812 1 90.94 129 GLN B O 1
ATOM 5568 N N . GLY B 1 130 ? -8.242 41.281 35.656 1 93.31 130 GLY B N 1
ATOM 5569 C CA . GLY B 1 130 ? -7.727 41.188 37 1 93.31 130 GLY B CA 1
ATOM 5570 C C . GLY B 1 130 ? -7.992 42.406 37.844 1 93.31 130 GLY B C 1
ATOM 5571 O O . GLY B 1 130 ? -9 43.094 37.656 1 93.31 130 GLY B O 1
ATOM 5572 N N . VAL B 1 131 ? -7.102 42.625 38.906 1 94.19 131 VAL B N 1
ATOM 5573 C CA . VAL B 1 131 ? -7.188 43.781 39.781 1 94.19 131 VAL B CA 1
ATOM 5574 C C . VAL B 1 131 ? -5.789 44.375 40 1 94.19 131 VAL B C 1
ATOM 5576 O O . VAL B 1 131 ? -4.797 43.625 39.938 1 94.19 131 VAL B O 1
ATOM 5579 N N . LEU B 1 132 ? -5.77 45.562 40.125 1 93.5 132 LEU B N 1
ATOM 5580 C CA . LEU B 1 132 ? -4.535 46.281 40.406 1 93.5 132 LEU B CA 1
ATOM 5581 C C . LEU B 1 132 ? -4.625 46.969 41.781 1 93.5 132 LEU B C 1
ATOM 5583 O O . LEU B 1 132 ? -5.617 47.656 42.062 1 93.5 132 LEU B O 1
ATOM 5587 N N . GLU B 1 133 ? -3.596 46.75 42.625 1 92.06 133 GLU B N 1
ATOM 5588 C CA . GLU B 1 133 ? -3.609 47.281 44 1 92.06 133 GLU B CA 1
ATOM 5589 C C . GLU B 1 133 ? -2.379 48.156 44.25 1 92.06 133 GLU B C 1
ATOM 5591 O O . GLU B 1 133 ? -1.283 47.844 43.781 1 92.06 133 GLU B O 1
ATOM 5596 N N . ALA B 1 134 ? -2.619 49.25 44.906 1 91.81 134 ALA B N 1
ATOM 5597 C CA . ALA B 1 134 ? -1.562 50.031 45.5 1 91.81 134 ALA B CA 1
ATOM 5598 C C . ALA B 1 134 ? -1.595 49.938 47.031 1 91.81 134 ALA B C 1
ATOM 5600 O O . ALA B 1 134 ? -2.646 50.094 47.656 1 91.81 134 ALA B O 1
ATOM 5601 N N . VAL B 1 135 ? -0.409 49.625 47.625 1 89.12 135 VAL B N 1
ATOM 5602 C CA . VAL B 1 135 ? -0.396 49.281 49.031 1 89.12 135 VAL B CA 1
ATOM 5603 C C . VAL B 1 135 ? 0.514 50.25 49.781 1 89.12 135 VAL B C 1
ATOM 5605 O O . VAL B 1 135 ? 1.673 50.438 49.438 1 89.12 135 VAL B O 1
ATOM 5608 N N . ASN B 1 136 ? -0.006 50.75 50.812 1 89.44 136 ASN B N 1
ATOM 5609 C CA . ASN B 1 136 ? 0.71 51.562 51.781 1 89.44 136 ASN B CA 1
ATOM 5610 C C . ASN B 1 136 ? 1.339 52.781 51.125 1 89.44 136 ASN B C 1
ATOM 5612 O O . ASN B 1 136 ? 2.387 52.688 50.5 1 89.44 136 ASN B O 1
ATOM 5616 N N . SER B 1 137 ? 0.752 53.938 51.344 1 90.44 137 SER B N 1
ATOM 5617 C CA . SER B 1 137 ? 1.321 55.188 50.875 1 90.44 137 SER B CA 1
ATOM 5618 C C . SER B 1 137 ? 2.594 55.562 51.625 1 90.44 137 SER B C 1
ATOM 5620 O O . SER B 1 137 ? 2.682 55.344 52.844 1 90.44 137 SER B O 1
ATOM 5622 N N . GLN B 1 138 ? 3.639 55.969 51 1 85.75 138 GLN B N 1
ATOM 5623 C CA . GLN B 1 138 ? 4.918 56.25 51.625 1 85.75 138 GLN B CA 1
ATOM 5624 C C . GLN B 1 138 ? 4.793 57.406 52.625 1 85.75 138 GLN B C 1
ATOM 5626 O O . GLN B 1 138 ? 5.449 57.375 53.688 1 85.75 138 GLN B O 1
ATOM 5631 N N . ASP B 1 139 ? 4.027 58.469 52.375 1 77.69 139 ASP B N 1
ATOM 5632 C CA . ASP B 1 139 ? 3.91 59.625 53.25 1 77.69 139 ASP B CA 1
ATOM 5633 C C . ASP B 1 139 ? 2.803 59.406 54.281 1 77.69 139 ASP B C 1
ATOM 5635 O O . ASP B 1 139 ? 2.398 60.344 54.969 1 77.69 139 ASP B O 1
ATOM 5639 N N . ASP B 1 140 ? 2.344 58.125 54.531 1 77.94 140 ASP B N 1
ATOM 5640 C CA . ASP B 1 140 ? 1.274 57.719 55.438 1 77.94 140 ASP B CA 1
ATOM 5641 C C . ASP B 1 140 ? 0.021 58.562 55.219 1 77.94 140 ASP B C 1
ATOM 5643 O O . ASP B 1 140 ? -0.751 58.812 56.156 1 77.94 140 ASP B O 1
ATOM 5647 N N . ARG B 1 141 ? -0.041 59.031 54 1 85.94 141 ARG B N 1
ATOM 5648 C CA . ARG B 1 141 ? -1.245 59.781 53.656 1 85.94 141 ARG B CA 1
ATOM 5649 C C . ARG B 1 141 ? -2.393 58.844 53.281 1 85.94 141 ARG B C 1
ATOM 5651 O O . ARG B 1 141 ? -2.166 57.719 52.875 1 85.94 141 ARG B O 1
ATOM 5658 N N . GLU B 1 142 ? -3.578 59.406 53.469 1 91.06 142 GLU B N 1
ATOM 5659 C CA . GLU B 1 142 ? -4.762 58.625 53.062 1 91.06 142 GLU B CA 1
ATOM 5660 C C . GLU B 1 142 ? -4.977 58.719 51.562 1 91.06 142 GLU B C 1
ATOM 5662 O O . GLU B 1 142 ? -4.664 59.75 50.938 1 91.06 142 GLU B O 1
ATOM 5667 N N . PHE B 1 143 ? -5.316 57.594 51.031 1 92.56 143 PHE B N 1
ATOM 5668 C CA . PHE B 1 143 ? -5.688 57.625 49.625 1 92.56 143 PHE B CA 1
ATOM 5669 C C . PHE B 1 143 ? -6.953 58.438 49.406 1 92.56 143 PHE B C 1
ATOM 5671 O O . PHE B 1 143 ? -7.859 58.406 50.25 1 92.56 143 PHE B O 1
ATOM 5678 N N . ASN B 1 144 ? -6.945 59.188 48.344 1 90.62 144 ASN B N 1
ATOM 5679 C CA . ASN B 1 144 ? -8.086 60.031 48.062 1 90.62 144 ASN B CA 1
ATOM 5680 C C . ASN B 1 144 ? -8.625 59.781 46.656 1 90.62 144 ASN B C 1
ATOM 5682 O O . ASN B 1 144 ? -8.203 58.844 45.969 1 90.62 144 ASN B O 1
ATOM 5686 N N . GLN B 1 145 ? -9.547 60.562 46.25 1 88.12 145 GLN B N 1
ATOM 5687 C CA . GLN B 1 145 ? -10.227 60.375 44.969 1 88.12 145 GLN B CA 1
ATOM 5688 C C . GLN B 1 145 ? -9.273 60.625 43.781 1 88.12 145 GLN B C 1
ATOM 5690 O O . GLN B 1 145 ? -9.414 60 42.75 1 88.12 145 GLN B O 1
ATOM 5695 N N . THR B 1 146 ? -8.359 61.406 44 1 83.94 146 THR B N 1
ATOM 5696 C CA . THR B 1 146 ? -7.375 61.625 42.938 1 83.94 146 THR B CA 1
ATOM 5697 C C . THR B 1 146 ? -6.527 60.375 42.719 1 83.94 146 THR B C 1
ATOM 5699 O O . THR B 1 146 ? -6.207 60.062 41.562 1 83.94 146 THR B O 1
ATOM 5702 N N . ASP B 1 147 ? -6.227 59.75 43.781 1 87.56 147 ASP B N 1
ATOM 5703 C CA . ASP B 1 147 ? -5.465 58.5 43.688 1 87.56 147 ASP B CA 1
ATOM 5704 C C . ASP B 1 147 ? -6.258 57.438 42.938 1 87.56 147 ASP B C 1
ATOM 5706 O O . ASP B 1 147 ? -5.691 56.688 42.125 1 87.56 147 ASP B O 1
ATOM 5710 N N . ILE B 1 148 ? -7.496 57.406 43.125 1 90 148 ILE B N 1
ATOM 5711 C CA . ILE B 1 148 ? -8.359 56.438 42.438 1 90 148 ILE B CA 1
ATOM 5712 C C . ILE B 1 148 ? -8.344 56.719 40.938 1 90 148 ILE B C 1
ATOM 5714 O O . ILE B 1 148 ? -8.242 55.781 40.156 1 90 148 ILE B O 1
ATOM 5718 N N . ARG B 1 149 ? -8.422 57.875 40.625 1 82.38 149 ARG B N 1
ATOM 5719 C CA . ARG B 1 149 ? -8.445 58.25 39.219 1 82.38 149 ARG B CA 1
ATOM 5720 C C . ARG B 1 149 ? -7.145 57.844 38.531 1 82.38 149 ARG B C 1
ATOM 5722 O O . ARG B 1 149 ? -7.164 57.344 37.406 1 82.38 149 ARG B O 1
ATOM 5729 N N . ILE B 1 150 ? -6.113 58.062 39.219 1 82.69 150 ILE B N 1
ATOM 5730 C CA . ILE B 1 150 ? -4.809 57.75 38.656 1 82.69 150 ILE B CA 1
ATOM 5731 C C . ILE B 1 150 ? -4.676 56.219 38.5 1 82.69 150 ILE B C 1
ATOM 5733 O O . ILE B 1 150 ? -4.277 55.719 37.438 1 82.69 150 ILE B O 1
ATOM 5737 N N . LEU B 1 151 ? -4.984 55.531 39.531 1 89.38 151 LEU B N 1
ATOM 5738 C CA . LEU B 1 151 ? -4.859 54.094 39.5 1 89.38 151 LEU B CA 1
ATOM 5739 C C . LEU B 1 151 ? -5.816 53.469 38.469 1 89.38 151 LEU B C 1
ATOM 5741 O O . LEU B 1 151 ? -5.492 52.5 37.812 1 89.38 151 LEU B O 1
ATOM 5745 N N . ARG B 1 152 ? -6.934 54.031 38.375 1 84.56 152 ARG B N 1
ATOM 5746 C CA . ARG B 1 152 ? -7.895 53.562 37.375 1 84.56 152 ARG B CA 1
ATOM 5747 C C . ARG B 1 152 ? -7.336 53.719 35.969 1 84.56 152 ARG B C 1
ATOM 5749 O O . ARG B 1 152 ? -7.527 52.844 35.094 1 84.56 152 ARG B O 1
ATOM 5756 N N . TYR B 1 153 ? -6.711 54.75 35.719 1 77.38 153 TYR B N 1
ATOM 5757 C CA . TYR B 1 153 ? -6.062 54.969 34.438 1 77.38 153 TYR B CA 1
ATOM 5758 C C . TYR B 1 153 ? -5.008 53.906 34.188 1 77.38 153 TYR B C 1
ATOM 5760 O O . TYR B 1 153 ? -4.984 53.281 33.125 1 77.38 153 TYR B O 1
ATOM 5768 N N . LEU B 1 154 ? -4.199 53.75 35.188 1 82.69 154 LEU B N 1
ATOM 5769 C CA . LEU B 1 154 ? -3.139 52.781 35.031 1 82.69 154 LEU B CA 1
ATOM 5770 C C . LEU B 1 154 ? -3.719 51.375 34.844 1 82.69 154 LEU B C 1
ATOM 5772 O O . LEU B 1 154 ? -3.207 50.594 34.031 1 82.69 154 LEU B O 1
ATOM 5776 N N . SER B 1 155 ? -4.73 51.125 35.562 1 87.5 155 SER B N 1
ATOM 5777 C CA . SER B 1 155 ? -5.391 49.812 35.5 1 87.5 155 SER B CA 1
ATOM 5778 C C . SER B 1 155 ? -5.992 49.594 34.125 1 87.5 155 SER B C 1
ATOM 5780 O O . SER B 1 155 ? -5.934 48.469 33.594 1 87.5 155 SER B O 1
ATOM 5782 N N . ASP B 1 156 ? -6.586 50.531 33.531 1 79 156 ASP B N 1
ATOM 5783 C CA . ASP B 1 156 ? -7.16 50.406 32.188 1 79 156 ASP B CA 1
ATOM 5784 C C . ASP B 1 156 ? -6.086 50.125 31.156 1 79 156 ASP B C 1
ATOM 5786 O O . ASP B 1 156 ? -6.281 49.281 30.281 1 79 156 ASP B O 1
ATOM 5790 N N . GLN B 1 157 ? -4.957 50.75 31.281 1 77 157 GLN B N 1
ATOM 5791 C CA . GLN B 1 157 ? -3.84 50.5 30.375 1 77 157 GLN B CA 1
ATOM 5792 C C . GLN B 1 157 ? -3.289 49.094 30.562 1 77 157 GLN B C 1
ATOM 5794 O O . GLN B 1 157 ? -2.986 48.406 29.594 1 77 157 GLN B O 1
ATOM 5799 N N . ALA B 1 158 ? -3.168 48.812 31.828 1 83.19 158 ALA B N 1
ATOM 5800 C CA . ALA B 1 158 ? -2.656 47.469 32.156 1 83.19 158 ALA B CA 1
ATOM 5801 C C . ALA B 1 158 ? -3.574 46.375 31.625 1 83.19 158 ALA B C 1
ATOM 5803 O O . ALA B 1 158 ? -3.102 45.375 31.094 1 83.19 158 ALA B O 1
ATOM 5804 N N . ALA B 1 159 ? -4.875 46.594 31.75 1 83.56 159 ALA B N 1
ATOM 5805 C CA . ALA B 1 159 ? -5.859 45.625 31.312 1 83.56 159 ALA B CA 1
ATOM 5806 C C . ALA B 1 159 ? -5.742 45.344 29.812 1 83.56 159 ALA B C 1
ATOM 5808 O O . ALA B 1 159 ? -5.754 44.219 29.375 1 83.56 159 ALA B O 1
ATOM 5809 N N . ILE B 1 160 ? -5.594 46.344 29.062 1 76.5 160 ILE B N 1
ATOM 5810 C CA . ILE B 1 160 ? -5.492 46.219 27.609 1 76.5 160 ILE B CA 1
ATOM 5811 C C . ILE B 1 160 ? -4.191 45.531 27.234 1 76.5 160 ILE B C 1
ATOM 5813 O O . ILE B 1 160 ? -4.191 44.625 26.391 1 76.5 160 ILE B O 1
ATOM 5817 N N . ALA B 1 161 ? -3.088 45.969 27.844 1 79.31 161 ALA B N 1
ATOM 5818 C CA . ALA B 1 161 ? -1.777 45.406 27.562 1 79.31 161 ALA B CA 1
ATOM 5819 C C . ALA B 1 161 ? -1.752 43.906 27.906 1 79.31 161 ALA B C 1
ATOM 5821 O O . ALA B 1 161 ? -1.236 43.094 27.141 1 79.31 161 ALA B O 1
ATOM 5822 N N . VAL B 1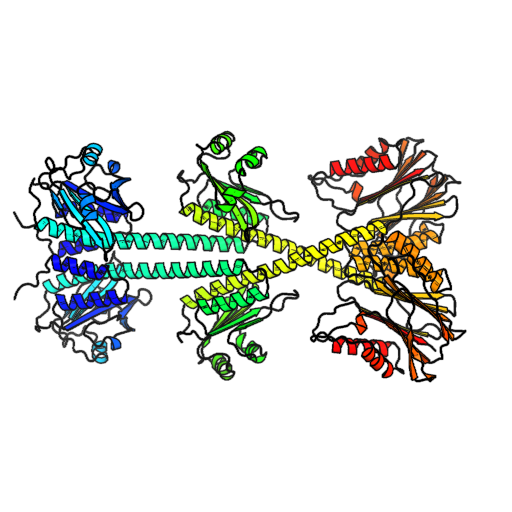 162 ? -2.303 43.594 29.062 1 82.75 162 VAL B N 1
ATOM 5823 C CA . VAL B 1 162 ? -2.316 42.188 29.531 1 82.75 162 VAL B CA 1
ATOM 5824 C C . VAL B 1 162 ? -3.17 41.344 28.594 1 82.75 162 VAL B C 1
ATOM 5826 O O . VAL B 1 162 ? -2.771 40.25 28.203 1 82.75 162 VAL B O 1
ATOM 5829 N N . LYS B 1 163 ? -4.316 41.844 28.203 1 80.25 163 LYS B N 1
ATOM 5830 C CA . LYS B 1 163 ? -5.195 41.125 27.297 1 80.25 163 LYS B CA 1
ATOM 5831 C C . LYS B 1 163 ? -4.504 40.844 25.969 1 80.25 163 LYS B C 1
ATOM 5833 O O . LYS B 1 163 ? -4.555 39.719 25.453 1 80.25 163 LYS B O 1
ATOM 5838 N N . ASN B 1 164 ? -3.891 41.844 25.438 1 73.12 164 ASN B N 1
ATOM 5839 C CA . ASN B 1 164 ? -3.191 41.688 24.156 1 73.12 164 ASN B CA 1
ATOM 5840 C C . ASN B 1 164 ? -2.037 40.719 24.266 1 73.12 164 ASN B C 1
ATOM 5842 O O . ASN B 1 164 ? -1.838 39.875 23.359 1 73.12 164 ASN B O 1
ATOM 5846 N N . ARG B 1 165 ? -1.323 40.844 25.312 1 75.62 165 ARG B N 1
ATOM 5847 C CA . ARG B 1 165 ? -0.183 39.938 25.516 1 75.62 165 ARG B CA 1
ATOM 5848 C C . ARG B 1 165 ? -0.637 38.5 25.656 1 75.62 165 ARG B C 1
ATOM 5850 O O . ARG B 1 165 ? -0.017 37.594 25.109 1 75.62 165 ARG B O 1
ATOM 5857 N N . LEU B 1 166 ? -1.657 38.312 26.406 1 77.38 166 LEU B N 1
ATOM 5858 C CA . LEU B 1 166 ? -2.193 36.969 26.578 1 77.38 166 LEU B CA 1
ATOM 5859 C C . LEU B 1 166 ? -2.67 36.375 25.25 1 77.38 166 LEU B C 1
ATOM 5861 O O . LEU B 1 166 ? -2.441 35.188 24.969 1 77.38 166 LEU B O 1
ATOM 5865 N N . LEU B 1 167 ? -3.287 37.219 24.484 1 74.19 167 LEU B N 1
ATOM 5866 C CA . LEU B 1 167 ? -3.775 36.781 23.172 1 74.19 167 LEU B CA 1
ATOM 5867 C C . LEU B 1 167 ? -2.615 36.438 22.25 1 74.19 167 LEU B C 1
ATOM 5869 O O . LEU B 1 167 ? -2.656 35.406 21.562 1 74.19 167 LEU B O 1
ATOM 5873 N N . ILE B 1 168 ? -1.604 37.281 22.219 1 71.38 168 ILE B N 1
ATOM 5874 C CA . ILE B 1 168 ? -0.429 37.031 21.375 1 71.38 168 ILE B CA 1
ATOM 5875 C C . ILE B 1 168 ? 0.246 35.719 21.797 1 71.38 168 ILE B C 1
ATOM 5877 O O . ILE B 1 168 ? 0.606 34.906 20.938 1 71.38 168 ILE B O 1
ATOM 5881 N N . ASP B 1 169 ? 0.416 35.531 23.062 1 72.06 169 ASP B N 1
ATOM 5882 C CA . ASP B 1 169 ? 1.059 34.312 23.562 1 72.06 169 ASP B CA 1
ATOM 5883 C C . ASP B 1 169 ? 0.266 33.062 23.172 1 72.06 169 ASP B C 1
ATOM 5885 O O . ASP B 1 169 ? 0.846 32.062 22.781 1 72.06 169 ASP B O 1
ATOM 5889 N N . LYS B 1 170 ? -0.988 33.156 23.281 1 70.75 170 LYS B N 1
ATOM 5890 C CA . LYS B 1 170 ? -1.848 32.031 22.938 1 70.75 170 LYS B CA 1
ATOM 5891 C C . LYS B 1 170 ? -1.746 31.719 21.438 1 70.75 170 LYS B C 1
ATOM 5893 O O . LYS B 1 170 ? -1.651 30.562 21.062 1 70.75 170 LYS B O 1
ATOM 5898 N N .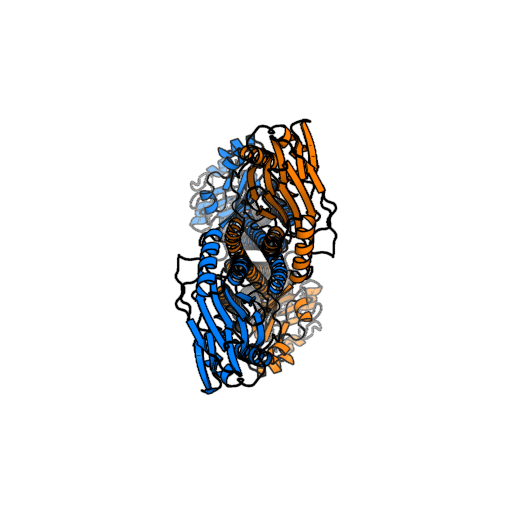 LEU B 1 171 ? -1.734 32.75 20.703 1 68.19 171 LEU B N 1
ATOM 5899 C CA . LEU B 1 171 ? -1.656 32.562 19.25 1 68.19 171 LEU B CA 1
ATOM 5900 C C . LEU B 1 171 ? -0.296 32 18.844 1 68.19 171 LEU B C 1
ATOM 5902 O O . LEU B 1 171 ? -0.208 31.141 17.953 1 68.19 171 LEU B O 1
ATOM 5906 N N . ASN B 1 172 ? 0.757 32.5 19.469 1 68.81 172 ASN B N 1
ATOM 5907 C CA . ASN B 1 172 ? 2.096 31.984 19.203 1 68.81 172 ASN B CA 1
ATOM 5908 C C . ASN B 1 172 ? 2.201 30.5 19.562 1 68.81 172 ASN B C 1
ATOM 5910 O O . ASN B 1 172 ? 2.793 29.719 18.828 1 68.81 172 ASN B O 1
ATOM 5914 N N . LEU B 1 173 ? 1.662 30.172 20.656 1 64.06 173 LEU B N 1
ATOM 5915 C CA . LEU B 1 173 ? 1.674 28.781 21.078 1 64.06 173 LEU B CA 1
ATOM 5916 C C . LEU B 1 173 ? 0.963 27.891 20.062 1 64.06 173 LEU B C 1
ATOM 5918 O O . LEU B 1 173 ? 1.461 26.828 19.703 1 64.06 173 LEU B O 1
ATOM 5922 N N . ARG B 1 174 ? -0.102 28.422 19.688 1 63.53 174 ARG B N 1
ATOM 5923 C CA . ARG B 1 174 ? -0.879 27.672 18.703 1 63.53 174 ARG B CA 1
ATOM 5924 C C . ARG B 1 174 ? -0.12 27.547 17.391 1 63.53 174 ARG B C 1
ATOM 5926 O O . ARG B 1 174 ? -0.093 26.469 16.781 1 63.53 174 ARG B O 1
ATOM 5933 N N . ALA B 1 175 ? 0.416 28.656 16.984 1 60.97 175 ALA B N 1
ATOM 5934 C CA . ALA B 1 175 ? 1.198 28.656 15.742 1 60.97 175 ALA B CA 1
ATOM 5935 C C . ALA B 1 175 ? 2.371 27.672 15.836 1 60.97 175 ALA B C 1
ATOM 5937 O O . ALA B 1 175 ? 2.664 26.953 14.883 1 60.97 175 ALA B O 1
ATOM 5938 N N . ASN B 1 176 ? 3.041 27.719 16.938 1 61.19 176 ASN B N 1
ATOM 5939 C CA . ASN B 1 176 ? 4.172 26.828 17.141 1 61.19 176 ASN B CA 1
ATOM 5940 C C . ASN B 1 176 ? 3.74 25.359 17.109 1 61.19 176 ASN B C 1
ATOM 5942 O O . ASN B 1 176 ? 4.43 24.516 16.547 1 61.19 176 ASN B O 1
ATOM 5946 N N . GLU B 1 177 ? 2.725 25.188 17.828 1 60.66 177 GLU B N 1
ATOM 5947 C CA . GLU B 1 177 ? 2.154 23.844 17.797 1 60.66 177 GLU B CA 1
ATOM 5948 C C . GLU B 1 177 ? 1.894 23.375 16.375 1 60.66 177 GLU B C 1
ATOM 5950 O O . GLU B 1 177 ? 2.291 22.266 15.992 1 60.66 177 GLU B O 1
ATOM 5955 N N . LEU B 1 178 ? 1.299 24.234 15.711 1 59.28 178 LEU B N 1
ATOM 5956 C CA . LEU B 1 178 ? 0.912 23.891 14.352 1 59.28 178 LEU B CA 1
ATOM 5957 C C . LEU B 1 178 ? 2.141 23.719 13.461 1 59.28 178 LEU B C 1
ATOM 5959 O O . LEU B 1 178 ? 2.17 22.844 12.594 1 59.28 178 LEU B O 1
ATOM 5963 N N . ASN B 1 179 ? 3.092 24.562 13.672 1 59.47 179 ASN B N 1
ATOM 5964 C CA . ASN B 1 179 ? 4.348 24.438 12.938 1 59.47 179 ASN B CA 1
ATOM 5965 C C . ASN B 1 179 ? 5.055 23.125 13.234 1 59.47 179 ASN B C 1
ATOM 5967 O O . ASN B 1 179 ? 5.602 22.484 12.328 1 59.47 179 ASN B O 1
ATOM 5971 N N . CYS B 1 180 ? 5.133 22.844 14.484 1 56.38 180 CYS B N 1
ATOM 5972 C CA . CYS B 1 180 ? 5.73 21.562 14.883 1 56.38 180 CYS B CA 1
ATOM 5973 C C . CYS B 1 180 ? 5.043 20.391 14.188 1 56.38 180 CYS B C 1
ATOM 5975 O O . CYS B 1 180 ? 5.707 19.516 13.656 1 56.38 180 CYS B O 1
ATOM 5977 N N . LEU B 1 181 ? 3.838 20.469 14.234 1 57.62 181 LEU B N 1
ATOM 5978 C CA . LEU B 1 181 ? 3.043 19.422 13.602 1 57.62 181 LEU B CA 1
ATOM 5979 C C . LEU B 1 181 ? 3.355 19.328 12.117 1 57.62 181 LEU B C 1
ATOM 5981 O O . LEU B 1 181 ? 3.492 18.234 11.578 1 57.62 181 LEU B O 1
ATOM 5985 N N . TYR B 1 182 ? 3.467 20.406 11.547 1 53.84 182 TYR B N 1
ATOM 5986 C CA . TYR B 1 182 ? 3.756 20.453 10.117 1 53.84 182 TYR B CA 1
ATOM 5987 C C . TYR B 1 182 ? 5.133 19.859 9.828 1 53.84 182 TYR B C 1
ATOM 5989 O O . TYR B 1 182 ? 5.297 19.078 8.883 1 53.84 182 TYR B O 1
ATOM 5997 N N . GLN B 1 183 ? 6.113 20.281 10.57 1 56.31 183 GLN B N 1
ATOM 5998 C CA . GLN B 1 183 ? 7.484 19.828 10.352 1 56.31 183 GLN B CA 1
ATOM 5999 C C . GLN B 1 183 ? 7.598 18.312 10.523 1 56.31 183 GLN B C 1
ATOM 6001 O O . GLN B 1 183 ? 8.281 17.641 9.742 1 56.31 183 GLN B O 1
ATOM 6006 N N . ILE B 1 184 ? 7.008 17.938 11.469 1 57.81 184 ILE B N 1
ATOM 6007 C CA . ILE B 1 184 ? 7.062 16.5 11.766 1 57.81 184 ILE B CA 1
ATOM 6008 C C . ILE B 1 184 ? 6.367 15.719 10.656 1 57.81 184 ILE B C 1
ATOM 6010 O O . ILE B 1 184 ? 6.891 14.711 10.18 1 57.81 184 ILE B O 1
ATOM 6014 N N . SER B 1 185 ? 5.215 16.203 10.344 1 55.09 185 SER B N 1
ATOM 6015 C CA . SER B 1 185 ? 4.449 15.555 9.281 1 55.09 185 SER B CA 1
ATOM 6016 C C . SER B 1 185 ? 5.258 15.469 7.992 1 55.09 185 SER B C 1
ATOM 6018 O O . SER B 1 185 ? 5.273 14.422 7.332 1 55.09 185 SER B O 1
ATOM 6020 N N . ASN B 1 186 ? 5.922 16.484 7.785 1 55.94 186 ASN B N 1
ATOM 6021 C CA . ASN B 1 186 ? 6.719 16.531 6.566 1 55.94 186 ASN B CA 1
ATOM 6022 C C . ASN B 1 186 ? 7.906 15.57 6.637 1 55.94 186 ASN B C 1
ATOM 6024 O O . ASN B 1 186 ? 8.258 14.945 5.637 1 55.94 186 ASN B O 1
ATOM 6028 N N . ALA B 1 187 ? 8.555 15.523 7.75 1 56.31 187 ALA B N 1
ATOM 6029 C CA . ALA B 1 187 ? 9.734 14.68 7.941 1 56.31 187 ALA B CA 1
ATOM 6030 C C . ALA B 1 187 ? 9.375 13.203 7.805 1 56.31 187 ALA B C 1
ATOM 6032 O O . ALA B 1 187 ? 10.141 12.422 7.234 1 56.31 187 ALA B O 1
ATOM 6033 N N . LEU B 1 188 ? 8.25 12.914 8.242 1 59.81 188 LEU B N 1
ATOM 6034 C CA . LEU B 1 188 ? 7.852 11.508 8.289 1 59.81 188 LEU B CA 1
ATOM 6035 C C . LEU B 1 188 ? 7.191 11.078 6.988 1 59.81 188 LEU B C 1
ATOM 6037 O O . LEU B 1 188 ? 7.191 9.898 6.645 1 59.81 188 LEU B O 1
ATOM 6041 N N . SER B 1 189 ? 6.621 12.039 6.281 1 55 189 SER B N 1
ATOM 6042 C CA . SER B 1 189 ? 5.883 11.719 5.066 1 55 189 SER B CA 1
ATOM 6043 C C . SER B 1 189 ? 6.82 11.258 3.953 1 55 189 SER B C 1
ATOM 6045 O O . SER B 1 189 ? 6.398 10.562 3.025 1 55 189 SER B O 1
ATOM 6047 N N . ASN B 1 190 ? 8.086 11.523 4.062 1 53.75 190 ASN B N 1
ATOM 6048 C CA . ASN B 1 190 ? 9 11.234 2.961 1 53.75 190 ASN B CA 1
ATOM 6049 C C . ASN B 1 190 ? 9.844 10 3.246 1 53.75 190 ASN B C 1
ATOM 6051 O O . ASN B 1 190 ? 10.789 9.703 2.508 1 53.75 190 ASN B O 1
ATOM 6055 N N . ILE B 1 191 ? 9.57 9.297 4.23 1 54.84 191 ILE B N 1
ATOM 6056 C CA . ILE B 1 191 ? 10.445 8.188 4.598 1 54.84 191 ILE B CA 1
ATOM 6057 C C . ILE B 1 191 ? 10.094 6.957 3.762 1 54.84 191 ILE B C 1
ATOM 6059 O O . ILE B 1 191 ? 8.922 6.602 3.631 1 54.84 191 ILE B O 1
ATOM 6063 N N . GLN B 1 192 ? 11.156 6.457 3.074 1 56.47 192 GLN B N 1
ATOM 6064 C CA . GLN B 1 192 ? 10.992 5.355 2.131 1 56.47 192 GLN B CA 1
ATOM 6065 C C . GLN B 1 192 ? 11.492 4.039 2.727 1 56.47 192 GLN B C 1
ATOM 6067 O O . GLN B 1 192 ? 11.148 2.963 2.236 1 56.47 192 GLN B O 1
ATOM 6072 N N . ASN B 1 193 ? 12.344 4.051 3.713 1 66.06 193 ASN B N 1
ATOM 6073 C CA . ASN B 1 193 ? 12.914 2.83 4.277 1 66.06 193 ASN B CA 1
ATOM 6074 C C . ASN B 1 193 ? 12.547 2.666 5.746 1 66.06 193 ASN B C 1
ATOM 6076 O O . ASN B 1 193 ? 12.414 3.654 6.473 1 66.06 193 ASN B O 1
ATOM 6080 N N . SER B 1 194 ? 12.242 1.405 6.07 1 69.69 194 SER B N 1
ATOM 6081 C CA . SER B 1 194 ? 11.766 1.078 7.414 1 69.69 194 SER B CA 1
ATOM 6082 C C . SER B 1 194 ? 12.766 1.527 8.477 1 69.69 194 SER B C 1
ATOM 6084 O O . SER B 1 194 ? 12.383 2.129 9.477 1 69.69 194 SER B O 1
ATOM 6086 N N . GLU B 1 195 ? 14.047 1.175 8.273 1 71.38 195 GLU B N 1
ATOM 6087 C CA . GLU B 1 195 ? 15.055 1.499 9.281 1 71.38 195 GLU B CA 1
ATOM 6088 C C . GLU B 1 195 ? 15.234 3.008 9.414 1 71.38 195 GLU B C 1
ATOM 6090 O O . GLU B 1 195 ? 15.344 3.527 10.523 1 71.38 195 GLU B O 1
ATOM 6095 N N . GLU B 1 196 ? 15.242 3.594 8.289 1 74.94 196 GLU B N 1
ATOM 6096 C CA . GLU B 1 196 ? 15.391 5.047 8.297 1 74.94 196 GLU B CA 1
ATOM 6097 C C . GLU B 1 196 ? 14.188 5.719 8.953 1 74.94 196 GLU B C 1
ATOM 6099 O O . GLU B 1 196 ? 14.344 6.695 9.688 1 74.94 196 GLU B O 1
ATOM 6104 N N . PHE B 1 197 ? 13.18 5.086 8.758 1 77.44 197 PHE B N 1
ATOM 6105 C CA . PHE B 1 197 ? 11.945 5.586 9.344 1 77.44 197 PHE B CA 1
ATOM 6106 C C . PHE B 1 197 ? 12.023 5.566 10.867 1 77.44 197 PHE B C 1
ATOM 6108 O O . PHE B 1 197 ? 11.75 6.578 11.523 1 77.44 197 PHE B O 1
ATOM 6115 N N . MET B 1 198 ? 12.383 4.512 11.43 1 81.44 198 MET B N 1
ATOM 6116 C CA . MET B 1 198 ? 12.398 4.355 12.883 1 81.44 198 MET B CA 1
ATOM 6117 C C . MET B 1 198 ? 13.414 5.293 13.523 1 81.44 198 MET B C 1
ATOM 6119 O O . MET B 1 198 ? 13.125 5.934 14.531 1 81.44 198 MET B O 1
ATOM 6123 N N . ASP B 1 199 ? 14.5 5.371 12.93 1 83.12 199 ASP B N 1
ATOM 6124 C CA . ASP B 1 199 ? 15.57 6.219 13.461 1 83.12 199 ASP B CA 1
ATOM 6125 C C . ASP B 1 199 ? 15.156 7.691 13.438 1 83.12 199 ASP B C 1
ATOM 6127 O O . ASP B 1 199 ? 15.367 8.406 14.414 1 83.12 199 ASP B O 1
ATOM 6131 N N . LEU B 1 200 ? 14.547 8.039 12.398 1 77.56 200 LEU B N 1
ATOM 6132 C CA . LEU B 1 200 ? 14.148 9.438 12.234 1 77.56 200 LEU B CA 1
ATOM 6133 C C . LEU B 1 200 ? 13.008 9.789 13.18 1 77.56 200 LEU B C 1
ATOM 6135 O O . LEU B 1 200 ? 12.977 10.883 13.742 1 77.56 200 LEU B O 1
ATOM 6139 N N . ALA B 1 201 ? 12.109 8.898 13.258 1 80.69 201 ALA B N 1
ATOM 6140 C CA . ALA B 1 201 ? 10.969 9.148 14.141 1 80.69 201 ALA B CA 1
ATOM 6141 C C . ALA B 1 201 ? 11.43 9.344 15.586 1 80.69 201 ALA B C 1
ATOM 6143 O O . ALA B 1 201 ? 11.062 10.328 16.234 1 80.69 201 ALA B O 1
ATOM 6144 N N . VAL B 1 202 ? 12.281 8.43 16.078 1 86.06 202 VAL B N 1
ATOM 6145 C CA . VAL B 1 202 ? 12.758 8.469 17.453 1 86.06 202 VAL B CA 1
ATOM 6146 C C . VAL B 1 202 ? 13.602 9.727 17.672 1 86.06 202 VAL B C 1
ATOM 6148 O O . VAL B 1 202 ? 13.453 10.406 18.688 1 86.06 202 VAL B O 1
ATOM 6151 N N . LYS B 1 203 ? 14.352 10.078 16.75 1 82.75 203 LYS B N 1
ATOM 6152 C CA . LYS B 1 203 ? 15.211 11.25 16.844 1 82.75 203 LYS B CA 1
ATOM 6153 C C . LYS B 1 203 ? 14.383 12.539 16.859 1 82.75 203 LYS B C 1
ATOM 6155 O O . LYS B 1 203 ? 14.625 13.422 17.688 1 82.75 203 LYS B O 1
ATOM 6160 N N . THR B 1 204 ? 13.484 12.625 16 1 76.62 204 THR B N 1
ATOM 6161 C CA . THR B 1 204 ? 12.656 13.82 15.883 1 76.62 204 THR B CA 1
ATOM 6162 C C . THR B 1 204 ? 11.828 14.031 17.156 1 76.62 204 THR B C 1
ATOM 6164 O O . THR B 1 204 ? 11.734 15.148 17.656 1 76.62 204 THR B O 1
ATOM 6167 N N . ILE B 1 205 ? 11.289 12.977 17.672 1 81.38 205 ILE B N 1
ATOM 6168 C CA . ILE B 1 205 ? 10.469 13.078 18.875 1 81.38 205 ILE B CA 1
ATOM 6169 C C . ILE B 1 205 ? 11.344 13.5 20.047 1 81.38 205 ILE B C 1
ATOM 6171 O O . ILE B 1 205 ? 10.953 14.359 20.844 1 81.38 205 ILE B O 1
ATOM 6175 N N . SER B 1 206 ? 12.477 12.938 20.109 1 85.06 206 SER B N 1
ATOM 6176 C CA . SER B 1 206 ? 13.398 13.273 21.188 1 85.06 206 SER B CA 1
ATOM 6177 C C . SER B 1 206 ? 13.789 14.742 21.141 1 85.06 206 SER B C 1
ATOM 6179 O O . SER B 1 206 ? 13.844 15.414 22.188 1 85.06 206 SER B O 1
ATOM 6181 N N . GLU B 1 207 ? 13.961 15.242 20 1 77.94 207 GLU B N 1
ATOM 6182 C CA . GLU B 1 207 ? 14.438 16.609 19.828 1 77.94 207 GLU B CA 1
ATOM 6183 C C . GLU B 1 207 ? 13.312 17.625 20.031 1 77.94 207 GLU B C 1
ATOM 6185 O O . GLU B 1 207 ? 13.516 18.656 20.656 1 77.94 207 GLU B O 1
ATOM 6190 N N . VAL B 1 208 ? 12.219 17.266 19.578 1 72.94 208 VAL B N 1
ATOM 6191 C CA . VAL B 1 208 ? 11.102 18.203 19.656 1 72.94 208 VAL B CA 1
ATOM 6192 C C . VAL B 1 208 ? 10.602 18.297 21.094 1 72.94 208 VAL B C 1
ATOM 6194 O O . VAL B 1 208 ? 10.297 19.391 21.578 1 72.94 208 VAL B O 1
ATOM 6197 N N . LEU B 1 209 ? 10.578 17.188 21.766 1 77.06 209 LEU B N 1
ATOM 6198 C CA . LEU B 1 209 ? 10.031 17.188 23.109 1 77.06 209 LEU B CA 1
ATOM 6199 C C . LEU B 1 209 ? 11.141 17.312 24.141 1 77.06 209 LEU B C 1
ATOM 6201 O O . LEU B 1 209 ? 10.875 17.5 25.328 1 77.06 209 LEU B O 1
ATOM 6205 N N . GLN B 1 210 ? 12.336 17.203 23.656 1 80.75 210 GLN B N 1
ATOM 6206 C CA . GLN B 1 210 ? 13.5 17.281 24.531 1 80.75 210 GLN B CA 1
ATOM 6207 C C . GLN B 1 210 ? 13.406 16.234 25.641 1 80.75 210 GLN B C 1
ATOM 6209 O O . GLN B 1 210 ? 13.484 16.594 26.828 1 80.75 210 GLN B O 1
ATOM 6214 N N . VAL B 1 211 ? 13.281 15.031 25.281 1 87.31 211 VAL B N 1
ATOM 6215 C CA . VAL B 1 211 ? 13.203 13.914 26.219 1 87.31 211 VAL B CA 1
ATOM 6216 C C . VAL B 1 211 ? 14.438 13.023 26.062 1 87.31 211 VAL B C 1
ATOM 6218 O O . VAL B 1 211 ? 15.031 12.961 24.984 1 87.31 211 VAL B O 1
ATOM 6221 N N . ASP B 1 212 ? 14.695 12.297 27.094 1 87.06 212 ASP B N 1
ATOM 6222 C CA . ASP B 1 212 ? 15.883 11.461 27.109 1 87.06 212 ASP B CA 1
ATOM 6223 C C . ASP B 1 212 ? 15.586 10.078 26.531 1 87.06 212 ASP B C 1
ATOM 6225 O O . ASP B 1 212 ? 16.484 9.414 25.984 1 87.06 212 ASP B O 1
ATOM 6229 N N . ARG B 1 213 ? 14.43 9.719 26.719 1 91.94 213 ARG B N 1
ATOM 6230 C CA . ARG B 1 213 ? 14.109 8.352 26.328 1 91.94 213 ARG B CA 1
ATOM 6231 C C . ARG B 1 213 ? 12.875 8.305 25.438 1 91.94 213 ARG B C 1
ATOM 6233 O O . ARG B 1 213 ? 11.867 8.961 25.734 1 91.94 213 ARG B O 1
ATOM 6240 N N . VAL B 1 214 ? 12.977 7.617 24.344 1 92.44 214 VAL B N 1
ATOM 6241 C CA . VAL B 1 214 ? 11.867 7.422 23.422 1 92.44 214 VAL B CA 1
ATOM 6242 C C . VAL B 1 214 ? 11.859 5.977 22.922 1 92.44 214 VAL B C 1
ATOM 6244 O O . VAL B 1 214 ? 12.914 5.395 22.672 1 92.44 214 VAL B O 1
ATOM 6247 N N . ALA B 1 215 ? 10.727 5.379 22.891 1 91.69 215 ALA B N 1
ATOM 6248 C CA . ALA B 1 215 ? 10.609 4.02 22.359 1 91.69 215 ALA B CA 1
ATOM 6249 C C . ALA B 1 215 ? 9.367 3.871 21.484 1 91.69 215 ALA B C 1
ATOM 6251 O O . ALA B 1 215 ? 8.297 4.379 21.828 1 91.69 215 ALA B O 1
ATOM 6252 N N . LEU B 1 216 ? 9.602 3.234 20.391 1 90.31 216 LEU B N 1
ATOM 6253 C CA . LEU B 1 216 ? 8.516 2.893 19.484 1 90.31 216 LEU B CA 1
ATOM 6254 C C . LEU B 1 216 ? 8.328 1.381 19.406 1 90.31 216 LEU B C 1
ATOM 6256 O O . LEU B 1 216 ? 9.297 0.636 19.266 1 90.31 216 LEU B O 1
ATOM 6260 N N . LYS B 1 217 ? 7.188 0.936 19.578 1 88.12 217 LYS B N 1
ATOM 6261 C CA . LYS B 1 217 ? 6.883 -0.488 19.469 1 88.12 217 LYS B CA 1
ATOM 6262 C C . LYS B 1 217 ? 5.652 -0.719 18.594 1 88.12 217 LYS B C 1
ATOM 6264 O O . LYS B 1 217 ? 4.578 -0.19 18.875 1 88.12 217 LYS B O 1
ATOM 6269 N N . PHE B 1 218 ? 5.859 -1.529 17.531 1 87.38 218 PHE B N 1
ATOM 6270 C CA . PHE B 1 218 ? 4.746 -1.839 16.641 1 87.38 218 PHE B CA 1
ATOM 6271 C C . PHE B 1 218 ? 4.312 -3.291 16.812 1 87.38 218 PHE B C 1
ATOM 6273 O O . PHE B 1 218 ? 5.109 -4.145 17.203 1 87.38 218 PHE B O 1
ATOM 6280 N N . GLU B 1 219 ? 3.072 -3.51 16.406 1 77.94 219 GLU B N 1
ATOM 6281 C CA . GLU B 1 219 ? 2.51 -4.855 16.484 1 77.94 219 GLU B CA 1
ATOM 6282 C C . GLU B 1 219 ? 3.059 -5.742 15.367 1 77.94 219 GLU B C 1
ATOM 6284 O O . GLU B 1 219 ? 3.342 -5.266 14.266 1 77.94 219 GLU B O 1
ATOM 6289 N N . LYS B 1 220 ? 3.375 -6.941 15.742 1 65.56 220 LYS B N 1
ATOM 6290 C CA . LYS B 1 220 ? 3.891 -7.906 14.773 1 65.56 220 LYS B CA 1
ATOM 6291 C C . LYS B 1 220 ? 2.875 -8.164 13.664 1 65.56 220 LYS B C 1
ATOM 6293 O O . LYS B 1 220 ? 1.748 -8.586 13.93 1 65.56 220 LYS B O 1
ATOM 6298 N N . ILE B 1 221 ? 3.158 -7.5 12.625 1 61.06 221 ILE B N 1
ATOM 6299 C CA . ILE B 1 221 ? 2.326 -7.801 11.469 1 61.06 221 ILE B CA 1
ATOM 6300 C C . ILE B 1 221 ? 3.047 -8.789 10.555 1 61.06 221 ILE B C 1
ATOM 6302 O O . ILE B 1 221 ? 4.277 -8.797 10.484 1 61.06 221 ILE B O 1
ATOM 6306 N N . ASP B 1 222 ? 2.332 -9.828 10.078 1 57.41 222 ASP B N 1
ATOM 6307 C CA . ASP B 1 222 ? 2.832 -10.898 9.219 1 57.41 222 ASP B CA 1
ATOM 6308 C C . ASP B 1 222 ? 3.441 -10.336 7.938 1 57.41 222 ASP B C 1
ATOM 6310 O O . ASP B 1 222 ? 3.262 -10.914 6.859 1 57.41 222 ASP B O 1
ATOM 6314 N N . GLN B 1 223 ? 3.867 -9.047 8.062 1 57.72 223 GLN B N 1
ATOM 6315 C CA . GLN B 1 223 ? 4.488 -8.516 6.848 1 57.72 223 GLN B CA 1
ATOM 6316 C C . GLN B 1 223 ? 5.996 -8.375 7.023 1 57.72 223 GLN B C 1
ATOM 6318 O O . GLN B 1 223 ? 6.457 -7.633 7.895 1 57.72 223 GLN B O 1
ATOM 6323 N N . LYS B 1 224 ? 6.672 -9.125 6.297 1 61.22 224 LYS B N 1
ATOM 6324 C CA . LYS B 1 224 ? 8.133 -9.109 6.348 1 61.22 224 LYS B CA 1
ATOM 6325 C C . LYS B 1 224 ? 8.672 -7.723 6 1 61.22 224 LYS B C 1
ATOM 6327 O O . LYS B 1 224 ? 8.148 -7.047 5.117 1 61.22 224 LYS B O 1
ATOM 6332 N N . GLY B 1 225 ? 9.508 -7.227 6.762 1 65.81 225 GLY B N 1
ATOM 6333 C CA . GLY B 1 225 ? 10.227 -6 6.453 1 65.81 225 GLY B CA 1
ATOM 6334 C C . GLY B 1 225 ? 9.82 -4.832 7.336 1 65.81 225 GLY B C 1
ATOM 6335 O O . GLY B 1 225 ? 10.484 -3.793 7.34 1 65.81 225 GLY B O 1
ATOM 6336 N N . LEU B 1 226 ? 8.734 -5.078 7.961 1 73.69 226 LEU B N 1
ATOM 6337 C CA . LEU B 1 226 ? 8.297 -3.975 8.805 1 73.69 226 LEU B CA 1
ATOM 6338 C C . LEU B 1 226 ? 9.07 -3.959 10.125 1 73.69 226 LEU B C 1
ATOM 6340 O O . LEU B 1 226 ? 9.344 -5.016 10.695 1 73.69 226 LEU B O 1
ATOM 6344 N N . PRO B 1 227 ? 9.367 -2.727 10.445 1 73.69 227 PRO B N 1
ATOM 6345 C CA . PRO B 1 227 ? 10.094 -2.635 11.719 1 73.69 227 PRO B CA 1
ATOM 6346 C C . PRO B 1 227 ? 9.219 -3.004 12.914 1 73.69 227 PRO B C 1
ATOM 6348 O O . PRO B 1 227 ? 8.008 -2.775 12.898 1 73.69 227 PRO B O 1
ATOM 6351 N N . ARG B 1 228 ? 9.805 -3.576 13.953 1 78.44 228 ARG B N 1
ATOM 6352 C CA . ARG B 1 228 ? 9.047 -4 15.125 1 78.44 228 ARG B CA 1
ATOM 6353 C C . ARG B 1 228 ? 9.242 -3.031 16.281 1 78.44 228 ARG B C 1
ATOM 6355 O O . ARG B 1 228 ? 8.273 -2.609 16.922 1 78.44 228 ARG B O 1
ATOM 6362 N N . SER B 1 229 ? 10.453 -2.73 16.531 1 83.56 229 SER B N 1
ATOM 6363 C CA . SER B 1 229 ? 10.68 -1.855 17.672 1 83.56 229 SER B CA 1
ATOM 6364 C C . SER B 1 229 ? 11.992 -1.092 17.531 1 83.56 229 SER B C 1
ATOM 6366 O O . SER B 1 229 ? 12.922 -1.556 16.875 1 83.56 229 SER B O 1
ATOM 6368 N N . LYS B 1 230 ? 11.961 0.107 18.016 1 85.69 230 LYS B N 1
ATOM 6369 C CA . LYS B 1 230 ? 13.156 0.945 18.109 1 85.69 230 LYS B CA 1
ATOM 6370 C C . LYS B 1 230 ? 13.109 1.833 19.359 1 85.69 230 LYS B C 1
ATOM 6372 O O . LYS B 1 230 ? 12.047 2.344 19.719 1 85.69 230 LYS B O 1
ATOM 6377 N N . SER B 1 231 ? 14.227 1.851 20.031 1 87.5 231 SER B N 1
ATOM 6378 C CA . SER B 1 231 ? 14.266 2.68 21.234 1 87.5 231 SER B CA 1
ATOM 6379 C C . SER B 1 231 ? 15.562 3.475 21.312 1 87.5 231 SER B C 1
ATOM 6381 O O . SER B 1 231 ? 16.578 3.092 20.719 1 87.5 231 SER B O 1
ATOM 6383 N N . LYS B 1 232 ? 15.422 4.527 21.828 1 87.88 232 LYS B N 1
ATOM 6384 C CA . LYS B 1 232 ? 16.578 5.363 22.172 1 87.88 232 LYS B CA 1
ATOM 6385 C C . LYS B 1 232 ? 16.562 5.715 23.656 1 87.88 232 LYS B C 1
ATOM 6387 O O . LYS B 1 232 ? 15.594 6.281 24.172 1 87.88 232 LYS B O 1
ATOM 6392 N N . GLY B 1 233 ? 17.578 5.344 24.359 1 86.19 233 GLY B N 1
ATOM 6393 C CA . GLY B 1 233 ? 17.703 5.711 25.766 1 86.19 233 GLY B CA 1
ATOM 6394 C C . GLY B 1 233 ? 17.203 4.637 26.703 1 86.19 233 GLY B C 1
ATOM 6395 O O . GLY B 1 233 ? 17.578 4.613 27.875 1 86.19 233 GLY B O 1
ATOM 6396 N N . PHE B 1 234 ? 16.359 3.805 26.25 1 85.88 234 PHE B N 1
ATOM 6397 C CA . PHE B 1 234 ? 15.836 2.748 27.094 1 85.88 234 PHE B CA 1
ATOM 6398 C C . PHE B 1 234 ? 16.797 1.572 27.172 1 85.88 234 PHE B C 1
ATOM 6400 O O . PHE B 1 234 ? 17.516 1.29 26.203 1 85.88 234 PHE B O 1
ATOM 6407 N N . SER B 1 235 ? 16.781 0.958 28.266 1 79.5 235 SER B N 1
ATOM 6408 C CA . SER B 1 235 ? 17.609 -0.231 28.438 1 79.5 235 SER B CA 1
ATOM 6409 C C . SER B 1 235 ? 17 -1.44 27.75 1 79.5 235 SER B C 1
ATOM 6411 O O . SER B 1 235 ? 15.828 -1.406 27.344 1 79.5 235 SER B O 1
ATOM 6413 N N . ASP B 1 236 ? 17.688 -2.453 27.594 1 77.62 236 ASP B N 1
ATOM 6414 C CA . ASP B 1 236 ? 17.234 -3.686 26.953 1 77.62 236 ASP B CA 1
ATOM 6415 C C . ASP B 1 236 ? 16.094 -4.328 27.734 1 77.62 236 ASP B C 1
ATOM 6417 O O . ASP B 1 236 ? 15.312 -5.102 27.188 1 77.62 236 ASP B O 1
ATOM 6421 N N . GLN B 1 237 ? 16 -3.912 28.922 1 77.44 237 GLN B N 1
ATOM 6422 C CA . GLN B 1 237 ? 14.969 -4.465 29.781 1 77.44 237 GLN B CA 1
ATOM 6423 C C . GLN B 1 237 ? 13.586 -3.967 29.359 1 77.44 237 GLN B C 1
ATOM 6425 O O . GLN B 1 237 ? 12.57 -4.562 29.734 1 77.44 237 GLN B O 1
ATOM 6430 N N . TYR B 1 238 ? 13.641 -2.902 28.641 1 82.06 238 TYR B N 1
ATOM 6431 C CA . TYR B 1 238 ? 12.383 -2.32 28.188 1 82.06 238 TYR B CA 1
ATOM 6432 C C . TYR B 1 238 ? 11.586 -3.33 27.375 1 82.06 238 TYR B C 1
ATOM 6434 O O . TYR B 1 238 ? 10.352 -3.318 27.406 1 82.06 238 TYR B O 1
ATOM 6442 N N . LEU B 1 239 ? 12.305 -4.199 26.766 1 78.19 239 LEU B N 1
ATOM 6443 C CA . LEU B 1 239 ? 11.633 -5.125 25.859 1 78.19 239 LEU B CA 1
ATOM 6444 C C . LEU B 1 239 ? 11.305 -6.434 26.562 1 78.19 239 LEU B C 1
ATOM 6446 O O . LEU B 1 239 ? 10.688 -7.324 25.984 1 78.19 239 LEU B O 1
ATOM 6450 N N . ASP B 1 240 ? 11.664 -6.43 27.812 1 80.5 240 ASP B N 1
ATOM 6451 C CA . ASP B 1 240 ? 11.352 -7.629 28.578 1 80.5 240 ASP B CA 1
ATOM 6452 C C . ASP B 1 240 ? 9.844 -7.816 28.719 1 80.5 240 ASP B C 1
ATOM 6454 O O . ASP B 1 240 ? 9.102 -6.84 28.859 1 80.5 240 ASP B O 1
ATOM 6458 N N . GLU B 1 241 ? 9.406 -9.031 28.688 1 82.56 241 GLU B N 1
ATOM 6459 C CA . GLU B 1 241 ? 7.984 -9.367 28.719 1 82.56 241 GLU B CA 1
ATOM 6460 C C . GLU B 1 241 ? 7.316 -8.828 29.984 1 82.56 241 GLU B C 1
ATOM 6462 O O . GLU B 1 241 ? 6.172 -8.367 29.938 1 82.56 241 GLU B O 1
ATOM 6467 N N . GLU B 1 242 ? 8.008 -8.891 31.062 1 80.31 242 GLU B N 1
ATOM 6468 C CA . GLU B 1 242 ? 7.434 -8.422 32.312 1 80.31 242 GLU B CA 1
ATOM 6469 C C . GLU B 1 242 ? 7.184 -6.918 32.281 1 80.31 242 GLU B C 1
ATOM 6471 O O . GLU B 1 242 ? 6.145 -6.449 32.75 1 80.31 242 GLU B O 1
ATOM 6476 N N . VAL B 1 243 ? 8.156 -6.242 31.828 1 82.5 243 VAL B N 1
ATOM 6477 C CA . VAL B 1 243 ? 8.055 -4.789 31.75 1 82.5 243 VAL B CA 1
ATOM 6478 C C . VAL B 1 243 ? 6.945 -4.398 30.766 1 82.5 243 VAL B C 1
ATOM 6480 O O . VAL B 1 243 ? 6.152 -3.498 31.047 1 82.5 243 VAL B O 1
ATOM 6483 N N . GLN B 1 244 ? 6.855 -5.105 29.766 1 84.75 244 GLN B N 1
ATOM 6484 C CA . GLN B 1 244 ? 5.844 -4.82 28.75 1 84.75 244 GLN B CA 1
ATOM 6485 C C . GLN B 1 244 ? 4.438 -5.055 29.297 1 84.75 244 GLN B C 1
ATOM 6487 O O . GLN B 1 244 ? 3.51 -4.305 28.984 1 84.75 244 GLN B O 1
ATOM 6492 N N . THR B 1 245 ? 4.363 -6.113 30.047 1 83.31 245 THR B N 1
ATOM 6493 C CA . THR B 1 245 ? 3.064 -6.43 30.625 1 83.31 245 THR B CA 1
ATOM 6494 C C . THR B 1 245 ? 2.598 -5.309 31.562 1 83.31 245 THR B C 1
ATOM 6496 O O . THR B 1 245 ? 1.411 -4.973 31.578 1 83.31 245 THR B O 1
ATOM 6499 N N . VAL B 1 246 ? 3.549 -4.766 32.25 1 79.81 246 VAL B N 1
ATOM 6500 C CA . VAL B 1 246 ? 3.221 -3.695 33.188 1 79.81 246 VAL B CA 1
ATOM 6501 C C . VAL B 1 246 ? 2.914 -2.414 32.406 1 79.81 246 VAL B C 1
ATOM 6503 O O . VAL B 1 246 ? 1.944 -1.715 32.719 1 79.81 246 VAL B O 1
ATOM 6506 N N . LEU B 1 247 ? 3.682 -2.178 31.438 1 82.31 247 LEU B N 1
ATOM 6507 C CA . LEU B 1 247 ? 3.562 -0.95 30.656 1 82.31 247 LEU B CA 1
ATOM 6508 C C . LEU B 1 247 ? 2.23 -0.904 29.922 1 82.31 247 LEU B C 1
ATOM 6510 O O . LEU B 1 247 ? 1.579 0.141 29.875 1 82.31 247 LEU B O 1
ATOM 6514 N N . PHE B 1 248 ? 1.897 -2.021 29.406 1 82.56 248 PHE B N 1
ATOM 6515 C CA . PHE B 1 248 ? 0.729 -2.027 28.547 1 82.56 248 PHE B CA 1
ATOM 6516 C C . PHE B 1 248 ? -0.488 -2.584 29.266 1 82.56 248 PHE B C 1
ATOM 6518 O O . PHE B 1 248 ? -1.469 -2.979 28.641 1 82.56 248 PHE B O 1
ATOM 6525 N N . ALA B 1 249 ? -0.237 -2.521 30.578 1 79.69 249 ALA B N 1
ATOM 6526 C CA . ALA B 1 249 ? -1.411 -2.867 31.375 1 79.69 249 ALA B CA 1
ATOM 6527 C C . ALA B 1 249 ? -2.562 -1.903 31.109 1 79.69 249 ALA B C 1
ATOM 6529 O O . ALA B 1 249 ? -2.342 -0.714 30.875 1 79.69 249 ALA B O 1
ATOM 6530 N N . ASP B 1 250 ? -3.752 -2.27 30.891 1 81.19 250 ASP B N 1
ATOM 6531 C CA . ASP B 1 250 ? -4.953 -1.475 30.672 1 81.19 250 ASP B CA 1
ATOM 6532 C C . ASP B 1 250 ? -4.914 -0.786 29.312 1 81.19 250 ASP B C 1
ATOM 6534 O O . ASP B 1 250 ? -5.27 0.388 29.188 1 81.19 250 ASP B O 1
ATOM 6538 N N . ARG B 1 251 ? -4.387 -1.381 28.406 1 83.06 251 ARG B N 1
ATOM 6539 C CA . ARG B 1 251 ? -4.219 -0.828 27.078 1 83.06 251 ARG B CA 1
ATOM 6540 C C . ARG B 1 251 ? -5.527 -0.237 26.562 1 83.06 251 ARG B C 1
ATOM 6542 O O . ARG B 1 251 ? -5.535 0.836 25.953 1 83.06 251 ARG B O 1
ATOM 6549 N N . SER B 1 252 ? -6.613 -0.875 26.797 1 81.44 252 SER B N 1
ATOM 6550 C CA . SER B 1 252 ? -7.91 -0.432 26.297 1 81.44 252 SER B CA 1
ATOM 6551 C C . SER B 1 252 ? -8.273 0.944 26.844 1 81.44 252 SER B C 1
ATOM 6553 O O . SER B 1 252 ? -8.836 1.773 26.125 1 81.44 252 SER B O 1
ATOM 6555 N N . GLU B 1 253 ? -7.883 1.173 28.078 1 80.94 253 GLU B N 1
ATOM 6556 C CA . GLU B 1 253 ? -8.242 2.43 28.734 1 80.94 253 GLU B CA 1
ATOM 6557 C C . GLU B 1 253 ? -7.469 3.602 28.125 1 80.94 253 GLU B C 1
ATOM 6559 O O . GLU B 1 253 ? -8.062 4.613 27.75 1 80.94 253 GLU B O 1
ATOM 6564 N N . TRP B 1 254 ? -6.195 3.385 28.062 1 82.31 254 TRP B N 1
ATOM 6565 C CA . TRP B 1 254 ? -5.418 4.535 27.609 1 82.31 254 TRP B CA 1
ATOM 6566 C C . TRP B 1 254 ? -5.449 4.66 26.094 1 82.31 254 TRP B C 1
ATOM 6568 O O . TRP B 1 254 ? -5.164 5.727 25.547 1 82.31 254 TRP B O 1
ATOM 6578 N N . MET B 1 255 ? -5.836 3.645 25.422 1 83.12 255 MET B N 1
ATOM 6579 C CA . MET B 1 255 ? -6.086 3.771 23.984 1 83.12 255 MET B CA 1
ATOM 6580 C C . MET B 1 255 ? -7.277 4.688 23.719 1 83.12 255 MET B C 1
ATOM 6582 O O . MET B 1 255 ? -7.262 5.473 22.766 1 83.12 255 MET B O 1
ATOM 6586 N N . ASN B 1 256 ? -8.172 4.562 24.531 1 78.88 256 ASN B N 1
ATOM 6587 C CA . ASN B 1 256 ? -9.367 5.391 24.391 1 78.88 256 ASN B CA 1
ATOM 6588 C C . ASN B 1 256 ? -9.094 6.836 24.797 1 78.88 256 ASN B C 1
ATOM 6590 O O . ASN B 1 256 ? -9.57 7.77 24.156 1 78.88 256 ASN B O 1
ATOM 6594 N N . LYS B 1 257 ? -8.328 6.91 25.906 1 79.88 257 LYS B N 1
ATOM 6595 C CA . LYS B 1 257 ? -7.98 8.242 26.391 1 79.88 257 LYS B CA 1
ATOM 6596 C C . LYS B 1 257 ? -6.973 8.922 25.469 1 79.88 257 LYS B C 1
ATOM 6598 O O . LYS B 1 257 ? -6.926 10.148 25.391 1 79.88 257 LYS B O 1
ATOM 6603 N N . GLY B 1 258 ? -6.191 8.148 24.844 1 82.81 258 GLY B N 1
ATOM 6604 C CA . GLY B 1 258 ? -5.199 8.641 23.906 1 82.81 258 GLY B CA 1
ATOM 6605 C C . GLY B 1 258 ? -3.805 8.727 24.484 1 82.81 258 GLY B C 1
ATOM 6606 O O . GLY B 1 258 ? -2.834 8.969 23.766 1 82.81 258 GLY B O 1
ATOM 6607 N N . TYR B 1 259 ? -3.742 8.672 25.859 1 87.75 259 TYR B N 1
ATOM 6608 C CA . TYR B 1 259 ? -2.428 8.695 26.484 1 87.75 259 TYR B CA 1
ATOM 6609 C C . TYR B 1 259 ? -2.492 8.148 27.906 1 87.75 259 TYR B C 1
ATOM 6611 O O . TYR B 1 259 ? -3.578 7.977 28.453 1 87.75 259 TYR B O 1
ATOM 6619 N N . LYS B 1 260 ? -1.411 7.789 28.438 1 89.38 260 LYS B N 1
ATOM 6620 C CA . LYS B 1 260 ? -1.229 7.379 29.828 1 89.38 260 LYS B CA 1
ATOM 6621 C C . LYS B 1 260 ? 0.073 7.934 30.391 1 89.38 260 LYS B C 1
ATOM 6623 O O . LYS B 1 260 ? 1.117 7.875 29.75 1 89.38 260 LYS B O 1
ATOM 6628 N N . ILE B 1 261 ? -0.097 8.578 31.578 1 89.31 261 ILE B N 1
ATOM 6629 C CA . ILE B 1 261 ? 1.1 9.086 32.25 1 89.31 261 ILE B CA 1
ATOM 6630 C C . ILE B 1 261 ? 1.391 8.258 33.5 1 89.31 261 ILE B C 1
ATOM 6632 O O . ILE B 1 261 ? 0.497 8.023 34.312 1 89.31 261 ILE B O 1
ATOM 6636 N N . ILE B 1 262 ? 2.545 7.785 33.5 1 88.19 262 ILE B N 1
ATOM 6637 C CA . ILE B 1 262 ? 2.996 7.035 34.688 1 88.19 262 ILE B CA 1
ATOM 6638 C C . ILE B 1 262 ? 4.055 7.836 35.438 1 88.19 262 ILE B C 1
ATOM 6640 O O . ILE B 1 262 ? 5.148 8.078 34.906 1 88.19 262 ILE B O 1
ATOM 6644 N N . THR B 1 263 ? 3.713 8.18 36.562 1 87.12 263 THR B N 1
ATOM 6645 C CA . THR B 1 263 ? 4.672 8.922 37.375 1 87.12 263 THR B CA 1
ATOM 6646 C C . THR B 1 263 ? 5.48 7.977 38.25 1 87.12 263 THR B C 1
ATOM 6648 O O . THR B 1 263 ? 5.043 6.859 38.531 1 87.12 263 THR B O 1
ATOM 6651 N N . ALA B 1 264 ? 6.609 8.414 38.656 1 85 264 ALA B N 1
ATOM 6652 C CA . ALA B 1 264 ? 7.504 7.594 39.469 1 85 264 ALA B CA 1
ATOM 6653 C C . ALA B 1 264 ? 6.844 7.184 40.781 1 85 264 ALA B C 1
ATOM 6655 O O . ALA B 1 264 ? 7.172 6.141 41.344 1 85 264 ALA B O 1
ATOM 6656 N N . GLN B 1 265 ? 5.859 7.969 41.188 1 81.56 265 GLN B N 1
ATOM 6657 C CA . GLN B 1 265 ? 5.246 7.746 42.5 1 81.56 265 GLN B CA 1
ATOM 6658 C C . GLN B 1 265 ? 4.043 6.816 42.406 1 81.56 265 GLN B C 1
ATOM 6660 O O . GLN B 1 265 ? 3.523 6.34 43.406 1 81.56 265 GLN B O 1
ATOM 6665 N N . SER B 1 266 ? 3.652 6.508 41.25 1 84.81 266 SER B N 1
ATOM 6666 C CA . SER B 1 266 ? 2.514 5.613 41.062 1 84.81 266 SER B CA 1
ATOM 6667 C C . SER B 1 266 ? 2.912 4.156 41.281 1 84.81 266 SER B C 1
ATOM 6669 O O . SER B 1 266 ? 4.094 3.814 41.25 1 84.81 266 SER B O 1
ATOM 6671 N N . PRO B 1 267 ? 1.982 3.293 41.594 1 83.62 267 PRO B N 1
ATOM 6672 C CA . PRO B 1 267 ? 2.305 1.88 41.812 1 83.62 267 PRO B CA 1
ATOM 6673 C C . PRO B 1 267 ? 3.037 1.255 40.625 1 83.62 267 PRO B C 1
ATOM 6675 O O . PRO B 1 267 ? 4.004 0.514 40.812 1 83.62 267 PRO B O 1
ATOM 6678 N N . GLN B 1 268 ? 2.578 1.516 39.5 1 86.38 268 GLN B N 1
ATOM 6679 C CA . GLN B 1 268 ? 3.252 1.014 38.281 1 86.38 268 GLN B CA 1
ATOM 6680 C C . GLN B 1 268 ? 4.625 1.658 38.125 1 86.38 268 GLN B C 1
ATOM 6682 O O . GLN B 1 268 ? 5.582 0.997 37.719 1 86.38 268 GLN B O 1
ATOM 6687 N N . GLY B 1 269 ? 4.664 2.918 38.5 1 87.12 269 GLY B N 1
ATOM 6688 C CA . GLY B 1 269 ? 5.902 3.67 38.344 1 87.12 269 GLY B CA 1
ATOM 6689 C C . GLY B 1 269 ? 7.023 3.164 39.25 1 87.12 269 GLY B C 1
ATOM 6690 O O . GLY B 1 269 ? 8.18 3.111 38.812 1 87.12 269 GLY B O 1
ATOM 6691 N N . ILE B 1 270 ? 6.645 2.732 40.438 1 86.94 270 ILE B N 1
ATOM 6692 C CA . ILE B 1 270 ? 7.629 2.24 41.375 1 86.94 270 ILE B CA 1
ATOM 6693 C C . ILE B 1 270 ? 8.297 0.982 40.844 1 86.94 270 ILE B C 1
ATOM 6695 O O . ILE B 1 270 ? 9.523 0.845 40.906 1 86.94 270 ILE B O 1
ATOM 6699 N N . LEU B 1 271 ? 7.527 0.155 40.219 1 84.88 271 LEU B N 1
ATOM 6700 C CA . LEU B 1 271 ? 8.039 -1.088 39.656 1 84.88 271 LEU B CA 1
ATOM 6701 C C . LEU B 1 271 ? 8.953 -0.807 38.469 1 84.88 271 LEU B C 1
ATOM 6703 O O . LEU B 1 271 ? 10.008 -1.435 38.344 1 84.88 271 LEU B O 1
ATOM 6707 N N . LEU B 1 272 ? 8.625 0.121 37.781 1 88 272 LEU B N 1
ATOM 6708 C CA . LEU B 1 272 ? 9.352 0.4 36.531 1 88 272 LEU B CA 1
ATOM 6709 C C . LEU B 1 272 ? 10.641 1.171 36.812 1 88 272 LEU B C 1
ATOM 6711 O O . LEU B 1 272 ? 11.648 0.976 36.125 1 88 272 LEU B O 1
ATOM 6715 N N . THR B 1 273 ? 10.531 2.018 37.75 1 86.75 273 THR B N 1
ATOM 6716 C CA . THR B 1 273 ? 11.727 2.777 38.125 1 86.75 273 THR B CA 1
ATOM 6717 C C . THR B 1 273 ? 12.766 1.873 38.781 1 86.75 273 THR B C 1
ATOM 6719 O O . THR B 1 273 ? 13.969 2.082 38.594 1 86.75 273 THR B O 1
ATOM 6722 N N . GLN B 1 274 ? 12.258 0.884 39.438 1 82.62 274 GLN B N 1
ATOM 6723 C CA . GLN B 1 274 ? 13.148 -0.079 40.062 1 82.62 274 GLN B CA 1
ATOM 6724 C C . GLN B 1 274 ? 13.914 -0.894 39.031 1 82.62 274 GLN B C 1
ATOM 6726 O O . GLN B 1 274 ? 15.062 -1.278 39.25 1 82.62 274 GLN B O 1
ATOM 6731 N N . ASN B 1 275 ? 13.258 -1.038 37.938 1 83.88 275 ASN B N 1
ATOM 6732 C CA . ASN B 1 275 ? 13.883 -1.771 36.844 1 83.88 275 ASN B CA 1
ATOM 6733 C C . ASN B 1 275 ? 14.719 -0.852 35.969 1 83.88 275 ASN B C 1
ATOM 6735 O O . ASN B 1 275 ? 15.258 -1.285 34.938 1 83.88 275 ASN B O 1
ATOM 6739 N N . GLY B 1 276 ? 14.68 0.421 36.312 1 81.88 276 GLY B N 1
ATOM 6740 C CA . GLY B 1 276 ? 15.523 1.382 35.625 1 81.88 276 GLY B CA 1
ATOM 6741 C C . GLY B 1 276 ? 14.961 1.819 34.281 1 81.88 276 GLY B C 1
ATOM 6742 O O . GLY B 1 276 ? 15.711 2.205 33.375 1 81.88 276 GLY B O 1
ATOM 6743 N N . ILE B 1 277 ? 13.695 1.733 34.188 1 84.62 277 ILE B N 1
ATOM 6744 C CA . ILE B 1 277 ? 13.078 2.033 32.875 1 84.62 277 ILE B CA 1
ATOM 6745 C C . ILE B 1 277 ? 13.023 3.545 32.688 1 84.62 277 ILE B C 1
ATOM 6747 O O . ILE B 1 277 ? 13.344 4.043 31.594 1 84.62 277 ILE B O 1
ATOM 6751 N N . PHE B 1 278 ? 12.594 4.266 33.781 1 86.44 278 PHE B N 1
ATOM 6752 C CA . PHE B 1 278 ? 12.586 5.723 33.688 1 86.44 278 PHE B CA 1
ATOM 6753 C C . PHE B 1 278 ? 12.82 6.336 35.062 1 86.44 278 PHE B C 1
ATOM 6755 O O . PHE B 1 278 ? 12.938 5.617 36.062 1 86.44 278 PHE B O 1
ATOM 6762 N N . GLN B 1 279 ? 12.938 7.656 35.156 1 84.31 279 GLN B N 1
ATOM 6763 C CA . GLN B 1 279 ? 13.312 8.289 36.406 1 84.31 279 GLN B CA 1
ATOM 6764 C C . GLN B 1 279 ? 12.164 9.125 36.969 1 84.31 279 GLN B C 1
ATOM 6766 O O . GLN B 1 279 ? 11.867 9.055 38.156 1 84.31 279 GLN B O 1
ATOM 6771 N N . HIS B 1 280 ? 11.492 9.891 36.188 1 84.5 280 HIS B N 1
ATOM 6772 C CA . HIS B 1 280 ? 10.516 10.852 36.688 1 84.5 280 HIS B CA 1
ATOM 6773 C C . HIS B 1 280 ? 9.109 10.516 36.219 1 84.5 280 HIS B C 1
ATOM 6775 O O . HIS B 1 280 ? 8.227 10.242 37.031 1 84.5 280 HIS B O 1
ATOM 6781 N N . SER B 1 281 ? 8.953 10.641 34.969 1 88.81 281 SER B N 1
ATOM 6782 C CA . SER B 1 281 ? 7.633 10.375 34.406 1 88.81 281 SER B CA 1
ATOM 6783 C C . SER B 1 281 ? 7.73 9.742 33.031 1 88.81 281 SER B C 1
ATOM 6785 O O . SER B 1 281 ? 8.688 9.992 32.281 1 88.81 281 SER B O 1
ATOM 6787 N N . LEU B 1 282 ? 6.832 8.812 32.844 1 91.12 282 LEU B N 1
ATOM 6788 C CA . LEU B 1 282 ? 6.734 8.125 31.578 1 91.12 282 LEU B CA 1
ATOM 6789 C C . LEU B 1 282 ? 5.355 8.32 30.953 1 91.12 282 LEU B C 1
ATOM 6791 O O . LEU B 1 282 ? 4.344 8.258 31.656 1 91.12 282 LEU B O 1
ATOM 6795 N N . MET B 1 283 ? 5.359 8.641 29.672 1 91.88 283 MET B N 1
ATOM 6796 C CA . MET B 1 283 ? 4.098 8.812 28.953 1 91.88 283 MET B CA 1
ATOM 6797 C C . MET B 1 283 ? 3.959 7.785 27.844 1 91.88 283 MET B C 1
ATOM 6799 O O . MET B 1 283 ? 4.914 7.527 27.109 1 91.88 283 MET B O 1
ATOM 6803 N N . LEU B 1 284 ? 2.832 7.188 27.812 1 91.81 284 LEU B N 1
ATOM 6804 C CA . LEU B 1 284 ? 2.514 6.207 26.781 1 91.81 284 LEU B CA 1
ATOM 6805 C C . LEU B 1 284 ? 1.414 6.727 25.859 1 91.81 284 LEU B C 1
ATOM 6807 O O . LEU B 1 284 ? 0.412 7.273 26.328 1 91.81 284 LEU B O 1
ATOM 6811 N N . LEU B 1 285 ? 1.681 6.605 24.625 1 91.69 285 LEU B N 1
ATOM 6812 C CA . LEU B 1 285 ? 0.681 6.992 23.641 1 91.69 285 LEU B CA 1
ATOM 6813 C C . LEU B 1 285 ? 0.439 5.859 22.641 1 91.69 285 LEU B C 1
ATOM 6815 O O . LEU B 1 285 ? 1.382 5.188 22.219 1 91.69 285 LEU B O 1
ATOM 6819 N N . PRO B 1 286 ? -0.777 5.641 22.25 1 90.31 286 PRO B N 1
ATOM 6820 C CA . PRO B 1 286 ? -1.06 4.66 21.203 1 90.31 286 PRO B CA 1
ATOM 6821 C C . PRO B 1 286 ? -0.799 5.203 19.797 1 90.31 286 PRO B C 1
ATOM 6823 O O . PRO B 1 286 ? -1.044 6.383 19.531 1 90.31 286 PRO B O 1
ATOM 6826 N N . ILE B 1 287 ? -0.199 4.473 19.078 1 88.94 287 ILE B N 1
ATOM 6827 C CA . ILE B 1 287 ? -0.104 4.766 17.656 1 88.94 287 ILE B CA 1
ATOM 6828 C C . ILE B 1 287 ? -1.287 4.145 16.922 1 88.94 287 ILE B C 1
ATOM 6830 O O . ILE B 1 287 ? -1.391 2.92 16.828 1 88.94 287 ILE B O 1
ATOM 6834 N N . LEU B 1 288 ? -2.104 5.09 16.531 1 79.19 288 LEU B N 1
ATOM 6835 C CA . LEU B 1 288 ? -3.334 4.609 15.906 1 79.19 288 LEU B CA 1
ATOM 6836 C C . LEU B 1 288 ? -3.449 5.117 14.469 1 79.19 288 LEU B C 1
ATOM 6838 O O . LEU B 1 288 ? -2.893 6.164 14.133 1 79.19 288 LEU B O 1
ATOM 6842 N N . LYS B 1 289 ? -3.967 4.316 13.68 1 71.62 289 LYS B N 1
ATOM 6843 C CA . LYS B 1 289 ? -4.438 4.766 12.375 1 71.62 289 LYS B CA 1
ATOM 6844 C C . LYS B 1 289 ? -5.867 4.301 12.117 1 71.62 289 LYS B C 1
ATOM 6846 O O . LYS B 1 289 ? -6.168 3.109 12.203 1 71.62 289 LYS B O 1
ATOM 6851 N N . ASN B 1 290 ? -6.723 5.195 11.789 1 63.84 290 ASN B N 1
ATOM 6852 C CA . ASN B 1 290 ? -8.141 4.91 11.625 1 63.84 290 ASN B CA 1
ATOM 6853 C C . ASN B 1 290 ? -8.695 4.117 12.812 1 63.84 290 ASN B C 1
ATOM 6855 O O . ASN B 1 290 ? -9.367 3.104 12.625 1 63.84 290 ASN B O 1
ATOM 6859 N N . LYS B 1 291 ? -8.188 4.336 14 1 67 291 LYS B N 1
ATOM 6860 C CA . LYS B 1 291 ? -8.625 3.764 15.266 1 67 291 LYS B CA 1
ATOM 6861 C C . LYS B 1 291 ? -8.102 2.342 15.438 1 67 291 LYS B C 1
ATOM 6863 O O . LYS B 1 291 ? -8.578 1.6 16.297 1 67 291 LYS B O 1
ATOM 6868 N N . GLU B 1 292 ? -7.312 2.043 14.492 1 75.81 292 GLU B N 1
ATOM 6869 C CA . GLU B 1 292 ? -6.684 0.73 14.609 1 75.81 292 GLU B CA 1
ATOM 6870 C C . GLU B 1 292 ? -5.328 0.83 15.297 1 75.81 292 GLU B C 1
ATOM 6872 O O . GLU B 1 292 ? -4.555 1.751 15.031 1 75.81 292 GLU B O 1
ATOM 6877 N N . TRP B 1 293 ? -5.078 -0.155 16.172 1 83.19 293 TRP B N 1
ATOM 6878 C CA . TRP B 1 293 ? -3.84 -0.225 16.938 1 83.19 293 TRP B CA 1
ATOM 6879 C C . TRP B 1 293 ? -2.672 -0.645 16.047 1 83.19 293 TRP B C 1
ATOM 6881 O O . TRP B 1 293 ? -2.711 -1.707 15.422 1 83.19 293 TRP B O 1
ATOM 6891 N N . LEU B 1 294 ? -1.67 0.17 15.977 1 85.12 294 LEU B N 1
ATOM 6892 C CA . LEU B 1 294 ? -0.459 -0.165 15.234 1 85.12 294 LEU B CA 1
ATOM 6893 C C . LEU B 1 294 ? 0.709 -0.411 16.188 1 85.12 294 LEU B C 1
ATOM 6895 O O . LEU B 1 294 ? 1.649 -1.133 15.844 1 85.12 294 LEU B O 1
ATOM 6899 N N . GLY B 1 295 ? 0.65 0.246 17.281 1 90.19 295 GLY B N 1
ATOM 6900 C CA . GLY B 1 295 ? 1.735 0.153 18.25 1 90.19 295 GLY B CA 1
ATOM 6901 C C . GLY B 1 295 ? 1.654 1.2 19.344 1 90.19 295 GLY B C 1
ATOM 6902 O O . GLY B 1 295 ? 0.575 1.722 19.625 1 90.19 295 GLY B O 1
ATOM 6903 N N . ALA B 1 296 ? 2.805 1.345 20.016 1 90.75 296 ALA B N 1
ATOM 6904 C CA . ALA B 1 296 ? 2.84 2.281 21.141 1 90.75 296 ALA B CA 1
ATOM 6905 C C . ALA B 1 296 ? 4.105 3.135 21.109 1 90.75 296 ALA B C 1
ATOM 6907 O O . ALA B 1 296 ? 5.156 2.678 20.656 1 90.75 296 ALA B O 1
ATOM 6908 N N . LEU B 1 297 ? 3.875 4.336 21.5 1 91.81 297 LEU B N 1
ATOM 6909 C CA . LEU B 1 297 ? 4.977 5.277 21.688 1 91.81 297 LEU B CA 1
ATOM 6910 C C . LEU B 1 297 ? 5.199 5.578 23.156 1 91.81 297 LEU B C 1
ATOM 6912 O O . LEU B 1 297 ? 4.254 5.914 23.875 1 91.81 297 LEU B O 1
ATOM 6916 N N . ALA B 1 298 ? 6.391 5.344 23.609 1 91.88 298 ALA B N 1
ATOM 6917 C CA . ALA B 1 298 ? 6.75 5.641 24.984 1 91.88 298 ALA B CA 1
ATOM 6918 C C . ALA B 1 298 ? 7.816 6.73 25.062 1 91.88 298 ALA B C 1
ATOM 6920 O O . ALA B 1 298 ? 8.812 6.68 24.328 1 91.88 298 ALA B O 1
ATOM 6921 N N . VAL B 1 299 ? 7.547 7.715 25.844 1 92.81 299 VAL B N 1
ATOM 6922 C CA . VAL B 1 299 ? 8.508 8.797 26.062 1 92.81 299 VAL B CA 1
ATOM 6923 C C . VAL B 1 299 ? 8.695 9.031 27.547 1 92.81 299 VAL B C 1
ATOM 6925 O O . VAL B 1 299 ? 7.746 8.93 28.328 1 92.81 299 VAL B O 1
ATOM 6928 N N . SER B 1 300 ? 9.961 9.25 27.891 1 90.31 300 SER B N 1
ATOM 6929 C CA . SER B 1 300 ? 10.18 9.469 29.312 1 90.31 300 SER B CA 1
ATOM 6930 C C . SER B 1 300 ? 11.258 10.516 29.562 1 90.31 300 SER B C 1
ATOM 6932 O O . SER B 1 300 ? 12.156 10.688 28.734 1 90.31 300 SER B O 1
ATOM 6934 N N . ASP B 1 301 ? 11.031 11.172 30.656 1 85 301 ASP B N 1
ATOM 6935 C CA . ASP B 1 301 ? 12.023 12.023 31.312 1 85 301 ASP B CA 1
ATOM 6936 C C . ASP B 1 301 ? 12.406 13.203 30.422 1 85 301 ASP B C 1
ATOM 6938 O O . ASP B 1 301 ? 13.422 13.164 29.719 1 85 301 ASP B O 1
ATOM 6942 N N . LYS B 1 302 ? 11.703 14.219 30.516 1 84.06 302 LYS B N 1
ATOM 6943 C CA . LYS B 1 302 ? 12.023 15.484 29.859 1 84.06 302 LYS B CA 1
ATOM 6944 C C . LYS B 1 302 ? 13.344 16.047 30.375 1 84.06 302 LYS B C 1
ATOM 6946 O O . LYS B 1 302 ? 13.648 15.953 31.562 1 84.06 302 LYS B O 1
ATOM 6951 N N . THR B 1 303 ? 14.055 16.609 29.469 1 81.19 303 THR B N 1
ATOM 6952 C CA . THR B 1 303 ? 15.336 17.188 29.875 1 81.19 303 THR B CA 1
ATOM 6953 C C . THR B 1 303 ? 15.133 18.281 30.922 1 81.19 303 THR B C 1
ATOM 6955 O O . THR B 1 303 ? 15.992 18.484 31.781 1 81.19 303 THR B O 1
ATOM 6958 N N . SER B 1 304 ? 13.945 18.953 30.859 1 67.62 304 SER B N 1
ATOM 6959 C CA . SER B 1 304 ? 13.625 20 31.828 1 67.62 304 SER B CA 1
ATOM 6960 C C . SER B 1 304 ? 13.18 19.406 33.156 1 67.62 304 SER B C 1
ATOM 6962 O O . SER B 1 304 ? 13.039 20.141 34.156 1 67.62 304 SER B O 1
ATOM 6964 N N . ARG B 1 305 ? 13.07 18.156 33.344 1 72.12 305 ARG B N 1
ATOM 6965 C CA . ARG B 1 305 ? 12.664 17.422 34.562 1 72.12 305 ARG B CA 1
ATOM 6966 C C . ARG B 1 305 ? 11.297 17.891 35.031 1 72.12 305 ARG B C 1
ATOM 6968 O O . ARG B 1 305 ? 10.984 17.781 36.219 1 72.12 305 ARG B O 1
ATOM 6975 N N . THR B 1 306 ? 10.539 18.578 34 1 70.19 306 THR B N 1
ATOM 6976 C CA . THR B 1 306 ? 9.172 18.984 34.312 1 70.19 306 THR B CA 1
ATOM 6977 C C . THR B 1 306 ? 8.172 17.922 33.875 1 70.19 306 THR B C 1
ATOM 6979 O O . THR B 1 306 ? 8.523 17 33.156 1 70.19 306 THR B O 1
ATOM 6982 N N . ARG B 1 307 ? 7.012 18.016 34.562 1 75.56 307 ARG B N 1
ATOM 6983 C CA . ARG B 1 307 ? 5.938 17.109 34.219 1 75.56 307 ARG B CA 1
ATOM 6984 C C . ARG B 1 307 ? 5.426 17.391 32.812 1 75.56 307 ARG B C 1
ATOM 6986 O O . ARG B 1 307 ? 5.578 18.516 32.312 1 75.56 307 ARG B O 1
ATOM 6993 N N . PHE B 1 308 ? 4.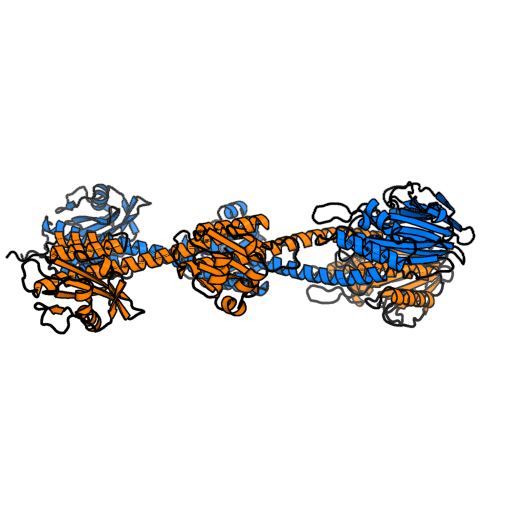945 16.375 32.219 1 83.25 308 PHE B N 1
ATOM 6994 C CA . PHE B 1 308 ? 4.336 16.562 30.922 1 83.25 308 PHE B CA 1
ATOM 6995 C C . PHE B 1 308 ? 3.086 17.422 31.016 1 83.25 308 PHE B C 1
ATOM 6997 O O . PHE B 1 308 ? 2.232 17.203 31.875 1 83.25 308 PHE B O 1
ATOM 7004 N N . ASP B 1 309 ? 3.08 18.406 30.234 1 76.56 309 ASP B N 1
ATOM 7005 C CA . ASP B 1 309 ? 1.926 19.297 30.266 1 76.56 309 ASP B CA 1
ATOM 7006 C C . ASP B 1 309 ? 1.01 19.062 29.078 1 76.56 309 ASP B C 1
ATOM 7008 O O . ASP B 1 309 ? 1.219 18.125 28.297 1 76.56 309 ASP B O 1
ATOM 7012 N N . GLU B 1 310 ? -0.002 19.828 29.016 1 72.62 310 GLU B N 1
ATOM 7013 C CA . GLU B 1 310 ? -1.013 19.656 27.969 1 72.62 310 GLU B CA 1
ATOM 7014 C C . GLU B 1 310 ? -0.426 19.922 26.578 1 72.62 310 GLU B C 1
ATOM 7016 O O . GLU B 1 310 ? -0.828 19.281 25.609 1 72.62 310 GLU B O 1
ATOM 7021 N N . MET B 1 311 ? 0.478 20.734 26.609 1 67.19 311 MET B N 1
ATOM 7022 C CA . MET B 1 311 ? 1.117 21.031 25.328 1 67.19 311 MET B CA 1
ATOM 7023 C C . MET B 1 311 ? 1.938 19.844 24.844 1 67.19 311 MET B C 1
ATOM 7025 O O . MET B 1 311 ? 1.925 19.516 23.641 1 67.19 311 MET B O 1
ATOM 7029 N N . ASP B 1 312 ? 2.596 19.234 25.797 1 76.62 312 ASP B N 1
ATOM 7030 C CA . ASP B 1 312 ? 3.375 18.047 25.453 1 76.62 312 ASP B CA 1
ATOM 7031 C C . ASP B 1 312 ? 2.479 16.953 24.906 1 76.62 312 ASP B C 1
ATOM 7033 O O . ASP B 1 312 ? 2.822 16.297 23.906 1 76.62 312 ASP B O 1
ATOM 7037 N N . ILE B 1 313 ? 1.359 16.828 25.531 1 78.75 313 ILE B N 1
ATOM 7038 C CA . ILE B 1 313 ? 0.419 15.789 25.156 1 78.75 313 ILE B CA 1
ATOM 7039 C C . ILE B 1 313 ? -0.09 16.047 23.734 1 78.75 313 ILE B C 1
ATOM 7041 O O . ILE B 1 313 ? -0.166 15.125 22.922 1 78.75 313 ILE B O 1
ATOM 7045 N N . LYS B 1 314 ? -0.36 17.219 23.484 1 70.69 314 LYS B N 1
ATOM 7046 C CA . LYS B 1 314 ? -0.878 17.578 22.172 1 70.69 314 LYS B CA 1
ATOM 7047 C C . LYS B 1 314 ? 0.164 17.328 21.078 1 70.69 314 LYS B C 1
ATOM 7049 O O . LYS B 1 314 ? -0.154 16.781 20.016 1 70.69 314 LYS B O 1
ATOM 7054 N N . ILE B 1 315 ? 1.34 17.672 21.359 1 71 315 ILE B N 1
ATOM 7055 C CA . ILE B 1 315 ? 2.43 17.484 20.391 1 71 315 ILE B CA 1
ATOM 7056 C C . ILE B 1 315 ? 2.656 16 20.156 1 71 315 ILE B C 1
ATOM 7058 O O . ILE B 1 315 ? 2.781 15.562 19 1 71 315 ILE B O 1
ATOM 7062 N N . LEU B 1 316 ? 2.666 15.25 21.203 1 79.5 316 LEU B N 1
ATOM 7063 C CA . LEU B 1 316 ? 2.951 13.82 21.125 1 79.5 316 LEU B CA 1
ATOM 7064 C C . LEU B 1 316 ? 1.831 13.086 20.391 1 79.5 316 LEU B C 1
ATOM 7066 O O . LEU B 1 316 ? 2.086 12.133 19.641 1 79.5 316 LEU B O 1
ATOM 7070 N N . ARG B 1 317 ? 0.695 13.539 20.609 1 75.19 317 ARG B N 1
ATOM 7071 C CA . ARG B 1 317 ? -0.434 12.945 19.906 1 75.19 317 ARG B CA 1
ATOM 7072 C C . ARG B 1 317 ? -0.316 13.156 18.406 1 75.19 317 ARG B C 1
ATOM 7074 O O . ARG B 1 317 ? -0.596 12.25 17.625 1 75.19 317 ARG B O 1
ATOM 7081 N N . THR B 1 318 ? 0.05 14.281 18.141 1 69.31 318 THR B N 1
ATOM 7082 C CA . THR B 1 318 ? 0.23 14.594 16.719 1 69.31 318 THR B CA 1
ATOM 7083 C C . THR B 1 318 ? 1.362 13.758 16.125 1 69.31 318 THR B C 1
ATOM 7085 O O . THR B 1 318 ? 1.235 13.227 15.023 1 69.31 318 THR B O 1
ATOM 7088 N N . LEU B 1 319 ? 2.361 13.641 16.906 1 74 319 LEU B N 1
ATOM 7089 C CA . LEU B 1 319 ? 3.514 12.875 16.438 1 74 319 LEU B CA 1
ATOM 7090 C C . LEU B 1 319 ? 3.16 11.398 16.297 1 74 319 LEU B C 1
ATOM 7092 O O . LEU B 1 319 ? 3.562 10.758 15.328 1 74 319 LEU B O 1
ATOM 7096 N N . SER B 1 320 ? 2.492 10.938 17.25 1 80.06 320 SER B N 1
ATOM 7097 C CA . SER B 1 320 ? 2.076 9.539 17.203 1 80.06 320 SER B CA 1
ATOM 7098 C C . SER B 1 320 ? 1.224 9.258 15.977 1 80.06 320 SER B C 1
ATOM 7100 O O . SER B 1 320 ? 1.376 8.211 15.336 1 80.06 320 SER B O 1
ATOM 7102 N N . ASN B 1 321 ? 0.424 10.188 15.672 1 73.19 321 ASN B N 1
ATOM 7103 C CA . ASN B 1 321 ? -0.411 10.039 14.484 1 73.19 321 ASN B CA 1
ATOM 7104 C C . ASN B 1 321 ? 0.426 10.039 13.211 1 73.19 321 ASN B C 1
ATOM 7106 O O . ASN B 1 321 ? 0.146 9.281 12.281 1 73.19 321 ASN B O 1
ATOM 7110 N N . GLN B 1 322 ? 1.392 10.922 13.242 1 71.38 322 GLN B N 1
ATOM 7111 C CA . GLN B 1 322 ? 2.258 10.992 12.07 1 71.38 322 GLN B CA 1
ATOM 7112 C C . GLN B 1 322 ? 3.066 9.711 11.906 1 71.38 322 GLN B C 1
ATOM 7114 O O . GLN B 1 322 ? 3.314 9.266 10.781 1 71.38 322 GLN B O 1
ATOM 7119 N N . VAL B 1 323 ? 3.547 9.211 13.023 1 78.62 323 VAL B N 1
ATOM 7120 C CA . VAL B 1 323 ? 4.293 7.957 13 1 78.62 323 VAL B CA 1
ATOM 7121 C C . VAL B 1 323 ? 3.402 6.836 12.469 1 78.62 323 VAL B C 1
ATOM 7123 O O . VAL B 1 323 ? 3.846 6.008 11.672 1 78.62 323 VAL B O 1
ATOM 7126 N N . GLY B 1 324 ? 2.24 6.859 12.953 1 77.56 324 GLY B N 1
ATOM 7127 C CA . GLY B 1 324 ? 1.292 5.883 12.438 1 77.56 324 GLY B CA 1
ATOM 7128 C C . GLY B 1 324 ? 1.079 5.98 10.945 1 77.56 324 GLY B C 1
ATOM 7129 O O . GLY B 1 324 ? 1.033 4.961 10.25 1 77.56 324 GLY B O 1
ATOM 7130 N N . GLU B 1 325 ? 1.045 7.195 10.5 1 70 325 GLU B N 1
ATOM 7131 C CA . GLU B 1 325 ? 0.873 7.426 9.07 1 70 325 GLU B CA 1
ATOM 7132 C C . GLU B 1 325 ? 2.088 6.945 8.281 1 70 325 GLU B C 1
ATOM 7134 O O . GLU B 1 325 ? 1.943 6.332 7.227 1 70 325 GLU B O 1
ATOM 7139 N N . ALA B 1 326 ? 3.176 7.297 8.781 1 70.75 326 ALA B N 1
ATOM 7140 C CA . ALA B 1 326 ? 4.41 6.895 8.109 1 70.75 326 ALA B CA 1
ATOM 7141 C C . ALA B 1 326 ? 4.551 5.375 8.078 1 70.75 326 ALA B C 1
ATOM 7143 O O . ALA B 1 326 ? 5 4.805 7.082 1 70.75 326 ALA B O 1
ATOM 7144 N N . TYR B 1 327 ? 4.215 4.734 9.078 1 77.94 327 TYR B N 1
ATOM 7145 C CA . TYR B 1 327 ? 4.273 3.281 9.172 1 77.94 327 TYR B CA 1
ATOM 7146 C C . TYR B 1 327 ? 3.359 2.631 8.141 1 77.94 327 TYR B C 1
ATOM 7148 O O . TYR B 1 327 ? 3.742 1.652 7.496 1 77.94 327 TYR B O 1
ATOM 7156 N N . ARG B 1 328 ? 2.346 3.201 8.062 1 72.56 328 ARG B N 1
ATOM 7157 C CA . ARG B 1 328 ? 1.4 2.666 7.086 1 72.56 328 ARG B CA 1
ATOM 7158 C C . ARG B 1 328 ? 1.909 2.867 5.664 1 72.56 328 ARG B C 1
ATOM 7160 O O . ARG B 1 328 ? 1.713 2.008 4.801 1 72.56 328 ARG B O 1
ATOM 7167 N N . ALA B 1 329 ? 2.502 3.967 5.5 1 68.44 329 ALA B N 1
ATOM 7168 C CA . ALA B 1 329 ? 3.072 4.227 4.18 1 68.44 329 ALA B CA 1
ATOM 7169 C C . ALA B 1 329 ? 4.156 3.211 3.838 1 68.44 329 ALA B C 1
ATOM 7171 O O . ALA B 1 329 ? 4.27 2.777 2.688 1 68.44 329 ALA B O 1
ATOM 7172 N N . LEU B 1 330 ? 4.895 2.9 4.82 1 71.94 330 LEU B N 1
ATOM 7173 C CA . LEU B 1 330 ? 5.938 1.898 4.621 1 71.94 330 LEU B CA 1
ATOM 7174 C C . LEU B 1 330 ? 5.328 0.537 4.301 1 71.94 330 LEU B C 1
ATOM 7176 O O . LEU B 1 330 ? 5.832 -0.183 3.436 1 71.94 330 LEU B O 1
ATOM 7180 N N . GLN B 1 331 ? 4.355 0.233 4.969 1 73.81 331 GLN B N 1
ATOM 7181 C CA . GLN B 1 331 ? 3.65 -1.02 4.719 1 73.81 331 GLN B CA 1
ATOM 7182 C C . GLN B 1 331 ? 3.148 -1.093 3.279 1 73.81 331 GLN B C 1
ATOM 7184 O O . GLN B 1 331 ? 3.275 -2.127 2.623 1 73.81 331 GLN B O 1
ATOM 7189 N N . VAL B 1 332 ? 2.742 -0.041 2.922 1 69 332 VAL B N 1
ATOM 7190 C CA . VAL B 1 332 ? 2.193 0.023 1.572 1 69 332 VAL B CA 1
ATOM 7191 C C . VAL B 1 332 ? 3.314 -0.143 0.55 1 69 332 VAL B C 1
ATOM 7193 O O . VAL B 1 332 ? 3.152 -0.846 -0.45 1 69 332 VAL B O 1
ATOM 7196 N N . LYS B 1 333 ? 4.324 0.506 0.812 1 70.31 333 LYS B N 1
ATOM 7197 C CA . LYS B 1 333 ? 5.449 0.409 -0.111 1 70.31 333 LYS B CA 1
ATOM 7198 C C . LYS B 1 333 ? 5.938 -1.032 -0.232 1 70.31 333 LYS B C 1
ATOM 7200 O O . LYS B 1 333 ? 6.195 -1.516 -1.337 1 70.31 333 LYS B O 1
ATOM 7205 N N . ILE B 1 334 ? 6.082 -1.667 0.838 1 73.56 334 ILE B N 1
ATOM 7206 C CA . ILE B 1 334 ? 6.543 -3.051 0.855 1 73.56 334 ILE B CA 1
ATOM 7207 C C . ILE B 1 334 ? 5.562 -3.932 0.085 1 73.56 334 ILE B C 1
ATOM 7209 O O . ILE B 1 334 ? 5.973 -4.789 -0.703 1 73.56 334 ILE B O 1
ATOM 7213 N N . GLN B 1 335 ? 4.348 -3.635 0.259 1 73.81 335 GLN B N 1
ATOM 7214 C CA . GLN B 1 335 ? 3.32 -4.406 -0.435 1 73.81 335 GLN B CA 1
ATOM 7215 C C . GLN B 1 335 ? 3.363 -4.152 -1.938 1 73.81 335 GLN B C 1
ATOM 7217 O O . GLN B 1 335 ? 3.178 -5.074 -2.734 1 73.81 335 GLN B O 1
ATOM 7222 N N . SER B 1 336 ? 3.588 -2.941 -2.186 1 73.62 336 SER B N 1
ATOM 7223 C CA . SER B 1 336 ? 3.67 -2.59 -3.6 1 73.62 336 SER B CA 1
ATOM 7224 C C . SER B 1 336 ? 4.836 -3.299 -4.277 1 73.62 336 SER B C 1
ATOM 7226 O O . SER B 1 336 ? 4.707 -3.781 -5.406 1 73.62 336 SER B O 1
ATOM 7228 N N . ASP B 1 337 ? 5.918 -3.324 -3.627 1 75.12 337 ASP B N 1
ATOM 7229 C CA . ASP B 1 337 ? 7.09 -4.004 -4.176 1 75.12 337 ASP B CA 1
ATOM 7230 C C . ASP B 1 337 ? 6.824 -5.496 -4.352 1 75.12 337 ASP B C 1
ATOM 7232 O O . ASP B 1 337 ? 7.238 -6.09 -5.348 1 75.12 337 ASP B O 1
ATOM 7236 N N . ARG B 1 338 ? 6.211 -5.996 -3.445 1 77.19 338 ARG B N 1
ATOM 7237 C CA . ARG B 1 338 ? 5.852 -7.406 -3.525 1 77.19 338 ARG B CA 1
ATOM 7238 C C . ARG B 1 338 ? 4.941 -7.672 -4.719 1 77.19 338 ARG B C 1
ATOM 7240 O O . ARG B 1 338 ? 5.117 -8.664 -5.434 1 77.19 338 ARG B O 1
ATOM 7247 N N . LEU B 1 339 ? 4.086 -6.82 -4.906 1 79.38 339 LEU B N 1
ATOM 7248 C CA . LEU B 1 339 ? 3.16 -6.977 -6.02 1 79.38 339 LEU B CA 1
ATOM 7249 C C . LEU B 1 339 ? 3.896 -6.898 -7.352 1 79.38 339 LEU B C 1
ATOM 7251 O O . LEU B 1 339 ? 3.59 -7.648 -8.281 1 79.38 339 LEU B O 1
ATOM 7255 N N . LYS B 1 340 ? 4.805 -6.016 -7.371 1 78.06 340 LYS B N 1
ATOM 7256 C CA . LYS B 1 340 ? 5.59 -5.898 -8.594 1 78.06 340 LYS B CA 1
ATOM 7257 C C . LYS B 1 340 ? 6.344 -7.191 -8.891 1 78.06 340 LYS B C 1
ATOM 7259 O O . LYS B 1 340 ? 6.41 -7.629 -10.047 1 78.06 340 LYS B O 1
ATOM 7264 N N . ASN B 1 341 ? 6.891 -7.727 -7.891 1 81.56 341 ASN B N 1
ATOM 7265 C CA . ASN B 1 341 ? 7.602 -8.992 -8.062 1 81.56 341 ASN B CA 1
ATOM 7266 C C . ASN B 1 341 ? 6.664 -10.109 -8.508 1 81.56 341 ASN B C 1
ATOM 7268 O O . ASN B 1 341 ? 7.023 -10.914 -9.367 1 81.56 341 ASN B O 1
ATOM 7272 N N . ILE B 1 342 ? 5.555 -10.055 -7.906 1 83.12 342 ILE B N 1
ATOM 7273 C CA . ILE B 1 342 ? 4.562 -11.055 -8.266 1 83.12 342 ILE B CA 1
ATOM 7274 C C . ILE B 1 342 ? 4.164 -10.883 -9.734 1 83.12 342 ILE B C 1
ATOM 7276 O O . ILE B 1 342 ? 4.035 -11.867 -10.469 1 83.12 342 ILE B O 1
ATOM 7280 N N . ASP B 1 343 ? 4.035 -9.695 -10.102 1 82.94 343 ASP B N 1
ATOM 7281 C CA . ASP B 1 343 ? 3.672 -9.414 -11.484 1 82.94 343 ASP B CA 1
ATOM 7282 C C . ASP B 1 343 ? 4.754 -9.914 -12.445 1 82.94 343 ASP B C 1
ATOM 7284 O O . ASP B 1 343 ? 4.441 -10.453 -13.508 1 82.94 343 ASP B O 1
ATOM 7288 N N . ARG B 1 344 ? 5.934 -9.75 -12.094 1 83.75 344 ARG B N 1
ATOM 7289 C CA . ARG B 1 344 ? 7.039 -10.242 -12.906 1 83.75 344 ARG B CA 1
ATOM 7290 C C . ARG B 1 344 ? 7.02 -11.766 -12.992 1 83.75 344 ARG B C 1
ATOM 7292 O O . ARG B 1 344 ? 7.219 -12.336 -14.07 1 83.75 344 ARG B O 1
ATOM 7299 N N . ASP B 1 345 ? 6.832 -12.289 -11.844 1 84.5 345 ASP B N 1
ATOM 7300 C CA . ASP B 1 345 ? 6.734 -13.742 -11.805 1 84.5 345 ASP B CA 1
ATOM 7301 C C . ASP B 1 345 ? 5.602 -14.242 -12.695 1 84.5 345 ASP B C 1
ATOM 7303 O O . ASP B 1 345 ? 5.734 -15.273 -13.359 1 84.5 345 ASP B O 1
ATOM 7307 N N . MET B 1 346 ? 4.617 -13.477 -12.695 1 87.5 346 MET B N 1
ATOM 7308 C CA . MET B 1 346 ? 3.443 -13.891 -13.461 1 87.5 346 MET B CA 1
ATOM 7309 C C . MET B 1 346 ? 3.709 -13.805 -14.961 1 87.5 346 MET B C 1
ATOM 7311 O O . MET B 1 346 ? 3.182 -14.594 -15.742 1 87.5 346 MET B O 1
ATOM 7315 N N . GLN B 1 347 ? 4.512 -12.914 -15.352 1 87.19 347 GLN B N 1
ATOM 7316 C CA . GLN B 1 347 ? 4.875 -12.82 -16.766 1 87.19 347 GLN B CA 1
ATOM 7317 C C . GLN B 1 347 ? 5.672 -14.039 -17.219 1 87.19 347 GLN B C 1
ATOM 7319 O O . GLN B 1 347 ? 5.445 -14.57 -18.297 1 87.19 347 GLN B O 1
ATOM 7324 N N . VAL B 1 348 ? 6.559 -14.406 -16.406 1 84.81 348 VAL B N 1
ATOM 7325 C CA . VAL B 1 348 ? 7.344 -15.602 -16.703 1 84.81 348 VAL B CA 1
ATOM 7326 C C . VAL B 1 348 ? 6.434 -16.828 -16.703 1 84.81 348 VAL B C 1
ATOM 7328 O O . VAL B 1 348 ? 6.543 -17.672 -17.594 1 84.81 348 VAL B O 1
ATOM 7331 N N . ALA B 1 349 ? 5.59 -16.859 -15.711 1 88.44 349 ALA B N 1
ATOM 7332 C CA . ALA B 1 349 ? 4.641 -17.969 -15.641 1 88.44 349 ALA B CA 1
ATOM 7333 C C . ALA B 1 349 ? 3.779 -18.031 -16.891 1 88.44 349 ALA B C 1
ATOM 7335 O O . ALA B 1 349 ? 3.488 -19.125 -17.406 1 88.44 349 ALA B O 1
ATOM 7336 N N . ALA B 1 350 ? 3.406 -16.875 -17.344 1 88.94 350 ALA B N 1
ATOM 7337 C CA . ALA B 1 350 ? 2.598 -16.812 -18.547 1 88.94 350 ALA B CA 1
ATOM 7338 C C . ALA B 1 350 ? 3.348 -17.391 -19.75 1 88.94 350 ALA B C 1
ATOM 7340 O O . ALA B 1 350 ? 2.76 -18.094 -20.562 1 88.94 350 ALA B O 1
ATOM 7341 N N . MET B 1 351 ? 4.598 -17.172 -19.844 1 86.06 351 MET B N 1
ATOM 7342 C CA . MET B 1 351 ? 5.426 -17.703 -20.922 1 86.06 351 MET B CA 1
ATOM 7343 C C . MET B 1 351 ? 5.555 -19.219 -20.812 1 86.06 351 MET B C 1
ATOM 7345 O O . MET B 1 351 ? 5.484 -19.922 -21.828 1 86.06 351 MET B O 1
ATOM 7349 N N . ILE B 1 352 ? 5.727 -19.672 -19.656 1 84.25 352 ILE B N 1
ATOM 7350 C CA . ILE B 1 352 ? 5.844 -21.109 -19.438 1 84.25 352 ILE B CA 1
ATOM 7351 C C . ILE B 1 352 ? 4.547 -21.797 -19.844 1 84.25 352 ILE B C 1
ATOM 7353 O O . ILE B 1 352 ? 4.574 -22.844 -20.516 1 84.25 352 ILE B O 1
ATOM 7357 N N . GLN B 1 353 ? 3.51 -21.203 -19.422 1 87.5 353 GLN B N 1
ATOM 7358 C CA . GLN B 1 353 ? 2.213 -21.797 -19.734 1 87.5 353 GLN B CA 1
ATOM 7359 C C . GLN B 1 353 ? 1.976 -21.812 -21.25 1 87.5 353 GLN B C 1
ATOM 7361 O O . GLN B 1 353 ? 1.489 -22.812 -21.781 1 87.5 353 GLN B O 1
ATOM 7366 N N . LYS B 1 354 ? 2.266 -20.75 -21.891 1 85.56 354 LYS B N 1
ATOM 7367 C CA . LYS B 1 354 ? 2.1 -20.672 -23.344 1 85.56 354 LYS B CA 1
ATOM 7368 C C . LYS B 1 354 ? 2.932 -21.734 -24.047 1 85.56 354 LYS B C 1
ATOM 7370 O O . LYS B 1 354 ? 2.477 -22.359 -25.016 1 85.56 354 LYS B O 1
ATOM 7375 N N . HIS B 1 355 ? 4.047 -22.031 -23.484 1 81.69 355 HIS B N 1
ATOM 7376 C CA . HIS B 1 355 ? 4.945 -23 -24.094 1 81.69 355 HIS B CA 1
ATOM 7377 C C . HIS B 1 355 ? 4.527 -24.422 -23.75 1 81.69 355 HIS B C 1
ATOM 7379 O O . HIS B 1 355 ? 4.93 -25.375 -24.422 1 81.69 355 HIS B O 1
ATOM 7385 N N . SER B 1 356 ? 3.801 -24.469 -22.703 1 83.81 356 SER B N 1
ATOM 7386 C CA . SER B 1 356 ? 3.348 -25.797 -22.297 1 83.81 356 SER B CA 1
ATOM 7387 C C . SER B 1 356 ? 2.24 -26.312 -23.219 1 83.81 356 SER B C 1
ATOM 7389 O O . SER B 1 356 ? 1.976 -27.516 -23.266 1 83.81 356 SER B O 1
ATOM 7391 N N . LEU B 1 357 ? 1.604 -25.422 -23.922 1 88.38 357 LEU B N 1
ATOM 7392 C CA . LEU B 1 357 ? 0.583 -25.828 -24.875 1 88.38 357 LEU B CA 1
ATOM 7393 C C . LEU B 1 357 ? 1.221 -26.422 -26.125 1 88.38 357 LEU B C 1
ATOM 7395 O O . LEU B 1 357 ? 2.27 -25.969 -26.578 1 88.38 357 LEU B O 1
ATOM 7399 N N . PRO B 1 358 ? 0.583 -27.375 -26.641 1 87.62 358 PRO B N 1
ATOM 7400 C CA . PRO B 1 358 ? 1.188 -28.047 -27.797 1 87.62 358 PRO B CA 1
ATOM 7401 C C . PRO B 1 358 ? 1.175 -27.188 -29.062 1 87.62 358 PRO B C 1
ATOM 7403 O O . PRO B 1 358 ? 0.257 -26.391 -29.25 1 87.62 358 PRO B O 1
ATOM 7406 N N . ILE B 1 359 ? 2.146 -27.391 -29.812 1 86.88 359 ILE B N 1
ATOM 7407 C CA . ILE B 1 359 ? 2.176 -26.766 -31.141 1 86.88 359 ILE B CA 1
ATOM 7408 C C . ILE B 1 359 ? 1.375 -27.609 -32.125 1 86.88 359 ILE B C 1
ATOM 7410 O O . ILE B 1 359 ? 1.785 -28.719 -32.469 1 86.88 359 ILE B O 1
ATOM 7414 N N . ILE B 1 360 ? 0.295 -27.109 -32.5 1 92.56 360 ILE B N 1
ATOM 7415 C CA . ILE B 1 360 ? -0.573 -27.828 -33.406 1 92.56 360 ILE B CA 1
ATOM 7416 C C . ILE B 1 360 ? -0.163 -27.5 -34.844 1 92.56 360 ILE B C 1
ATOM 7418 O O . ILE B 1 360 ? -0.049 -26.328 -35.219 1 92.56 360 ILE B O 1
ATOM 7422 N N . PRO B 1 361 ? 0.093 -28.484 -35.625 1 93 361 PRO B N 1
ATOM 7423 C CA . PRO B 1 361 ? 0.441 -28.234 -37.031 1 93 361 PRO B CA 1
ATOM 7424 C C . PRO B 1 361 ? -0.702 -27.594 -37.812 1 93 361 PRO B C 1
ATOM 7426 O O . PRO B 1 361 ? -1.873 -27.797 -37.5 1 93 361 PRO B O 1
ATOM 7429 N N . LYS B 1 362 ? -0.373 -26.906 -38.812 1 94.12 362 LYS B N 1
ATOM 7430 C CA . LYS B 1 362 ? -1.38 -26.266 -39.656 1 94.12 362 LYS B CA 1
ATOM 7431 C C . LYS B 1 362 ? -2.176 -27.297 -40.469 1 94.12 362 LYS B C 1
ATOM 7433 O O . LYS B 1 362 ? -3.361 -27.094 -40.75 1 94.12 362 LYS B O 1
ATOM 7438 N N . GLN B 1 363 ? -1.382 -28.344 -40.812 1 94.25 363 GLN B N 1
ATOM 7439 C CA . GLN B 1 363 ? -2.047 -29.391 -41.594 1 94.25 363 GLN B CA 1
ATOM 7440 C C . GLN B 1 363 ? -1.553 -30.766 -41.188 1 94.25 363 GLN B C 1
ATOM 7442 O O . GLN B 1 363 ? -0.366 -30.953 -40.906 1 94.25 363 GLN B O 1
ATOM 7447 N N . TYR B 1 364 ? -2.535 -31.656 -41.094 1 94.25 364 TYR B N 1
ATOM 7448 C CA . TYR B 1 364 ? -2.248 -33.062 -40.875 1 94.25 364 TYR B CA 1
ATOM 7449 C C . TYR B 1 364 ? -3.154 -33.938 -41.75 1 94.25 364 TYR B C 1
ATOM 7451 O O . TYR B 1 364 ? -4.348 -34.062 -41.469 1 94.25 364 TYR B O 1
ATOM 7459 N N . SER B 1 365 ? -2.588 -34.531 -42.812 1 93.5 365 SER B N 1
ATOM 7460 C CA . SER B 1 365 ? -3.34 -35.312 -43.75 1 93.5 365 SER B CA 1
ATOM 7461 C C . SER B 1 365 ? -4.492 -34.531 -44.375 1 93.5 365 SER B C 1
ATOM 7463 O O . SER B 1 365 ? -4.281 -33.469 -44.969 1 93.5 365 SER B O 1
ATOM 7465 N N . LEU B 1 366 ? -5.73 -34.875 -44 1 94.25 366 LEU B N 1
ATOM 7466 C CA . LEU B 1 366 ? -6.895 -34.281 -44.625 1 94.25 366 LEU B CA 1
ATOM 7467 C C . LEU B 1 366 ? -7.473 -33.188 -43.75 1 94.25 366 LEU B C 1
ATOM 7469 O O . LEU B 1 366 ? -8.508 -32.594 -44.062 1 94.25 366 LEU B O 1
ATOM 7473 N N . LEU B 1 367 ? -6.754 -32.875 -42.75 1 96.25 367 LEU B N 1
ATOM 7474 C CA . LEU B 1 367 ? -7.293 -31.922 -41.781 1 96.25 367 LEU B CA 1
ATOM 7475 C C . LEU B 1 367 ? -6.418 -30.672 -41.75 1 96.25 367 LEU B C 1
ATOM 7477 O O . LEU B 1 367 ? -5.195 -30.75 -41.875 1 96.25 367 LEU B O 1
ATOM 7481 N N . GLU B 1 368 ? -7.031 -29.531 -41.594 1 97.12 368 GLU B N 1
ATOM 7482 C CA . GLU B 1 368 ? -6.352 -28.266 -41.375 1 97.12 368 GLU B CA 1
ATOM 7483 C C . GLU B 1 368 ? -6.715 -27.688 -40 1 97.12 368 GLU B C 1
ATOM 7485 O O . GLU B 1 368 ? -7.871 -27.75 -39.562 1 97.12 368 GLU B O 1
ATOM 7490 N N . PHE B 1 369 ? -5.691 -27.219 -39.344 1 97.19 369 PHE B N 1
ATOM 7491 C CA . PHE B 1 369 ? -5.914 -26.766 -37.969 1 97.19 369 PHE B CA 1
ATOM 7492 C C . PHE B 1 369 ? -5.449 -25.328 -37.812 1 97.19 369 PHE B C 1
ATOM 7494 O O . PHE B 1 369 ? -4.574 -24.859 -38.531 1 97.19 369 PHE B O 1
ATOM 7501 N N . ASP B 1 370 ? -6.051 -24.656 -36.875 1 97.5 370 ASP B N 1
ATOM 7502 C CA . ASP B 1 370 ? -5.555 -23.406 -36.281 1 97.5 370 ASP B CA 1
ATOM 7503 C C . ASP B 1 370 ? -6.039 -23.25 -34.844 1 97.5 370 ASP B C 1
ATOM 7505 O O . ASP B 1 370 ? -7.18 -23.594 -34.531 1 97.5 370 ASP B O 1
ATOM 7509 N N . THR B 1 371 ? -5.133 -22.844 -34.031 1 96.94 371 THR B N 1
ATOM 7510 C CA . THR B 1 371 ? -5.469 -22.719 -32.594 1 96.94 371 THR B CA 1
ATOM 7511 C C . THR B 1 371 ? -5.07 -21.344 -32.094 1 96.94 371 THR B C 1
ATOM 7513 O O . THR B 1 371 ? -4.242 -20.656 -32.688 1 96.94 371 THR B O 1
ATOM 7516 N N . TYR B 1 372 ? -5.75 -20.953 -31.031 1 95.81 372 TYR B N 1
ATOM 7517 C CA . TYR B 1 372 ? -5.469 -19.688 -30.359 1 95.81 372 TYR B CA 1
ATOM 7518 C C . TYR B 1 372 ? -5.742 -19.797 -28.875 1 95.81 372 TYR B C 1
ATOM 7520 O O . TYR B 1 372 ? -6.688 -20.469 -28.453 1 95.81 372 TYR B O 1
ATOM 7528 N N . TYR B 1 373 ? -4.855 -19.156 -28.094 1 95.19 373 TYR B N 1
ATOM 7529 C CA . TYR B 1 373 ? -5.031 -19.094 -26.656 1 95.19 373 TYR B CA 1
ATOM 7530 C C . TYR B 1 373 ? -4.637 -17.734 -26.109 1 95.19 373 TYR B C 1
ATOM 7532 O O . TYR B 1 373 ? -3.582 -17.203 -26.453 1 95.19 373 TYR B O 1
ATOM 7540 N N . GLN B 1 374 ? -5.562 -17.172 -25.281 1 92.31 374 GLN B N 1
ATOM 7541 C CA . GLN B 1 374 ? -5.281 -15.93 -24.562 1 92.31 374 GLN B CA 1
ATOM 7542 C C . GLN B 1 374 ? -5.883 -15.945 -23.172 1 92.31 374 GLN B C 1
ATOM 7544 O O . GLN B 1 374 ? -7.094 -16.109 -23.016 1 92.31 374 GLN B O 1
ATOM 7549 N N . ALA B 1 375 ? -5 -15.781 -22.234 1 91.44 375 ALA B N 1
ATOM 7550 C CA . ALA B 1 375 ? -5.473 -15.734 -20.859 1 91.44 375 ALA B CA 1
ATOM 7551 C C . ALA B 1 375 ? -6.102 -14.375 -20.547 1 91.44 375 ALA B C 1
ATOM 7553 O O . ALA B 1 375 ? -5.684 -13.352 -21.078 1 91.44 375 ALA B O 1
ATOM 7554 N N . SER B 1 376 ? -7.145 -14.328 -19.656 1 83.88 376 SER B N 1
ATOM 7555 C CA . SER B 1 376 ? -7.773 -13.086 -19.219 1 83.88 376 SER B CA 1
ATOM 7556 C C . SER B 1 376 ? -6.828 -12.266 -18.344 1 83.88 376 SER B C 1
ATOM 7558 O O . SER B 1 376 ? -6.852 -11.039 -18.391 1 83.88 376 SER B O 1
ATOM 7560 N N . ARG B 1 377 ? -6.094 -13.016 -17.625 1 80 377 ARG B N 1
ATOM 7561 C CA . ARG B 1 377 ? -5.043 -12.383 -16.828 1 80 377 ARG B CA 1
ATOM 7562 C C . ARG B 1 377 ? -3.662 -12.805 -17.328 1 80 377 ARG B C 1
ATOM 7564 O O . ARG B 1 377 ? -3.465 -13.047 -18.516 1 80 377 ARG B O 1
ATOM 7571 N N . GLU B 1 378 ? -2.738 -12.898 -16.469 1 83.44 378 GLU B N 1
ATOM 7572 C CA . GLU B 1 378 ? -1.406 -13.305 -16.906 1 83.44 378 GLU B CA 1
ATOM 7573 C C . GLU B 1 378 ? -1.359 -14.797 -17.219 1 83.44 378 GLU B C 1
ATOM 7575 O O . GLU B 1 378 ? -0.737 -15.211 -18.203 1 83.44 378 GLU B O 1
ATOM 7580 N N . ILE B 1 379 ? -2.064 -15.516 -16.391 1 90 379 ILE B N 1
ATOM 7581 C CA . ILE B 1 379 ? -2.135 -16.953 -16.609 1 90 379 ILE B CA 1
ATOM 7582 C C . ILE B 1 379 ? -3.586 -17.422 -16.516 1 90 379 ILE B C 1
ATOM 7584 O O . ILE B 1 379 ? -4.43 -16.75 -15.93 1 90 379 ILE B O 1
ATOM 7588 N N . GLY B 1 380 ? -3.93 -18.5 -17.219 1 91.25 380 GLY B N 1
ATOM 7589 C CA . GLY B 1 380 ? -5.312 -18.953 -17.281 1 91.25 380 GLY B CA 1
ATOM 7590 C C . GLY B 1 380 ? -5.461 -20.438 -17.094 1 91.25 380 GLY B C 1
ATOM 7591 O O . GLY B 1 380 ? -4.484 -21.141 -16.828 1 91.25 380 GLY B O 1
ATOM 7592 N N . GLY B 1 381 ? -6.676 -20.891 -17.188 1 93.12 381 GLY B N 1
ATOM 7593 C CA . GLY B 1 381 ? -6.977 -22.297 -16.953 1 93.12 381 GLY B CA 1
ATOM 7594 C C . GLY B 1 381 ? -7.398 -23.031 -18.219 1 93.12 381 GLY B C 1
ATOM 7595 O O . GLY B 1 381 ? -7.605 -24.234 -18.203 1 93.12 381 GLY B O 1
ATOM 7596 N N . ASP B 1 382 ? -7.43 -22.359 -19.328 1 95.69 382 ASP B N 1
ATOM 7597 C CA . ASP B 1 382 ? -7.84 -22.984 -20.578 1 95.69 382 ASP B CA 1
ATOM 7598 C C . ASP B 1 382 ? -6.676 -23.734 -21.234 1 95.69 382 ASP B C 1
ATOM 7600 O O . ASP B 1 382 ? -5.52 -23.328 -21.078 1 95.69 382 ASP B O 1
ATOM 7604 N N . PHE B 1 383 ? -7.02 -24.797 -21.922 1 95.88 383 PHE B N 1
ATOM 7605 C CA . PHE B 1 383 ? -5.969 -25.438 -22.703 1 95.88 383 PHE B CA 1
ATOM 7606 C C . PHE B 1 383 ? -6.562 -26.25 -23.844 1 95.88 383 PHE B C 1
ATOM 7608 O O . PHE B 1 383 ? -7.77 -26.516 -23.875 1 95.88 383 PHE B O 1
ATOM 7615 N N . TYR B 1 384 ? -5.805 -26.531 -24.844 1 97.19 384 TYR B N 1
ATOM 7616 C CA . TYR B 1 384 ? -6.121 -27.422 -25.953 1 97.19 384 TYR B CA 1
ATOM 7617 C C . TYR B 1 384 ? -4.996 -28.422 -26.188 1 97.19 384 TYR B C 1
ATOM 7619 O O . TYR B 1 384 ? -3.881 -28.234 -25.703 1 97.19 384 TYR B O 1
ATOM 7627 N N . ASP B 1 385 ? -5.355 -29.469 -26.828 1 95.44 385 ASP B N 1
ATOM 7628 C CA . ASP B 1 385 ? -4.359 -30.484 -27.141 1 95.44 385 ASP B CA 1
ATOM 7629 C C . ASP B 1 385 ? -4.785 -31.312 -28.344 1 95.44 385 ASP B C 1
ATOM 7631 O O . ASP B 1 385 ? -5.93 -31.219 -28.797 1 95.44 385 ASP B O 1
ATOM 7635 N N . MET B 1 386 ? -3.826 -31.938 -28.922 1 95.25 386 MET B N 1
ATOM 7636 C CA . MET B 1 386 ? -4.051 -32.812 -30.062 1 95.25 386 MET B CA 1
ATOM 7637 C C . MET B 1 386 ? -3.254 -34.125 -29.922 1 95.25 386 MET B C 1
ATOM 7639 O O . MET B 1 386 ? -2.068 -34.094 -29.594 1 95.25 386 MET B O 1
ATOM 7643 N N . VAL B 1 387 ? -3.928 -35.219 -30.078 1 93.88 387 VAL B N 1
ATOM 7644 C CA . VAL B 1 387 ? -3.281 -36.531 -30 1 93.88 387 VAL B CA 1
ATOM 7645 C C . VAL B 1 387 ? -3.463 -37.281 -31.328 1 93.88 387 VAL B C 1
ATOM 7647 O O . VAL B 1 387 ? -4.586 -37.406 -31.812 1 93.88 387 VAL B O 1
ATOM 7650 N N . ILE B 1 388 ? -2.404 -37.75 -31.875 1 92.62 388 ILE B N 1
ATOM 7651 C CA . ILE B 1 388 ? -2.441 -38.5 -33.125 1 92.62 388 ILE B CA 1
ATOM 7652 C C . ILE B 1 388 ? -2.469 -40 -32.844 1 92.62 388 ILE B C 1
ATOM 7654 O O . ILE B 1 388 ? -1.624 -40.5 -32.094 1 92.62 388 ILE B O 1
ATOM 7658 N N . HIS B 1 389 ? -3.619 -40.531 -33.312 1 91.06 389 HIS B N 1
ATOM 7659 C CA . HIS B 1 389 ? -3.762 -41.969 -33.188 1 91.06 389 HIS B CA 1
ATOM 7660 C C . HIS B 1 389 ? -3.434 -42.688 -34.469 1 91.06 389 HIS B C 1
ATOM 7662 O O . HIS B 1 389 ? -4.234 -42.656 -35.406 1 91.06 389 HIS B O 1
ATOM 7668 N N . GLY B 1 390 ? -2.268 -43.062 -34.688 1 84.25 390 GLY B N 1
ATOM 7669 C CA . GLY B 1 390 ? -1.924 -43.688 -35.938 1 84.25 390 GLY B CA 1
ATOM 7670 C C . GLY B 1 390 ? -1.914 -42.75 -37.125 1 84.25 390 GLY B C 1
ATOM 7671 O O . GLY B 1 390 ? -1.604 -41.562 -36.969 1 84.25 390 GLY B O 1
ATOM 7672 N N . LYS B 1 391 ? -2.25 -43.25 -38.344 1 86 391 LYS B N 1
ATOM 7673 C CA . LYS B 1 391 ? -2.137 -42.438 -39.562 1 86 391 LYS B CA 1
ATOM 7674 C C . LYS B 1 391 ? -3.467 -41.781 -39.906 1 86 391 LYS B C 1
ATOM 7676 O O . LYS B 1 391 ? -3.494 -40.719 -40.562 1 86 391 LYS B O 1
ATOM 7681 N N . ASP B 1 392 ? -4.574 -42.344 -39.375 1 91.06 392 ASP B N 1
ATOM 7682 C CA . ASP B 1 392 ? -5.84 -41.844 -39.938 1 91.06 392 ASP B CA 1
ATOM 7683 C C . ASP B 1 392 ? -6.738 -41.312 -38.844 1 91.06 392 ASP B C 1
ATOM 7685 O O . ASP B 1 392 ? -7.898 -40.969 -39.094 1 91.06 392 ASP B O 1
ATOM 7689 N N . GLU B 1 393 ? -6.281 -41.188 -37.625 1 94.69 393 GLU B N 1
ATOM 7690 C CA . GLU B 1 393 ? -7.152 -40.719 -36.562 1 94.69 393 GLU B CA 1
ATOM 7691 C C . GLU B 1 393 ? -6.453 -39.688 -35.688 1 94.69 393 GLU B C 1
ATOM 7693 O O . GLU B 1 393 ? -5.27 -39.812 -35.375 1 94.69 393 GLU B O 1
ATOM 7698 N N . VAL B 1 394 ? -7.254 -38.656 -35.375 1 95.75 394 VAL B N 1
ATOM 7699 C CA . VAL B 1 394 ? -6.734 -37.594 -34.531 1 95.75 394 VAL B CA 1
ATOM 7700 C C . VAL B 1 394 ? -7.773 -37.219 -33.5 1 95.75 394 VAL B C 1
ATOM 7702 O O . VAL B 1 394 ? -8.977 -37.188 -33.781 1 95.75 394 VAL B O 1
ATOM 7705 N N . SER B 1 395 ? -7.293 -37 -32.312 1 97.19 395 SER B N 1
ATOM 7706 C CA . SER B 1 395 ? -8.156 -36.5 -31.234 1 97.19 395 SER B CA 1
ATOM 7707 C C . SER B 1 395 ? -7.828 -35.062 -30.906 1 97.19 395 SER B C 1
ATOM 7709 O O . SER B 1 395 ? -6.656 -34.688 -30.781 1 97.19 395 SER B O 1
ATOM 7711 N N . CYS B 1 396 ? -8.812 -34.25 -30.859 1 97.06 396 CYS B N 1
ATOM 7712 C CA . CYS B 1 396 ? -8.68 -32.875 -30.453 1 97.06 396 CYS B CA 1
ATOM 7713 C C . CYS B 1 396 ? -9.391 -32.594 -29.141 1 97.06 396 CYS B C 1
ATOM 7715 O O . CYS B 1 396 ? -10.516 -33.062 -28.922 1 97.06 396 CYS B O 1
ATOM 7717 N N . ILE B 1 397 ? -8.695 -31.906 -28.297 1 97.44 397 ILE B N 1
ATOM 7718 C CA . ILE B 1 397 ? -9.211 -31.625 -26.953 1 97.44 397 ILE B CA 1
ATOM 7719 C C . ILE B 1 397 ? -9.25 -30.109 -26.734 1 97.44 397 ILE B C 1
ATOM 7721 O O . ILE B 1 397 ? -8.328 -29.391 -27.109 1 97.44 397 ILE B O 1
ATOM 7725 N N . ILE B 1 398 ? -10.289 -29.594 -26.203 1 97.38 398 ILE B N 1
ATOM 7726 C CA . ILE B 1 398 ? -10.367 -28.234 -25.672 1 97.38 398 ILE B CA 1
ATOM 7727 C C . ILE B 1 398 ? -10.984 -28.281 -24.281 1 97.38 398 ILE B C 1
ATOM 7729 O O . ILE B 1 398 ? -11.93 -29.031 -24.031 1 97.38 398 ILE B O 1
ATOM 7733 N N . ALA B 1 399 ? -10.359 -27.594 -23.359 1 97.12 399 ALA B N 1
ATOM 7734 C CA . ALA B 1 399 ? -10.805 -27.719 -21.984 1 97.12 399 ALA B CA 1
ATOM 7735 C C . ALA B 1 399 ? -10.688 -26.375 -21.25 1 97.12 399 ALA B C 1
ATOM 7737 O O . ALA B 1 399 ? -9.984 -25.469 -21.719 1 97.12 399 ALA B O 1
ATOM 7738 N N . ASP B 1 400 ? -11.414 -26.266 -20.141 1 94.88 400 ASP B N 1
ATOM 7739 C CA . ASP B 1 400 ? -11.469 -25.078 -19.297 1 94.88 400 ASP B CA 1
ATOM 7740 C C . ASP B 1 400 ? -11.547 -25.469 -17.828 1 94.88 400 ASP B C 1
ATOM 7742 O O . ASP B 1 400 ? -12.477 -26.156 -17.406 1 94.88 400 ASP B O 1
ATOM 7746 N N . VAL B 1 401 ? -10.578 -24.969 -17.109 1 93.81 401 VAL B N 1
ATOM 7747 C CA . VAL B 1 401 ? -10.523 -25.25 -15.672 1 93.81 401 VAL B CA 1
ATOM 7748 C C . VAL B 1 401 ? -11.289 -24.172 -14.906 1 93.81 401 VAL B C 1
ATOM 7750 O O . VAL B 1 401 ? -11.297 -23 -15.297 1 93.81 401 VAL B O 1
ATOM 7753 N N . SER B 1 402 ? -11.938 -24.562 -13.828 1 88.69 402 SER B N 1
ATOM 7754 C CA . SER B 1 402 ? -12.641 -23.609 -12.977 1 88.69 402 SER B CA 1
ATOM 7755 C C . SER B 1 402 ? -11.672 -22.656 -12.273 1 88.69 402 SER B C 1
ATOM 7757 O O . SER B 1 402 ? -10.547 -23.047 -11.953 1 88.69 402 SER B O 1
ATOM 7759 N N . GLY B 1 403 ? -12.148 -21.531 -12.102 1 82.81 403 GLY B N 1
ATOM 7760 C CA . GLY B 1 403 ? -11.359 -20.578 -11.344 1 82.81 403 GLY B CA 1
ATOM 7761 C C . GLY B 1 403 ? -10.406 -19.766 -12.203 1 82.81 403 GLY B C 1
ATOM 7762 O O . GLY B 1 403 ? -10.391 -19.922 -13.43 1 82.81 403 GLY B O 1
ATOM 7763 N N . LYS B 1 404 ? -9.609 -18.922 -11.578 1 83.31 404 LYS B N 1
ATOM 7764 C CA . LYS B 1 404 ? -8.664 -18.062 -12.289 1 83.31 404 LYS B CA 1
ATOM 7765 C C . LYS B 1 404 ? -7.344 -17.953 -11.531 1 83.31 404 LYS B C 1
ATOM 7767 O O . LYS B 1 404 ? -7.266 -18.312 -10.359 1 83.31 404 LYS B O 1
ATOM 7772 N N . GLY B 1 405 ? -6.348 -17.609 -12.305 1 85.75 405 GLY B N 1
ATOM 7773 C CA . GLY B 1 405 ? -5.066 -17.328 -11.672 1 85.75 405 GLY B CA 1
ATOM 7774 C C . GLY B 1 405 ? -4.191 -18.562 -11.539 1 85.75 405 GLY B C 1
ATOM 7775 O O . GLY B 1 405 ? -4.254 -19.469 -12.367 1 85.75 405 GLY B O 1
ATOM 7776 N N . THR B 1 406 ? -3.447 -18.625 -10.477 1 87.56 406 THR B N 1
ATOM 7777 C CA . THR B 1 406 ? -2.412 -19.625 -10.297 1 87.56 406 THR B CA 1
ATOM 7778 C C . THR B 1 406 ? -3.033 -21 -10.055 1 87.56 406 THR B C 1
ATOM 7780 O O . THR B 1 406 ? -2.619 -22 -10.664 1 87.56 406 THR B O 1
ATOM 7783 N N . PRO B 1 407 ? -4.02 -21.078 -9.164 1 88.81 407 PRO B N 1
ATOM 7784 C CA . PRO B 1 407 ? -4.637 -22.391 -8.984 1 88.81 407 PRO B CA 1
ATOM 7785 C C . PRO B 1 407 ? -5.168 -22.969 -10.289 1 88.81 407 PRO B C 1
ATOM 7787 O O . PRO B 1 407 ? -4.992 -24.172 -10.555 1 88.81 407 PRO B O 1
ATOM 7790 N N . ALA B 1 408 ? -5.777 -22.172 -11.047 1 90.69 408 ALA B N 1
ATOM 7791 C CA . ALA B 1 408 ? -6.34 -22.625 -12.32 1 90.69 408 ALA B CA 1
ATOM 7792 C C . ALA B 1 408 ? -5.242 -23.078 -13.273 1 90.69 408 ALA B C 1
ATOM 7794 O O . ALA B 1 408 ? -5.402 -24.078 -13.969 1 90.69 408 ALA B O 1
ATOM 7795 N N . ALA B 1 409 ? -4.188 -22.344 -13.281 1 90.62 409 ALA B N 1
ATOM 7796 C CA . ALA B 1 409 ? -3.074 -22.672 -14.164 1 90.62 409 ALA B CA 1
ATOM 7797 C C . ALA B 1 409 ? -2.439 -24 -13.766 1 90.62 409 ALA B C 1
ATOM 7799 O O . ALA B 1 409 ? -2.096 -24.812 -14.633 1 90.62 409 ALA B O 1
ATOM 7800 N N . LEU B 1 410 ? -2.23 -24.203 -12.555 1 88.56 410 LEU B N 1
ATOM 7801 C CA . LEU B 1 410 ? -1.66 -25.453 -12.07 1 88.56 410 LEU B CA 1
ATOM 7802 C C . LEU B 1 410 ? -2.588 -26.625 -12.367 1 88.56 410 LEU B C 1
ATOM 7804 O O . LEU B 1 410 ? -2.135 -27.688 -12.805 1 88.56 410 LEU B O 1
ATOM 7808 N N . PHE B 1 411 ? -3.816 -26.438 -12.117 1 89.75 411 PHE B N 1
ATOM 7809 C CA . PHE B 1 411 ? -4.801 -27.484 -12.359 1 89.75 411 PHE B CA 1
ATOM 7810 C C . PHE B 1 411 ? -4.914 -27.781 -13.852 1 89.75 411 PHE B C 1
ATOM 7812 O O . PHE B 1 411 ? -5.156 -28.922 -14.25 1 89.75 411 PHE B O 1
ATOM 7819 N N . MET B 1 412 ? -4.777 -26.734 -14.562 1 92 412 MET B N 1
ATOM 7820 C CA . MET B 1 412 ? -4.766 -26.875 -16.016 1 92 412 MET B CA 1
ATOM 7821 C C . MET B 1 412 ? -3.641 -27.812 -16.469 1 92 412 MET B C 1
ATOM 7823 O O . MET B 1 412 ? -3.857 -28.703 -17.281 1 92 412 MET B O 1
ATOM 7827 N N . GLU B 1 413 ? -2.523 -27.578 -15.953 1 86.62 413 GLU B N 1
ATOM 7828 C CA . GLU B 1 413 ? -1.381 -28.406 -16.328 1 86.62 413 GLU B CA 1
ATOM 7829 C C . GLU B 1 413 ? -1.596 -29.859 -15.922 1 86.62 413 GLU B C 1
ATOM 7831 O O . GLU B 1 413 ? -1.234 -30.781 -16.656 1 86.62 413 GLU B O 1
ATOM 7836 N N . LEU B 1 414 ? -2.094 -30 -14.781 1 83.75 414 LEU B N 1
ATOM 7837 C CA . LEU B 1 414 ? -2.4 -31.344 -14.305 1 83.75 414 LEU B CA 1
ATOM 7838 C C . LEU B 1 414 ? -3.441 -32.031 -15.195 1 83.75 414 LEU B C 1
ATOM 7840 O O . LEU B 1 414 ? -3.258 -33.156 -15.617 1 83.75 414 LEU B O 1
ATOM 7844 N N . SER B 1 415 ? -4.465 -31.391 -15.422 1 90.62 415 SER B N 1
ATOM 7845 C CA . SER B 1 415 ? -5.559 -31.922 -16.219 1 90.62 415 SER B CA 1
ATOM 7846 C C . SER B 1 415 ? -5.105 -32.219 -17.641 1 90.62 415 SER B C 1
ATOM 7848 O O . SER B 1 415 ? -5.508 -33.25 -18.219 1 90.62 415 SER B O 1
ATOM 7850 N N . LYS B 1 416 ? -4.395 -31.328 -18.141 1 90.88 416 LYS B N 1
ATOM 7851 C CA . LYS B 1 416 ? -3.877 -31.5 -19.5 1 90.88 416 LYS B CA 1
ATOM 7852 C C . LYS B 1 416 ? -3.068 -32.781 -19.625 1 90.88 416 LYS B C 1
ATOM 7854 O O . LYS B 1 416 ? -3.24 -33.562 -20.578 1 90.88 416 LYS B O 1
ATOM 7859 N N . THR B 1 417 ? -2.277 -33 -18.688 1 82.5 417 THR B N 1
ATOM 7860 C CA . THR B 1 417 ? -1.425 -34.188 -18.688 1 82.5 417 THR B CA 1
ATOM 7861 C C . THR B 1 417 ? -2.262 -35.469 -18.562 1 82.5 417 THR B C 1
ATOM 7863 O O . THR B 1 417 ? -2.035 -36.438 -19.281 1 82.5 417 THR B O 1
ATOM 7866 N N . VAL B 1 418 ? -3.162 -35.406 -17.703 1 85.69 418 VAL B N 1
ATOM 7867 C CA . VAL B 1 418 ? -4.016 -36.562 -17.469 1 85.69 418 VAL B CA 1
ATOM 7868 C C . VAL B 1 418 ? -4.84 -36.875 -18.703 1 85.69 418 VAL B C 1
ATOM 7870 O O . VAL B 1 418 ? -4.934 -38.031 -19.141 1 85.69 418 VAL B O 1
ATOM 7873 N N . LEU B 1 419 ? -5.379 -35.875 -19.266 1 92.69 419 LEU B N 1
ATOM 7874 C CA . LEU B 1 419 ? -6.211 -36.062 -20.453 1 92.69 419 LEU B CA 1
ATOM 7875 C C . LEU B 1 419 ? -5.383 -36.594 -21.625 1 92.69 419 LEU B C 1
ATOM 7877 O O . LEU B 1 419 ? -5.812 -37.5 -22.344 1 92.69 419 LEU B O 1
ATOM 7881 N N . GLN B 1 420 ? -4.277 -36 -21.75 1 88.69 420 GLN B N 1
ATOM 7882 C CA . GLN B 1 420 ? -3.4 -36.438 -22.828 1 88.69 420 GLN B CA 1
ATOM 7883 C C . GLN B 1 420 ? -3.047 -37.906 -22.688 1 88.69 420 GLN B C 1
ATOM 7885 O O . GLN B 1 420 ? -3.051 -38.656 -23.672 1 88.69 420 GLN B O 1
ATOM 7890 N N . GLN B 1 421 ? -2.748 -38.281 -21.469 1 82.75 421 GLN B N 1
ATOM 7891 C CA . GLN B 1 421 ? -2.361 -39.656 -21.188 1 82.75 421 GLN B CA 1
ATOM 7892 C C . GLN B 1 421 ? -3.52 -40.625 -21.453 1 82.75 421 GLN B C 1
ATOM 7894 O O . GLN B 1 421 ? -3.34 -41.656 -22.078 1 82.75 421 GLN B O 1
ATOM 7899 N N . GLU B 1 422 ? -4.66 -40.281 -21.047 1 89.94 422 GLU B N 1
ATOM 7900 C CA . GLU B 1 422 ? -5.801 -41.188 -21.156 1 89.94 422 GLU B CA 1
ATOM 7901 C C . GLU B 1 422 ? -6.328 -41.25 -22.578 1 89.94 422 GLU B C 1
ATOM 7903 O O . GLU B 1 422 ? -6.781 -42.312 -23.047 1 89.94 422 GLU B O 1
ATOM 7908 N N . VAL B 1 423 ? -6.301 -40.188 -23.281 1 93.81 423 VAL B N 1
ATOM 7909 C CA . VAL B 1 423 ? -6.77 -40.125 -24.656 1 93.81 423 VAL B CA 1
ATOM 7910 C C . VAL B 1 423 ? -5.848 -40.938 -25.562 1 93.81 423 VAL B C 1
ATOM 7912 O O . VAL B 1 423 ? -6.297 -41.562 -26.531 1 93.81 423 VAL B O 1
ATOM 7915 N N . SER B 1 424 ? -4.621 -41 -25.188 1 89.69 424 SER B N 1
ATOM 7916 C CA . SER B 1 424 ? -3.652 -41.75 -25.969 1 89.69 424 SER B CA 1
ATOM 7917 C C . SER B 1 424 ? -3.838 -43.25 -25.797 1 89.69 424 SER B C 1
ATOM 7919 O O . SER B 1 424 ? -3.471 -44.031 -26.672 1 89.69 424 SER B O 1
ATOM 7921 N N . LYS B 1 425 ? -4.492 -43.688 -24.75 1 87.5 425 LYS B N 1
ATOM 7922 C CA . LYS B 1 425 ? -4.57 -45.094 -24.391 1 87.5 425 LYS B CA 1
ATOM 7923 C C . LYS B 1 425 ? -5.844 -45.75 -24.953 1 87.5 425 LYS B C 1
ATOM 7925 O O . LYS B 1 425 ? -5.941 -46.969 -25.062 1 87.5 425 LYS B O 1
ATOM 7930 N N . THR B 1 426 ? -6.758 -44.906 -25.25 1 89 426 THR B N 1
ATOM 7931 C CA . THR B 1 426 ? -8.039 -45.5 -25.609 1 89 426 THR B CA 1
ATOM 7932 C C . THR B 1 426 ? -8.57 -44.875 -26.891 1 89 426 THR B C 1
ATOM 7934 O O . THR B 1 426 ? -8.188 -43.75 -27.25 1 89 426 THR B O 1
ATOM 7937 N N . THR B 1 427 ? -9.461 -45.625 -27.469 1 84.88 427 THR B N 1
ATOM 7938 C CA . THR B 1 427 ? -10.078 -45.156 -28.688 1 84.88 427 THR B CA 1
ATOM 7939 C C . THR B 1 427 ? -11.438 -44.531 -28.406 1 84.88 427 THR B C 1
ATOM 7941 O O . THR B 1 427 ? -11.961 -43.75 -29.219 1 84.88 427 THR B O 1
ATOM 7944 N N . SER B 1 428 ? -12.008 -44.844 -27.344 1 93.25 428 SER B N 1
ATOM 7945 C CA . SER B 1 428 ? -13.328 -44.344 -26.984 1 93.25 428 SER B CA 1
ATOM 7946 C C . SER B 1 428 ? -13.211 -43 -26.266 1 93.25 428 SER B C 1
ATOM 7948 O O . SER B 1 428 ? -12.477 -42.875 -25.281 1 93.25 428 SER B O 1
ATOM 7950 N N . THR B 1 429 ? -13.953 -42.031 -26.797 1 94.69 429 THR B N 1
ATOM 7951 C CA . THR B 1 429 ? -13.93 -40.719 -26.156 1 94.69 429 THR B CA 1
ATOM 7952 C C . THR B 1 429 ? -14.57 -40.781 -24.781 1 94.69 429 THR B C 1
ATOM 7954 O O . THR B 1 429 ? -14.125 -40.094 -23.859 1 94.69 429 THR B O 1
ATOM 7957 N N . LYS B 1 430 ? -15.617 -41.531 -24.625 1 93.88 430 LYS B N 1
ATOM 7958 C CA . LYS B 1 430 ? -16.297 -41.688 -23.328 1 93.88 430 LYS B CA 1
ATOM 7959 C C . LYS B 1 430 ? -15.375 -42.344 -22.312 1 93.88 430 LYS B C 1
ATOM 7961 O O . LYS B 1 430 ? -15.289 -41.906 -21.156 1 93.88 430 LYS B O 1
ATOM 7966 N N . GLU B 1 431 ? -14.727 -43.344 -22.719 1 94.56 431 GLU B N 1
ATOM 7967 C CA . GLU B 1 431 ? -13.82 -44.062 -21.828 1 94.56 431 GLU B CA 1
ATOM 7968 C C . GLU B 1 431 ? -12.648 -43.188 -21.406 1 94.56 431 GLU B C 1
ATOM 7970 O O . GLU B 1 431 ? -12.219 -43.219 -20.25 1 94.56 431 GLU B O 1
ATOM 7975 N N . ALA B 1 432 ? -12.133 -42.469 -22.391 1 94.88 432 ALA B N 1
ATOM 7976 C CA . ALA B 1 432 ? -11.016 -41.562 -22.094 1 94.88 432 ALA B CA 1
ATOM 7977 C C . ALA B 1 432 ? -11.391 -40.531 -21.031 1 94.88 432 ALA B C 1
ATOM 7979 O O . ALA B 1 432 ? -10.648 -40.312 -20.078 1 94.88 432 ALA B O 1
ATOM 7980 N N . LEU B 1 433 ? -12.555 -39.969 -21.156 1 94.62 433 LEU B N 1
ATOM 7981 C CA . LEU B 1 433 ? -12.984 -38.938 -20.219 1 94.62 433 LEU B CA 1
ATOM 7982 C C . LEU B 1 433 ? -13.312 -39.531 -18.859 1 94.62 433 LEU B C 1
ATOM 7984 O O . LEU B 1 433 ? -13.078 -38.906 -17.828 1 94.62 433 LEU B O 1
ATOM 7988 N N . THR B 1 434 ? -13.852 -40.719 -18.859 1 93.5 434 THR B N 1
ATOM 7989 C CA . THR B 1 434 ? -14.18 -41.375 -17.609 1 93.5 434 THR B CA 1
ATOM 7990 C C . THR B 1 434 ? -12.914 -41.688 -16.812 1 93.5 434 THR B C 1
ATOM 7992 O O . THR B 1 434 ? -12.859 -41.438 -15.602 1 93.5 434 THR B O 1
ATOM 7995 N N . ARG B 1 435 ? -11.93 -42.156 -17.469 1 91.75 435 ARG B N 1
ATOM 7996 C CA . ARG B 1 435 ? -10.664 -42.469 -16.812 1 91.75 435 ARG B CA 1
ATOM 7997 C C . ARG B 1 435 ? -9.961 -41.219 -16.359 1 91.75 435 ARG B C 1
ATOM 7999 O O . ARG B 1 435 ? -9.359 -41.188 -15.273 1 91.75 435 ARG B O 1
ATOM 8006 N N . ALA B 1 436 ? -10 -40.281 -17.25 1 92.5 436 ALA B N 1
ATOM 8007 C CA . ALA B 1 436 ? -9.406 -39 -16.875 1 92.5 436 ALA B CA 1
ATOM 8008 C C . ALA B 1 436 ? -10.078 -38.438 -15.633 1 92.5 436 ALA B C 1
ATOM 8010 O O . ALA B 1 436 ? -9.406 -37.875 -14.75 1 92.5 436 ALA B O 1
ATOM 8011 N N . ASN B 1 437 ? -11.375 -38.469 -15.555 1 92.19 437 ASN B N 1
ATOM 8012 C CA . ASN B 1 437 ? -12.133 -37.969 -14.414 1 92.19 437 ASN B CA 1
ATOM 8013 C C . ASN B 1 437 ? -11.734 -38.688 -13.125 1 92.19 437 ASN B C 1
ATOM 8015 O O . ASN B 1 437 ? -11.617 -38.062 -12.07 1 92.19 437 ASN B O 1
ATOM 8019 N N . GLU B 1 438 ? -11.555 -39.906 -13.211 1 88.25 438 GLU B N 1
ATOM 8020 C CA . GLU B 1 438 ? -11.141 -40.688 -12.047 1 88.25 438 GLU B CA 1
ATOM 8021 C C . GLU B 1 438 ? -9.773 -40.25 -11.539 1 88.25 438 GLU B C 1
ATOM 8023 O O . GLU B 1 438 ? -9.562 -40.094 -10.336 1 88.25 438 GLU B O 1
ATOM 8028 N N . MET B 1 439 ? -8.93 -40.031 -12.445 1 84.75 439 MET B N 1
ATOM 8029 C CA . MET B 1 439 ? -7.574 -39.625 -12.086 1 84.75 439 MET B CA 1
ATOM 8030 C C . MET B 1 439 ? -7.566 -38.219 -11.492 1 84.75 439 MET B C 1
ATOM 8032 O O . MET B 1 439 ? -6.871 -37.969 -10.508 1 84.75 439 MET B O 1
ATOM 8036 N N . ILE B 1 440 ? -8.312 -37.344 -12.109 1 87.38 440 ILE B N 1
ATOM 8037 C CA . ILE B 1 440 ? -8.367 -35.969 -11.656 1 87.38 440 ILE B CA 1
ATOM 8038 C C . ILE B 1 440 ? -9 -35.906 -10.266 1 87.38 440 ILE B C 1
ATOM 8040 O O . ILE B 1 440 ? -8.555 -35.156 -9.406 1 87.38 440 ILE B O 1
ATOM 8044 N N . GLN B 1 441 ? -9.969 -36.625 -10.023 1 83.38 441 GLN B N 1
ATOM 8045 C CA . GLN B 1 441 ? -10.633 -36.656 -8.727 1 83.38 441 GLN B CA 1
ATOM 8046 C C . GLN B 1 441 ? -9.688 -37.156 -7.641 1 83.38 441 GLN B C 1
ATOM 8048 O O . GLN B 1 441 ? -9.688 -36.625 -6.52 1 83.38 441 GLN B O 1
ATOM 8053 N N . ASN B 1 442 ? -8.984 -38.094 -7.957 1 74.69 442 ASN B N 1
ATOM 8054 C CA . ASN B 1 442 ? -8.047 -38.688 -6.996 1 74.69 442 ASN B CA 1
ATOM 8055 C C . ASN B 1 442 ? -6.926 -37.719 -6.652 1 74.69 442 ASN B C 1
ATOM 8057 O O . ASN B 1 442 ? -6.457 -37.688 -5.516 1 74.69 442 ASN B O 1
ATOM 8061 N N . LYS B 1 443 ? -6.543 -36.938 -7.656 1 70.06 443 LYS B N 1
ATOM 8062 C CA . LYS B 1 443 ? -5.379 -36.062 -7.484 1 70.06 443 LYS B CA 1
ATOM 8063 C C . LYS B 1 443 ? -5.789 -34.688 -6.973 1 70.06 443 LYS B C 1
ATOM 8065 O O . LYS B 1 443 ? -4.953 -33.938 -6.465 1 70.06 443 LYS B O 1
ATOM 8070 N N . SER B 1 444 ? -6.926 -34.125 -7.227 1 65.62 444 SER B N 1
ATOM 8071 C CA . SER B 1 444 ? -7.289 -32.75 -6.945 1 65.62 444 SER B CA 1
ATOM 8072 C C . SER B 1 444 ? -7.879 -32.594 -5.547 1 65.62 444 SER B C 1
ATOM 8074 O O . SER B 1 444 ? -7.867 -31.516 -4.969 1 65.62 444 SER B O 1
ATOM 8076 N N . GLY B 1 445 ? -8.312 -33.594 -4.902 1 62.5 445 GLY B N 1
ATOM 8077 C CA . GLY B 1 445 ? -9.031 -33.438 -3.646 1 62.5 445 GLY B CA 1
ATOM 8078 C C . GLY B 1 445 ? -10.305 -32.625 -3.775 1 62.5 445 GLY B C 1
ATOM 8079 O O . GLY B 1 445 ? -10.703 -31.938 -2.838 1 62.5 445 GLY B O 1
ATOM 8080 N N . PHE B 1 446 ? -10.883 -32.469 -4.906 1 61.38 446 PHE B N 1
ATOM 8081 C CA . PHE B 1 446 ? -12.18 -31.875 -5.18 1 61.38 446 PHE B CA 1
ATOM 8082 C C . PHE B 1 446 ? -12.109 -30.344 -5.051 1 61.38 446 PHE B C 1
ATOM 8084 O O . PHE B 1 446 ? -13.102 -29.703 -4.715 1 61.38 446 PHE B O 1
ATOM 8091 N N . LEU B 1 447 ? -10.992 -29.828 -5.262 1 73.25 447 LEU B N 1
ATOM 8092 C CA . LEU B 1 447 ? -10.859 -28.391 -5.07 1 73.25 447 LEU B CA 1
ATOM 8093 C C . LEU B 1 447 ? -11.312 -27.641 -6.312 1 73.25 447 LEU B C 1
ATOM 8095 O O . LEU B 1 447 ? -11.906 -26.562 -6.203 1 73.25 447 LEU B O 1
ATOM 8099 N N . MET B 1 448 ? -11.062 -28.25 -7.469 1 87.38 448 MET B N 1
ATOM 8100 C CA . MET B 1 448 ? -11.383 -27.578 -8.727 1 87.38 448 MET B CA 1
ATOM 8101 C C . MET B 1 448 ? -11.93 -28.578 -9.75 1 87.38 448 MET B C 1
ATOM 8103 O O . MET B 1 448 ? -11.883 -29.797 -9.523 1 87.38 448 MET B O 1
ATOM 8107 N N . PHE B 1 449 ? -12.578 -28.094 -10.758 1 91.62 449 PHE B N 1
ATOM 8108 C CA . PHE B 1 449 ? -13.109 -28.969 -11.797 1 91.62 449 PHE B CA 1
ATOM 8109 C C . PHE B 1 449 ? -12.703 -28.453 -13.18 1 91.62 449 PHE B C 1
ATOM 8111 O O . PHE B 1 449 ? -12.312 -27.297 -13.328 1 91.62 449 PHE B O 1
ATOM 8118 N N . VAL B 1 450 ? -12.805 -29.312 -14.148 1 93.69 450 VAL B N 1
ATOM 8119 C CA . VAL B 1 450 ? -12.398 -28.969 -15.508 1 93.69 450 VAL B CA 1
ATOM 8120 C C . VAL B 1 450 ? -13.477 -29.422 -16.5 1 93.69 450 VAL B C 1
ATOM 8122 O O . VAL B 1 450 ? -14.023 -30.516 -16.375 1 93.69 450 VAL B O 1
ATOM 8125 N N . THR B 1 451 ? -13.875 -28.547 -17.328 1 95.06 451 THR B N 1
ATOM 8126 C CA . THR B 1 451 ? -14.742 -28.891 -18.453 1 95.06 451 THR B CA 1
ATOM 8127 C C . THR B 1 451 ? -13.922 -29.188 -19.703 1 95.06 451 THR B C 1
ATOM 8129 O O . THR B 1 451 ? -12.844 -28.625 -19.891 1 95.06 451 THR B O 1
ATOM 8132 N N . ALA B 1 452 ? -14.391 -30.109 -20.5 1 96.19 452 ALA B N 1
ATOM 8133 C CA . ALA B 1 452 ? -13.602 -30.484 -21.672 1 96.19 452 ALA B CA 1
ATOM 8134 C C . ALA B 1 452 ? -14.492 -31.016 -22.797 1 96.19 452 ALA B C 1
ATOM 8136 O O . ALA B 1 452 ? -15.57 -31.547 -22.531 1 96.19 452 ALA B O 1
ATOM 8137 N N . MET B 1 453 ? -14.133 -30.781 -23.969 1 96.75 453 MET B N 1
ATOM 8138 C CA . MET B 1 453 ? -14.688 -31.391 -25.188 1 96.75 453 MET B CA 1
ATOM 8139 C C . MET B 1 453 ? -13.617 -32.219 -25.922 1 96.75 453 MET B C 1
ATOM 8141 O O . MET B 1 453 ? -12.539 -31.688 -26.219 1 96.75 453 MET B O 1
ATOM 8145 N N . LEU B 1 454 ? -13.906 -33.469 -26.031 1 97.25 454 LEU B N 1
ATOM 8146 C CA . LEU B 1 454 ? -13.008 -34.375 -26.75 1 97.25 454 LEU B CA 1
ATOM 8147 C C . LEU B 1 454 ? -13.633 -34.812 -28.078 1 97.25 454 LEU B C 1
ATOM 8149 O O . LEU B 1 454 ? -14.742 -35.375 -28.078 1 97.25 454 LEU B O 1
ATOM 8153 N N . VAL B 1 455 ? -12.922 -34.594 -29.141 1 97 455 VAL B N 1
ATOM 8154 C CA . VAL B 1 455 ? -13.414 -34.969 -30.469 1 97 455 VAL B CA 1
ATOM 8155 C C . VAL B 1 455 ? -12.383 -35.844 -31.172 1 97 455 VAL B C 1
ATOM 8157 O O . VAL B 1 455 ? -11.227 -35.469 -31.312 1 97 455 VAL B O 1
ATOM 8160 N N . ARG B 1 456 ? -12.781 -36.938 -31.516 1 97.44 456 ARG B N 1
ATOM 8161 C CA . ARG B 1 456 ? -11.938 -37.844 -32.281 1 97.44 456 ARG B CA 1
ATOM 8162 C C . ARG B 1 456 ? -12.383 -37.906 -33.75 1 97.44 456 ARG B C 1
ATOM 8164 O O . ARG B 1 456 ? -13.547 -38.188 -34.031 1 97.44 456 ARG B O 1
ATOM 8171 N N . ILE B 1 457 ? -11.508 -37.688 -34.656 1 97.06 457 ILE B N 1
ATOM 8172 C CA . ILE B 1 457 ? -11.82 -37.625 -36.094 1 97.06 457 ILE B CA 1
ATOM 8173 C C . ILE B 1 457 ? -11.164 -38.781 -36.812 1 97.06 457 ILE B C 1
ATOM 8175 O O . ILE B 1 457 ? -9.945 -38.938 -36.781 1 97.06 457 ILE B O 1
ATOM 8179 N N . ASN B 1 458 ? -11.961 -39.531 -37.406 1 96.19 458 ASN B N 1
ATOM 8180 C CA . ASN B 1 458 ? -11.492 -40.594 -38.281 1 96.19 458 ASN B CA 1
ATOM 8181 C C . ASN B 1 458 ? -11.531 -40.156 -39.75 1 96.19 458 ASN B C 1
ATOM 8183 O O . ASN B 1 458 ? -12.609 -40.031 -40.344 1 96.19 458 ASN B O 1
ATOM 8187 N N . MET B 1 459 ? -10.461 -40 -40.344 1 94.81 459 MET B N 1
ATOM 8188 C CA . MET B 1 459 ? -10.367 -39.406 -41.688 1 94.81 459 MET B CA 1
ATOM 8189 C C . MET B 1 459 ? -10.75 -40.438 -42.75 1 94.81 459 MET B C 1
ATOM 8191 O O . MET B 1 459 ? -11.172 -40.062 -43.844 1 94.81 459 MET B O 1
ATOM 8195 N N . THR B 1 460 ? -10.594 -41.719 -42.469 1 94.06 460 THR B N 1
ATOM 8196 C CA . THR B 1 460 ? -10.93 -42.75 -43.438 1 94.06 460 THR B CA 1
ATOM 8197 C C . THR B 1 460 ? -12.445 -42.969 -43.469 1 94.06 460 THR B C 1
ATOM 8199 O O . THR B 1 460 ? -13.039 -43 -44.562 1 94.06 460 THR B O 1
ATOM 8202 N N . LYS B 1 461 ? -13.031 -43.094 -42.344 1 94.06 461 LYS B N 1
ATOM 8203 C CA . LYS B 1 461 ? -14.469 -43.344 -42.25 1 94.06 461 LYS B CA 1
ATOM 8204 C C . LYS B 1 461 ? -15.25 -42.031 -42.375 1 94.06 461 LYS B C 1
ATOM 8206 O O . LYS B 1 461 ? -16.469 -42.062 -42.562 1 94.06 461 LYS B O 1
ATOM 8211 N N . LYS B 1 462 ? -14.539 -40.906 -42.281 1 95.88 462 LYS B N 1
ATOM 8212 C CA . LYS B 1 462 ? -15.156 -39.594 -42.281 1 95.88 462 LYS B CA 1
ATOM 8213 C C . LYS B 1 462 ? -16.219 -39.469 -41.188 1 95.88 462 LYS B C 1
ATOM 8215 O O . LYS B 1 462 ? -17.359 -39.094 -41.469 1 95.88 462 LYS B O 1
ATOM 8220 N N . GLU B 1 463 ? -15.82 -39.844 -40.031 1 95.94 463 GLU B N 1
ATOM 8221 C CA . GLU B 1 463 ? -16.688 -39.844 -38.875 1 95.94 463 GLU B CA 1
ATOM 8222 C C . GLU B 1 463 ? -16.031 -39.062 -37.719 1 95.94 463 GLU B C 1
ATOM 8224 O O . GLU B 1 463 ? -14.812 -39.125 -37.562 1 95.94 463 GLU B O 1
ATOM 8229 N N . ILE B 1 464 ? -16.891 -38.438 -36.969 1 95.88 464 ILE B N 1
ATOM 8230 C CA . ILE B 1 464 ? -16.469 -37.719 -35.781 1 95.88 464 ILE B CA 1
ATOM 8231 C C . ILE B 1 464 ? -17.125 -38.312 -34.531 1 95.88 464 ILE B C 1
ATOM 8233 O O . ILE B 1 464 ? -18.344 -38.5 -34.5 1 95.88 464 ILE B O 1
ATOM 8237 N N . MET B 1 465 ? -16.297 -38.719 -33.625 1 96.56 465 MET B N 1
ATOM 8238 C CA . MET B 1 465 ? -16.766 -39.156 -32.312 1 96.56 465 MET B CA 1
ATOM 8239 C C . MET B 1 465 ? -16.453 -38.125 -31.25 1 96.56 465 MET B C 1
ATOM 8241 O O . MET B 1 465 ? -15.32 -37.625 -31.172 1 96.56 465 MET B O 1
ATOM 8245 N N . PHE B 1 466 ? -17.469 -37.75 -30.484 1 96 466 PHE B N 1
ATOM 8246 C CA . PHE B 1 466 ? -17.156 -36.719 -29.516 1 96 466 PHE B CA 1
ATOM 8247 C C . PHE B 1 466 ? -17.875 -36.969 -28.188 1 96 466 PHE B C 1
ATOM 8249 O O . PHE B 1 466 ? -18.906 -37.656 -28.156 1 96 466 PHE B O 1
ATOM 8256 N N . SER B 1 467 ? -17.266 -36.562 -27.156 1 95.75 467 SER B N 1
ATOM 8257 C CA . SER B 1 467 ? -17.797 -36.531 -25.797 1 95.75 467 SER B CA 1
ATOM 8258 C C . SER B 1 467 ? -17.5 -35.219 -25.094 1 95.75 467 SER B C 1
ATOM 8260 O O . SER B 1 467 ? -16.484 -34.594 -25.375 1 95.75 467 SER B O 1
ATOM 8262 N N . SER B 1 468 ? -18.422 -34.844 -24.266 1 94.69 468 SER B N 1
ATOM 8263 C CA . SER B 1 468 ? -18.266 -33.594 -23.562 1 94.69 468 SER B CA 1
ATOM 8264 C C . SER B 1 468 ? -18.344 -33.781 -22.062 1 94.69 468 SER B C 1
ATOM 8266 O O . SER B 1 468 ? -19.156 -34.594 -21.578 1 94.69 468 SER B O 1
ATOM 8268 N N . ALA B 1 469 ? -17.453 -33.156 -21.359 1 94 469 ALA B N 1
ATOM 8269 C CA . ALA B 1 469 ? -17.484 -33.094 -19.891 1 94 469 ALA B CA 1
ATOM 8270 C C . ALA B 1 469 ? -17.922 -31.719 -19.391 1 94 469 ALA B C 1
ATOM 8272 O O . ALA B 1 469 ? -17.109 -30.969 -18.844 1 94 469 ALA B O 1
ATOM 8273 N N . GLY B 1 470 ? -19.172 -31.422 -19.547 1 91.75 470 GLY B N 1
ATOM 8274 C CA . GLY B 1 470 ? -19.734 -30.172 -19.047 1 91.75 470 GLY B CA 1
ATOM 8275 C C . GLY B 1 470 ? -19.219 -28.953 -19.781 1 91.75 470 GLY B C 1
ATOM 8276 O O . GLY B 1 470 ? -19.234 -27.844 -19.25 1 91.75 470 GLY B O 1
ATOM 8277 N N . HIS B 1 471 ? -18.641 -29.094 -20.891 1 93.62 471 HIS B N 1
ATOM 8278 C CA . HIS B 1 471 ? -18.109 -27.984 -21.672 1 93.62 471 HIS B CA 1
ATOM 8279 C C . HIS B 1 471 ? -19.219 -27.312 -22.484 1 93.62 471 HIS B C 1
ATOM 8281 O O . HIS B 1 471 ? -20.297 -27.875 -22.672 1 93.62 471 HIS B O 1
ATOM 8287 N N . ASN B 1 472 ? -19.125 -26.141 -22.844 1 91.5 472 ASN B N 1
ATOM 8288 C CA . ASN B 1 472 ? -20.125 -25.422 -23.641 1 91.5 472 ASN B CA 1
ATOM 8289 C C . ASN B 1 472 ? -20.312 -26.062 -25 1 91.5 472 ASN B C 1
ATOM 8291 O O . ASN B 1 472 ? -19.469 -26.844 -25.453 1 91.5 472 ASN B O 1
ATOM 8295 N N . MET B 1 473 ? -21.406 -25.672 -25.625 1 92.88 473 MET B N 1
ATOM 8296 C CA . MET B 1 473 ? -21.703 -26.234 -26.938 1 92.88 473 MET B CA 1
ATOM 8297 C C . MET B 1 473 ? -20.703 -25.766 -27.984 1 92.88 473 MET B C 1
ATOM 8299 O O . MET B 1 473 ? -20.266 -24.609 -27.953 1 92.88 473 MET B O 1
ATOM 8303 N N . GLN B 1 474 ? -20.344 -26.703 -28.781 1 95.75 474 GLN B N 1
ATOM 8304 C CA . GLN B 1 474 ? -19.391 -26.406 -29.844 1 95.75 474 GLN B CA 1
ATOM 8305 C C . GLN B 1 474 ? -20.078 -26.328 -31.203 1 95.75 474 GLN B C 1
ATOM 8307 O O . GLN B 1 474 ? -21.25 -26.688 -31.328 1 95.75 474 GLN B O 1
ATOM 8312 N N . ILE B 1 475 ? -19.375 -25.938 -32.281 1 95.62 475 ILE B N 1
ATOM 8313 C CA . ILE B 1 475 ? -20.016 -25.656 -33.562 1 95.62 475 ILE B CA 1
ATOM 8314 C C . ILE B 1 475 ? -19.438 -26.578 -34.625 1 95.62 475 ILE B C 1
ATOM 8316 O O . ILE B 1 475 ? -18.219 -26.703 -34.781 1 95.62 475 ILE B O 1
ATOM 8320 N N . LEU B 1 476 ? -20.312 -27.219 -35.344 1 96.12 476 LEU B N 1
ATOM 8321 C CA . LEU B 1 476 ? -19.984 -27.938 -36.562 1 96.12 476 LEU B CA 1
ATOM 8322 C C . LEU B 1 476 ? -20.766 -27.375 -37.75 1 96.12 476 LEU B C 1
ATOM 8324 O O . LEU B 1 476 ? -22 -27.438 -37.75 1 96.12 476 LEU B O 1
ATOM 8328 N N . TYR B 1 477 ? -20.078 -26.812 -38.656 1 96.06 477 TYR B N 1
ATOM 8329 C CA . TYR B 1 477 ? -20.703 -26.328 -39.875 1 96.06 477 TYR B CA 1
ATOM 8330 C C . TYR B 1 477 ? -20.703 -27.406 -40.938 1 96.06 477 TYR B C 1
ATOM 8332 O O . TYR B 1 477 ? -19.641 -27.922 -41.312 1 96.06 477 TYR B O 1
ATOM 8340 N N . GLN B 1 478 ? -21.906 -27.672 -41.406 1 94.12 478 GLN B N 1
ATOM 8341 C CA . GLN B 1 478 ? -22.047 -28.625 -42.5 1 94.12 478 GLN B CA 1
ATOM 8342 C C . GLN B 1 478 ? -22.203 -27.906 -43.844 1 94.12 478 GLN B C 1
ATOM 8344 O O . GLN B 1 478 ? -23.219 -27.266 -44.094 1 94.12 478 GLN B O 1
ATOM 8349 N N . LYS B 1 479 ? -21.312 -28.078 -44.625 1 90.94 479 LYS B N 1
ATOM 8350 C CA . LYS B 1 479 ? -21.281 -27.375 -45.906 1 90.94 479 LYS B CA 1
ATOM 8351 C C . LYS B 1 479 ? -22.469 -27.766 -46.781 1 90.94 479 LYS B C 1
ATOM 8353 O O . LYS B 1 479 ? -23.047 -26.906 -47.469 1 90.94 479 LYS B O 1
ATOM 8358 N N . LYS B 1 480 ? -22.812 -29.062 -46.875 1 89.25 480 LYS B N 1
ATOM 8359 C CA . LYS B 1 480 ? -23.875 -29.578 -47.75 1 89.25 480 LYS B CA 1
ATOM 8360 C C . LYS B 1 480 ? -25.188 -28.859 -47.469 1 89.25 480 LYS B C 1
ATOM 8362 O O . LYS B 1 480 ? -25.922 -28.5 -48.406 1 89.25 480 LYS B O 1
ATOM 8367 N N . HIS B 1 481 ? -25.516 -28.641 -46.25 1 88.94 481 HIS B N 1
ATOM 8368 C CA . HIS B 1 481 ? -26.812 -28.078 -45.875 1 88.94 481 HIS B CA 1
ATOM 8369 C C . HIS B 1 481 ? -26.672 -26.594 -45.5 1 88.94 481 HIS B C 1
ATOM 8371 O O . HIS B 1 481 ? -27.672 -25.922 -45.219 1 88.94 481 HIS B O 1
ATOM 8377 N N . HIS B 1 482 ? -25.438 -26.156 -45.531 1 91.19 482 HIS B N 1
ATOM 8378 C CA . HIS B 1 482 ? -25.141 -24.781 -45.125 1 91.19 482 HIS B CA 1
ATOM 8379 C C . HIS B 1 482 ? -25.797 -24.469 -43.781 1 91.19 482 HIS B C 1
ATOM 8381 O O . HIS B 1 482 ? -26.516 -23.469 -43.625 1 91.19 482 HIS B O 1
ATOM 8387 N N . LYS B 1 483 ? -25.594 -25.422 -42.844 1 92.31 483 LYS B N 1
ATOM 8388 C CA . LYS B 1 483 ? -26.203 -25.297 -41.531 1 92.31 483 LYS B CA 1
ATOM 8389 C C . LYS B 1 483 ? -25.188 -25.531 -40.406 1 92.31 483 LYS B C 1
ATOM 8391 O O . LYS B 1 483 ? -24.234 -26.281 -40.594 1 92.31 483 LYS B O 1
ATOM 8396 N N . ILE B 1 484 ? -25.422 -24.844 -39.281 1 93.88 484 ILE B N 1
ATOM 8397 C CA . ILE B 1 484 ? -24.594 -25.016 -38.094 1 93.88 484 ILE B CA 1
ATOM 8398 C C . ILE B 1 484 ? -25.266 -25.984 -37.125 1 93.88 484 ILE B C 1
ATOM 8400 O O . ILE B 1 484 ? -26.453 -25.844 -36.844 1 93.88 484 ILE B O 1
ATOM 8404 N N . GLN B 1 485 ? -24.547 -26.984 -36.812 1 93.06 485 GLN B N 1
ATOM 8405 C CA . GLN B 1 485 ? -25 -27.922 -35.812 1 93.06 485 GLN B CA 1
ATOM 8406 C C . GLN B 1 485 ? -24.203 -27.766 -34.531 1 93.06 485 GLN B C 1
ATOM 8408 O O . GLN B 1 485 ? -22.969 -27.656 -34.562 1 93.06 485 GLN B O 1
ATOM 8413 N N . HIS B 1 486 ? -24.891 -27.781 -33.406 1 93.44 486 HIS B N 1
ATOM 8414 C CA . HIS B 1 486 ? -24.234 -27.672 -32.125 1 93.44 486 HIS B CA 1
ATOM 8415 C C . HIS B 1 486 ? -23.906 -29.047 -31.547 1 93.44 486 HIS B C 1
ATOM 8417 O O . HIS B 1 486 ? -24.734 -29.953 -31.594 1 93.44 486 HIS B O 1
ATOM 8423 N N . LEU B 1 487 ? -22.703 -29.094 -31.188 1 90.94 487 LEU B N 1
ATOM 8424 C CA . LEU B 1 487 ? -22.266 -30.328 -30.562 1 90.94 487 LEU B CA 1
ATOM 8425 C C . LEU B 1 487 ? -22.375 -30.234 -29.031 1 90.94 487 LEU B C 1
ATOM 8427 O O . LEU B 1 487 ? -21.719 -29.391 -28.422 1 90.94 487 LEU B O 1
ATOM 8431 N N . SER B 1 488 ? -23.344 -30.859 -28.5 1 80.69 488 SER B N 1
ATOM 8432 C CA . SER B 1 488 ? -23.531 -30.859 -27.047 1 80.69 488 SER B CA 1
ATOM 8433 C C . SER B 1 488 ? -23.344 -32.25 -26.484 1 80.69 488 SER B C 1
ATOM 8435 O O . SER B 1 488 ? -23.766 -33.25 -27.094 1 80.69 488 SER B O 1
ATOM 8437 N N . GLY B 1 489 ? -22.469 -32.406 -25.609 1 66.25 489 GLY B N 1
ATOM 8438 C CA . GLY B 1 489 ? -22.406 -33.656 -24.891 1 66.25 489 GLY B CA 1
ATOM 8439 C C . GLY B 1 489 ? -23.016 -33.594 -23.5 1 66.25 489 GLY B C 1
ATOM 8440 O O . GLY B 1 489 ? -23.109 -32.5 -22.922 1 66.25 489 GLY B O 1
ATOM 8441 N N . LYS B 1 490 ? -23.875 -34.531 -23.141 1 69.88 490 LYS B N 1
ATOM 8442 C CA . LYS B 1 490 ? -24.438 -34.594 -21.797 1 69.88 490 LYS B CA 1
ATOM 8443 C C . LYS B 1 490 ? -23.406 -35.094 -20.781 1 69.88 490 LYS B C 1
ATOM 8445 O O . LYS B 1 490 ? -22.812 -36.156 -20.953 1 69.88 490 LYS B O 1
ATOM 8450 N N . GLY B 1 491 ? -22.641 -34.094 -20.125 1 76.69 491 GLY B N 1
ATOM 8451 C CA . GLY B 1 491 ? -21.734 -34.531 -19.078 1 76.69 491 GLY B CA 1
ATOM 8452 C C . GLY B 1 491 ? -21.469 -33.469 -18.031 1 76.69 491 GLY B C 1
ATOM 8453 O O . GLY B 1 491 ? -21.734 -32.281 -18.266 1 76.69 491 GLY B O 1
ATOM 8454 N N . GLN B 1 492 ? -21.172 -34 -16.891 1 86.75 492 GLN B N 1
ATOM 8455 C CA . GLN B 1 492 ? -20.75 -33.094 -15.797 1 86.75 492 GLN B CA 1
ATOM 8456 C C . GLN B 1 492 ? -19.25 -32.812 -15.891 1 86.75 492 GLN B C 1
ATOM 8458 O O . GLN B 1 492 ? -18.5 -33.594 -16.469 1 86.75 492 GLN B O 1
ATOM 8463 N N . PRO B 1 493 ? -18.844 -31.688 -15.438 1 90.12 493 PRO B N 1
ATOM 8464 C CA . PRO B 1 493 ? -17.406 -31.406 -15.43 1 90.12 493 PRO B CA 1
ATOM 8465 C C . PRO B 1 493 ? -16.594 -32.469 -14.688 1 90.12 493 PRO B C 1
ATOM 8467 O O . PRO B 1 493 ? -17.125 -33.156 -13.828 1 90.12 493 PRO B O 1
ATOM 8470 N N . MET B 1 494 ? -15.383 -32.594 -15.031 1 90.25 494 MET B N 1
ATOM 8471 C CA . MET B 1 494 ? -14.508 -33.562 -14.406 1 90.25 494 MET B CA 1
ATOM 8472 C C . MET B 1 494 ? -13.961 -33.062 -13.078 1 90.25 494 MET B C 1
ATOM 8474 O O . MET B 1 494 ? -13.633 -31.875 -12.969 1 90.25 494 MET B O 1
ATOM 8478 N N . GLY B 1 495 ? -13.875 -33.906 -12.094 1 86.25 495 GLY B N 1
ATOM 8479 C CA . GLY B 1 495 ? -13.312 -33.562 -10.797 1 86.25 495 GLY B CA 1
ATOM 8480 C C . GLY B 1 495 ? -14.359 -33.375 -9.719 1 86.25 495 GLY B C 1
ATOM 8481 O O . GLY B 1 495 ? -14.031 -33.125 -8.555 1 86.25 495 GLY B O 1
ATOM 8482 N N . ILE B 1 496 ? -15.625 -33.312 -10.023 1 81 496 ILE B N 1
ATOM 8483 C CA . ILE B 1 496 ? -16.688 -33.062 -9.055 1 81 496 ILE B CA 1
ATOM 8484 C C . ILE B 1 496 ? -17.219 -34.406 -8.523 1 81 496 ILE B C 1
ATOM 8486 O O . ILE B 1 496 ? -17.312 -34.594 -7.309 1 81 496 ILE B O 1
ATOM 8490 N N . SER B 1 497 ? -17.734 -35.188 -9.359 1 78.88 497 SER B N 1
ATOM 8491 C CA . SER B 1 497 ? -18.297 -36.5 -8.961 1 78.88 497 SER B CA 1
ATOM 8492 C C . SER B 1 497 ? -18.078 -37.531 -10.039 1 78.88 497 SER B C 1
ATOM 8494 O O . SER B 1 497 ? -17.547 -37.25 -11.102 1 78.88 497 SER B O 1
ATOM 8496 N N . ASN B 1 498 ? -18.359 -38.719 -9.539 1 77.62 498 ASN B N 1
ATOM 8497 C CA . ASN B 1 498 ? -18.328 -39.812 -10.523 1 77.62 498 ASN B CA 1
ATOM 8498 C C . ASN B 1 498 ? -19.453 -39.656 -11.555 1 77.62 498 ASN B C 1
ATOM 8500 O O . ASN B 1 498 ? -20.625 -39.562 -11.188 1 77.62 498 ASN B O 1
ATOM 8504 N N . CYS B 1 499 ? -19 -39.125 -12.703 1 75.19 499 CYS B N 1
ATOM 8505 C CA . CYS B 1 499 ? -20.031 -38.844 -13.711 1 75.19 499 CYS B CA 1
ATOM 8506 C C . CYS B 1 499 ? -19.875 -39.75 -14.914 1 75.19 499 CYS B C 1
ATOM 8508 O O . CYS B 1 499 ? -18.797 -40.312 -15.148 1 75.19 499 CYS B O 1
ATOM 8510 N N . GLU B 1 500 ? -21.031 -40 -15.555 1 83.06 500 GLU B N 1
ATOM 8511 C CA . GLU B 1 500 ? -21.031 -40.75 -16.812 1 83.06 500 GLU B CA 1
ATOM 8512 C C . GLU B 1 500 ? -21.047 -39.812 -18.016 1 83.06 500 GLU B C 1
ATOM 8514 O O . GLU B 1 500 ? -21.703 -38.75 -17.984 1 83.06 500 GLU B O 1
ATOM 8519 N N . PHE B 1 501 ? -20.188 -40.156 -18.906 1 91.12 501 PHE B N 1
ATOM 8520 C CA . PHE B 1 501 ? -20.109 -39.375 -20.125 1 91.12 501 PHE B CA 1
ATOM 8521 C C . PHE B 1 501 ? -20.75 -40.094 -21.297 1 91.12 501 PHE B C 1
ATOM 8523 O O . PHE B 1 501 ? -20.766 -41.344 -21.312 1 91.12 501 PHE B O 1
ATOM 8530 N N . SER B 1 502 ? -21.328 -39.375 -22.172 1 91.44 502 SER B N 1
ATOM 8531 C CA . SER B 1 502 ? -21.922 -39.969 -23.375 1 91.44 502 SER B CA 1
ATOM 8532 C C . SER B 1 502 ? -21.016 -39.75 -24.578 1 91.44 502 SER B C 1
ATOM 8534 O O . SER B 1 502 ? -20.25 -38.781 -24.641 1 91.44 502 SER B O 1
ATOM 8536 N N . GLU B 1 503 ? -21.016 -40.656 -25.359 1 94.62 503 GLU B N 1
ATOM 8537 C CA . GLU B 1 503 ? -20.281 -40.594 -26.609 1 94.62 503 GLU B CA 1
ATOM 8538 C C . GLU B 1 503 ? -21.219 -40.469 -27.797 1 94.62 503 GLU B C 1
ATOM 8540 O O . GLU B 1 503 ? -22.234 -41.188 -27.875 1 94.62 503 GLU B O 1
ATOM 8545 N N . HIS B 1 504 ? -21.016 -39.625 -28.688 1 94.75 504 HIS B N 1
ATOM 8546 C CA . HIS B 1 504 ? -21.812 -39.406 -29.891 1 94.75 504 HIS B CA 1
ATOM 8547 C C . HIS B 1 504 ? -20.969 -39.531 -31.156 1 94.75 504 HIS B C 1
ATOM 8549 O O . HIS B 1 504 ? -19.781 -39.156 -31.156 1 94.75 504 HIS B O 1
ATOM 8555 N N . THR B 1 505 ? -21.562 -40.062 -32.156 1 95.12 505 THR B N 1
ATOM 8556 C CA . THR B 1 505 ? -20.875 -40.219 -33.438 1 95.12 505 THR B CA 1
ATOM 8557 C C . THR B 1 505 ? -21.656 -39.562 -34.562 1 95.12 505 THR B C 1
ATOM 8559 O O . THR B 1 505 ? -22.891 -39.625 -34.594 1 95.12 505 THR B O 1
ATOM 8562 N N . MET B 1 506 ? -20.922 -38.938 -35.375 1 93.69 506 MET B N 1
ATOM 8563 C CA . MET B 1 506 ? -21.547 -38.281 -36.531 1 93.69 506 MET B CA 1
ATOM 8564 C C . MET B 1 506 ? -20.641 -38.344 -37.75 1 93.69 506 MET B C 1
ATOM 8566 O O . MET B 1 506 ? -19.406 -38.344 -37.625 1 93.69 506 MET B O 1
ATOM 8570 N N . ALA B 1 507 ? -21.297 -38.375 -38.906 1 94.94 507 ALA B N 1
ATOM 8571 C CA . ALA B 1 507 ? -20.531 -38.344 -40.156 1 94.94 507 ALA B CA 1
ATOM 8572 C C . ALA B 1 507 ? -20.297 -36.906 -40.594 1 94.94 507 ALA B C 1
ATOM 8574 O O . ALA B 1 507 ? -21.062 -36 -40.281 1 94.94 507 ALA B O 1
ATOM 8575 N N . TYR B 1 508 ? -19.219 -36.75 -41.219 1 94.88 508 TYR B N 1
ATOM 8576 C CA . TYR B 1 508 ? -18.938 -35.438 -41.781 1 94.88 508 TYR B CA 1
ATOM 8577 C C . TYR B 1 508 ? -18.625 -35.562 -43.281 1 94.88 508 TYR B C 1
ATOM 8579 O O . TYR B 1 508 ? -18.391 -36.656 -43.781 1 94.88 508 TYR B O 1
ATOM 8587 N N . LEU B 1 509 ? -18.75 -34.438 -44 1 94.5 509 LEU B N 1
ATOM 8588 C CA . LEU B 1 509 ? -18.391 -34.344 -45.406 1 94.5 509 LEU B CA 1
ATOM 8589 C C . LEU B 1 509 ? -17.203 -33.438 -45.594 1 94.5 509 LEU B C 1
ATOM 8591 O O . LEU B 1 509 ? -16.969 -32.531 -44.812 1 94.5 509 LEU B O 1
ATOM 8595 N N . PRO B 1 510 ? -16.469 -33.75 -46.719 1 94.44 510 PRO B N 1
ATOM 8596 C CA . PRO B 1 510 ? -15.336 -32.875 -47 1 94.44 510 PRO B CA 1
ATOM 8597 C C . PRO B 1 510 ? -15.758 -31.422 -47.125 1 94.44 510 PRO B C 1
ATOM 8599 O O . PRO B 1 510 ? -16.719 -31.109 -47.844 1 94.44 510 PRO B O 1
ATOM 8602 N N . GLY B 1 511 ? -15.078 -30.578 -46.406 1 93.19 511 GLY B N 1
ATOM 8603 C CA . GLY B 1 511 ? -15.383 -29.156 -46.438 1 93.19 511 GLY B CA 1
ATOM 8604 C C . GLY B 1 511 ? -16.078 -28.656 -45.188 1 93.19 511 GLY B C 1
ATOM 8605 O O . GLY B 1 511 ? -16.188 -27.438 -44.969 1 93.19 511 GLY B O 1
ATOM 8606 N N . ASP B 1 512 ? -16.516 -29.609 -44.375 1 96.06 512 ASP B N 1
ATOM 8607 C CA . ASP B 1 512 ? -17.141 -29.234 -43.125 1 96.06 512 ASP B CA 1
ATOM 8608 C C . ASP B 1 512 ? -16.125 -28.531 -42.188 1 96.06 512 ASP B C 1
ATOM 8610 O O . ASP B 1 512 ? -14.922 -28.656 -42.375 1 96.06 512 ASP B O 1
ATOM 8614 N N . LEU B 1 513 ? -16.641 -27.719 -41.281 1 96.88 513 LEU B N 1
ATOM 8615 C CA . LEU B 1 513 ? -15.797 -26.922 -40.406 1 96.88 513 LEU B CA 1
ATOM 8616 C C . LEU B 1 513 ? -16.188 -27.156 -38.938 1 96.88 513 LEU B C 1
ATOM 8618 O O . LEU B 1 513 ? -17.359 -27.031 -38.594 1 96.88 513 LEU B O 1
ATOM 8622 N N . LEU B 1 514 ? -15.227 -27.547 -38.156 1 97.19 514 LEU B N 1
ATOM 8623 C CA . LEU B 1 514 ? -15.414 -27.719 -36.719 1 97.19 514 LEU B CA 1
ATOM 8624 C C . LEU B 1 514 ? -14.75 -26.594 -35.938 1 97.19 514 LEU B C 1
ATOM 8626 O O . LEU B 1 514 ? -13.555 -26.344 -36.125 1 97.19 514 LEU B O 1
ATOM 8630 N N . VAL B 1 515 ? -15.508 -25.875 -35.188 1 97.44 515 VAL B N 1
ATOM 8631 C CA . VAL B 1 515 ? -14.992 -24.781 -34.375 1 97.44 515 VAL B CA 1
ATOM 8632 C C . VAL B 1 515 ? -15.188 -25.094 -32.906 1 97.44 515 VAL B C 1
ATOM 8634 O O . VAL B 1 515 ? -16.312 -25.078 -32.406 1 97.44 515 VAL B O 1
ATOM 8637 N N . LEU B 1 516 ? -14.102 -25.375 -32.219 1 97.75 516 LEU B N 1
ATOM 8638 C CA . LEU B 1 516 ? -14.109 -25.547 -30.766 1 97.75 516 LEU B CA 1
ATOM 8639 C C . LEU B 1 516 ? -13.688 -24.266 -30.062 1 97.75 516 LEU B C 1
ATOM 8641 O O . LEU B 1 516 ? -12.758 -23.578 -30.5 1 97.75 516 LEU B O 1
ATOM 8645 N N . TYR B 1 517 ? -14.391 -23.938 -29.016 1 97.12 517 TYR B N 1
ATOM 8646 C CA . TYR B 1 517 ? -14.102 -22.688 -28.328 1 97.12 517 TYR B CA 1
ATOM 8647 C C . TYR B 1 517 ? -14.484 -22.781 -26.859 1 97.12 517 TYR B C 1
ATOM 8649 O O . TYR B 1 517 ? -15.234 -23.672 -26.453 1 97.12 517 TYR B O 1
ATOM 8657 N N . THR B 1 518 ? -13.906 -21.953 -26.031 1 95.81 518 THR B N 1
ATOM 8658 C CA . THR B 1 518 ? -14.273 -21.844 -24.625 1 95.81 518 THR B CA 1
ATOM 8659 C C . THR B 1 518 ? -15.281 -20.719 -24.406 1 95.81 518 THR B C 1
ATOM 8661 O O . THR B 1 518 ? -15.516 -19.906 -25.297 1 95.81 518 THR B O 1
ATOM 8664 N N . ASP B 1 519 ? -15.859 -20.703 -23.219 1 93.38 519 ASP B N 1
ATOM 8665 C CA . ASP B 1 519 ? -16.938 -19.766 -22.938 1 93.38 519 ASP B CA 1
ATOM 8666 C C . ASP B 1 519 ? -16.438 -18.328 -22.891 1 93.38 519 ASP B C 1
ATOM 8668 O O . ASP B 1 519 ? -17.219 -17.375 -22.969 1 93.38 519 ASP B O 1
ATOM 8672 N N . GLY B 1 520 ? -15.219 -18.109 -22.875 1 92.75 520 GLY B N 1
ATOM 8673 C CA . GLY B 1 520 ? -14.672 -16.766 -22.891 1 92.75 520 GLY B CA 1
ATOM 8674 C C . GLY B 1 520 ? -14.984 -16 -24.172 1 92.75 520 GLY B C 1
ATOM 8675 O O . GLY B 1 520 ? -15 -14.773 -24.188 1 92.75 520 GLY B O 1
ATOM 8676 N N . VAL B 1 521 ? -15.211 -16.719 -25.234 1 93.94 521 VAL B N 1
ATOM 8677 C CA . VAL B 1 521 ? -15.547 -16.094 -26.5 1 93.94 521 VAL B CA 1
ATOM 8678 C C . VAL B 1 521 ? -16.984 -15.594 -26.469 1 93.94 521 VAL B C 1
ATOM 8680 O O . VAL B 1 521 ? -17.25 -14.414 -26.703 1 93.94 521 VAL B O 1
ATOM 8683 N N . THR B 1 522 ? -17.875 -16.438 -26.078 1 94 522 THR B N 1
ATOM 8684 C CA . THR B 1 522 ? -19.297 -16.109 -26.125 1 94 522 THR B CA 1
ATOM 8685 C C . THR B 1 522 ? -19.703 -15.242 -24.938 1 94 522 THR B C 1
ATOM 8687 O O . THR B 1 522 ? -20.656 -14.469 -25 1 94 522 THR B O 1
ATOM 8690 N N . GLU B 1 523 ? -18.969 -15.367 -23.859 1 92.69 523 GLU B N 1
ATOM 8691 C CA . GLU B 1 523 ? -19.328 -14.633 -22.656 1 92.69 523 GLU B CA 1
ATOM 8692 C C . GLU B 1 523 ? -18.531 -13.336 -22.547 1 92.69 523 GLU B C 1
ATOM 8694 O O . GLU B 1 523 ? -18.562 -12.672 -21.516 1 92.69 523 GLU B O 1
ATOM 8699 N N . ALA B 1 524 ? -17.828 -13.039 -23.516 1 92.31 524 ALA B N 1
ATOM 8700 C CA . ALA B 1 524 ? -17.141 -11.75 -23.531 1 92.31 524 ALA B CA 1
ATOM 8701 C C . ALA B 1 524 ? -18.125 -10.594 -23.406 1 92.31 524 ALA B C 1
ATOM 8703 O O . ALA B 1 524 ? -19.203 -10.625 -24.016 1 92.31 524 ALA B O 1
ATOM 8704 N N . MET B 1 525 ? -17.766 -9.609 -22.562 1 91.25 525 MET B N 1
ATOM 8705 C CA . MET B 1 525 ? -18.688 -8.523 -22.266 1 91.25 525 MET B CA 1
ATOM 8706 C C . MET B 1 525 ? -18.125 -7.184 -22.719 1 91.25 525 MET B C 1
ATOM 8708 O O . MET B 1 525 ? -16.922 -6.949 -22.625 1 91.25 525 MET B O 1
ATOM 8712 N N . ASN B 1 526 ? -19.016 -6.363 -23.172 1 89.31 526 ASN B N 1
ATOM 8713 C CA . ASN B 1 526 ? -18.625 -5.004 -23.516 1 89.31 526 ASN B CA 1
ATOM 8714 C C . ASN B 1 526 ? -18.875 -4.031 -22.375 1 89.31 526 ASN B C 1
ATOM 8716 O O . ASN B 1 526 ? -19.219 -4.441 -21.266 1 89.31 526 ASN B O 1
ATOM 8720 N N . SER B 1 527 ? -18.625 -2.738 -22.656 1 82.12 527 SER B N 1
ATOM 8721 C CA . SER B 1 527 ? -18.75 -1.704 -21.641 1 82.12 527 SER B CA 1
ATOM 8722 C C . SER B 1 527 ? -20.188 -1.572 -21.156 1 82.12 527 SER B C 1
ATOM 8724 O O . SER B 1 527 ? -20.422 -1.127 -20.031 1 82.12 527 SER B O 1
ATOM 8726 N N . LYS B 1 528 ? -21.172 -1.944 -21.938 1 84.69 528 LYS B N 1
ATOM 8727 C CA . LYS B 1 528 ? -22.578 -1.892 -21.594 1 84.69 528 LYS B CA 1
ATOM 8728 C C . LYS B 1 528 ? -23.031 -3.189 -20.938 1 84.69 528 LYS B C 1
ATOM 8730 O O . LYS B 1 528 ? -24.234 -3.404 -20.734 1 84.69 528 LYS B O 1
ATOM 8735 N N . GLU B 1 529 ? -22.141 -4.172 -20.734 1 86.12 529 GLU B N 1
ATOM 8736 C CA . GLU B 1 529 ? -22.375 -5.449 -20.062 1 86.12 529 GLU B CA 1
ATOM 8737 C C . GLU B 1 529 ? -23.188 -6.395 -20.938 1 86.12 529 GLU B C 1
ATOM 8739 O O . GLU B 1 529 ? -24 -7.176 -20.422 1 86.12 529 GLU B O 1
ATOM 8744 N N . GLU B 1 530 ? -23.109 -6.152 -22.156 1 91.06 530 GLU B N 1
ATOM 8745 C CA . GLU B 1 530 ? -23.719 -7.09 -23.094 1 91.06 530 GLU B CA 1
ATOM 8746 C C . GLU B 1 530 ? -22.766 -8.219 -23.453 1 91.06 530 GLU B C 1
ATOM 8748 O O . GLU B 1 530 ? -21.547 -7.992 -23.578 1 91.06 530 GLU B O 1
ATOM 8753 N N . LEU B 1 531 ? -23.359 -9.406 -23.641 1 93.19 531 LEU B N 1
ATOM 8754 C CA . LEU B 1 531 ? -22.531 -10.562 -23.969 1 93.19 531 LEU B CA 1
ATOM 8755 C C . LEU B 1 531 ? -22.375 -10.711 -25.484 1 93.19 531 LEU B C 1
ATOM 8757 O O . LEU B 1 531 ? -23.297 -10.375 -26.234 1 93.19 531 LEU B O 1
ATOM 8761 N N . PHE B 1 532 ? -21.312 -11.086 -26.016 1 93.38 532 PHE B N 1
ATOM 8762 C CA . PHE B 1 532 ? -21.078 -11.367 -27.422 1 93.38 532 PHE B CA 1
ATOM 8763 C C . PHE B 1 532 ? -22.031 -12.438 -27.938 1 93.38 532 PHE B C 1
ATOM 8765 O O . PHE B 1 532 ? -22.656 -12.266 -28.984 1 93.38 532 PHE B O 1
ATOM 8772 N N . SER B 1 533 ? -22.328 -13.547 -27.156 1 92.25 533 SER B N 1
ATOM 8773 C CA . SER B 1 533 ? -23.328 -14.586 -27.359 1 92.25 533 SER B CA 1
ATOM 8774 C C . SER B 1 533 ? -22.938 -15.523 -28.484 1 92.25 533 SER B C 1
ATOM 8776 O O . SER B 1 533 ? -22 -15.242 -29.25 1 92.25 533 SER B O 1
ATOM 8778 N N . GLU B 1 534 ? -23.578 -16.609 -28.641 1 94.38 534 GLU B N 1
ATOM 8779 C CA . GLU B 1 534 ? -23.344 -17.641 -29.625 1 94.38 534 GLU B CA 1
ATOM 8780 C C . GLU B 1 534 ? -23.797 -17.203 -31.016 1 94.38 534 GLU B C 1
ATOM 8782 O O . GLU B 1 534 ? -23.172 -17.562 -32.031 1 94.38 534 GLU B O 1
ATOM 8787 N N . GLU B 1 535 ? -24.75 -16.375 -31.047 1 93.94 535 GLU B N 1
ATOM 8788 C CA . GLU B 1 535 ? -25.312 -15.906 -32.312 1 93.94 535 GLU B CA 1
ATOM 8789 C C . GLU B 1 535 ? -24.281 -15.102 -33.125 1 93.94 535 GLU B C 1
ATOM 8791 O O . GLU B 1 535 ? -24.141 -15.297 -34.312 1 93.94 535 GLU B O 1
ATOM 8796 N N . ARG B 1 536 ? -23.656 -14.25 -32.438 1 95.5 536 ARG B N 1
ATOM 8797 C CA . ARG B 1 536 ? -22.656 -13.422 -33.125 1 95.5 536 ARG B CA 1
ATOM 8798 C C . ARG B 1 536 ? -21.484 -14.273 -33.594 1 95.5 536 ARG B C 1
ATOM 8800 O O . ARG B 1 536 ? -20.922 -14.031 -34.656 1 95.5 536 ARG B O 1
ATOM 8807 N N . LEU B 1 537 ? -21.109 -15.203 -32.781 1 96.5 537 LEU B N 1
ATOM 8808 C CA . LEU B 1 537 ? -20.047 -16.109 -33.188 1 96.5 537 LEU B CA 1
ATOM 8809 C C . LEU B 1 537 ? -20.438 -16.891 -34.438 1 96.5 537 LEU B C 1
ATOM 8811 O O . LEU B 1 537 ? -19.625 -17.016 -35.375 1 96.5 537 LEU B O 1
ATOM 8815 N N . GLU B 1 538 ? -21.672 -17.406 -34.469 1 96 538 GLU B N 1
ATOM 8816 C CA . GLU B 1 538 ? -22.156 -18.156 -35.625 1 96 538 GLU B CA 1
ATOM 8817 C C . GLU B 1 538 ? -22.172 -17.281 -36.875 1 96 538 GLU B C 1
ATOM 8819 O O . GLU B 1 538 ? -21.859 -17.75 -37.969 1 96 538 GLU B O 1
ATOM 8824 N N . SER B 1 539 ? -22.547 -16.062 -36.688 1 95.62 539 SER B N 1
ATOM 8825 C CA . SER B 1 539 ? -22.594 -15.133 -37.812 1 95.62 539 SER B CA 1
ATOM 8826 C C . SER B 1 539 ? -21.203 -14.922 -38.406 1 95.62 539 SER B C 1
ATOM 8828 O O . SER B 1 539 ? -21.062 -14.852 -39.625 1 95.62 539 SER B O 1
ATOM 8830 N N . VAL B 1 540 ? -20.234 -14.805 -37.562 1 96.19 540 VAL B N 1
ATOM 8831 C CA . VAL B 1 540 ? -18.875 -14.617 -38.031 1 96.19 540 VAL B CA 1
ATOM 8832 C C . VAL B 1 540 ? -18.406 -15.859 -38.781 1 96.19 540 VAL B C 1
ATOM 8834 O O . VAL B 1 540 ? -17.781 -15.75 -39.844 1 96.19 540 VAL B O 1
ATOM 8837 N N . VAL B 1 541 ? -18.719 -17.016 -38.25 1 95.75 541 VAL B N 1
ATOM 8838 C CA . VAL B 1 541 ? -18.312 -18.281 -38.844 1 95.75 541 VAL B CA 1
ATOM 8839 C C . VAL B 1 541 ? -18.969 -18.438 -40.219 1 95.75 541 VAL B C 1
ATOM 8841 O O . VAL B 1 541 ? -18.312 -18.812 -41.188 1 95.75 541 VAL B O 1
ATOM 8844 N N . LEU B 1 542 ? -20.266 -18.094 -40.344 1 94.75 542 LEU B N 1
ATOM 8845 C CA . LEU B 1 542 ? -21.016 -18.219 -41.562 1 94.75 542 LEU B CA 1
ATOM 8846 C C . LEU B 1 542 ? -20.484 -17.266 -42.656 1 94.75 542 LEU B C 1
ATOM 8848 O O . LEU B 1 542 ? -20.531 -17.578 -43.844 1 94.75 542 LEU B O 1
ATOM 8852 N N . SER B 1 543 ? -19.938 -16.172 -42.219 1 94.88 543 SER B N 1
ATOM 8853 C CA . SER B 1 543 ? -19.422 -15.18 -43.156 1 94.88 543 SER B CA 1
ATOM 8854 C C . SER B 1 543 ? -18.047 -15.586 -43.688 1 94.88 543 SER B C 1
ATOM 8856 O O . SER B 1 543 ? -17.594 -15.078 -44.719 1 94.88 543 SER B O 1
ATOM 8858 N N . HIS B 1 544 ? -17.422 -16.578 -43 1 95 544 HIS B N 1
ATOM 8859 C CA . HIS B 1 544 ? -16.062 -16.938 -43.406 1 95 544 HIS B CA 1
ATOM 8860 C C . HIS B 1 544 ? -15.93 -18.438 -43.594 1 95 544 HIS B C 1
ATOM 8862 O O . HIS B 1 544 ? -14.898 -19.016 -43.25 1 95 544 HIS B O 1
ATOM 8868 N N . ILE B 1 545 ? -16.891 -19.047 -44.125 1 91.19 545 ILE B N 1
ATOM 8869 C CA . ILE B 1 545 ? -16.969 -20.5 -44.219 1 91.19 545 ILE B CA 1
ATOM 8870 C C . ILE B 1 545 ? -15.93 -21.016 -45.219 1 91.19 545 ILE B C 1
ATOM 8872 O O . ILE B 1 545 ? -15.414 -22.125 -45.062 1 91.19 545 ILE B O 1
ATOM 8876 N N . ASN B 1 546 ? -15.562 -20.234 -46.188 1 91.69 546 ASN B N 1
ATOM 8877 C CA . ASN B 1 546 ? -14.664 -20.703 -47.25 1 91.69 546 ASN B CA 1
ATOM 8878 C C . ASN B 1 546 ? -13.227 -20.266 -47 1 91.69 546 ASN B C 1
ATOM 8880 O O . ASN B 1 546 ? -12.32 -20.625 -47.75 1 91.69 546 ASN B O 1
ATOM 8884 N N . ASP B 1 547 ? -12.969 -19.578 -45.969 1 95.12 547 ASP B N 1
ATOM 8885 C CA . ASP B 1 547 ? -11.625 -19.078 -45.656 1 95.12 547 ASP B CA 1
ATOM 8886 C C . ASP B 1 547 ? -10.82 -20.141 -44.906 1 95.12 547 ASP B C 1
ATOM 8888 O O . ASP B 1 547 ? -11.391 -21.047 -44.312 1 95.12 547 ASP B O 1
ATOM 8892 N N . PRO B 1 548 ? -9.508 -20.062 -45 1 95.62 548 PRO B N 1
ATOM 8893 C CA . PRO B 1 548 ? -8.664 -20.953 -44.188 1 95.62 548 PRO B CA 1
ATOM 8894 C C . PRO B 1 548 ? -8.844 -20.75 -42.688 1 95.62 548 PRO B C 1
ATOM 8896 O O . PRO B 1 548 ? -9.242 -19.672 -42.25 1 95.62 548 PRO B O 1
ATOM 8899 N N . PRO B 1 549 ? -8.625 -21.797 -41.906 1 96.81 549 PRO B N 1
ATOM 8900 C CA . PRO B 1 549 ? -8.828 -21.734 -40.469 1 96.81 549 PRO B CA 1
ATOM 8901 C C . PRO B 1 549 ? -8.133 -20.531 -39.844 1 96.81 549 PRO B C 1
ATOM 8903 O O . PRO B 1 549 ? -8.664 -19.938 -38.906 1 96.81 549 PRO B O 1
ATOM 8906 N N . GLU B 1 550 ? -7.043 -20.141 -40.312 1 96.75 550 GLU B N 1
ATOM 8907 C CA . GLU B 1 550 ? -6.301 -19 -39.781 1 96.75 550 GLU B CA 1
ATOM 8908 C C . GLU B 1 550 ? -7.094 -17.703 -39.906 1 96.75 550 GLU B C 1
ATOM 8910 O O . GLU B 1 550 ? -7.113 -16.875 -39 1 96.75 550 GLU B O 1
ATOM 8915 N N . ILE B 1 551 ? -7.672 -17.562 -41 1 96.94 551 ILE B N 1
ATOM 8916 C CA . ILE B 1 551 ? -8.445 -16.359 -41.312 1 96.94 551 ILE B CA 1
ATOM 8917 C C . ILE B 1 551 ? -9.727 -16.359 -40.469 1 96.94 551 ILE B C 1
ATOM 8919 O O . ILE B 1 551 ? -10.156 -15.305 -39.969 1 96.94 551 ILE B O 1
ATOM 8923 N N . ILE B 1 552 ? -10.297 -17.531 -40.344 1 96.69 552 ILE B N 1
ATOM 8924 C CA . ILE B 1 552 ? -11.5 -17.656 -39.531 1 96.69 552 ILE B CA 1
ATOM 8925 C C . ILE B 1 552 ? -11.18 -17.266 -38.094 1 96.69 552 ILE B C 1
ATOM 8927 O O . ILE B 1 552 ? -11.938 -16.516 -37.469 1 96.69 552 ILE B O 1
ATOM 8931 N N . ARG B 1 553 ? -10.086 -17.828 -37.562 1 96.81 553 ARG B N 1
ATOM 8932 C CA . ARG B 1 553 ? -9.648 -17.484 -36.219 1 96.81 553 ARG B CA 1
ATOM 8933 C C . ARG B 1 553 ? -9.461 -15.977 -36.062 1 96.81 553 ARG B C 1
ATOM 8935 O O . ARG B 1 553 ? -9.93 -15.383 -35.094 1 96.81 553 ARG B O 1
ATOM 8942 N N . GLN B 1 554 ? -8.773 -15.305 -36.969 1 96.94 554 GLN B N 1
ATOM 8943 C CA . GLN B 1 554 ? -8.523 -13.867 -36.906 1 96.94 554 GLN B CA 1
ATOM 8944 C C . GLN B 1 554 ? -9.82 -13.078 -36.938 1 96.94 554 GLN B C 1
ATOM 8946 O O . GLN B 1 554 ? -9.961 -12.07 -36.25 1 96.94 554 GLN B O 1
ATOM 8951 N N . ALA B 1 555 ? -10.695 -13.562 -37.781 1 97.06 555 ALA B N 1
ATOM 8952 C CA . ALA B 1 555 ? -11.984 -12.883 -37.906 1 97.06 555 ALA B CA 1
ATOM 8953 C C . ALA B 1 555 ? -12.758 -12.938 -36.594 1 97.06 555 ALA B C 1
ATOM 8955 O O . ALA B 1 555 ? -13.359 -11.938 -36.188 1 97.06 555 ALA B O 1
ATOM 8956 N N . ILE B 1 556 ? -12.758 -14.07 -36 1 96.69 556 ILE B N 1
ATOM 8957 C CA . ILE B 1 556 ? -13.461 -14.234 -34.75 1 96.69 556 ILE B CA 1
ATOM 8958 C C . ILE B 1 556 ? -12.836 -13.32 -33.688 1 96.69 556 ILE B C 1
ATOM 8960 O O . ILE B 1 556 ? -13.547 -12.586 -33 1 96.69 556 ILE B O 1
ATOM 8964 N N . LEU B 1 557 ? -11.539 -13.359 -33.562 1 96.19 557 LEU B N 1
ATOM 8965 C CA . LEU B 1 557 ? -10.828 -12.57 -32.594 1 96.19 557 LEU B CA 1
ATOM 8966 C C . LEU B 1 557 ? -11.055 -11.078 -32.812 1 96.19 557 LEU B C 1
ATOM 8968 O O . LEU B 1 557 ? -11.195 -10.312 -31.844 1 96.19 557 LEU B O 1
ATOM 8972 N N . GLN B 1 558 ? -11.008 -10.664 -34 1 95.56 558 GLN B N 1
ATOM 8973 C CA . GLN B 1 558 ? -11.227 -9.258 -34.312 1 95.56 558 GLN B CA 1
ATOM 8974 C C . GLN B 1 558 ? -12.625 -8.805 -33.906 1 95.56 558 GLN B C 1
ATOM 8976 O O . GLN B 1 558 ? -12.781 -7.727 -33.312 1 95.56 558 GLN B O 1
ATOM 8981 N N . LYS B 1 559 ? -13.578 -9.648 -34.25 1 95.62 559 LYS B N 1
ATOM 8982 C CA . LYS B 1 559 ? -14.953 -9.297 -33.906 1 95.62 559 LYS B CA 1
ATOM 8983 C C . LYS B 1 559 ? -15.141 -9.25 -32.375 1 95.62 559 LYS B C 1
ATOM 8985 O O . LYS B 1 559 ? -15.875 -8.406 -31.875 1 95.62 559 LYS B O 1
ATOM 8990 N N . VAL B 1 560 ? -14.594 -10.195 -31.719 1 94.88 560 VAL B N 1
ATOM 8991 C CA . VAL B 1 560 ? -14.68 -10.227 -30.25 1 94.88 560 VAL B CA 1
ATOM 8992 C C . VAL B 1 560 ? -14 -8.992 -29.672 1 94.88 560 VAL B C 1
ATOM 8994 O O . VAL B 1 560 ? -14.531 -8.359 -28.75 1 94.88 560 VAL B O 1
ATOM 8997 N N . SER B 1 561 ? -12.844 -8.656 -30.094 1 93.62 561 SER B N 1
ATOM 8998 C CA . SER B 1 561 ? -12.094 -7.492 -29.625 1 93.62 561 SER B CA 1
ATOM 8999 C C . SER B 1 561 ? -12.883 -6.207 -29.859 1 93.62 561 SER B C 1
ATOM 9001 O O . SER B 1 561 ? -12.906 -5.324 -29 1 93.62 561 SER B O 1
ATOM 9003 N N . GLU B 1 562 ? -13.438 -6.105 -31.016 1 93 562 GLU B N 1
ATOM 9004 C CA . GLU B 1 562 ? -14.258 -4.945 -31.328 1 93 562 GLU B CA 1
ATOM 9005 C C . GLU B 1 562 ? -15.453 -4.84 -30.391 1 93 562 GLU B C 1
ATOM 9007 O O . GLU B 1 562 ? -15.867 -3.74 -30.016 1 93 562 GLU B O 1
ATOM 9012 N N . PHE B 1 563 ? -15.945 -5.934 -30.141 1 93.25 563 PHE B N 1
ATOM 9013 C CA . PHE B 1 563 ? -17.109 -5.965 -29.266 1 93.25 563 PHE B CA 1
ATOM 9014 C C . PHE B 1 563 ? -16.734 -5.535 -27.859 1 93.25 563 PHE B C 1
ATOM 9016 O O . PHE B 1 563 ? -17.469 -4.781 -27.203 1 93.25 563 PHE B O 1
ATOM 9023 N N . ILE B 1 564 ? -15.664 -6.07 -27.266 1 90 564 ILE B N 1
ATOM 9024 C CA . ILE B 1 564 ? -15.211 -5.77 -25.906 1 90 564 ILE B CA 1
ATOM 9025 C C . ILE B 1 564 ? -14.852 -4.293 -25.797 1 90 564 ILE B C 1
ATOM 9027 O O . ILE B 1 564 ? -15.164 -3.641 -24.812 1 90 564 ILE B O 1
ATOM 9031 N N . GLY B 1 565 ? -14.156 -3.816 -26.781 1 84 565 GLY B N 1
ATOM 9032 C CA . GLY B 1 565 ? -13.742 -2.422 -26.766 1 84 565 GLY B CA 1
ATOM 9033 C C . GLY B 1 565 ? -12.789 -2.09 -25.641 1 84 565 GLY B C 1
ATOM 9034 O O . GLY B 1 565 ? -11.758 -2.744 -25.484 1 84 565 GLY B O 1
ATOM 9035 N N . ASP B 1 566 ? -13.188 -1.178 -24.781 1 76.06 566 ASP B N 1
ATOM 9036 C CA . ASP B 1 566 ? -12.328 -0.699 -23.703 1 76.06 566 ASP B CA 1
ATOM 9037 C C . ASP B 1 566 ? -12.586 -1.469 -22.406 1 76.06 566 ASP B C 1
ATOM 9039 O O . ASP B 1 566 ? -11.945 -1.203 -21.391 1 76.06 566 ASP B O 1
ATOM 9043 N N . ALA B 1 567 ? -13.398 -2.428 -22.531 1 78.38 567 ALA B N 1
ATOM 9044 C CA . ALA B 1 567 ? -13.719 -3.203 -21.344 1 78.38 567 ALA B CA 1
ATOM 9045 C C . ALA B 1 567 ? -12.617 -4.219 -21.031 1 78.38 567 ALA B C 1
ATOM 9047 O O . ALA B 1 567 ? -11.781 -4.516 -21.891 1 78.38 567 ALA B O 1
ATOM 9048 N N . GLU B 1 568 ? -12.492 -4.609 -19.797 1 76.88 568 GLU B N 1
ATOM 9049 C CA . GLU B 1 568 ? -11.508 -5.609 -19.391 1 76.88 568 GLU B CA 1
ATOM 9050 C C . GLU B 1 568 ? -11.977 -7.02 -19.734 1 76.88 568 GLU B C 1
ATOM 9052 O O . GLU B 1 568 ? -13.164 -7.336 -19.594 1 76.88 568 GLU B O 1
ATOM 9057 N N . PRO B 1 569 ? -11.008 -7.746 -20.219 1 79.69 569 PRO B N 1
ATOM 9058 C CA . PRO B 1 569 ? -11.391 -9.133 -20.484 1 79.69 569 PRO B CA 1
ATOM 9059 C C . PRO B 1 569 ? -11.828 -9.883 -19.234 1 79.69 569 PRO B C 1
ATOM 9061 O O . PRO B 1 569 ? -11.227 -9.711 -18.172 1 79.69 569 PRO B O 1
ATOM 9064 N N . HIS B 1 570 ? -12.828 -10.633 -19.312 1 80.75 570 HIS B N 1
ATOM 9065 C CA . HIS B 1 570 ? -13.438 -11.281 -18.156 1 80.75 570 HIS B CA 1
ATOM 9066 C C . HIS B 1 570 ? -12.914 -12.703 -17.984 1 80.75 570 HIS B C 1
ATOM 9068 O O . HIS B 1 570 ? -12.836 -13.203 -16.859 1 80.75 570 HIS B O 1
ATOM 9074 N N . ASP B 1 571 ? -12.734 -13.406 -19.141 1 89.62 571 ASP B N 1
ATOM 9075 C CA . ASP B 1 571 ? -12.344 -14.812 -19.062 1 89.62 571 ASP B CA 1
ATOM 9076 C C . ASP B 1 571 ? -11.32 -15.156 -20.141 1 89.62 571 ASP B C 1
ATOM 9078 O O . ASP B 1 571 ? -11.086 -14.367 -21.047 1 89.62 571 ASP B O 1
ATOM 9082 N N . ASP B 1 572 ? -10.758 -16.344 -20.016 1 93.75 572 ASP B N 1
ATOM 9083 C CA . ASP B 1 572 ? -9.789 -16.797 -21 1 93.75 572 ASP B CA 1
ATOM 9084 C C . ASP B 1 572 ? -10.461 -17.062 -22.344 1 93.75 572 ASP B C 1
ATOM 9086 O O . ASP B 1 572 ? -11.641 -17.391 -22.406 1 93.75 572 ASP B O 1
ATOM 9090 N N . ILE B 1 573 ? -9.75 -16.875 -23.438 1 94.94 573 ILE B N 1
ATOM 9091 C CA . ILE B 1 573 ? -10.258 -17.125 -24.781 1 94.94 573 ILE B CA 1
ATOM 9092 C C . ILE B 1 573 ? -9.406 -18.188 -25.469 1 94.94 573 ILE B C 1
ATOM 9094 O O . ILE B 1 573 ? -8.195 -18.031 -25.609 1 94.94 573 ILE B O 1
ATOM 9098 N N . THR B 1 574 ? -10 -19.25 -25.781 1 96.88 574 THR B N 1
ATOM 9099 C CA . THR B 1 574 ? -9.328 -20.328 -26.5 1 96.88 574 THR B CA 1
ATOM 9100 C C . THR B 1 574 ? -10.141 -20.766 -27.719 1 96.88 574 THR B C 1
ATOM 9102 O O . THR B 1 574 ? -11.367 -20.875 -27.641 1 96.88 574 THR B O 1
ATOM 9105 N N . LEU B 1 575 ? -9.484 -20.953 -28.859 1 97.75 575 LEU B N 1
ATOM 9106 C CA . LEU B 1 575 ? -10.102 -21.391 -30.109 1 97.75 575 LEU B CA 1
ATOM 9107 C C . LEU B 1 575 ? -9.336 -22.562 -30.719 1 97.75 575 LEU B C 1
ATOM 9109 O O . LEU B 1 575 ? -8.102 -22.594 -30.656 1 97.75 575 LEU B O 1
ATOM 9113 N N . PHE B 1 576 ? -10.047 -23.5 -31.188 1 98.19 576 PHE B N 1
ATOM 9114 C CA . PHE B 1 576 ? -9.523 -24.641 -31.938 1 98.19 576 PHE B CA 1
ATOM 9115 C C . PHE B 1 576 ? -10.352 -24.891 -33.188 1 98.19 576 PHE B C 1
ATOM 9117 O O . PHE B 1 576 ? -11.43 -25.484 -33.125 1 98.19 576 PHE B O 1
ATOM 9124 N N . ILE B 1 577 ? -9.859 -24.453 -34.375 1 98.25 577 ILE B N 1
ATOM 9125 C CA . ILE B 1 577 ? -10.602 -24.531 -35.656 1 98.25 577 ILE B CA 1
ATOM 9126 C C . ILE B 1 577 ? -10.055 -25.672 -36.5 1 98.25 577 ILE B C 1
ATOM 9128 O O . ILE B 1 577 ? -8.844 -25.781 -36.719 1 98.25 577 ILE B O 1
ATOM 9132 N N . ILE B 1 578 ? -10.953 -26.516 -37 1 97.81 578 ILE B N 1
ATOM 9133 C CA . ILE B 1 578 ? -10.562 -27.688 -37.75 1 97.81 578 ILE B CA 1
ATOM 9134 C C . ILE B 1 578 ? -11.367 -27.75 -39.062 1 97.81 578 ILE B C 1
ATOM 9136 O O . ILE B 1 578 ? -12.594 -27.828 -39.031 1 97.81 578 ILE B O 1
ATOM 9140 N N . ARG B 1 579 ? -10.688 -27.703 -40.125 1 97.12 579 ARG B N 1
ATOM 9141 C CA . ARG B 1 579 ? -11.312 -27.938 -41.438 1 97.12 579 ARG B CA 1
ATOM 9142 C C . ARG B 1 579 ? -11.25 -29.422 -41.781 1 97.12 579 ARG B C 1
ATOM 9144 O O . ARG B 1 579 ? -10.172 -30.016 -41.844 1 97.12 579 ARG B O 1
ATOM 9151 N N . LEU B 1 580 ? -12.422 -29.969 -42.062 1 95.69 580 LEU B N 1
ATOM 9152 C CA . LEU B 1 580 ? -12.523 -31.391 -42.375 1 95.69 580 LEU B CA 1
ATOM 9153 C C . LEU B 1 580 ? -12.578 -31.594 -43.875 1 95.69 580 LEU B C 1
ATOM 9155 O O . LEU B 1 580 ? -13.555 -31.219 -44.531 1 95.69 580 LEU B O 1
ATOM 9159 N N . ASN B 1 581 ? -11.516 -32.156 -44.406 1 90.38 581 ASN B N 1
ATOM 9160 C CA . ASN B 1 581 ? -11.492 -32.375 -45.875 1 90.38 581 ASN B CA 1
ATOM 9161 C C . ASN B 1 581 ? -11.578 -33.875 -46.188 1 90.38 581 ASN B C 1
ATOM 9163 O O . ASN B 1 581 ? -11.148 -34.719 -45.406 1 90.38 581 ASN B O 1
#

Solvent-accessible surface area (backbone atoms only — not comparable to full-atom values): 59765 Å² total; per-residue (Å²): 128,84,73,86,64,78,43,69,66,54,51,39,50,50,52,48,57,45,55,50,46,90,43,63,68,59,26,49,45,49,49,27,48,50,50,16,63,74,68,43,28,61,21,17,41,42,27,39,46,37,78,88,78,52,27,29,31,32,59,57,38,38,79,48,71,36,79,73,43,45,77,41,69,39,47,66,60,42,30,57,69,11,36,18,66,67,69,63,42,68,48,78,35,64,53,34,82,80,38,84,55,54,55,59,68,57,32,64,72,61,72,50,85,64,45,23,40,37,36,32,43,11,48,34,82,89,37,73,42,27,37,40,34,43,32,29,42,68,83,74,53,71,78,50,72,65,52,50,54,52,50,44,40,53,22,37,53,47,15,35,38,51,51,51,44,54,50,47,53,52,37,48,51,48,39,48,51,45,50,50,49,48,52,50,41,54,62,39,67,67,49,82,44,54,69,60,36,51,54,49,53,48,48,50,52,28,63,76,64,38,33,60,25,33,34,40,38,39,58,90,56,102,49,88,76,60,68,48,68,49,68,42,74,55,51,79,59,59,73,32,68,69,49,42,52,61,69,52,50,62,47,72,58,30,53,72,69,51,44,42,80,40,38,42,86,38,79,69,20,44,58,37,38,73,70,57,61,50,78,52,39,37,37,39,32,50,17,37,53,95,86,36,84,47,32,38,38,37,40,26,36,33,73,82,72,55,78,84,45,72,65,52,51,54,52,48,50,50,47,29,40,37,50,31,50,31,49,50,50,42,52,31,50,55,48,48,52,51,47,51,51,49,52,52,42,36,52,53,28,25,51,42,52,60,36,64,44,68,86,74,62,56,63,56,92,56,34,34,37,32,74,48,78,44,46,45,54,63,40,34,15,64,51,57,46,76,46,78,50,78,93,51,30,39,34,40,38,41,36,40,28,48,72,64,38,66,36,9,31,47,49,27,55,52,48,51,51,43,42,53,56,30,46,72,74,41,89,47,52,28,59,19,51,46,53,27,27,53,52,41,33,71,30,43,73,58,72,55,39,33,20,26,38,38,36,36,39,32,65,81,79,32,33,35,37,34,18,16,24,44,39,71,68,27,43,35,37,37,60,92,74,70,42,79,42,74,49,70,40,66,26,55,41,31,18,75,58,97,58,71,53,40,67,47,75,45,77,59,56,72,62,17,37,39,42,40,58,44,65,26,56,32,61,30,38,23,81,85,69,46,60,54,35,64,65,53,53,50,52,52,48,68,76,35,66,86,50,58,46,61,55,40,52,52,50,49,51,50,52,50,50,64,55,23,57,90,37,71,69,83,43,39,36,40,39,42,29,36,40,38,79,127,83,75,85,63,78,41,70,66,55,51,38,51,50,53,47,57,46,56,50,46,88,42,65,68,59,26,50,46,49,49,26,48,50,49,16,62,74,66,43,29,61,21,18,40,42,27,38,47,37,78,89,78,52,28,28,32,33,58,55,38,38,79,47,71,34,78,73,44,45,78,42,68,40,47,67,58,43,28,59,69,11,36,18,67,67,68,63,41,68,48,80,35,63,53,36,83,79,40,84,55,54,53,58,69,59,33,63,73,61,72,50,86,63,47,22,40,38,38,32,42,10,48,34,83,87,37,73,45,27,37,38,34,44,32,28,42,68,83,72,53,73,81,50,71,67,53,50,54,52,50,45,38,53,22,37,53,46,16,35,37,51,52,51,45,53,50,46,52,52,38,50,50,49,38,49,51,45,48,51,51,48,52,50,41,54,64,38,67,67,50,82,45,54,70,59,37,51,54,48,52,49,50,50,52,28,62,74,65,39,32,62,25,33,34,42,38,38,60,90,58,100,50,88,77,62,69,48,68,47,68,41,75,57,50,79,60,59,74,32,68,68,48,41,52,61,70,52,52,62,47,72,58,29,52,71,68,49,44,42,76,40,37,42,84,38,78,70,20,46,58,38,37,73,70,58,61,50,77,52,38,36,38,39,30,51,16,37,51,95,86,36,84,47,32,38,37,37,40,26,37,34,73,80,74,54,78,84,46,71,65,52,51,53,51,49,51,51,46,29,39,36,51,31,49,32,51,49,50,43,51,31,49,53,48,49,52,50,48,52,52,48,51,51,42,35,52,52,28,25,48,40,53,61,35,64,43,67,85,76,60,56,63,58,92,57,32,37,37,34,73,48,80,44,48,44,55,62,40,34,14,63,50,56,46,76,47,75,49,77,93,50,30,38,33,41,37,42,37,41,28,49,71,64,38,66,36,9,31,49,48,27,55,51,50,50,51,44,42,53,55,32,46,71,74,42,88,46,53,30,59,19,51,45,53,27,28,52,52,42,34,71,32,44,73,58,73,56,39,34,20,26,38,38,38,36,39,32,66,81,79,32,33,36,38,32,18,18,24,46,40,72,69,28,44,35,37,38,58,93,75,69,41,79,42,72,49,72,40,67,25,56,40,31,17,74,58,97,59,71,53,41,65,46,75,44,77,61,54,72,63,16,38,38,43,40,58,43,66,27,57,34,61,32,36,24,79,86,68,45,60,53,35,64,66,53,54,48,52,52,48,67,74,35,65,87,52,57,46,60,55,40,53,51,50,49,51,50,52,51,49,62,56,23,57,89,37,71,69,81,44,40,35,39,41,42,31,36,39,39,79

InterPro domains:
  IPR001932 PPM-type phosphatase-like domain [PF07228] (392-580)
  IPR001932 PPM-type phosphatase-like domain [SM00331] (364-580)
  IPR003018 GAF domain [PF01590] (195-326)
  IPR003018 GAF domain [PF13185] (21-162)
  IPR003018 GAF domain [SM00065] (23-172)
  IPR003018 GAF domain [SM00065] (193-337)
  IPR029016 GAF-like domain superfamily [G3DSA:3.30.450.40] (3-177)
  IPR029016 GAF-like domain superfamily [G3DSA:3.30.450.40] (178-332)
  IPR036457 PPM-type phosphatase-like domain superfamily [G3DSA:3.60.40.10] (334-580)
  IPR036457 PPM-type phosphatase-like domain superfamily [SSF81606] (375-580)
  IPR052016 Bacterial Sigma Factor Regulator [PTHR43156] (183-581)